Protein AF-0000000084911306 (afdb_homodimer)

Solvent-accessible surface area (backbone atoms only — not comparable to full-atom values): 53047 Å² total; per-residue (Å²): 116,62,42,54,54,55,50,48,51,49,28,52,12,20,49,65,58,67,36,33,63,27,17,31,57,52,25,50,51,47,19,38,61,56,70,45,39,62,66,40,42,49,52,26,27,51,24,28,43,78,66,68,35,36,69,60,19,40,47,56,35,57,75,60,50,33,48,68,50,29,69,66,44,25,42,51,42,26,52,35,27,46,75,68,72,34,48,68,63,17,36,70,68,52,31,88,44,70,67,50,35,52,64,60,38,69,61,50,75,79,73,68,78,79,61,73,48,44,64,55,66,19,51,47,24,35,51,46,12,52,44,28,46,76,69,70,33,58,68,62,13,51,53,22,23,52,49,10,30,64,68,31,63,74,45,46,45,40,55,48,52,38,51,71,36,22,67,43,32,54,69,53,49,55,49,49,56,60,60,33,49,61,52,41,49,62,72,26,65,87,43,64,53,28,66,45,49,47,50,45,51,51,44,53,58,48,35,66,69,39,52,60,59,84,68,79,78,63,88,73,48,60,70,59,44,62,70,26,60,68,54,42,40,34,50,21,48,14,30,40,69,25,52,39,38,66,64,18,35,53,48,36,50,55,46,33,73,77,37,75,79,43,74,84,39,45,62,58,37,50,52,27,28,50,77,68,62,38,58,67,63,40,48,54,51,24,54,53,29,50,74,72,39,68,78,42,31,67,28,30,32,34,46,13,45,44,29,43,68,70,68,38,31,70,62,13,34,54,27,12,49,51,11,33,68,61,30,72,64,46,55,71,23,33,51,50,33,14,48,39,28,44,79,71,61,38,54,70,62,13,49,53,32,28,51,51,31,35,68,53,30,58,21,48,31,58,39,33,40,52,48,14,52,52,28,43,74,71,67,37,53,71,62,14,50,52,28,31,50,53,16,38,72,34,43,75,75,51,31,67,49,30,36,54,50,12,54,52,27,47,76,71,66,38,52,68,60,12,48,54,25,24,48,52,15,51,52,39,32,62,75,51,63,36,38,51,70,62,48,27,54,42,30,42,52,44,17,50,53,30,44,77,69,65,36,54,68,63,17,47,53,30,26,50,54,22,34,72,63,38,70,86,40,33,66,36,30,40,52,49,12,49,51,28,44,75,67,68,36,36,70,62,11,47,54,27,25,47,53,15,36,70,67,37,74,82,43,63,64,47,52,53,50,36,54,50,37,54,53,52,47,47,56,63,58,66,58,53,73,72,72,58,75,54,130,117,62,40,55,54,54,51,49,52,49,28,50,12,19,49,65,58,68,37,32,62,28,17,31,57,52,25,51,51,46,20,37,60,57,70,44,39,64,68,40,43,48,51,27,27,51,23,27,43,76,67,68,34,37,68,60,18,42,47,55,33,57,73,59,50,32,48,67,51,29,70,66,44,25,42,52,41,26,51,36,27,46,76,69,70,35,48,68,63,18,36,69,67,51,31,89,44,70,65,50,36,51,63,61,37,70,59,52,58,80,74,70,76,80,63,72,48,43,65,55,67,18,51,46,23,36,51,46,12,52,44,28,46,75,69,70,33,58,68,62,13,51,53,22,24,51,48,10,29,63,68,32,63,72,44,45,45,40,53,47,50,41,52,72,37,22,67,44,33,53,70,52,49,54,49,49,57,59,60,32,48,61,52,42,48,61,73,27,62,85,43,63,54,26,65,46,47,46,49,45,50,50,46,54,58,48,36,66,68,38,52,59,58,84,68,78,77,61,88,72,47,60,70,58,44,62,69,26,60,68,54,42,40,33,49,22,47,15,29,41,68,25,54,39,38,66,64,18,36,52,47,34,48,54,45,33,73,77,38,74,79,43,72,84,40,45,62,57,36,49,51,26,27,50,77,68,62,37,58,67,63,40,48,53,51,24,51,52,30,50,74,72,39,67,80,41,31,67,28,29,32,36,48,12,46,45,29,43,67,71,66,37,32,70,62,13,33,54,27,12,48,52,11,33,71,61,30,75,66,46,56,70,23,34,53,52,35,13,48,38,27,44,78,72,63,38,54,69,62,15,48,53,32,28,52,51,33,36,67,54,29,58,22,47,31,58,40,34,40,51,48,15,51,54,28,45,74,70,68,36,54,71,62,13,51,51,28,32,51,53,15,38,71,33,43,74,76,51,31,66,50,29,36,53,50,13,54,53,27,46,76,71,65,38,52,67,60,13,46,53,25,25,50,52,16,52,52,37,34,61,73,53,64,37,39,52,68,62,48,29,55,41,30,43,52,44,19,51,52,29,42,75,69,66,36,53,71,63,18,46,53,30,25,51,53,24,34,72,63,37,72,86,39,34,67,38,29,38,51,49,11,50,53,28,45,74,66,68,36,35,69,61,12,47,53,27,24,48,53,14,37,72,69,37,73,82,44,62,63,47,53,53,50,37,54,50,37,55,52,50,50,52,53,63,62,64,60,58,70,76,74,79,77,83,122

pLDDT: mean 90.46, std 11.53, range [19.16, 98.44]

InterPro domains:
  IPR011990 Tetratricopeptide-like helical domain superfamily [G3DSA:1.25.40.10] (3-522)
  IPR011990 Tetratricopeptide-like helical domain superfamily [SSF48452] (42-168)
  IPR011990 Tetratricopeptide-like helical domain superfamily [SSF48452] (235-512)
  IPR019734 Tetratricopeptide repeat [PF00515] (476-507)
  IPR019734 Tetratricopeptide repeat [PS50005] (399-432)
  IPR019734 Tetratricopeptide repeat [PS50005] (440-473)
  IPR019734 Tetratricopeptide repeat [PS50005] (474-507)
  IPR019734 Tetratricopeptide repeat [SM00028] (122-155)
  IPR019734 Tetratricopeptide repeat [SM00028] (229-262)
  IPR019734 Tetratricopeptide repeat [SM00028] (297-330)
  IPR019734 Tetratricopeptide repeat [SM00028] (331-364)
  IPR019734 Tetratricopeptide repeat [SM00028] (365-398)
  IPR019734 Tetratricopeptide repeat [SM00028] (399-432)
  IPR019734 Tetratricopeptide repeat [SM00028] (440-473)
  IPR019734 Tetratricopeptide repeat [SM00028] (474-507)

Organism: Salpingoeca rosetta (strain ATCC 50818 / BSB-021) (NCBI:txid946362)

Secondary structure (DSSP, 8-state):
-HHHHHHHHHHHHHHHTT-HHHHHHHHHHHHHHHTS-HHHHHHHHHHHHHTT-HHHHHHHHHHTTHHHH-HHHHHHHHHHHHHTT-HHHHHHHH-SSHHHHHHHGGG-SS---SS----HHHHHHHHHHHHHHHTT-HHHHHHHHHHHHHH-TT-HHHHHHHHHTT-S-HHHHHHHHHHHHHHHHHHTTTSTTHHHHHHHHHHHHHHHH-SSSPPPPPTTS-GGGGG-HHHHHHHHHHHHHTT-HHHHHHHHHHHHHH-TT-TTTHHHHHHHHHHTT-HHHHHHHHHHHHHH-TTSHHHHHHHHHHHHHTT-HHHHHHHHHHHHHH-TT-HHHHHHHHHHHHHTT-HHHHHHHHHHHHHHTTT-SHHHHHHHHHHHHTT-HHHHHHHHHHHHHH-TT-HHHHHHHHHHHHHTT-HHHHHHHHHHHHHHHHHHT--HHHHHHHHHHHHHHHHHTT-HHHHHHHHHHHHHH-TT-HHHHHHHHHHHHHTT-HHHHHHHHHHHHHH-TT-HHHHHHHHHHHHHHHHHHS---------/-HHHHHHHHHHHHHHHTT-HHHHHHHHHHHHHHHTS-HHHHHHHHHHHHHTT-HHHHHHHHHHTTHHHH-HHHHHHHHHHHHHTT-HHHHHHHH-SSHHHHHHHGGG--S---SS----HHHHHHHHHHHHHHHTT-HHHHHHHHHHHHHH-TT-HHHHHHHHHTT-S-HHHHHHHHHHHHHHHHHHTTTSTTHHHHHHHHHHHHHHHH-SSSPPPPPTTS-GGGGG-HHHHHHHHHHHHHTT-HHHHHHHHHHHHHH-TT-TTTHHHHHHHHHHTT-HHHHHHHHHHHHHH-TTSHHHHHHHHHHHHHTT-HHHHHHHHHHHHHH-TT-HHHHHHHHHHHHHTT-HHHHHHHHHHHHHHTTT-SHHHHHHHHHHHHTT-HHHHHHHHHHHHHH-TT-HHHHHHHHHHHHHTT-HHHHHHHHHHHHHHHHHTT--HHHHHHHHHHHHHHHHHTT-HHHHHHHHHHHHHH-TT-HHHHHHHHHHHHHTT-HHHHHHHHHHHHHH-TT-HHHHHHHHHHHHHHHHHHH---------

Nearest PDB structures (foldseek):
  2xpi-assembly1_A  TM=7.603E-01  e=1.654E-25  Schizosaccharomyces pombe
  8a5y-assembly1_K  TM=8.068E-01  e=5.532E-24  Saccharomyces cerevisiae
  3hym-assembly10_L  TM=7.930E-01  e=1.349E-16  Homo sapiens
  8tau-assembly1_P  TM=7.715E-01  e=7.447E-15  Homo sapiens
  3fp3-assembly1_A  TM=3.971E-01  e=1.623E-10  Saccharomyces cerevisiae

Foldseek 3Di:
DVVLVVLVVVLVVCVVVLVLVVSLVSLVVSCVVVVHDLLSLLSNLVSCVSVVNLVVSLVSCVVSVSLLQALSSLLSNLVSCVVVVNLVVNCVSLHLDVVVNVVSCPNNPPPPDSDPDDDSQLSSLQSNLVSCVVVLNLVSNLVSLLRSCLSPVPPVVSLCVCLQQQSAFLVVLVVSLVNSLVSQCVVCVPPDCSVLVSLVSSQLSVLSSDQADHDDHDPSHDPVCCLDLSNLQSVLRNCVLLVVLVVSLVSLVVSCVVPVPDPSSLLSNLVSCLVVVVLVVLVVSLVVCCVPPVLALSSLQSVLSSCVSVVVLVVSLVSLVVSCVSPVLNLSSLQSNLVSCVVVPVLVRSLVSLVSSCSRNVLALVSLQVNLVSCVVVVNLVVSLVSLVVSCVRPVLALSSLLSVLVSCVVVVNLVSSLVSLVSSLVSSVVSVGQLVVNLSSLLSNLVSCVVVVVLVSSLVSLVVSCVSPVLDLSSLQSNLVSCVVVLVLVSSLVSLVSSCVSPVPDPVSVVVNVVSVVSVVVVVPPPVPPDVVD/DVVLVVLVVVLVVCVVVLVLVVSLVSLVVSCVVVVHDLLSLLSNLVSCVSVVNLVVSLVSCVVSVSLLQALSSLLSNLVSCVVVVNLVVNCVSLHLDVVVNVVSCPNVPPPDDPDPDDDSQLSSLQSNLVSCVVVLNLVSNLVSLLRSCLSPVPPVVSLCVCLQQQSAFLVVLVVSLVNSLVSQCVVCVPPDCSVLVSLVSSQLSVLSSDQADHDDHDPSHDPVCCLPLSNLLSVLRNCVLLVVLVVSLVSLVVSCVVPVPDPSSLLSNLVSCLVVVVLVVLVVSLVVCCVPPVLALSSLQSVLSNCVSVVVLVVSLVSLVVSCVSPVLNLSSLQSNLVSCVVVPVLVRSLVSLVSSCSRNVLALVSLQVNLVSCVVVVNLVVSLVSLVVSCVRPVLALSSLLVNLVSCVVVVNLVSSLVSLVSSLVSSVVSVGQLVVNLSSLLSNLVSCVVVVVLVSSLVSLVVSCVSPVLDLSSLQSNLVSCVVVLVLVSSLVSLVSSCVSPVPDPVSVVVNVVSVVVVVVVVPPPPPDDDDD

Sequence (1070 aa):
MRWVETLRRKVKEYMASSSFASAAFWADKIVTATDGALEDVYLLAKAYMSLQQYERAMHVLVKYDAVRQSPAARLIVGQCFTALDRGEEALDVIGVDDEHLDELRVADAEVADFHPIADVRAQLALLRGKIFENQDNRIKAIRSYRAALNHDPFCAEALQRLADHHLLKHSEETQLVASILPVMQDKLASEEEGDILTDITDFLYSSLFERYQEVPISDQIPIKLLANPDIQVSRAAQLFNQGQFEESFTITTKVLDNDKFNEACLPFHIACQVELKEINSLFYLAHQLVDNMPQKAVTWFAVGSYYFATKFYEVARTYFSKATTKDVSFGPAWIGFAHAFAVEGEHDQAMAAYSNAVRILSGSHLPLLYMGMEYAQTNNRPIAMRYYRQAADIYDADPAIFHEMGVLHYHEGRHDDAIKCFNKARKLFRRLRLAPARLHSTLVNLARVRLRLEEYEEAVQLYEEALSLVPDSGVAHAGLAFIYHLRDDFERAIQYYHKALALNPSDAFCEQMLAKALAEQVQDFDLPAPDAAPEMRWVETLRRKVKEYMASSSFASAAFWADKIVTATDGALEDVYLLAKAYMSLQQYERAMHVLVKYDAVRQSPAARLIVGQCFTALDRGEEALDVIGVDDEHLDELRVADAEVADFHPIADVRAQLALLRGKIFENQDNRIKAIRSYRAALNHDPFCAEALQRLADHHLLKHSEETQLVASILPVMQDKLASEEEGDILTDITDFLYSSLFERYQEVPISDQIPIKLLANPDIQVSRAAQLFNQGQFEESFTITTKVLDNDKFNEACLPFHIACQVELKEINSLFYLAHQLVDNMPQKAVTWFAVGSYYFATKFYEVARTYFSKATTKDVSFGPAWIGFAHAFAVEGEHDQAMAAYSNAVRILSGSHLPLLYMGMEYAQTNNRPIAMRYYRQAADIYDADPAIFHEMGVLHYHEGRHDDAIKCFNKARKLFRRLRLAPARLHSTLVNLARVRLRLEEYEEAVQLYEEALSLVPDSGVAHAGLAFIYHLRDDFERAIQYYHKALALNPSDAFCEQMLAKALAEQVQDFDLPAPDAAPE

Structure (mmCIF, N/CA/C/O backbone):
data_AF-0000000084911306-model_v1
#
loop_
_entity.id
_entity.type
_entity.pdbx_description
1 polymer 'Anaphase-promoting complex subunit 6'
#
loop_
_atom_site.group_PDB
_atom_site.id
_atom_site.type_symbol
_atom_site.label_atom_id
_atom_site.label_alt_id
_atom_site.label_comp_id
_atom_site.label_asym_id
_atom_site.label_entity_id
_atom_site.label_seq_id
_atom_site.pdbx_PDB_ins_code
_atom_site.Cartn_x
_atom_site.Cartn_y
_atom_site.Cartn_z
_atom_site.occupancy
_atom_site.B_iso_or_equiv
_atom_site.auth_seq_id
_atom_site.auth_comp_id
_atom_site.auth_asym_id
_atom_site.auth_atom_id
_atom_site.pdbx_PDB_model_num
ATOM 1 N N . MET A 1 1 ? -29.078 7.777 19.188 1 80.88 1 MET A N 1
ATOM 2 C CA . MET A 1 1 ? -28.75 9.023 18.5 1 80.88 1 MET A CA 1
ATOM 3 C C . MET A 1 1 ? -28.859 8.852 17 1 80.88 1 MET A C 1
ATOM 5 O O . MET A 1 1 ? -28.094 8.094 16.391 1 80.88 1 MET A O 1
ATOM 9 N N . ARG A 1 2 ? -29.797 9.492 16.297 1 88.62 2 ARG A N 1
ATOM 10 C CA . ARG A 1 2 ? -30.141 9.305 14.891 1 88.62 2 ARG A CA 1
ATOM 11 C C . ARG A 1 2 ? -29.094 9.922 13.977 1 88.62 2 ARG A C 1
ATOM 13 O O . ARG A 1 2 ? -28.875 9.453 12.859 1 88.62 2 ARG A O 1
ATOM 20 N N . TRP A 1 3 ? -28.438 10.977 14.539 1 90.81 3 TRP A N 1
ATOM 21 C CA . TRP A 1 3 ? -27.406 11.586 13.719 1 90.81 3 TRP A CA 1
ATOM 22 C C . TRP A 1 3 ? -26.219 10.648 13.555 1 90.81 3 TRP A C 1
ATOM 24 O O . TRP A 1 3 ? -25.516 10.688 12.539 1 90.81 3 TRP A O 1
ATOM 34 N N . VAL A 1 4 ? -26.016 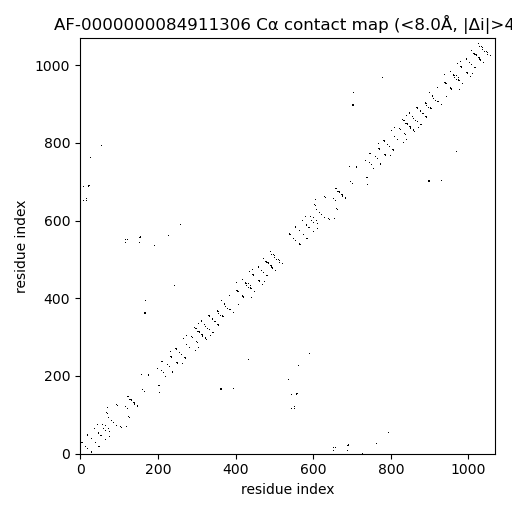9.734 14.516 1 93 4 VAL A N 1
ATOM 35 C CA . VAL A 1 4 ? -24.938 8.75 14.445 1 93 4 VAL A CA 1
ATOM 36 C C . VAL A 1 4 ? -25.188 7.777 13.305 1 93 4 VAL A C 1
ATOM 38 O O . VAL A 1 4 ? -24.266 7.359 12.609 1 93 4 VAL A O 1
ATOM 41 N N . GLU A 1 5 ? -26.438 7.469 13.078 1 91.94 5 GLU A N 1
ATOM 42 C CA . GLU A 1 5 ? -26.797 6.559 11.992 1 91.94 5 GLU A CA 1
ATOM 43 C C . GLU A 1 5 ? -26.516 7.188 10.633 1 91.94 5 GLU A C 1
ATOM 45 O O . GLU A 1 5 ? -26.062 6.508 9.711 1 91.94 5 GLU A O 1
ATOM 50 N N . THR A 1 6 ? -26.828 8.461 10.586 1 92.25 6 THR A N 1
ATOM 51 C CA . THR A 1 6 ? -26.547 9.18 9.344 1 92.25 6 THR A CA 1
ATOM 52 C C . THR A 1 6 ? -25.047 9.211 9.07 1 92.25 6 THR A C 1
ATOM 54 O O . THR A 1 6 ? -24.609 9.008 7.938 1 92.25 6 THR A O 1
ATOM 57 N N . LEU A 1 7 ? -24.297 9.469 10.07 1 92.94 7 LEU A N 1
ATOM 58 C CA . LEU A 1 7 ? -22.844 9.531 9.922 1 92.94 7 LEU A CA 1
ATOM 59 C C . LEU A 1 7 ? -22.266 8.156 9.625 1 92.94 7 LEU A C 1
ATOM 61 O O . LEU A 1 7 ? -21.281 8.031 8.906 1 92.94 7 LEU A O 1
ATOM 65 N N . ARG A 1 8 ? -22.891 7.117 10.156 1 92.5 8 ARG A N 1
ATOM 66 C CA . ARG A 1 8 ? -22.469 5.75 9.867 1 92.5 8 ARG A CA 1
ATOM 67 C C . ARG A 1 8 ? -22.609 5.43 8.383 1 92.5 8 ARG A C 1
ATOM 69 O O . ARG A 1 8 ? -21.75 4.797 7.789 1 92.5 8 ARG A O 1
ATOM 76 N N . ARG A 1 9 ? -23.703 5.832 7.949 1 90.69 9 ARG A N 1
ATOM 77 C CA . ARG A 1 9 ? -23.953 5.629 6.527 1 90.69 9 ARG A CA 1
ATOM 78 C C . ARG A 1 9 ? -22.922 6.355 5.68 1 90.69 9 ARG A C 1
ATOM 80 O O . ARG A 1 9 ? -22.422 5.805 4.691 1 90.69 9 ARG A O 1
ATOM 87 N N . LYS A 1 10 ? -22.578 7.59 6.098 1 92.69 10 LYS A N 1
ATOM 88 C CA . LYS A 1 10 ? -21.578 8.359 5.359 1 92.69 10 LYS A CA 1
ATOM 89 C C . LYS A 1 10 ? -20.203 7.695 5.422 1 92.69 10 LYS A C 1
ATOM 91 O O . LYS A 1 10 ? -19.469 7.684 4.434 1 92.69 10 LYS A O 1
ATOM 96 N N . VAL A 1 11 ? -19.875 7.191 6.594 1 94.38 11 VAL A N 1
ATOM 97 C CA . VAL A 1 11 ? -18.594 6.523 6.758 1 94.38 11 VAL A CA 1
ATOM 98 C C . VAL A 1 11 ? -18.516 5.316 5.82 1 94.38 11 VAL A C 1
ATOM 100 O O . VAL A 1 11 ? -17.484 5.098 5.164 1 94.38 11 VAL A O 1
ATOM 103 N N . LYS A 1 12 ? -19.594 4.555 5.699 1 90.88 12 LYS A N 1
ATOM 104 C CA . LYS A 1 12 ? -19.625 3.387 4.824 1 90.88 12 LYS A CA 1
ATOM 105 C C . LYS A 1 12 ? -19.516 3.795 3.357 1 90.88 12 LYS A C 1
ATOM 107 O O . LYS A 1 12 ? -18.859 3.115 2.568 1 90.88 12 LYS A O 1
ATOM 112 N N . GLU A 1 13 ? -20.094 4.898 3.041 1 91.69 13 GLU A N 1
ATOM 113 C CA . GLU A 1 13 ? -20.016 5.41 1.677 1 91.69 13 GLU A CA 1
ATOM 114 C C . GLU A 1 13 ? -18.594 5.824 1.324 1 91.69 13 GLU A C 1
ATOM 116 O O . GLU A 1 13 ? -18.125 5.555 0.22 1 91.69 13 GLU A O 1
ATOM 121 N N . TYR A 1 14 ? -17.969 6.504 2.273 1 94.12 14 TYR A N 1
ATOM 122 C CA . TYR A 1 14 ? -16.594 6.938 2.037 1 94.12 14 TYR A CA 1
ATOM 123 C C . TYR A 1 14 ? -15.656 5.742 1.948 1 94.12 14 TYR A C 1
ATOM 125 O O . TYR A 1 14 ? -14.719 5.742 1.147 1 94.12 14 TYR A O 1
ATOM 133 N N . MET A 1 15 ? -15.922 4.707 2.688 1 91.94 15 MET A N 1
ATOM 134 C CA . MET A 1 15 ? -15.109 3.492 2.613 1 91.94 15 MET A CA 1
ATOM 135 C C . MET A 1 15 ? -15.25 2.826 1.249 1 91.94 15 MET A C 1
ATOM 137 O O . MET A 1 15 ? -14.266 2.375 0.667 1 91.94 15 MET A O 1
ATOM 141 N N . ALA A 1 16 ? -16.469 2.848 0.805 1 87.88 16 ALA A N 1
ATOM 142 C CA . ALA A 1 16 ? -16.766 2.221 -0.483 1 87.88 16 ALA A CA 1
ATOM 143 C C . ALA A 1 16 ? -16.094 2.986 -1.625 1 87.88 16 ALA A C 1
ATOM 145 O O . ALA A 1 16 ? -15.727 2.398 -2.643 1 87.88 16 ALA A O 1
ATOM 146 N N . SER A 1 17 ? -15.906 4.285 -1.414 1 89.44 17 SER A N 1
ATOM 147 C CA . SER A 1 17 ? -15.297 5.117 -2.445 1 89.44 17 SER A CA 1
ATOM 148 C C . SER A 1 17 ? -13.781 5.191 -2.271 1 89.44 17 SER A C 1
ATOM 150 O O . SER A 1 17 ? -13.109 5.961 -2.963 1 89.44 17 SER A O 1
ATOM 152 N N . SER A 1 18 ? -13.258 4.512 -1.355 1 90.06 18 SER A N 1
ATOM 153 C CA . SER A 1 18 ? -11.828 4.484 -1.051 1 90.06 18 SER A CA 1
ATOM 154 C C . SER A 1 18 ? -11.344 5.84 -0.553 1 90.06 18 SER A C 1
ATOM 156 O O . SER A 1 18 ? -10.219 6.246 -0.835 1 90.06 18 SER A O 1
ATOM 158 N N . SER A 1 19 ? -12.258 6.625 -0.063 1 93.88 19 SER A N 1
ATOM 159 C CA . SER A 1 19 ? -11.906 7.852 0.646 1 93.88 19 SER A CA 1
ATOM 160 C C . SER A 1 19 ? -11.742 7.598 2.141 1 93.88 19 SER A C 1
ATOM 162 O O . SER A 1 19 ? -12.562 8.039 2.943 1 93.88 19 SER A O 1
ATOM 164 N N . PHE A 1 20 ? -10.656 7.043 2.436 1 94.56 20 PHE A N 1
ATOM 165 C CA . PHE A 1 20 ? -10.469 6.465 3.76 1 94.56 20 PHE A CA 1
ATOM 166 C C . PHE A 1 20 ? -10.18 7.547 4.793 1 94.56 20 PHE A C 1
ATOM 168 O O . PHE A 1 20 ? -10.547 7.41 5.961 1 94.56 20 PHE A O 1
ATOM 175 N N . ALA A 1 21 ? -9.57 8.578 4.328 1 95.38 21 ALA A N 1
ATOM 176 C CA . ALA A 1 21 ? -9.266 9.656 5.262 1 95.38 21 ALA A CA 1
ATOM 177 C C . ALA A 1 21 ? -10.539 10.305 5.793 1 95.38 21 ALA A C 1
ATOM 179 O O . ALA A 1 21 ? -10.672 10.539 6.996 1 95.38 21 ALA A O 1
ATOM 180 N N . SER A 1 22 ? -11.438 10.578 4.902 1 96.62 22 SER A N 1
ATOM 181 C CA . SER A 1 22 ? -12.719 11.125 5.324 1 96.62 22 SER A CA 1
ATOM 182 C C . SER A 1 22 ? -13.492 10.133 6.191 1 96.62 22 SER A C 1
ATOM 184 O O . SER A 1 22 ? -14.141 10.523 7.164 1 96.62 22 SER A O 1
ATOM 186 N N . ALA A 1 23 ? -13.422 8.883 5.793 1 96.5 23 ALA A N 1
ATOM 187 C CA . ALA A 1 23 ? -14.078 7.848 6.582 1 96.5 23 ALA A CA 1
ATOM 188 C C . ALA A 1 23 ? -13.508 7.785 7.996 1 96.5 23 ALA A C 1
ATOM 190 O O . ALA A 1 23 ? -14.258 7.715 8.969 1 96.5 2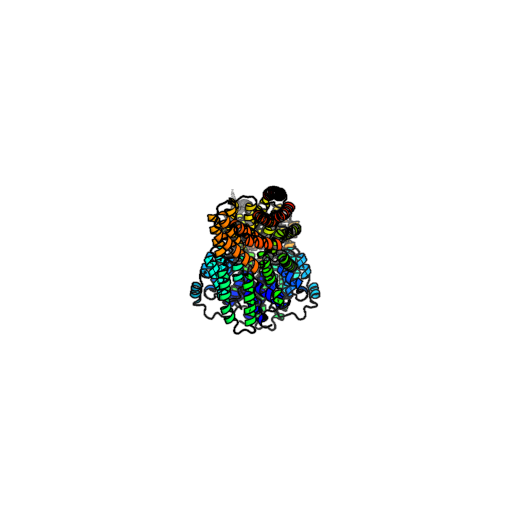3 ALA A O 1
ATOM 191 N N . ALA A 1 24 ? -12.211 7.852 8.141 1 96.44 24 ALA A N 1
ATOM 192 C CA . ALA A 1 24 ? -11.555 7.781 9.445 1 96.44 24 ALA A CA 1
ATOM 193 C C . ALA A 1 24 ? -11.914 8.992 10.305 1 96.44 24 ALA A C 1
ATOM 195 O O . ALA A 1 24 ? -12.094 8.867 11.516 1 96.44 24 ALA A O 1
ATOM 196 N N . PHE A 1 25 ? -12.016 10.148 9.664 1 96.69 25 PHE A N 1
ATOM 197 C CA . PHE A 1 25 ? -12.336 11.375 10.375 1 96.69 25 PHE A CA 1
ATOM 198 C C . PHE A 1 25 ? -13.695 11.273 11.055 1 96.69 25 PHE A C 1
ATOM 200 O O . PHE A 1 25 ? -13.828 11.547 12.25 1 96.69 25 PHE A O 1
ATOM 207 N N . TRP A 1 26 ? -14.656 10.844 10.359 1 97.06 26 TRP A N 1
ATOM 208 C CA . TRP A 1 26 ? -16.016 10.773 10.883 1 97.06 26 TRP A CA 1
ATOM 209 C C . TRP A 1 26 ? -16.188 9.555 11.789 1 97.06 26 TRP A C 1
ATOM 211 O O . TRP A 1 26 ? -16.891 9.617 12.805 1 97.06 26 TRP A O 1
ATOM 221 N N . ALA A 1 27 ? -15.562 8.438 11.391 1 96.88 27 ALA A N 1
ATOM 222 C CA . ALA A 1 27 ? -15.656 7.246 12.227 1 96.88 27 ALA A CA 1
ATOM 223 C C . ALA A 1 27 ? -15.086 7.504 13.617 1 96.88 27 ALA A C 1
ATOM 225 O O . ALA A 1 27 ? -15.617 7 14.617 1 96.88 27 ALA A O 1
ATOM 226 N N . ASP A 1 28 ? -14.031 8.234 13.664 1 95.69 28 ASP A N 1
ATOM 227 C CA . ASP A 1 28 ? -13.406 8.586 14.93 1 95.69 28 ASP A CA 1
ATOM 228 C C . ASP A 1 28 ? -14.367 9.367 15.82 1 95.69 28 ASP A C 1
ATOM 230 O O . ASP A 1 28 ? -14.43 9.133 17.031 1 95.69 28 ASP A O 1
ATOM 234 N N . LYS A 1 29 ? -15.102 10.258 15.211 1 96.56 29 LYS A N 1
ATOM 235 C CA . LYS A 1 29 ? -16.062 11.055 15.961 1 96.56 29 LYS A CA 1
ATOM 236 C C . LYS A 1 29 ? -17.219 10.195 16.453 1 96.56 29 LYS A C 1
ATOM 238 O O . LYS A 1 29 ? -17.734 10.398 17.562 1 96.56 29 LYS A O 1
ATOM 243 N N . ILE A 1 30 ? -17.641 9.242 15.648 1 95.75 30 ILE A N 1
ATOM 244 C CA . ILE A 1 30 ? -18.734 8.352 16.031 1 95.75 30 ILE A CA 1
ATOM 245 C C . ILE A 1 30 ? -18.312 7.48 17.203 1 95.75 30 ILE A C 1
ATOM 247 O O . ILE A 1 30 ? -19.094 7.262 18.141 1 95.75 30 ILE A O 1
ATOM 251 N N . VAL A 1 31 ? -17.109 6.996 17.188 1 95.56 31 VAL A N 1
ATOM 252 C CA . VAL A 1 31 ? -16.609 6.129 18.25 1 95.56 31 VAL A CA 1
ATOM 253 C C . VAL A 1 31 ? -16.609 6.883 19.578 1 95.56 31 VAL A C 1
ATOM 255 O O . VAL A 1 31 ? -16.984 6.332 20.625 1 95.56 31 VAL A O 1
ATOM 258 N N . THR A 1 32 ? -16.188 8.117 19.5 1 94.5 32 THR A N 1
ATOM 259 C CA . THR A 1 32 ? -16.188 8.93 20.719 1 94.5 32 THR A CA 1
ATOM 260 C C . THR A 1 32 ? -17.609 9.188 21.203 1 94.5 32 THR A C 1
ATOM 262 O O . THR A 1 32 ? -17.891 9.109 22.406 1 94.5 32 THR A O 1
ATOM 265 N N . ALA A 1 33 ? -18.516 9.453 20.266 1 93.69 33 ALA A N 1
ATOM 266 C CA . ALA A 1 33 ? -19.891 9.766 20.594 1 93.69 33 ALA A CA 1
ATOM 267 C C . ALA A 1 33 ? -20.609 8.547 21.172 1 93.69 33 ALA A C 1
ATOM 269 O O . ALA A 1 33 ? -21.469 8.68 22.062 1 93.69 33 ALA A O 1
ATOM 270 N N . THR A 1 34 ? -20.297 7.375 20.656 1 93.25 34 THR A N 1
ATOM 271 C CA . THR A 1 34 ? -20.969 6.156 21.078 1 93.25 34 THR A CA 1
ATOM 272 C C . THR A 1 34 ? -20.188 5.469 22.203 1 93.25 34 THR A C 1
ATOM 274 O O . THR A 1 34 ? -20.594 4.426 22.703 1 93.25 34 THR A O 1
ATOM 277 N N . ASP A 1 35 ? -19.125 6.027 22.625 1 91.75 35 ASP A N 1
ATOM 278 C CA . ASP A 1 35 ? -18.266 5.5 23.688 1 91.75 35 ASP A CA 1
ATOM 279 C C . ASP A 1 35 ? -17.781 4.094 23.344 1 91.75 35 ASP A C 1
ATOM 281 O O . ASP A 1 35 ? -17.875 3.184 24.172 1 91.75 35 ASP A O 1
ATOM 285 N N . GLY A 1 36 ? -17.562 3.908 22.078 1 91.62 36 GLY A N 1
ATOM 286 C CA . GLY A 1 36 ? -16.859 2.701 21.656 1 91.62 36 GLY A CA 1
ATOM 287 C C . GLY A 1 36 ? -17.797 1.573 21.281 1 91.62 36 GLY A C 1
ATOM 288 O O . GLY A 1 36 ? -17.562 0.415 21.625 1 91.62 36 GLY A O 1
ATOM 289 N N . ALA A 1 37 ? -18.906 1.896 20.609 1 91.44 37 ALA A N 1
ATOM 290 C CA . ALA A 1 37 ? -19.734 0.823 20.078 1 91.44 37 ALA A CA 1
ATOM 291 C C . ALA A 1 37 ? -18.938 -0.064 19.125 1 91.44 37 ALA A C 1
ATOM 293 O O . ALA A 1 37 ? -18.141 0.431 18.328 1 91.44 37 ALA A O 1
ATOM 294 N N . LEU A 1 38 ? -19.141 -1.323 19.219 1 89.75 38 LEU A N 1
ATOM 295 C CA . LEU A 1 38 ? -18.328 -2.311 18.516 1 89.75 38 LEU A CA 1
ATOM 296 C C . LEU A 1 38 ? -18.328 -2.053 17.016 1 89.75 38 LEU A C 1
ATOM 298 O O . LEU A 1 38 ? -17.281 -2.113 16.375 1 89.75 38 LEU A O 1
ATOM 302 N N . GLU A 1 39 ? -19.5 -1.797 16.438 1 89.75 39 GLU A N 1
ATOM 303 C CA . GLU A 1 39 ? -19.609 -1.564 15 1 89.75 39 GLU A CA 1
ATOM 304 C C . GLU A 1 39 ? -18.781 -0.357 14.57 1 89.75 39 GLU A C 1
ATOM 306 O O . GLU A 1 39 ? -18.141 -0.378 13.516 1 89.75 39 GLU A O 1
ATOM 311 N N . ASP A 1 40 ? -18.859 0.647 15.391 1 93.44 40 ASP A N 1
ATOM 312 C CA . ASP A 1 40 ? -18.156 1.881 15.07 1 93.44 40 ASP A CA 1
ATOM 313 C C . ASP A 1 40 ? -16.641 1.71 15.242 1 93.44 40 ASP A C 1
ATOM 315 O O . ASP A 1 40 ? -15.859 2.238 14.453 1 93.44 40 ASP A O 1
ATOM 319 N N . VAL A 1 41 ? -16.266 0.999 16.266 1 94.5 41 VAL A N 1
ATOM 320 C CA . VAL A 1 41 ? -14.852 0.725 16.516 1 94.5 41 VAL A CA 1
ATOM 321 C C . VAL A 1 41 ? -14.281 -0.099 15.359 1 94.5 41 VAL A C 1
ATOM 323 O O . VAL A 1 41 ? -13.172 0.163 14.891 1 94.5 41 VAL A O 1
ATOM 326 N N . TYR A 1 42 ? -15.07 -1.043 14.891 1 92.44 42 TYR A N 1
ATOM 327 C CA . TYR A 1 42 ? -14.648 -1.88 13.766 1 92.44 42 TYR A CA 1
ATOM 328 C C . TYR A 1 42 ? -14.445 -1.045 12.508 1 92.44 42 TYR A C 1
ATOM 330 O O . TYR A 1 42 ? -13.445 -1.205 11.805 1 92.44 42 TYR A O 1
ATOM 338 N N . LEU A 1 43 ? -15.367 -0.193 12.266 1 92.62 43 LEU A N 1
ATOM 339 C CA . LEU A 1 43 ? -15.297 0.642 11.07 1 92.62 43 LEU A CA 1
ATOM 340 C C . LEU A 1 43 ? -14.086 1.565 11.117 1 92.62 43 LEU A C 1
ATOM 342 O O . LEU A 1 43 ? -13.43 1.795 10.102 1 92.62 43 LEU A O 1
ATOM 346 N N . LEU A 1 44 ? -13.852 2.1 12.273 1 95.88 44 LEU A N 1
ATOM 347 C CA . LEU A 1 44 ? -12.703 2.98 12.43 1 95.88 44 LEU A CA 1
ATOM 348 C C . LEU A 1 44 ? -11.398 2.217 12.227 1 95.88 44 LEU A C 1
ATOM 350 O O . LEU A 1 44 ? -10.492 2.699 11.547 1 95.88 44 LEU A O 1
ATOM 354 N N . ALA A 1 45 ? -11.312 1.05 12.82 1 95.62 45 ALA A N 1
ATOM 355 C CA . ALA A 1 45 ? -10.109 0.23 12.664 1 95.62 45 ALA A CA 1
ATOM 356 C C . ALA A 1 45 ? -9.883 -0.134 11.203 1 95.62 45 ALA A C 1
ATOM 358 O O . ALA A 1 45 ? -8.75 -0.116 10.719 1 95.62 45 ALA A O 1
ATOM 359 N N . LYS A 1 46 ? -10.961 -0.469 10.531 1 94.19 46 LYS A N 1
ATOM 360 C CA . LYS A 1 46 ? -10.867 -0.797 9.109 1 94.19 46 LYS A CA 1
ATOM 361 C C . LYS A 1 46 ? -10.367 0.396 8.297 1 94.19 46 LYS A C 1
ATOM 363 O O . LYS A 1 46 ? -9.578 0.234 7.367 1 94.19 46 LYS A O 1
ATOM 368 N N . ALA A 1 47 ? -10.867 1.545 8.625 1 96 47 ALA A N 1
ATOM 369 C CA . ALA A 1 47 ? -10.43 2.756 7.938 1 96 47 ALA A CA 1
ATOM 370 C C . ALA A 1 47 ? -8.938 3.004 8.164 1 96 47 ALA A C 1
ATOM 372 O O . ALA A 1 47 ? -8.203 3.295 7.223 1 96 47 ALA A O 1
ATOM 373 N N . TYR A 1 48 ? -8.5 2.854 9.406 1 95.25 48 TYR A N 1
ATOM 374 C CA . TYR A 1 48 ? -7.086 3.035 9.727 1 95.25 48 TYR A CA 1
ATOM 375 C C . TYR A 1 48 ? -6.223 2.021 8.984 1 95.25 48 TYR A C 1
ATOM 377 O O . TYR A 1 48 ? -5.156 2.365 8.469 1 95.25 48 TYR A O 1
ATOM 385 N N . MET A 1 49 ? -6.684 0.81 8.945 1 95.5 49 MET A N 1
ATOM 386 C CA . MET A 1 49 ? -5.941 -0.233 8.242 1 95.5 49 MET A CA 1
ATOM 387 C C . MET A 1 49 ? -5.797 0.102 6.762 1 95.5 49 MET A C 1
ATOM 389 O O . MET A 1 49 ? -4.727 -0.074 6.184 1 95.5 49 MET A O 1
ATOM 393 N N . SER A 1 50 ? -6.906 0.581 6.164 1 94.38 50 SER A N 1
ATOM 394 C CA . SER A 1 50 ? -6.895 0.925 4.746 1 94.38 50 SER A CA 1
ATOM 395 C C . SER A 1 50 ? -5.973 2.109 4.473 1 94.38 50 SER A C 1
ATOM 397 O O . SER A 1 50 ? -5.484 2.277 3.352 1 94.38 50 SER A O 1
ATOM 399 N N . LEU A 1 51 ? -5.746 2.918 5.539 1 93.94 51 LEU A N 1
ATOM 400 C CA . LEU A 1 51 ? -4.816 4.039 5.434 1 93.94 51 LEU A CA 1
ATOM 401 C C . LEU A 1 51 ? -3.398 3.602 5.781 1 93.94 51 LEU A C 1
ATOM 403 O O . LEU A 1 51 ? -2.498 4.438 5.895 1 93.94 51 LEU A O 1
ATOM 407 N N . GLN A 1 52 ? -3.199 2.334 6.078 1 91.38 52 GLN A N 1
ATOM 408 C CA . GLN A 1 52 ? -1.919 1.728 6.43 1 91.38 52 GLN A CA 1
ATOM 409 C C . GLN A 1 52 ? -1.424 2.232 7.781 1 91.38 52 GLN A C 1
ATOM 411 O O . GLN A 1 52 ? -0.216 2.357 8 1 91.38 52 GLN A O 1
ATOM 416 N N . GLN A 1 53 ? -2.344 2.674 8.57 1 91.06 53 GLN A N 1
ATOM 417 C CA . GLN A 1 53 ? -2.049 2.988 9.961 1 91.06 53 GLN A CA 1
ATOM 418 C C . GLN A 1 53 ? -2.383 1.812 10.875 1 91.06 53 GLN A C 1
ATOM 420 O O . GLN A 1 53 ? -3.318 1.885 11.672 1 91.06 53 GLN A O 1
ATOM 425 N N . TYR A 1 54 ? -1.531 0.88 10.828 1 92.81 54 TYR A N 1
ATOM 426 C CA . TYR A 1 54 ? -1.804 -0.418 11.43 1 92.81 54 TYR A CA 1
ATOM 427 C C . TYR A 1 54 ? -1.732 -0.336 12.953 1 92.81 54 TYR A C 1
ATOM 429 O O . TYR A 1 54 ? -2.568 -0.914 13.648 1 92.81 54 TYR A O 1
ATOM 437 N N . GLU A 1 55 ? -0.783 0.424 13.461 1 88.94 55 GLU A N 1
ATOM 438 C CA . GLU A 1 55 ? -0.633 0.542 14.906 1 88.94 55 GLU A CA 1
ATOM 439 C C . GLU A 1 55 ? -1.849 1.219 15.531 1 88.94 55 GLU A C 1
ATOM 441 O O . GLU A 1 55 ? -2.311 0.81 16.594 1 88.94 55 GLU A O 1
ATOM 446 N N . ARG A 1 56 ? -2.332 2.199 14.852 1 91.19 56 ARG A N 1
ATOM 447 C CA . ARG A 1 56 ? -3.504 2.904 15.359 1 91.19 56 ARG A CA 1
ATOM 448 C C . ARG A 1 56 ? -4.742 2.018 15.297 1 91.19 56 ARG A C 1
ATOM 450 O O . ARG A 1 56 ? -5.594 2.07 16.188 1 91.19 56 ARG A O 1
ATOM 457 N N . ALA A 1 57 ? -4.848 1.281 14.203 1 94.75 57 ALA A N 1
ATOM 458 C CA . ALA A 1 57 ? -5.973 0.36 14.07 1 94.75 57 ALA A CA 1
ATOM 459 C C . ALA A 1 57 ? -5.984 -0.651 15.219 1 94.75 57 ALA A C 1
ATOM 461 O O . ALA A 1 57 ? -7.023 -0.88 15.836 1 94.75 57 ALA A O 1
ATOM 462 N N . MET A 1 58 ? -4.844 -1.197 15.555 1 93.81 58 MET A N 1
ATOM 463 C CA . MET A 1 58 ? -4.754 -2.188 16.625 1 93.81 58 MET A CA 1
ATOM 464 C C . MET A 1 58 ? -5 -1.546 17.984 1 93.81 58 MET A C 1
ATOM 466 O O . MET A 1 58 ? -5.672 -2.129 18.844 1 93.81 58 MET A O 1
ATOM 470 N N . HIS A 1 59 ? -4.535 -0.387 18.125 1 91.5 59 HIS A N 1
ATOM 471 C CA . HIS A 1 59 ? -4.695 0.312 19.391 1 91.5 59 HIS A CA 1
ATOM 472 C C . HIS A 1 59 ? -6.168 0.56 19.703 1 91.5 59 HIS A C 1
ATOM 474 O O . HIS A 1 59 ? -6.613 0.347 20.828 1 91.5 59 HIS A O 1
ATOM 480 N N . VAL A 1 60 ? -6.891 1.018 18.719 1 93.38 60 VAL A N 1
ATOM 481 C CA . VAL A 1 60 ? -8.305 1.321 18.938 1 93.38 60 VAL A CA 1
ATOM 482 C C . VAL A 1 60 ? -9.062 0.04 19.281 1 93.38 60 VAL A C 1
ATOM 484 O O . VAL A 1 60 ? -9.945 0.046 20.141 1 93.38 60 VAL A O 1
ATOM 487 N N . LEU A 1 61 ? -8.758 -1.054 18.656 1 93.94 61 LEU A N 1
ATOM 488 C CA . LEU A 1 61 ? -9.438 -2.326 18.891 1 93.94 61 LEU A CA 1
ATOM 489 C C . LEU A 1 61 ? -9.117 -2.859 20.281 1 93.94 61 LEU A C 1
ATOM 491 O O . LEU A 1 61 ? -9.984 -3.434 20.953 1 93.94 61 LEU A O 1
ATOM 495 N N . VAL A 1 62 ? -7.922 -2.619 20.719 1 90.56 62 VAL A N 1
ATOM 496 C CA . VAL A 1 62 ? -7.512 -3.074 22.047 1 90.56 62 VAL A CA 1
ATOM 497 C C . VAL A 1 62 ? -8.109 -2.16 23.109 1 90.56 62 VAL A C 1
ATOM 499 O O . VAL A 1 62 ? -8.602 -2.635 24.141 1 90.56 62 VAL A O 1
ATOM 502 N N . LYS A 1 63 ? -8.055 -0.914 22.875 1 90.38 63 LYS A N 1
ATOM 503 C CA . LYS A 1 63 ? -8.547 0.073 23.828 1 90.38 63 LYS A CA 1
ATOM 504 C C . LYS A 1 63 ? -10.008 -0.196 24.188 1 90.38 63 LYS A C 1
ATOM 506 O O . LYS A 1 63 ? -10.383 -0.126 25.359 1 90.38 63 LYS A O 1
ATOM 511 N N . TYR A 1 64 ? -10.805 -0.547 23.234 1 92 64 TYR A N 1
ATOM 512 C CA . TYR A 1 64 ? -12.227 -0.75 23.469 1 92 64 TYR A CA 1
ATOM 513 C C . TYR A 1 64 ? -12.555 -2.232 23.594 1 92 64 TYR A C 1
ATOM 515 O O . TYR A 1 64 ? -13.711 -2.633 23.484 1 92 64 TYR A O 1
ATOM 523 N N . ASP A 1 65 ? -11.562 -3.107 23.703 1 90.44 65 ASP A N 1
ATOM 524 C CA . ASP A 1 65 ? -11.672 -4.543 23.938 1 90.44 65 ASP A CA 1
ATOM 525 C C . ASP A 1 65 ? -12.5 -5.219 22.844 1 90.44 65 ASP A C 1
ATOM 527 O O . ASP A 1 65 ? -13.352 -6.066 23.141 1 90.44 65 ASP A O 1
ATOM 531 N N . ALA A 1 66 ? -12.367 -4.762 21.688 1 89.06 66 ALA A N 1
ATOM 532 C CA . ALA A 1 66 ? -13.125 -5.316 20.578 1 89.06 66 ALA A CA 1
ATOM 533 C C . ALA A 1 66 ? -12.594 -6.691 20.172 1 89.06 66 ALA A C 1
ATOM 535 O O . ALA A 1 66 ? -13.336 -7.523 19.656 1 89.06 66 ALA A O 1
ATOM 536 N N . VAL A 1 67 ? -11.367 -7.023 20.453 1 87.19 67 VAL A N 1
ATOM 537 C CA . VAL A 1 67 ? -10.711 -8.258 20.047 1 87.19 67 VAL A CA 1
ATOM 538 C C . VAL A 1 67 ? -11.359 -9.445 20.75 1 87.19 67 VAL A C 1
ATOM 540 O O . VAL A 1 67 ? -11.523 -10.516 20.172 1 87.19 67 VAL A O 1
ATOM 543 N N . ARG A 1 68 ? -11.711 -9.227 21.922 1 84.19 68 ARG A N 1
ATOM 544 C CA . ARG A 1 68 ? -12.328 -10.289 22.703 1 84.19 68 ARG A CA 1
ATOM 545 C C . ARG A 1 68 ? -13.789 -10.477 22.328 1 84.19 68 ARG A C 1
ATOM 547 O O . ARG A 1 68 ? -14.328 -11.578 22.422 1 84.19 68 ARG A O 1
ATOM 554 N N . GLN A 1 69 ? -14.344 -9.398 21.766 1 83.5 69 GLN A N 1
ATOM 555 C CA . GLN A 1 69 ? -15.789 -9.406 21.547 1 83.5 69 GLN A CA 1
ATOM 556 C C . GLN A 1 69 ? -16.141 -9.938 20.156 1 83.5 69 GLN A C 1
ATOM 558 O O . GLN A 1 69 ? -17.219 -10.484 19.953 1 83.5 69 GLN A O 1
ATOM 563 N N . SER A 1 70 ? -15.242 -9.758 19.219 1 84.81 70 SER A N 1
ATOM 564 C CA . SER A 1 70 ? -15.609 -10.07 17.844 1 84.81 70 SER A CA 1
ATOM 565 C C . SER A 1 70 ? -14.445 -10.711 17.094 1 84.81 70 SER A C 1
ATOM 567 O O . SER A 1 70 ? -13.328 -10.203 17.125 1 84.81 70 SER A O 1
ATOM 569 N N . PRO A 1 71 ? -14.75 -11.852 16.375 1 86.19 71 PRO A N 1
ATOM 570 C CA . PRO A 1 71 ? -13.711 -12.461 15.547 1 86.19 71 PRO A CA 1
ATOM 571 C C . PRO A 1 71 ? -13.297 -11.57 14.375 1 86.19 71 PRO A C 1
ATOM 573 O O . PRO A 1 71 ? -12.164 -11.672 13.891 1 86.19 71 PRO A O 1
ATOM 576 N N . ALA A 1 72 ? -14.25 -10.742 13.969 1 88.31 72 ALA A N 1
ATOM 577 C CA . ALA A 1 72 ? -13.914 -9.82 12.891 1 88.31 72 ALA A CA 1
ATOM 578 C C . ALA A 1 72 ? -12.82 -8.844 13.328 1 88.31 72 ALA A C 1
ATOM 580 O O . ALA A 1 72 ? -11.945 -8.484 12.539 1 88.31 72 ALA A O 1
ATOM 581 N N . ALA A 1 73 ? -12.867 -8.422 14.586 1 90.75 73 ALA A N 1
ATOM 582 C CA . ALA A 1 73 ? -11.844 -7.527 15.125 1 90.75 73 ALA A CA 1
ATOM 583 C C . ALA A 1 73 ? -10.5 -8.242 15.242 1 90.75 73 ALA A C 1
ATOM 585 O O . ALA A 1 73 ? -9.453 -7.648 15 1 90.75 73 ALA A O 1
ATOM 586 N N . ARG A 1 74 ? -10.57 -9.5 15.594 1 90.88 74 ARG A N 1
ATOM 587 C CA . ARG A 1 74 ? -9.344 -10.297 15.664 1 90.88 74 ARG A CA 1
ATOM 588 C C . ARG A 1 74 ? -8.688 -10.414 14.289 1 90.88 74 ARG A C 1
ATOM 590 O O . ARG A 1 74 ? -7.461 -10.414 14.188 1 90.88 74 ARG A O 1
ATOM 597 N N . LEU A 1 75 ? -9.562 -10.594 13.336 1 91.94 75 LEU A N 1
ATOM 598 C CA . LEU A 1 75 ? -9.055 -10.68 11.969 1 91.94 75 LEU A CA 1
ATOM 599 C C . LEU A 1 75 ? -8.281 -9.422 11.594 1 91.94 75 LEU A C 1
ATOM 601 O O . LEU A 1 75 ? -7.203 -9.5 11 1 91.94 75 LEU A O 1
ATOM 605 N N . ILE A 1 76 ? -8.812 -8.242 11.945 1 94.12 76 ILE A N 1
ATOM 606 C CA . ILE A 1 76 ? -8.164 -6.977 11.617 1 94.12 76 ILE A CA 1
ATOM 607 C C . ILE A 1 76 ? -6.812 -6.891 12.328 1 94.12 76 ILE A C 1
ATOM 609 O O . ILE A 1 76 ? -5.812 -6.492 11.727 1 94.12 76 ILE A O 1
ATOM 613 N N . VAL A 1 77 ? -6.77 -7.309 13.578 1 94.69 77 VAL A N 1
ATOM 614 C CA . VAL A 1 77 ? -5.523 -7.266 14.336 1 94.69 77 VAL A CA 1
ATOM 615 C C . VAL A 1 77 ? -4.5 -8.203 13.711 1 94.69 77 VAL A C 1
ATOM 617 O O . VAL A 1 77 ? -3.326 -7.852 13.57 1 94.69 77 VAL A O 1
ATOM 620 N N . GLY A 1 78 ? -4.91 -9.375 13.336 1 94.44 78 GLY A N 1
ATOM 621 C CA . GLY A 1 78 ? -4.023 -10.312 12.664 1 94.44 78 GLY A CA 1
ATOM 622 C C . GLY A 1 78 ? -3.484 -9.773 11.352 1 94.44 78 GLY A C 1
ATOM 623 O O . GLY A 1 78 ? -2.305 -9.945 11.039 1 94.44 78 GLY A O 1
ATOM 624 N N . GLN A 1 79 ? -4.402 -9.172 10.57 1 95.62 79 GLN A N 1
ATOM 625 C CA . GLN A 1 79 ? -3.994 -8.586 9.297 1 95.62 79 GLN A CA 1
ATOM 626 C C . GLN A 1 79 ? -2.979 -7.465 9.508 1 95.62 79 GLN A C 1
ATOM 628 O O . GLN A 1 79 ? -2.023 -7.332 8.734 1 95.62 79 GLN A O 1
ATOM 633 N N . CYS A 1 80 ? -3.189 -6.637 10.531 1 95.88 80 CYS A N 1
ATOM 634 C CA . CYS A 1 80 ? -2.281 -5.535 10.82 1 95.88 80 CYS A CA 1
ATOM 635 C C . CYS A 1 80 ? -0.907 -6.055 11.227 1 95.88 80 CYS A C 1
ATOM 637 O O . CYS A 1 80 ? 0.114 -5.582 10.719 1 95.88 80 CYS A O 1
ATOM 639 N N . PHE A 1 81 ? -0.87 -7.062 12.078 1 95.38 81 PHE A N 1
ATOM 640 C CA . PHE A 1 81 ? 0.395 -7.656 12.492 1 95.38 81 PHE A CA 1
ATOM 641 C C . PHE A 1 81 ? 1.13 -8.258 11.305 1 95.38 81 PHE A C 1
ATOM 643 O O . PHE A 1 81 ? 2.354 -8.148 11.195 1 95.38 81 PHE A O 1
ATOM 650 N N . THR A 1 82 ? 0.372 -8.898 10.453 1 94.81 82 THR A N 1
ATOM 651 C CA . THR A 1 82 ? 0.972 -9.516 9.273 1 94.81 82 THR A CA 1
ATOM 652 C C . THR A 1 82 ? 1.563 -8.461 8.352 1 94.81 82 THR A C 1
ATOM 654 O O . THR A 1 82 ? 2.641 -8.656 7.781 1 94.81 82 THR A O 1
ATOM 657 N N . ALA A 1 83 ? 0.871 -7.359 8.195 1 93.12 83 ALA A N 1
ATOM 658 C CA . ALA A 1 83 ? 1.368 -6.27 7.359 1 93.12 83 ALA A CA 1
ATOM 659 C C . ALA A 1 83 ? 2.656 -5.684 7.934 1 93.12 83 ALA A C 1
ATOM 661 O O . ALA A 1 83 ? 3.518 -5.215 7.188 1 93.12 83 ALA A O 1
ATOM 662 N N . LEU A 1 84 ? 2.818 -5.785 9.25 1 91.12 84 LEU A N 1
ATOM 663 C CA . LEU A 1 84 ? 4.008 -5.281 9.922 1 91.12 84 LEU A CA 1
ATOM 664 C C . LEU A 1 84 ? 5.07 -6.371 10.047 1 91.12 84 LEU A C 1
ATOM 666 O O . LEU A 1 84 ? 6.07 -6.195 10.742 1 91.12 84 LEU A O 1
ATOM 670 N N . ASP A 1 85 ? 4.844 -7.516 9.422 1 92.19 85 ASP A N 1
ATOM 671 C CA . ASP A 1 85 ? 5.758 -8.656 9.383 1 92.19 85 ASP A CA 1
ATOM 672 C C . ASP A 1 85 ? 5.98 -9.227 10.781 1 92.19 85 ASP A C 1
ATOM 674 O O . ASP A 1 85 ? 7.105 -9.594 11.133 1 92.19 85 ASP A O 1
ATOM 678 N N . ARG A 1 86 ? 4.953 -9.133 11.633 1 94.06 86 ARG A N 1
ATOM 679 C CA . ARG A 1 86 ? 4.953 -9.727 12.969 1 94.06 86 ARG A CA 1
ATOM 680 C C . ARG A 1 86 ? 4.016 -10.922 13.031 1 94.06 86 ARG A C 1
ATOM 682 O O . ARG A 1 86 ? 2.992 -10.883 13.719 1 94.06 86 ARG A O 1
ATOM 689 N N . GLY A 1 87 ? 4.465 -11.992 12.453 1 93.88 87 GLY A N 1
ATOM 690 C CA . GLY A 1 87 ? 3.641 -13.18 12.273 1 93.88 87 GLY A CA 1
ATOM 691 C C . GLY A 1 87 ? 3.365 -13.914 13.57 1 93.88 87 GLY A C 1
ATOM 692 O O . GLY A 1 87 ? 2.262 -14.422 13.773 1 93.88 87 GLY A O 1
ATOM 693 N N . GLU A 1 88 ? 4.266 -13.914 14.484 1 94.94 88 GLU A N 1
ATOM 694 C CA . GLU A 1 88 ? 4.086 -14.633 15.742 1 94.94 88 GLU A CA 1
ATOM 695 C C . GLU A 1 88 ? 3.016 -13.969 16.609 1 94.94 88 GLU A C 1
ATOM 697 O O . GLU A 1 88 ? 2.178 -14.656 17.203 1 94.94 88 GLU A O 1
ATOM 702 N N . GLU A 1 89 ? 3.064 -12.703 16.656 1 94.38 89 GLU A N 1
ATOM 703 C CA . GLU A 1 89 ? 2.053 -11.977 17.422 1 94.38 89 GLU A CA 1
ATOM 704 C C . GLU A 1 89 ? 0.67 -12.141 16.797 1 94.38 89 GLU A C 1
ATOM 706 O O . GLU A 1 89 ? -0.332 -12.227 17.516 1 94.38 89 GLU A O 1
ATOM 711 N N . ALA A 1 90 ? 0.686 -12.172 15.492 1 95.19 90 ALA A N 1
ATOM 712 C CA . ALA A 1 90 ? -0.584 -12.391 14.805 1 95.19 90 ALA A CA 1
ATOM 713 C C . ALA A 1 90 ? -1.187 -13.742 15.18 1 95.19 90 ALA A C 1
ATOM 715 O O . ALA A 1 90 ? -2.387 -13.844 15.445 1 95.19 90 ALA A O 1
ATOM 716 N N . LEU A 1 91 ? -0.371 -14.758 15.25 1 94.19 91 LEU A N 1
ATOM 717 C CA . LEU A 1 91 ? -0.837 -16.109 15.562 1 94.19 91 LEU A CA 1
ATOM 718 C C . LEU A 1 91 ? -1.328 -16.188 17 1 94.19 91 LEU A C 1
ATOM 720 O O . LEU A 1 91 ? -2.262 -16.938 17.312 1 94.19 91 LEU A O 1
ATOM 724 N N . ASP A 1 92 ? -0.784 -15.359 17.859 1 91.69 92 ASP A N 1
ATOM 725 C CA . ASP A 1 92 ? -1.216 -15.32 19.25 1 91.69 92 ASP A CA 1
ATOM 726 C C . ASP A 1 92 ? -2.641 -14.781 19.359 1 91.69 92 ASP A C 1
ATOM 728 O O . ASP A 1 92 ? -3.391 -15.188 20.25 1 91.69 92 ASP A O 1
ATOM 732 N N . VAL A 1 93 ? -2.975 -13.969 18.484 1 90 93 VAL A N 1
ATOM 733 C CA . VAL A 1 93 ? -4.281 -13.328 18.547 1 90 93 VAL A CA 1
ATOM 734 C C . VAL A 1 93 ? -5.312 -14.18 17.812 1 90 93 VAL A C 1
ATOM 736 O O . VAL A 1 93 ? -6.441 -14.352 18.281 1 90 93 VAL A O 1
ATOM 739 N N . ILE A 1 94 ? -4.949 -14.742 16.609 1 89.75 94 ILE A N 1
ATOM 740 C CA . ILE A 1 94 ? -5.922 -15.438 15.773 1 89.75 94 ILE A CA 1
ATOM 741 C C . ILE A 1 94 ? -5.926 -16.922 16.109 1 89.75 94 ILE A C 1
ATOM 743 O O . ILE A 1 94 ? -6.879 -17.641 15.781 1 89.75 94 ILE A O 1
ATOM 747 N N . GLY A 1 95 ? -4.938 -17.422 16.781 1 87.94 95 GLY A N 1
ATOM 748 C CA . GLY A 1 95 ? -4.852 -18.844 17.109 1 87.94 95 GLY A CA 1
ATOM 749 C C . GLY A 1 95 ? -4.059 -19.641 16.094 1 87.94 95 GLY A C 1
ATOM 750 O O . GLY A 1 95 ? -3.998 -19.281 14.922 1 87.94 95 GLY A O 1
ATOM 751 N N . VAL A 1 96 ? -3.574 -20.719 16.578 1 84.62 96 VAL A N 1
ATOM 752 C CA . VAL A 1 96 ? -2.719 -21.547 15.742 1 84.62 96 VAL A CA 1
ATOM 753 C C . VAL A 1 96 ? -3.559 -22.625 15.07 1 84.62 96 VAL A C 1
ATOM 755 O O . VAL A 1 96 ? -3.156 -23.188 14.039 1 84.62 96 VAL A O 1
ATOM 758 N N . ASP A 1 97 ? -4.695 -22.844 15.586 1 82.88 97 ASP A N 1
ATOM 759 C CA . ASP A 1 97 ? -5.602 -23.812 14.977 1 82.88 97 ASP A CA 1
ATOM 760 C C . ASP A 1 97 ? -7.059 -23.453 15.25 1 82.88 97 ASP A C 1
ATOM 762 O O . ASP A 1 97 ? -7.344 -22.469 15.938 1 82.88 97 ASP A O 1
ATOM 766 N N . ASP A 1 98 ? -7.926 -24.109 14.633 1 77.44 98 ASP A N 1
ATOM 767 C CA . ASP A 1 98 ? -9.352 -23.812 14.734 1 77.44 98 ASP A CA 1
ATOM 768 C C . ASP A 1 98 ? -9.859 -24.047 16.156 1 77.44 98 ASP A C 1
ATOM 770 O O . ASP A 1 98 ? -10.781 -23.359 16.609 1 77.44 98 ASP A O 1
ATOM 774 N N . GLU A 1 99 ? -9.273 -24.953 16.797 1 75.5 99 GLU A N 1
ATOM 775 C CA . GLU A 1 99 ? -9.672 -25.234 18.172 1 75.5 99 GLU A CA 1
ATOM 776 C C . GLU A 1 99 ? -9.383 -24.047 19.078 1 75.5 99 GLU A C 1
ATOM 778 O O . GLU A 1 99 ? -10.203 -23.688 19.922 1 75.5 99 GLU A O 1
ATOM 783 N N . HIS A 1 100 ? -8.297 -23.562 18.859 1 72.31 100 HIS A N 1
ATOM 784 C CA . HIS A 1 100 ? -7.906 -22.406 19.641 1 72.31 100 HIS A CA 1
ATOM 785 C C . HIS A 1 100 ? -8.859 -21.234 19.391 1 72.31 100 HIS A C 1
ATOM 787 O O . HIS A 1 100 ? -9.195 -20.5 20.328 1 72.31 100 HIS A O 1
ATOM 793 N N . LEU A 1 101 ? -9.273 -21.156 18.188 1 67.81 101 LEU A N 1
ATOM 794 C CA . LEU A 1 101 ? -10.195 -20.094 17.828 1 67.81 101 LEU A CA 1
ATOM 795 C C . LEU A 1 101 ? -11.539 -20.266 18.516 1 67.81 101 LEU A C 1
ATOM 797 O O . LEU A 1 101 ? -12.172 -19.281 18.922 1 67.81 101 LEU A O 1
ATOM 801 N N . ASP A 1 102 ? -11.891 -21.453 18.547 1 66.31 102 ASP A N 1
ATOM 802 C CA . ASP A 1 102 ? -13.164 -21.766 19.203 1 66.31 102 ASP A CA 1
ATOM 803 C C . ASP A 1 102 ? -13.109 -21.438 20.688 1 66.31 102 ASP A C 1
ATOM 805 O O . ASP A 1 102 ? -14.109 -21 21.281 1 66.31 102 ASP A O 1
ATOM 809 N N . GLU A 1 103 ? -12 -21.609 21.203 1 63.44 103 GLU A N 1
ATOM 810 C CA . GLU A 1 103 ? -11.812 -21.281 22.609 1 63.44 103 GLU A CA 1
ATOM 811 C C . GLU A 1 103 ? -11.891 -19.766 22.844 1 63.44 103 GLU A C 1
ATOM 813 O O . GLU A 1 103 ? -12.383 -19.328 23.891 1 63.44 103 GLU A O 1
ATOM 818 N N . LEU A 1 104 ? -11.367 -19.234 21.922 1 59.19 104 LEU A N 1
ATOM 819 C CA . LEU A 1 104 ? -11.406 -17.781 22.016 1 59.19 104 LEU A CA 1
ATOM 820 C C . LEU A 1 104 ? -12.828 -17.266 21.828 1 59.19 104 LEU A C 1
ATOM 822 O O . LEU A 1 104 ? -13.18 -16.188 22.344 1 59.19 104 LEU A O 1
ATOM 826 N N . ARG A 1 105 ? -13.688 -18.047 20.969 1 56.59 105 ARG A N 1
ATOM 827 C CA . ARG A 1 105 ? -15.055 -17.703 20.578 1 56.59 105 ARG A CA 1
ATOM 828 C C . ARG A 1 105 ? -16 -17.812 21.781 1 56.59 105 ARG A C 1
ATOM 830 O O . ARG A 1 105 ? -17.219 -17.688 21.625 1 56.59 105 ARG A O 1
ATOM 837 N N . VAL A 1 106 ? -15.633 -18.141 22.906 1 46.47 106 VAL A N 1
ATOM 838 C CA . VAL A 1 106 ? -16.75 -18.25 23.859 1 46.47 106 VAL A CA 1
ATOM 839 C C . VAL A 1 106 ? -17.75 -17.141 23.578 1 46.47 106 VAL A C 1
ATOM 841 O O . VAL A 1 106 ? -18.969 -17.359 23.641 1 46.47 106 VAL A O 1
ATOM 844 N N . ALA A 1 107 ? -17.453 -15.945 23.625 1 44.91 107 ALA A N 1
ATOM 845 C CA . ALA A 1 107 ? -18.391 -14.828 23.641 1 44.91 107 ALA A CA 1
ATOM 846 C C . ALA A 1 107 ? -18.859 -14.484 22.234 1 44.91 107 ALA A C 1
ATOM 848 O O . ALA A 1 107 ? -19.453 -13.43 22.016 1 44.91 107 ALA A O 1
ATOM 849 N N . ASP A 1 108 ? -18.5 -15.117 21.188 1 49.41 108 ASP A N 1
ATOM 850 C CA . ASP A 1 108 ? -18.859 -14.844 19.797 1 49.41 108 ASP A CA 1
ATOM 851 C C . ASP A 1 108 ? -20.375 -14.758 19.609 1 49.41 108 ASP A C 1
ATOM 853 O O . ASP A 1 108 ? -20.875 -14.891 18.5 1 49.41 108 ASP A O 1
ATOM 857 N N . ALA A 1 109 ? -21.125 -15.023 20.75 1 41.81 109 ALA A N 1
ATOM 858 C CA . ALA A 1 109 ? -22.562 -15.188 20.547 1 41.81 109 ALA A CA 1
ATOM 859 C C . ALA A 1 109 ? -23.062 -14.258 19.438 1 41.81 109 ALA A C 1
ATOM 861 O O . ALA A 1 109 ? -23.812 -14.688 18.562 1 41.81 109 ALA A O 1
ATOM 862 N N . GLU A 1 110 ? -23.547 -12.961 19.828 1 43.97 110 GLU A N 1
ATOM 863 C CA . GLU A 1 110 ? -24.547 -12.047 19.281 1 43.97 110 GLU A CA 1
ATOM 864 C C . GLU A 1 110 ? -23.938 -11.156 18.203 1 43.97 110 GLU A C 1
ATOM 866 O O . GLU A 1 110 ? -24.609 -10.25 17.688 1 43.97 110 GLU A O 1
ATOM 871 N N . VAL A 1 111 ? -22.734 -10.977 18.125 1 45.91 111 VAL A N 1
ATOM 872 C CA . VAL A 1 111 ? -22.328 -9.719 17.516 1 45.91 111 VAL A CA 1
ATOM 873 C C . VAL A 1 111 ? -22.344 -9.859 15.992 1 45.91 111 VAL A C 1
ATOM 875 O O . VAL A 1 111 ? -21.344 -10.227 15.383 1 45.91 111 VAL A O 1
ATOM 878 N N . ALA A 1 112 ? -23.094 -10.758 15.414 1 47.31 112 ALA A N 1
ATOM 879 C CA . ALA A 1 112 ? -23.094 -11.07 13.992 1 47.31 112 ALA A CA 1
ATOM 880 C C . ALA A 1 112 ? -22.859 -9.812 13.148 1 47.31 112 ALA A C 1
ATOM 882 O O . ALA A 1 112 ? -21.984 -9.797 12.289 1 47.31 112 ALA A O 1
ATOM 883 N N . ASP A 1 113 ? -24.078 -9 12.781 1 50.34 113 ASP A N 1
ATOM 884 C CA . ASP A 1 113 ? -24.562 -8.523 11.492 1 50.34 113 ASP A CA 1
ATOM 885 C C . ASP A 1 113 ? -23.875 -7.215 11.102 1 50.34 113 ASP A C 1
ATOM 887 O O . ASP A 1 113 ? -24.422 -6.441 10.305 1 50.34 113 ASP A O 1
ATOM 891 N N . PHE A 1 114 ? -22.969 -6.75 11.82 1 54.62 114 PHE A N 1
ATOM 892 C CA . PHE A 1 114 ? -22.812 -5.348 11.461 1 54.62 114 PHE A CA 1
ATOM 893 C C . PHE A 1 114 ? -22.328 -5.207 10.023 1 54.62 114 PHE A C 1
ATOM 895 O O . PHE A 1 114 ? -22.656 -4.227 9.344 1 54.62 114 PHE A O 1
ATOM 902 N N . HIS A 1 115 ? -21.188 -5.973 9.586 1 58.56 115 HIS A N 1
ATOM 903 C CA . HIS A 1 115 ? -20.766 -5.801 8.195 1 58.56 115 HIS A CA 1
ATOM 904 C C . HIS A 1 115 ? -20.766 -7.133 7.453 1 58.56 115 HIS A C 1
ATOM 906 O O . HIS A 1 115 ? -20.531 -8.188 8.047 1 58.56 115 HIS A O 1
ATOM 912 N N . PRO A 1 116 ? -21.578 -7.078 6.355 1 66.75 116 PRO A N 1
ATOM 913 C CA . PRO A 1 116 ? -21.562 -8.273 5.512 1 66.75 116 PRO A CA 1
ATOM 914 C C . PRO A 1 116 ? -20.156 -8.727 5.137 1 66.75 116 PRO A C 1
ATOM 916 O O . PRO A 1 116 ? -19.594 -8.266 4.137 1 66.75 116 PRO A O 1
ATOM 919 N N . ILE A 1 117 ? -19.547 -9.344 6.18 1 70.12 117 ILE A N 1
ATOM 920 C CA . ILE A 1 117 ? -18.203 -9.844 5.926 1 70.12 117 ILE A CA 1
ATOM 921 C C . ILE A 1 117 ? -18.266 -11.328 5.574 1 70.12 117 ILE A C 1
ATOM 923 O O . ILE A 1 117 ? -19.281 -11.992 5.824 1 70.12 117 ILE A O 1
ATOM 927 N N . ALA A 1 118 ? -17.281 -11.703 4.781 1 74.31 118 ALA A N 1
ATOM 928 C CA . ALA A 1 118 ? -17.141 -13.125 4.465 1 74.31 118 ALA A CA 1
ATOM 929 C C . ALA A 1 118 ? -16.984 -13.953 5.734 1 74.31 118 ALA A C 1
ATOM 931 O O . ALA A 1 118 ? -16.812 -13.406 6.824 1 74.31 118 ALA A O 1
ATOM 932 N N . ASP A 1 119 ? -17.172 -15.203 5.586 1 84.5 119 ASP A N 1
ATOM 933 C CA . ASP A 1 119 ? -17.031 -16.094 6.73 1 84.5 119 ASP A CA 1
ATOM 934 C C . ASP A 1 119 ? -15.727 -15.828 7.473 1 84.5 119 ASP A C 1
ATOM 936 O O . ASP A 1 119 ? -14.641 -16.031 6.93 1 84.5 119 ASP A O 1
ATOM 940 N N . VAL A 1 120 ? -15.812 -15.367 8.672 1 87.94 120 VAL A N 1
ATOM 941 C CA . VAL A 1 120 ? -14.672 -14.883 9.438 1 87.94 120 VAL A CA 1
ATOM 942 C C . VAL A 1 120 ? -13.719 -16.047 9.742 1 87.94 120 VAL A C 1
ATOM 944 O O . VAL A 1 120 ? -12.5 -15.867 9.75 1 87.94 120 VAL A O 1
ATOM 947 N N . ARG A 1 121 ? -14.227 -17.219 9.977 1 88.56 121 ARG A N 1
ATOM 948 C CA . ARG A 1 121 ? -13.383 -18.375 10.273 1 88.56 121 ARG A CA 1
ATOM 949 C C . ARG A 1 121 ? -12.492 -18.719 9.086 1 88.56 121 ARG A C 1
ATOM 951 O O . ARG A 1 121 ? -11.32 -19.062 9.258 1 88.56 121 ARG A O 1
ATOM 958 N N . ALA A 1 122 ? -13.102 -18.641 7.906 1 92.5 122 ALA A N 1
ATOM 959 C CA . ALA A 1 122 ? -12.336 -18.906 6.695 1 92.5 122 ALA A CA 1
ATOM 960 C C . ALA A 1 122 ? -11.227 -17.875 6.508 1 92.5 122 ALA A C 1
ATOM 962 O O . ALA A 1 122 ? -10.109 -18.219 6.113 1 92.5 122 ALA A O 1
ATOM 963 N N . GLN A 1 123 ? -11.57 -16.672 6.863 1 93.56 123 GLN A N 1
ATOM 964 C CA . GLN A 1 123 ? -10.594 -15.602 6.703 1 93.56 123 GLN A CA 1
ATOM 965 C C . GLN A 1 123 ? -9.453 -15.734 7.711 1 93.56 123 GLN A C 1
ATOM 967 O O . GLN A 1 123 ? -8.297 -15.461 7.391 1 93.56 123 GLN A O 1
ATOM 972 N N . LEU A 1 124 ? -9.781 -16.094 8.922 1 93.31 124 LEU A N 1
ATOM 973 C CA . LEU A 1 124 ? -8.758 -16.312 9.938 1 93.31 124 LEU A CA 1
ATOM 974 C C . LEU A 1 124 ? -7.84 -17.469 9.555 1 93.31 124 LEU A C 1
ATOM 976 O O . LEU A 1 124 ? -6.617 -17.375 9.719 1 93.31 124 LEU A O 1
ATOM 980 N N . ALA A 1 125 ? -8.438 -18.5 9.031 1 94.94 125 ALA A N 1
ATOM 981 C CA . ALA A 1 125 ? -7.652 -19.656 8.594 1 94.94 125 ALA A CA 1
ATOM 982 C C . ALA A 1 125 ? -6.75 -19.281 7.418 1 94.94 125 ALA A C 1
ATOM 984 O O . ALA A 1 125 ? -5.605 -19.734 7.336 1 94.94 125 ALA A O 1
ATOM 985 N N . LEU A 1 126 ? -7.316 -18.547 6.496 1 96 126 LEU A N 1
ATOM 986 C CA . LEU A 1 126 ? -6.523 -18.078 5.363 1 96 126 LEU A CA 1
ATOM 987 C C . LEU A 1 126 ? -5.32 -17.281 5.836 1 96 126 LEU A C 1
ATOM 989 O O . LEU A 1 126 ? -4.203 -17.484 5.363 1 96 126 LEU A O 1
ATOM 993 N N . LEU A 1 127 ? -5.602 -16.375 6.773 1 95.75 127 LEU A N 1
ATOM 994 C CA . LEU A 1 127 ? -4.527 -15.539 7.305 1 95.75 127 LEU A CA 1
ATOM 995 C C . LEU A 1 127 ? -3.473 -16.391 8 1 95.75 127 LEU A C 1
ATOM 997 O O . LEU A 1 127 ? -2.273 -16.156 7.852 1 95.75 127 LEU A O 1
ATOM 1001 N N . ARG A 1 128 ? -3.902 -17.344 8.766 1 95.94 128 ARG A N 1
ATOM 1002 C CA . ARG A 1 128 ? -2.994 -18.266 9.43 1 95.94 128 ARG A CA 1
ATOM 1003 C C . ARG A 1 128 ? -2.123 -19 8.414 1 95.94 128 ARG A C 1
ATOM 1005 O O . ARG A 1 128 ? -0.917 -19.156 8.625 1 95.94 128 ARG A O 1
ATOM 1012 N N . GLY A 1 129 ? -2.74 -19.484 7.32 1 96.12 129 GLY A N 1
ATOM 1013 C CA . GLY A 1 129 ? -1.991 -20.156 6.27 1 96.12 129 GLY A CA 1
ATOM 1014 C C . GLY A 1 129 ? -0.906 -19.281 5.664 1 96.12 129 GLY A C 1
ATOM 1015 O O . GLY A 1 129 ? 0.218 -19.75 5.449 1 96.12 129 GLY A O 1
ATOM 1016 N N . LYS A 1 130 ? -1.231 -18.078 5.449 1 95.12 130 LYS A N 1
ATOM 1017 C CA . LYS A 1 130 ? -0.262 -17.156 4.879 1 95.12 130 LYS A CA 1
ATOM 1018 C C . LYS A 1 130 ? 0.908 -16.922 5.832 1 95.12 130 LYS A C 1
ATOM 1020 O O . LYS A 1 130 ? 2.059 -16.828 5.398 1 95.12 130 LYS A O 1
ATOM 1025 N N . ILE A 1 131 ? 0.613 -16.781 7.129 1 96.12 131 ILE A N 1
ATOM 1026 C CA . ILE A 1 131 ? 1.647 -16.547 8.133 1 96.12 131 ILE A CA 1
ATOM 1027 C C . ILE A 1 131 ? 2.574 -17.766 8.195 1 96.12 131 ILE A C 1
ATOM 1029 O O . ILE A 1 131 ? 3.799 -17.625 8.18 1 96.12 131 ILE A O 1
ATOM 1033 N N . PHE A 1 132 ? 2.02 -18.922 8.172 1 95.5 132 PHE A N 1
ATOM 1034 C CA . PHE A 1 132 ? 2.814 -20.141 8.234 1 95.5 132 PHE A CA 1
ATOM 1035 C C . PHE A 1 132 ? 3.654 -20.312 6.969 1 95.5 132 PHE A C 1
ATOM 1037 O O . PHE A 1 132 ? 4.785 -20.797 7.027 1 95.5 132 PHE A O 1
ATOM 1044 N N . GLU A 1 133 ? 3.062 -19.984 5.855 1 91.62 133 GLU A N 1
ATOM 1045 C CA . GLU A 1 133 ? 3.82 -20.047 4.609 1 91.62 133 GLU A CA 1
ATOM 1046 C C . GLU A 1 133 ? 5.047 -19.141 4.664 1 91.62 133 GLU A C 1
ATOM 1048 O O . GLU A 1 133 ? 6.133 -19.531 4.23 1 91.62 133 GLU A O 1
ATOM 1053 N N . ASN A 1 134 ? 4.852 -17.953 5.191 1 89.75 134 ASN A N 1
ATOM 1054 C CA . ASN A 1 134 ? 5.961 -17.016 5.309 1 89.75 134 ASN A CA 1
ATOM 1055 C C . ASN A 1 134 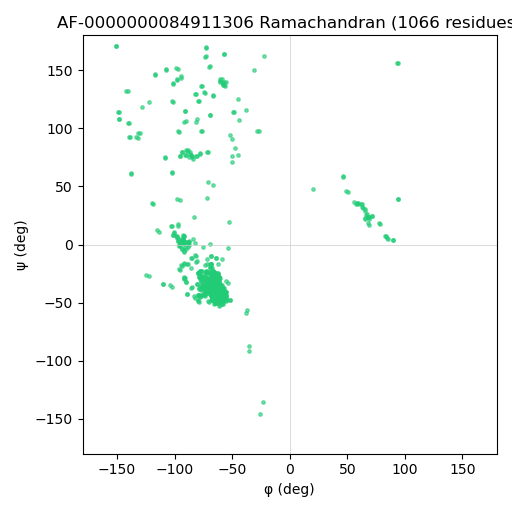? 7.031 -17.516 6.273 1 89.75 134 ASN A C 1
ATOM 1057 O O . ASN A 1 134 ? 8.203 -17.172 6.141 1 89.75 134 ASN A O 1
ATOM 1061 N N . GLN A 1 135 ? 6.594 -18.328 7.203 1 91.56 135 GLN A N 1
ATOM 1062 C CA . GLN A 1 135 ? 7.527 -18.922 8.164 1 91.56 135 GLN A CA 1
ATOM 1063 C C . GLN A 1 135 ? 8.117 -20.219 7.621 1 91.56 135 GLN A C 1
ATOM 1065 O O . GLN A 1 135 ? 8.805 -20.938 8.352 1 91.56 135 GLN A O 1
ATOM 1070 N N . ASP A 1 136 ? 7.809 -20.625 6.422 1 87.88 136 ASP A N 1
ATOM 1071 C CA . ASP A 1 136 ? 8.297 -21.797 5.723 1 87.88 136 ASP A CA 1
ATOM 1072 C C . ASP A 1 136 ? 7.82 -23.078 6.406 1 87.88 136 ASP A C 1
ATOM 1074 O O . ASP A 1 136 ? 8.562 -24.062 6.477 1 87.88 136 ASP A O 1
ATOM 1078 N N . ASN A 1 137 ? 6.73 -22.891 7.059 1 92.06 137 ASN A N 1
ATOM 1079 C CA . ASN A 1 137 ? 6.059 -24.078 7.582 1 92.06 137 ASN A CA 1
ATOM 1080 C C . ASN A 1 137 ? 4.961 -24.562 6.645 1 92.06 137 ASN A C 1
ATOM 1082 O O . ASN A 1 137 ? 3.789 -24.219 6.824 1 92.06 137 ASN A O 1
ATOM 1086 N N . ARG A 1 138 ? 5.254 -25.484 5.863 1 90.12 138 ARG A N 1
ATOM 1087 C CA . ARG A 1 138 ? 4.383 -25.891 4.77 1 90.12 138 ARG A CA 1
ATOM 1088 C C . ARG A 1 138 ? 3.225 -26.734 5.281 1 90.12 138 ARG A C 1
ATOM 1090 O O . ARG A 1 138 ? 2.086 -26.578 4.832 1 90.12 138 ARG A O 1
ATOM 1097 N N . ILE A 1 139 ? 3.473 -27.547 6.191 1 92.69 139 ILE A N 1
ATOM 1098 C CA . ILE A 1 139 ? 2.465 -28.484 6.691 1 92.69 139 ILE A CA 1
ATOM 1099 C C . ILE A 1 139 ? 1.326 -27.703 7.348 1 92.69 139 ILE A C 1
ATOM 1101 O O . ILE A 1 139 ? 0.155 -27.922 7.031 1 92.69 139 ILE A O 1
ATOM 1105 N N . LYS A 1 140 ? 1.701 -26.828 8.211 1 94.75 140 LYS A N 1
ATOM 1106 C CA . LYS A 1 140 ? 0.686 -26.031 8.891 1 94.75 140 LYS A CA 1
ATOM 1107 C C . LYS A 1 140 ? -0.025 -25.094 7.922 1 94.75 140 LYS A C 1
ATOM 1109 O O . LYS A 1 140 ? -1.217 -24.812 8.078 1 94.75 140 LYS A O 1
ATOM 1114 N N . ALA A 1 141 ? 0.713 -24.594 6.949 1 94.94 141 ALA A N 1
ATOM 1115 C CA . ALA A 1 141 ? 0.104 -23.734 5.938 1 94.94 141 ALA A CA 1
ATOM 1116 C C . ALA A 1 141 ? -0.967 -24.484 5.152 1 94.94 141 ALA A C 1
ATOM 1118 O O . ALA A 1 141 ? -2.076 -23.984 4.961 1 94.94 141 ALA A O 1
ATOM 1119 N N . ILE A 1 142 ? -0.628 -25.703 4.75 1 95.62 142 ILE A N 1
ATOM 1120 C CA . ILE A 1 142 ? -1.556 -26.531 3.982 1 95.62 142 ILE A CA 1
ATOM 1121 C C . ILE A 1 142 ? -2.805 -26.812 4.816 1 95.62 142 ILE A C 1
ATOM 1123 O O . ILE A 1 142 ? -3.928 -26.688 4.32 1 95.62 142 ILE A O 1
ATOM 1127 N N . ARG A 1 143 ? -2.613 -27.125 6.074 1 95.19 143 ARG A N 1
ATOM 1128 C CA . ARG A 1 143 ? -3.732 -27.406 6.965 1 95.19 143 ARG A CA 1
ATOM 1129 C C . ARG A 1 143 ? -4.637 -26.188 7.113 1 95.19 143 ARG A C 1
ATOM 1131 O O . ARG A 1 143 ? -5.863 -26.312 7.129 1 95.19 143 ARG A O 1
ATOM 1138 N N . SER A 1 144 ? -4.039 -25.094 7.25 1 96.31 144 SER A N 1
ATOM 1139 C CA . SER A 1 144 ? -4.797 -23.859 7.418 1 96.31 144 SER A CA 1
ATOM 1140 C C . SER A 1 144 ? -5.559 -23.5 6.145 1 96.31 144 SER A C 1
ATOM 1142 O O . SER A 1 144 ? -6.711 -23.078 6.207 1 96.31 144 SER A O 1
ATOM 1144 N N . TYR A 1 145 ? -4.926 -23.594 4.98 1 96.5 145 TYR A N 1
ATOM 1145 C CA . TYR A 1 145 ? -5.609 -23.312 3.725 1 96.5 145 TYR A CA 1
ATOM 1146 C C . TYR A 1 145 ? -6.773 -24.281 3.51 1 96.5 145 TYR A C 1
ATOM 1148 O O . TYR A 1 145 ? -7.84 -23.891 3.037 1 96.5 145 TYR A O 1
ATOM 1156 N N . ARG A 1 146 ? -6.562 -25.547 3.855 1 95.38 146 ARG A N 1
ATOM 1157 C CA . ARG A 1 146 ? -7.641 -26.531 3.764 1 95.38 146 ARG A CA 1
ATOM 1158 C C . ARG A 1 146 ? -8.805 -26.141 4.676 1 95.38 146 ARG A C 1
ATOM 1160 O O . ARG A 1 146 ? -9.969 -26.266 4.293 1 95.38 146 ARG A O 1
ATOM 1167 N N . ALA A 1 147 ? -8.445 -25.734 5.855 1 94.19 147 ALA A N 1
ATOM 1168 C CA . ALA A 1 147 ? -9.469 -25.297 6.805 1 94.19 147 ALA A CA 1
ATOM 1169 C C . ALA A 1 147 ? -10.25 -24.109 6.258 1 94.19 147 ALA A C 1
ATOM 1171 O O . ALA A 1 147 ? -11.469 -24.031 6.422 1 94.19 147 ALA A O 1
ATOM 1172 N N . ALA A 1 148 ? -9.578 -23.156 5.645 1 95.31 148 ALA A N 1
ATOM 1173 C CA . ALA A 1 148 ? -10.242 -22 5.062 1 95.31 148 ALA A CA 1
ATOM 1174 C C . ALA A 1 148 ? -11.266 -22.422 4.012 1 95.31 148 ALA A C 1
ATOM 1176 O O . ALA A 1 148 ? -12.398 -21.922 4.008 1 95.31 148 ALA A O 1
ATOM 1177 N N . LEU A 1 149 ? -10.906 -23.359 3.186 1 95.5 149 LEU A N 1
ATOM 1178 C CA . LEU A 1 149 ? -11.781 -23.828 2.115 1 95.5 149 LEU A CA 1
ATOM 1179 C C . LEU A 1 149 ? -12.93 -24.656 2.678 1 95.5 149 LEU A C 1
ATOM 1181 O O . LEU A 1 149 ? -14.023 -24.672 2.109 1 95.5 149 LEU A O 1
ATOM 1185 N N . ASN A 1 150 ? -12.703 -25.297 3.775 1 92.5 150 ASN A N 1
ATOM 1186 C CA . ASN A 1 150 ? -13.766 -26.078 4.406 1 92.5 150 ASN A CA 1
ATOM 1187 C C . ASN A 1 150 ? -14.812 -25.172 5.051 1 92.5 150 ASN A C 1
ATOM 1189 O O . ASN A 1 150 ? -16 -25.5 5.082 1 92.5 150 ASN A O 1
ATOM 1193 N N . HIS A 1 151 ? -14.336 -24.094 5.59 1 91.38 151 HIS A N 1
ATOM 1194 C CA . HIS A 1 151 ? -15.266 -23.141 6.188 1 91.38 151 HIS A CA 1
ATOM 1195 C C . HIS A 1 151 ? -16.016 -22.359 5.113 1 91.38 151 HIS A C 1
ATOM 1197 O O . HIS A 1 151 ? -17.219 -22.109 5.25 1 91.38 151 HIS A O 1
ATOM 1203 N N . ASP A 1 152 ? -15.328 -21.953 4.09 1 93.56 152 ASP A N 1
ATOM 1204 C CA . ASP A 1 152 ? -15.922 -21.25 2.959 1 93.56 152 ASP A CA 1
ATOM 1205 C C . ASP A 1 152 ? -15.32 -21.719 1.639 1 93.56 152 ASP A C 1
ATOM 1207 O O . ASP A 1 152 ? -14.242 -21.25 1.244 1 93.56 152 ASP A O 1
ATOM 1211 N N . PRO A 1 153 ? -16.016 -22.484 0.93 1 94.75 153 PRO A N 1
ATOM 1212 C CA . PRO A 1 153 ? -15.508 -23.047 -0.327 1 94.75 153 PRO A CA 1
ATOM 1213 C C . PRO A 1 153 ? -15.227 -21.969 -1.375 1 94.75 153 PRO A C 1
ATOM 1215 O O . PRO A 1 153 ? -14.555 -22.234 -2.373 1 94.75 153 PRO A O 1
ATOM 1218 N N . PHE A 1 154 ? -15.672 -20.734 -1.157 1 94.69 154 PHE A N 1
ATOM 1219 C CA . PHE A 1 154 ? -15.484 -19.688 -2.146 1 94.69 154 PHE A CA 1
ATOM 1220 C C . PHE A 1 154 ? -14.195 -18.922 -1.884 1 94.69 154 PHE A C 1
ATOM 1222 O O . PHE A 1 154 ? -13.883 -17.953 -2.592 1 94.69 154 PHE A O 1
ATOM 1229 N N . CYS A 1 155 ? -13.469 -19.312 -0.875 1 95.94 155 CYS A N 1
ATOM 1230 C CA . CYS A 1 155 ? -12.188 -18.672 -0.595 1 95.94 155 CYS A CA 1
ATOM 1231 C C . CYS A 1 155 ? -11.148 -19.062 -1.646 1 95.94 155 CYS A C 1
ATOM 1233 O O . CYS A 1 155 ? -10.234 -19.828 -1.369 1 95.94 155 CYS A O 1
ATOM 1235 N N . ALA A 1 156 ? -11.172 -18.469 -2.744 1 95.44 156 ALA A N 1
ATOM 1236 C CA . ALA A 1 156 ? -10.367 -18.812 -3.916 1 95.44 156 ALA A CA 1
ATOM 1237 C C . ALA A 1 156 ? -8.891 -18.547 -3.666 1 95.44 156 ALA A C 1
ATOM 1239 O O . ALA A 1 156 ? -8.023 -19.234 -4.223 1 95.44 156 ALA A O 1
ATOM 1240 N N . GLU A 1 157 ? -8.617 -17.578 -2.828 1 96 157 GLU A N 1
ATOM 1241 C CA . GLU A 1 157 ? -7.223 -17.25 -2.557 1 96 157 GLU A CA 1
ATOM 1242 C C . GLU A 1 157 ? -6.488 -18.438 -1.943 1 96 157 GLU A C 1
ATOM 1244 O O . GLU A 1 157 ? -5.316 -18.672 -2.254 1 96 157 GLU A O 1
ATOM 1249 N N . ALA A 1 158 ? -7.16 -19.109 -1.025 1 96.62 158 ALA A N 1
ATOM 1250 C CA . ALA A 1 158 ? -6.555 -20.281 -0.411 1 96.62 158 ALA A CA 1
ATOM 1251 C C . ALA A 1 158 ? -6.207 -21.344 -1.462 1 96.62 158 ALA A C 1
ATOM 1253 O O . ALA A 1 158 ? -5.113 -21.906 -1.437 1 96.62 158 ALA A O 1
ATOM 1254 N N . LEU A 1 159 ? -7.105 -21.562 -2.373 1 95 159 LEU A N 1
ATOM 1255 C CA . LEU A 1 159 ? -6.883 -22.531 -3.438 1 95 159 LEU A CA 1
ATOM 1256 C C . LEU A 1 159 ? -5.754 -22.094 -4.359 1 95 159 LEU A C 1
ATOM 1258 O O . LEU A 1 159 ? -4.926 -22.906 -4.773 1 95 159 LEU A O 1
ATOM 1262 N N . GLN A 1 160 ? -5.746 -20.859 -4.664 1 93.06 160 GLN A N 1
ATOM 1263 C CA . GLN A 1 160 ? -4.719 -20.328 -5.551 1 93.06 160 GLN A CA 1
ATOM 1264 C C . GLN A 1 160 ? -3.332 -20.453 -4.93 1 93.06 160 GLN A C 1
ATOM 1266 O O . GLN A 1 160 ? -2.361 -20.75 -5.629 1 93.06 160 GLN A O 1
ATOM 1271 N N . ARG A 1 161 ? -3.271 -20.219 -3.695 1 93.06 161 ARG A N 1
ATOM 1272 C CA . ARG A 1 161 ? -1.984 -20.328 -3.02 1 93.06 161 ARG A CA 1
ATOM 1273 C C . ARG A 1 161 ? -1.495 -21.781 -3.023 1 93.06 161 ARG A C 1
ATOM 1275 O O . ARG A 1 161 ? -0.306 -22.031 -3.223 1 93.06 161 ARG A O 1
ATOM 1282 N N . LEU A 1 162 ? -2.42 -22.656 -2.801 1 94.06 162 LEU A N 1
ATOM 1283 C CA . LEU A 1 162 ? -2.08 -24.078 -2.822 1 94.06 162 LEU A CA 1
ATOM 1284 C C . LEU A 1 162 ? -1.606 -24.5 -4.207 1 94.06 162 LEU A C 1
ATOM 1286 O O . LEU A 1 162 ? -0.664 -25.281 -4.332 1 94.06 162 LEU A O 1
ATOM 1290 N N . ALA A 1 163 ? -2.209 -23.953 -5.184 1 91.19 163 ALA A N 1
ATOM 1291 C CA . ALA A 1 163 ? -1.894 -24.312 -6.562 1 91.19 163 ALA A CA 1
ATOM 1292 C C . ALA A 1 163 ? -0.617 -23.625 -7.035 1 91.19 163 ALA A C 1
ATOM 1294 O O . ALA A 1 163 ? 0.292 -24.281 -7.555 1 91.19 163 ALA A O 1
ATOM 1295 N N . ASP A 1 164 ? -0.514 -22.328 -6.836 1 87.44 164 ASP A N 1
ATOM 1296 C CA . ASP A 1 164 ? 0.596 -21.531 -7.348 1 87.44 164 ASP A CA 1
ATOM 1297 C C . ASP A 1 164 ? 1.919 -21.969 -6.719 1 87.44 164 ASP A C 1
ATOM 1299 O O . ASP A 1 164 ? 2.961 -21.953 -7.379 1 87.44 164 ASP A O 1
ATOM 1303 N N . HIS A 1 165 ? 1.816 -22.375 -5.527 1 86.88 165 HIS A N 1
ATOM 1304 C CA . HIS A 1 165 ? 3.049 -22.734 -4.832 1 86.88 165 HIS A CA 1
ATOM 1305 C C . HIS A 1 165 ? 3.238 -24.25 -4.793 1 86.88 165 HIS A C 1
ATOM 1307 O O . HIS A 1 165 ? 4.156 -24.75 -4.141 1 86.88 165 HIS A O 1
ATOM 1313 N N . HIS A 1 166 ? 2.402 -24.891 -5.496 1 88.62 166 HIS A N 1
ATOM 1314 C CA . HIS A 1 166 ? 2.504 -26.344 -5.629 1 88.62 166 HIS A CA 1
ATOM 1315 C C . HIS A 1 166 ? 2.732 -27 -4.273 1 88.62 166 HIS A C 1
ATOM 1317 O O . HIS A 1 166 ? 3.684 -27.766 -4.105 1 88.62 166 HIS A O 1
ATOM 1323 N N . LEU A 1 167 ? 1.808 -26.781 -3.398 1 89.75 167 LEU A N 1
ATOM 1324 C CA . LEU A 1 167 ? 1.973 -27.25 -2.029 1 89.75 167 LEU A CA 1
ATOM 1325 C C . LEU A 1 167 ? 1.434 -28.672 -1.874 1 89.75 167 LEU A C 1
ATOM 1327 O O . LEU A 1 167 ? 1.77 -29.359 -0.913 1 89.75 167 LEU A O 1
ATOM 1331 N N . LEU A 1 168 ? 0.644 -29.078 -2.836 1 91.62 168 LEU A N 1
ATOM 1332 C CA . LEU A 1 168 ? -0.015 -30.375 -2.723 1 91.62 168 LEU A CA 1
ATOM 1333 C C . LEU A 1 168 ? 0.438 -31.312 -3.836 1 91.62 168 LEU A C 1
ATOM 1335 O O . LEU A 1 168 ? 0.717 -30.875 -4.953 1 91.62 168 LEU A O 1
ATOM 1339 N N . LYS A 1 169 ? 0.488 -32.594 -3.439 1 89.62 169 LYS A N 1
ATOM 1340 C CA . LYS A 1 169 ? 0.651 -33.625 -4.465 1 89.62 169 LYS A CA 1
ATOM 1341 C C . LYS A 1 169 ? -0.637 -33.812 -5.258 1 89.62 169 LYS A C 1
ATOM 1343 O O . LYS A 1 169 ? -1.71 -33.375 -4.824 1 89.62 169 LYS A O 1
ATOM 1348 N N . HIS A 1 170 ? -0.454 -34.406 -6.383 1 88.12 170 HIS A N 1
ATOM 1349 C CA . HIS A 1 170 ? -1.59 -34.562 -7.285 1 88.12 170 HIS A CA 1
ATOM 1350 C C . HIS A 1 170 ? -2.746 -35.281 -6.598 1 88.12 170 HIS A C 1
ATOM 1352 O O . HIS A 1 170 ? -3.902 -34.875 -6.727 1 88.12 170 HIS A O 1
ATOM 1358 N N . SER A 1 171 ? -2.49 -36.312 -5.895 1 89.75 171 SER A N 1
ATOM 1359 C CA . SER A 1 171 ? -3.533 -37.062 -5.203 1 89.75 171 SER A CA 1
ATOM 1360 C C . SER A 1 171 ? -4.223 -36.219 -4.145 1 89.75 171 SER A C 1
ATOM 1362 O O . SER A 1 171 ? -5.441 -36.281 -3.977 1 89.75 171 SER A O 1
ATOM 1364 N N . GLU A 1 172 ? -3.453 -35.375 -3.498 1 92.44 172 GLU A N 1
ATOM 1365 C CA . GLU A 1 172 ? -3.99 -34.5 -2.469 1 92.44 172 GLU A CA 1
ATOM 1366 C C . GLU A 1 172 ? -4.859 -33.406 -3.08 1 92.44 172 GLU A C 1
ATOM 1368 O O . GLU A 1 172 ? -5.852 -33 -2.48 1 92.44 172 GLU A O 1
ATOM 1373 N N . GLU A 1 173 ? -4.457 -32.938 -4.223 1 92.06 173 GLU A N 1
ATOM 1374 C CA . GLU A 1 173 ? -5.234 -31.906 -4.922 1 92.06 173 GLU A CA 1
ATOM 1375 C C . GLU A 1 173 ? -6.629 -32.438 -5.27 1 92.06 173 GLU A C 1
ATOM 1377 O O . GLU A 1 173 ? -7.625 -31.734 -5.043 1 92.06 173 GLU A O 1
ATOM 1382 N N . THR A 1 174 ? -6.691 -33.625 -5.801 1 90.12 174 THR A N 1
ATOM 1383 C CA . THR A 1 174 ? -7.965 -34.219 -6.18 1 90.12 174 THR A CA 1
ATOM 1384 C C . THR A 1 174 ? -8.836 -34.469 -4.949 1 90.12 174 THR A C 1
ATOM 1386 O O . THR A 1 174 ? -10.047 -34.25 -4.988 1 90.12 174 THR A O 1
ATOM 1389 N N . GLN A 1 175 ? -8.18 -34.875 -3.932 1 93.44 175 GLN A N 1
ATOM 1390 C CA . GLN A 1 175 ? -8.898 -35.125 -2.686 1 93.44 175 GLN A CA 1
ATOM 1391 C C . GLN A 1 175 ? -9.453 -33.812 -2.111 1 93.44 175 GLN A C 1
ATOM 1393 O O . GLN A 1 175 ? -10.555 -33.812 -1.558 1 93.44 175 GLN A O 1
ATOM 1398 N N . LEU A 1 176 ? -8.695 -32.812 -2.199 1 94.62 176 LEU A N 1
ATOM 1399 C CA . LEU A 1 176 ? -9.133 -31.516 -1.698 1 94.62 176 LEU A CA 1
ATOM 1400 C C . LEU A 1 176 ? -10.383 -31.047 -2.428 1 94.62 176 LEU A C 1
ATOM 1402 O O . LEU A 1 176 ? -11.359 -30.641 -1.795 1 94.62 176 LEU A O 1
ATOM 1406 N N . VAL A 1 177 ? -10.391 -31.078 -3.725 1 93.38 177 VAL A N 1
ATOM 1407 C CA . VAL A 1 177 ? -11.531 -30.625 -4.512 1 93.38 177 VAL A CA 1
ATOM 1408 C C . VAL A 1 177 ? -12.758 -31.484 -4.184 1 93.38 177 VAL A C 1
ATOM 1410 O O . VAL A 1 177 ? -13.867 -30.953 -4.043 1 93.38 177 VAL A O 1
ATOM 1413 N N . ALA A 1 178 ? -12.5 -32.781 -4.004 1 92.62 178 ALA A N 1
ATOM 1414 C CA . ALA A 1 178 ? -13.594 -33.688 -3.682 1 92.62 178 ALA A CA 1
ATOM 1415 C C . ALA A 1 178 ? -14.172 -33.375 -2.305 1 92.62 178 ALA A C 1
ATOM 1417 O O . ALA A 1 178 ? -15.375 -33.531 -2.082 1 92.62 178 ALA A O 1
ATOM 1418 N N . SER A 1 179 ? -13.344 -32.938 -1.457 1 93.5 179 SER A N 1
ATOM 1419 C CA . SER A 1 179 ? -13.789 -32.656 -0.092 1 93.5 179 SER A CA 1
ATOM 1420 C C . SER A 1 179 ? -14.555 -31.328 -0.012 1 93.5 179 SER A C 1
ATOM 1422 O O . SER A 1 179 ? -15.398 -31.156 0.87 1 93.5 179 SER A O 1
ATOM 1424 N N . ILE A 1 180 ? -14.32 -30.406 -0.841 1 93 180 ILE A N 1
ATOM 1425 C CA . ILE A 1 180 ? -14.922 -29.078 -0.823 1 93 180 ILE A CA 1
ATOM 1426 C C . ILE A 1 180 ? -16.328 -29.141 -1.422 1 93 180 ILE A C 1
ATOM 1428 O O . ILE A 1 180 ? -17.219 -28.391 -1.021 1 93 180 ILE A O 1
ATOM 1432 N N . LEU A 1 181 ? -16.609 -30.109 -2.256 1 90.75 181 LEU A N 1
ATOM 1433 C CA . LEU A 1 181 ? -17.828 -30.156 -3.047 1 90.75 181 LEU A CA 1
ATOM 1434 C C . LEU A 1 181 ? -19.047 -30.375 -2.154 1 90.75 181 LEU A C 1
ATOM 1436 O O . LEU A 1 181 ? -20.047 -29.672 -2.27 1 90.75 181 LEU A O 1
ATOM 1440 N N . PRO A 1 182 ? -18.938 -31.297 -1.217 1 92.62 182 PRO A N 1
ATOM 1441 C CA . PRO A 1 182 ? -20.094 -31.484 -0.341 1 92.62 182 PRO A CA 1
ATOM 1442 C C . PRO A 1 182 ? -20.375 -30.266 0.531 1 92.62 182 PRO A C 1
ATOM 1444 O O . PRO A 1 182 ? -21.547 -29.953 0.8 1 92.62 182 PRO A O 1
ATOM 1447 N N . VAL A 1 183 ? -19.406 -29.625 0.936 1 92.12 183 VAL A N 1
ATOM 1448 C CA . VAL A 1 183 ? -19.562 -28.422 1.747 1 92.12 183 VAL A CA 1
ATOM 1449 C C . VAL A 1 183 ? -20.219 -27.328 0.922 1 92.12 183 VAL A C 1
ATOM 1451 O O . VAL A 1 183 ? -21.094 -26.609 1.417 1 92.12 183 VAL A O 1
ATOM 1454 N N . MET A 1 184 ? -19.828 -27.172 -0.291 1 92 184 MET A N 1
ATOM 1455 C CA . MET A 1 184 ? -20.391 -26.188 -1.199 1 92 184 MET A CA 1
ATOM 1456 C C . MET A 1 184 ? -21.875 -26.469 -1.467 1 92 184 MET A C 1
ATOM 1458 O O . MET A 1 184 ? -22.688 -25.547 -1.469 1 92 184 MET A O 1
ATOM 1462 N N . GLN A 1 185 ? -22.172 -27.734 -1.621 1 92.38 185 GLN A N 1
ATOM 1463 C CA . GLN A 1 185 ? -23.547 -28.125 -1.883 1 92.38 185 GLN A CA 1
ATOM 1464 C C . GLN A 1 185 ? -24.453 -27.812 -0.689 1 92.38 185 GLN A C 1
ATOM 1466 O O . GLN A 1 185 ? -25.578 -27.344 -0.861 1 92.38 185 GLN A O 1
ATOM 1471 N N . ASP A 1 186 ? -23.891 -28.031 0.411 1 91.81 186 ASP A N 1
ATOM 1472 C CA . ASP A 1 186 ? -24.641 -27.75 1.63 1 91.81 186 ASP A CA 1
ATOM 1473 C C . ASP A 1 186 ? -24.906 -26.266 1.782 1 91.81 186 ASP A C 1
ATOM 1475 O O . ASP A 1 186 ? -26.016 -25.844 2.111 1 91.81 186 ASP A O 1
ATOM 1479 N N . LYS A 1 187 ? -23.984 -25.453 1.529 1 88.94 187 LYS A N 1
ATOM 1480 C CA . LYS A 1 187 ? -24.094 -24.016 1.707 1 88.94 187 LYS A CA 1
ATOM 1481 C C . LYS A 1 187 ? -24.969 -23.391 0.629 1 88.94 187 LYS A C 1
ATOM 1483 O O . LYS A 1 187 ? -25.609 -22.359 0.857 1 88.94 187 LYS A O 1
ATOM 1488 N N . LEU A 1 188 ? -24.969 -24 -0.521 1 91.19 188 LEU A N 1
ATOM 1489 C CA . LEU A 1 188 ? -25.703 -23.438 -1.643 1 91.19 188 LEU A CA 1
ATOM 1490 C C . LEU A 1 188 ? -27.062 -24.109 -1.795 1 91.19 188 LEU A C 1
ATOM 1492 O O . LEU A 1 188 ? -27.797 -23.844 -2.752 1 91.19 188 LEU A O 1
ATOM 1496 N N . ALA A 1 189 ? -27.453 -24.953 -0.855 1 89.31 189 ALA A N 1
ATOM 1497 C CA . ALA A 1 189 ? -28.688 -25.719 -0.947 1 89.31 189 ALA A CA 1
ATOM 1498 C C . ALA A 1 189 ? -29.906 -24.797 -1.011 1 89.31 189 ALA A C 1
ATOM 1500 O O . ALA A 1 189 ? -30.875 -25.094 -1.719 1 89.31 189 ALA A O 1
ATOM 1501 N N . SER A 1 190 ? -29.812 -23.656 -0.34 1 88.44 190 SER A N 1
ATOM 1502 C CA . SER A 1 190 ? -30.969 -22.766 -0.262 1 88.44 190 SER A CA 1
ATOM 1503 C C . SER A 1 190 ? -30.906 -21.688 -1.339 1 88.44 190 SER A C 1
ATOM 1505 O O . SER A 1 190 ? -31.844 -20.922 -1.504 1 88.44 190 SER A O 1
ATOM 1507 N N . GLU A 1 191 ? -29.891 -21.719 -2.086 1 89.19 191 GLU A N 1
ATOM 1508 C CA . GLU A 1 191 ? -29.719 -20.672 -3.086 1 89.19 191 GLU A CA 1
ATOM 1509 C C . GLU A 1 191 ? -30.281 -21.094 -4.438 1 89.19 191 GLU A C 1
ATOM 1511 O O . GLU A 1 191 ? -30.219 -22.266 -4.801 1 89.19 191 GLU A O 1
ATOM 1516 N N . GLU A 1 192 ? -30.828 -20.156 -5.09 1 87.56 192 GLU A N 1
ATOM 1517 C CA . GLU A 1 192 ? -31.297 -20.422 -6.445 1 87.56 192 GLU A CA 1
ATOM 1518 C C . GLU A 1 192 ? -30.141 -20.703 -7.395 1 87.56 192 GLU A C 1
ATOM 1520 O O . GLU A 1 192 ? -29.172 -19.938 -7.441 1 87.56 192 GLU A O 1
ATOM 1525 N N . GLU A 1 193 ? -30.219 -21.797 -8.117 1 90 193 GLU A N 1
ATOM 1526 C CA . GLU A 1 193 ? -29.203 -22.219 -9.07 1 90 193 GLU A CA 1
ATOM 1527 C C . GLU A 1 193 ? -27.891 -22.547 -8.359 1 90 193 GLU A C 1
ATOM 1529 O O . GLU A 1 193 ? -26.797 -22.297 -8.898 1 90 193 GLU A O 1
ATOM 1534 N N . GLY A 1 194 ? -28.016 -23 -7.141 1 90.12 194 GLY A N 1
ATOM 1535 C CA . GLY A 1 194 ? -26.859 -23.406 -6.379 1 90.12 194 GLY A CA 1
ATOM 1536 C C . GLY A 1 194 ? -26.094 -24.562 -7.012 1 90.12 194 GLY A C 1
ATOM 1537 O O . GLY A 1 194 ? -24.875 -24.656 -6.887 1 90.12 194 GLY A O 1
ATOM 1538 N N . ASP A 1 195 ? -26.812 -25.328 -7.719 1 90.38 195 ASP A N 1
ATOM 1539 C CA . ASP A 1 195 ? -26.219 -26.484 -8.383 1 90.38 195 ASP A CA 1
ATOM 1540 C C . ASP A 1 195 ? -25.297 -26.031 -9.523 1 90.38 195 ASP A C 1
ATOM 1542 O O . ASP A 1 195 ? -24.234 -26.609 -9.734 1 90.38 195 ASP A O 1
ATOM 1546 N N . ILE A 1 196 ? -25.734 -25.062 -10.211 1 91.75 196 ILE A N 1
ATOM 1547 C CA . ILE A 1 196 ? -24.938 -24.531 -11.305 1 91.75 196 ILE A CA 1
ATOM 1548 C C . ILE A 1 196 ? -23.641 -23.938 -10.75 1 91.75 196 ILE A C 1
ATOM 1550 O O . ILE A 1 196 ? -22.562 -24.172 -11.305 1 91.75 196 ILE A O 1
ATOM 1554 N N . LEU A 1 197 ? -23.797 -23.219 -9.672 1 92.75 197 LEU A N 1
ATOM 1555 C CA . LEU A 1 197 ? -22.625 -22.594 -9.055 1 92.75 197 LEU A CA 1
ATOM 1556 C C . LEU A 1 197 ? -21.672 -23.656 -8.539 1 92.75 197 LEU A C 1
ATOM 1558 O O . LEU A 1 197 ? -20.453 -23.484 -8.602 1 92.75 197 LEU A O 1
ATOM 1562 N N . THR A 1 198 ? -22.219 -24.703 -8.023 1 93.06 198 THR A N 1
ATOM 1563 C CA . THR A 1 198 ? -21.391 -25.828 -7.562 1 93.06 198 THR A CA 1
ATOM 1564 C C . THR A 1 198 ? -20.609 -26.438 -8.727 1 93.06 198 THR A C 1
ATOM 1566 O O . THR A 1 198 ? -19.422 -26.719 -8.594 1 93.06 198 THR A O 1
ATOM 1569 N N . ASP A 1 199 ? -21.234 -26.578 -9.812 1 92.88 199 ASP A N 1
ATOM 1570 C CA . ASP A 1 199 ? -20.594 -27.141 -10.992 1 92.88 199 ASP A CA 1
ATOM 1571 C C . ASP A 1 199 ? -19.516 -26.203 -11.531 1 92.88 199 ASP A C 1
ATOM 1573 O O . ASP A 1 199 ? -18.438 -26.656 -11.938 1 92.88 199 ASP A O 1
ATOM 1577 N N . ILE A 1 200 ? -19.844 -24.984 -11.539 1 93.56 200 ILE A N 1
ATOM 1578 C CA . ILE A 1 200 ? -18.891 -24 -12 1 93.56 200 ILE A CA 1
ATOM 1579 C C . ILE A 1 200 ? -17.641 -24.031 -11.109 1 93.56 200 ILE A C 1
ATOM 1581 O O . ILE A 1 200 ? -16.516 -24.047 -11.609 1 93.56 200 ILE A O 1
ATOM 1585 N N . THR A 1 201 ? -17.875 -24.016 -9.82 1 93.75 201 THR A N 1
ATOM 1586 C CA . THR A 1 201 ? -16.766 -24 -8.875 1 93.75 201 THR A CA 1
ATOM 1587 C C . THR A 1 201 ? -15.93 -25.266 -9.008 1 93.75 201 THR A C 1
ATOM 1589 O O . THR A 1 201 ? -14.703 -25.219 -8.977 1 93.75 201 THR A O 1
ATOM 1592 N N . ASP A 1 202 ? -16.594 -26.359 -9.164 1 93.12 202 ASP A N 1
ATOM 1593 C CA . ASP A 1 202 ? -15.891 -27.625 -9.344 1 93.12 202 ASP A CA 1
ATOM 1594 C C . ASP A 1 202 ? -15.023 -27.594 -10.602 1 93.12 202 ASP A C 1
ATOM 1596 O O . ASP A 1 202 ? -13.867 -28.047 -10.57 1 93.12 202 ASP A O 1
ATOM 1600 N N . PHE A 1 203 ? -15.594 -27.094 -11.633 1 93.94 203 PHE A N 1
ATOM 1601 C CA . PHE A 1 203 ? -14.867 -27 -12.898 1 93.94 203 PHE A CA 1
ATOM 1602 C C . PHE A 1 203 ? -13.656 -26.094 -12.758 1 93.94 203 PHE A C 1
ATOM 1604 O O . PHE A 1 203 ? -12.555 -26.453 -13.195 1 93.94 203 PHE A O 1
ATOM 1611 N N . LEU A 1 204 ? -13.82 -24.984 -12.156 1 93.81 204 LEU A N 1
ATOM 1612 C CA . LEU A 1 204 ? -12.742 -24 -12.008 1 93.81 204 LEU A CA 1
ATOM 1613 C C . LEU A 1 204 ? -11.633 -24.562 -11.125 1 93.81 204 LEU A C 1
ATOM 1615 O O . LEU A 1 204 ? -10.453 -24.453 -11.477 1 93.81 204 LEU A O 1
ATOM 1619 N N . TYR A 1 205 ? -11.984 -25.141 -9.992 1 93.88 205 TYR A N 1
ATOM 1620 C CA . TYR A 1 205 ? -11.008 -25.641 -9.047 1 93.88 205 TYR A CA 1
ATOM 1621 C C . TYR A 1 205 ? -10.258 -26.844 -9.625 1 93.88 205 TYR A C 1
ATOM 1623 O O . TYR A 1 205 ? -9.039 -26.953 -9.469 1 93.88 205 TYR A O 1
ATOM 1631 N N . SER A 1 206 ? -10.945 -27.656 -10.367 1 92.62 206 SER A N 1
ATOM 1632 C CA . SER A 1 206 ? -10.297 -28.797 -11.008 1 92.62 206 SER A CA 1
ATOM 1633 C C . SER A 1 206 ? -9.352 -28.344 -12.117 1 92.62 206 SER A C 1
ATOM 1635 O O . SER A 1 206 ? -8.273 -28.922 -12.281 1 92.62 206 SER A O 1
ATOM 1637 N N . SER A 1 207 ? -9.797 -27.375 -12.828 1 91.44 207 SER A N 1
ATOM 1638 C CA . SER A 1 207 ? -8.977 -26.875 -13.922 1 91.44 207 SER A CA 1
ATOM 1639 C C . SER A 1 207 ? -7.676 -26.266 -13.414 1 91.44 207 SER A C 1
ATOM 1641 O O . SER A 1 207 ? -6.656 -26.297 -14.109 1 91.44 207 SER A O 1
ATOM 1643 N N . LEU A 1 208 ? -7.707 -25.766 -12.281 1 89.5 208 LEU A N 1
ATOM 1644 C CA . LEU A 1 208 ? -6.523 -25.141 -11.703 1 89.5 208 LEU A CA 1
ATOM 1645 C C . LEU A 1 208 ? -5.465 -26.188 -11.367 1 89.5 208 LEU A C 1
ATOM 1647 O O . LEU A 1 208 ? -4.266 -25.906 -11.438 1 89.5 208 LEU A O 1
ATOM 1651 N N . PHE A 1 209 ? -5.902 -27.359 -10.984 1 88.5 209 PHE A N 1
ATOM 1652 C CA . PHE A 1 209 ? -4.969 -28.375 -10.5 1 88.5 209 PHE A CA 1
ATOM 1653 C C . PHE A 1 209 ? -4.578 -29.328 -11.617 1 88.5 209 PHE A C 1
ATOM 1655 O O . PHE A 1 209 ? -3.521 -29.969 -11.562 1 88.5 209 PHE A O 1
ATOM 1662 N N . GLU A 1 210 ? -5.383 -29.406 -12.609 1 85.94 210 GLU A N 1
ATOM 1663 C CA . GLU A 1 210 ? -5.094 -30.375 -13.664 1 85.94 210 GLU A CA 1
ATOM 1664 C C . GLU A 1 210 ? -3.924 -29.922 -14.531 1 85.94 210 GLU A C 1
ATOM 1666 O O . GLU A 1 210 ? -3.908 -28.781 -15.016 1 85.94 210 GLU A O 1
ATOM 1671 N N . ARG A 1 211 ? -3.029 -30.797 -14.711 1 82.38 211 ARG A N 1
ATOM 1672 C CA . ARG A 1 211 ? -1.783 -30.438 -15.383 1 82.38 211 ARG A CA 1
ATOM 1673 C C . ARG A 1 211 ? -1.773 -30.906 -16.828 1 82.38 211 ARG A C 1
ATOM 1675 O O . ARG A 1 211 ? -1.228 -30.234 -17.703 1 82.38 211 ARG A O 1
ATOM 1682 N N . TYR A 1 212 ? -2.357 -32.094 -17.094 1 81.12 212 TYR A N 1
ATOM 1683 C CA . TYR A 1 212 ? -2.162 -32.688 -18.406 1 81.12 212 TYR A CA 1
ATOM 1684 C C . TYR A 1 212 ? -3.5 -32.938 -19.094 1 81.12 212 TYR A C 1
ATOM 1686 O O . TYR A 1 212 ? -3.592 -32.938 -20.312 1 81.12 212 TYR A O 1
ATOM 1694 N N . GLN A 1 213 ? -4.461 -33.125 -18.266 1 79.62 213 GLN A N 1
ATOM 1695 C CA . GLN A 1 213 ? -5.727 -33.562 -18.859 1 79.62 213 GLN A CA 1
ATOM 1696 C C . GLN A 1 213 ? -6.754 -32.438 -18.844 1 79.62 213 GLN A C 1
ATOM 1698 O O . GLN A 1 213 ? -6.688 -31.531 -18 1 79.62 213 GLN A O 1
ATOM 1703 N N . GLU A 1 214 ? -7.574 -32.531 -19.812 1 81.19 214 GLU A N 1
ATOM 1704 C CA . GLU A 1 214 ? -8.68 -31.594 -19.844 1 81.19 214 GLU A CA 1
ATOM 1705 C C . GLU A 1 214 ? -9.766 -31.969 -18.844 1 81.19 214 GLU A C 1
ATOM 1707 O O . GLU A 1 214 ? -10.078 -33.156 -18.672 1 81.19 214 GLU A O 1
ATOM 1712 N N . VAL A 1 215 ? -10.227 -31.031 -18.188 1 86.62 215 VAL A N 1
ATOM 1713 C CA . VAL A 1 215 ? -11.32 -31.234 -17.234 1 86.62 215 VAL A CA 1
ATOM 1714 C C . VAL A 1 215 ? -12.648 -31.234 -17.969 1 86.62 215 VAL A C 1
ATOM 1716 O O . VAL A 1 215 ? -12.914 -30.375 -18.812 1 86.62 215 VAL A O 1
ATOM 1719 N N . PRO A 1 216 ? -13.406 -32.25 -17.688 1 87.75 216 PRO A N 1
ATOM 1720 C CA . PRO A 1 216 ? -14.711 -32.312 -18.344 1 87.75 216 PRO A CA 1
ATOM 1721 C C . PRO A 1 216 ? -15.586 -31.109 -18 1 87.75 216 PRO A C 1
ATOM 1723 O O . PRO A 1 216 ? -15.594 -30.656 -16.844 1 87.75 216 PRO A O 1
ATOM 1726 N N . ILE A 1 217 ? -16.281 -30.641 -19 1 89.69 217 ILE A N 1
ATOM 1727 C CA . ILE A 1 217 ? -17.125 -29.469 -18.828 1 89.69 217 ILE A CA 1
ATOM 1728 C C . ILE A 1 217 ? -18.578 -29.906 -18.688 1 89.69 217 ILE A C 1
ATOM 1730 O O . ILE A 1 217 ? -19.125 -30.594 -19.562 1 89.69 217 ILE A O 1
ATOM 1734 N N . SER A 1 218 ? -19.156 -29.516 -17.594 1 88.88 218 SER A N 1
ATOM 1735 C CA . SER A 1 218 ? -20.578 -29.797 -17.375 1 88.88 218 SER A CA 1
ATOM 1736 C C . SER A 1 218 ? -21.453 -28.953 -18.312 1 88.88 218 SER A C 1
ATOM 1738 O O . SER A 1 218 ? -21.109 -27.812 -18.641 1 88.88 218 SER A O 1
ATOM 1740 N N . ASP A 1 219 ? -22.641 -29.438 -18.656 1 88.38 219 ASP A N 1
ATOM 1741 C CA . ASP A 1 219 ? -23.562 -28.75 -19.547 1 88.38 219 ASP A CA 1
ATOM 1742 C C . ASP A 1 219 ? -24.188 -27.531 -18.875 1 88.38 219 ASP A C 1
ATOM 1744 O O . ASP A 1 219 ? -24.719 -26.641 -19.547 1 88.38 219 ASP A O 1
ATOM 1748 N N . GLN A 1 220 ? -24.094 -27.5 -17.656 1 88.56 220 GLN A N 1
ATOM 1749 C CA . GLN A 1 220 ? -24.719 -26.422 -16.906 1 88.56 220 GLN A CA 1
ATOM 1750 C C . GLN A 1 220 ? -23.844 -25.172 -16.906 1 88.56 220 GLN A C 1
ATOM 1752 O O . GLN A 1 220 ? -24.297 -24.078 -16.594 1 88.56 220 GLN A O 1
ATOM 1757 N N . ILE A 1 221 ? -22.656 -25.359 -17.266 1 90.38 221 ILE A N 1
ATOM 1758 C CA . ILE A 1 221 ? -21.719 -24.234 -17.25 1 90.38 221 ILE A CA 1
ATOM 1759 C C . ILE A 1 221 ? -21.953 -23.359 -18.484 1 90.38 221 ILE A C 1
ATOM 1761 O O . ILE A 1 221 ? -21.938 -23.844 -19.609 1 90.38 221 ILE A O 1
ATOM 1765 N N . PRO A 1 222 ? -22.203 -22.125 -18.25 1 89.88 222 PRO A N 1
ATOM 1766 C CA . PRO A 1 222 ? -22.406 -21.234 -19.375 1 89.88 222 PRO A CA 1
ATOM 1767 C C . PRO A 1 222 ? -21.219 -21.188 -20.328 1 89.88 222 PRO A C 1
ATOM 1769 O O . PRO A 1 222 ? -20.062 -21.062 -19.891 1 89.88 222 PRO A O 1
ATOM 1772 N N . ILE A 1 223 ? -21.453 -21.203 -21.531 1 89.56 223 ILE A N 1
ATOM 1773 C CA . ILE A 1 223 ? -20.422 -21.281 -22.578 1 89.56 223 ILE A CA 1
ATOM 1774 C C . ILE A 1 223 ? -19.562 -20.031 -22.531 1 89.56 223 ILE A C 1
ATOM 1776 O O . ILE A 1 223 ? -18.359 -20.094 -22.781 1 89.56 223 ILE A O 1
ATOM 1780 N N . LYS A 1 224 ? -20.141 -18.938 -22.234 1 90.25 224 LYS A N 1
ATOM 1781 C CA . LYS A 1 224 ? -19.406 -17.672 -22.203 1 90.25 224 LYS A CA 1
ATOM 1782 C C . LYS A 1 224 ? -18.281 -17.719 -21.172 1 90.25 224 LYS A C 1
ATOM 1784 O O . LYS A 1 224 ? -17.266 -17.047 -21.328 1 90.25 224 LYS A O 1
ATOM 1789 N N . LEU A 1 225 ? -18.484 -18.5 -20.172 1 92.31 225 LEU A N 1
ATOM 1790 C CA . LEU A 1 225 ? -17.516 -18.594 -19.078 1 92.31 225 LEU A CA 1
ATOM 1791 C C . LEU A 1 225 ? -16.234 -19.281 -19.547 1 92.31 225 LEU A C 1
ATOM 1793 O O . LEU A 1 225 ? -15.164 -19.078 -18.969 1 92.31 225 LEU A O 1
ATOM 1797 N N . LEU A 1 226 ? -16.359 -20.078 -20.578 1 91.12 226 LEU A N 1
ATOM 1798 C CA . LEU A 1 226 ? -15.227 -20.844 -21.078 1 91.12 226 LEU A CA 1
ATOM 1799 C C . LEU A 1 226 ? -14.195 -19.922 -21.719 1 91.12 226 LEU A C 1
ATOM 1801 O O . LEU A 1 226 ? -13.023 -20.281 -21.844 1 91.12 226 LEU A O 1
ATOM 1805 N N . ALA A 1 227 ? -14.609 -18.719 -22.016 1 90.88 227 ALA A N 1
ATOM 1806 C CA . ALA A 1 227 ? -13.703 -17.734 -22.625 1 90.88 227 ALA A CA 1
ATOM 1807 C C . ALA A 1 227 ? -12.953 -16.953 -21.547 1 90.88 227 ALA A C 1
ATOM 1809 O O . ALA A 1 227 ? -12.094 -16.125 -21.875 1 90.88 227 ALA A O 1
ATOM 1810 N N . ASN A 1 228 ? -13.258 -17.25 -20.359 1 94.25 228 ASN A N 1
ATOM 1811 C CA . ASN A 1 228 ? -12.586 -16.562 -19.266 1 94.25 228 ASN A CA 1
ATOM 1812 C C . ASN A 1 228 ? -11.078 -16.766 -19.312 1 94.25 228 ASN A C 1
ATOM 1814 O O . ASN A 1 228 ? -10.609 -17.875 -19.594 1 94.25 228 ASN A O 1
ATOM 1818 N N . PRO A 1 229 ? -10.32 -15.766 -18.984 1 92.75 229 PRO A N 1
ATOM 1819 C CA . PRO A 1 229 ? -8.859 -15.844 -19.078 1 92.75 229 PRO A CA 1
ATOM 1820 C C . PRO A 1 229 ? -8.266 -16.922 -18.188 1 92.75 229 PRO A C 1
ATOM 1822 O O . PRO A 1 229 ? -7.312 -17.609 -18.578 1 92.75 229 PRO A O 1
ATOM 1825 N N . ASP A 1 230 ? -8.82 -17.125 -17.047 1 93 230 ASP A N 1
ATOM 1826 C CA . ASP A 1 230 ? -8.289 -18.141 -16.141 1 93 230 ASP A CA 1
ATOM 1827 C C . ASP A 1 230 ? -8.453 -19.531 -16.719 1 93 230 ASP A C 1
ATOM 1829 O O . ASP A 1 230 ? -7.562 -20.375 -16.578 1 93 230 ASP A O 1
ATOM 1833 N N . ILE A 1 231 ? -9.594 -19.719 -17.25 1 93.38 231 ILE A N 1
ATOM 1834 C CA . ILE A 1 231 ? -9.875 -21.016 -17.875 1 93.38 231 ILE A CA 1
ATOM 1835 C C . ILE A 1 231 ? -8.969 -21.219 -19.094 1 93.38 231 ILE A C 1
ATOM 1837 O O . ILE A 1 231 ? -8.422 -22.297 -19.297 1 93.38 231 ILE A O 1
ATOM 1841 N N . GLN A 1 232 ? -8.781 -20.188 -19.812 1 94.56 232 GLN A N 1
ATOM 1842 C CA . GLN A 1 232 ? -7.914 -20.25 -20.984 1 94.56 232 GLN A CA 1
ATOM 1843 C C . GLN A 1 232 ? -6.465 -20.5 -20.594 1 94.56 232 GLN A C 1
ATOM 1845 O O . GLN A 1 232 ? -5.75 -21.25 -21.25 1 94.56 232 GLN A O 1
ATOM 1850 N N . VAL A 1 233 ? -6.078 -19.859 -19.578 1 94.81 233 VAL A N 1
ATOM 1851 C CA . VAL A 1 233 ? -4.707 -20.047 -19.109 1 94.81 233 VAL A CA 1
ATOM 1852 C C . VAL A 1 233 ? -4.504 -21.469 -18.625 1 94.81 233 VAL A C 1
ATOM 1854 O O . VAL A 1 233 ? -3.457 -22.078 -18.875 1 94.81 233 VAL A O 1
ATOM 1857 N N . SER A 1 234 ? -5.469 -22 -17.891 1 93.5 234 SER A N 1
ATOM 1858 C CA . SER A 1 234 ? -5.379 -23.391 -17.469 1 93.5 234 SER A CA 1
ATOM 1859 C C . SER A 1 234 ? -5.285 -24.328 -18.656 1 93.5 234 SER A C 1
ATOM 1861 O O . SER A 1 234 ? -4.523 -25.312 -18.625 1 93.5 234 SER A O 1
ATOM 1863 N N . ARG A 1 235 ? -6.016 -24.016 -19.625 1 93.38 235 ARG A N 1
ATOM 1864 C CA . ARG A 1 235 ? -5.957 -24.812 -20.844 1 93.38 235 ARG A CA 1
ATOM 1865 C C . ARG A 1 235 ? -4.594 -24.703 -21.516 1 93.38 235 ARG A C 1
ATOM 1867 O O . ARG A 1 235 ? -4.031 -25.688 -21.969 1 93.38 235 ARG A O 1
ATOM 1874 N N . ALA A 1 236 ? -4.117 -23.531 -21.594 1 94.94 236 ALA A N 1
ATOM 1875 C CA . ALA A 1 236 ? -2.799 -23.312 -22.188 1 94.94 236 ALA A CA 1
ATOM 1876 C C . ALA A 1 236 ? -1.72 -24.062 -21.406 1 94.94 236 ALA A C 1
ATOM 1878 O O . ALA A 1 236 ? -0.784 -24.609 -22 1 94.94 236 ALA A O 1
ATOM 1879 N N . ALA A 1 237 ? -1.852 -24.047 -20.125 1 92.88 237 ALA A N 1
ATOM 1880 C CA . ALA A 1 237 ? -0.902 -24.766 -19.266 1 92.88 237 ALA A CA 1
ATOM 1881 C C . ALA A 1 237 ? -0.934 -26.25 -19.547 1 92.88 237 ALA A C 1
ATOM 1883 O O . ALA A 1 237 ? 0.114 -26.906 -19.609 1 92.88 237 ALA A O 1
ATOM 1884 N N . GLN A 1 238 ? -2.102 -26.797 -19.672 1 90.69 238 GLN A N 1
ATOM 1885 C CA . GLN A 1 238 ? -2.25 -28.203 -20 1 90.69 238 GLN A CA 1
ATOM 1886 C C . GLN A 1 238 ? -1.604 -28.531 -21.344 1 90.69 238 GLN A C 1
ATOM 1888 O O . GLN A 1 238 ? -0.887 -29.531 -21.453 1 90.69 238 GLN A O 1
ATOM 1893 N N . LEU A 1 239 ? -1.859 -27.672 -22.266 1 91.5 239 LEU A N 1
ATOM 1894 C CA . LEU A 1 239 ? -1.292 -27.875 -23.594 1 91.5 239 LEU A CA 1
ATOM 1895 C C . LEU A 1 239 ? 0.23 -27.781 -23.562 1 91.5 239 LEU A C 1
ATOM 1897 O O . LEU A 1 239 ? 0.922 -28.547 -24.219 1 91.5 239 LEU A O 1
ATOM 1901 N N . PHE A 1 240 ? 0.726 -26.906 -22.844 1 92.06 240 PHE A N 1
ATOM 1902 C CA . PHE A 1 240 ? 2.17 -26.766 -22.703 1 92.06 240 PHE A CA 1
ATOM 1903 C C . PHE A 1 240 ? 2.781 -28.031 -22.109 1 92.06 240 PHE A C 1
ATOM 1905 O O . PHE A 1 240 ? 3.799 -28.516 -22.609 1 92.06 240 PHE A O 1
ATOM 1912 N N . ASN A 1 241 ? 2.18 -28.484 -21.047 1 87.44 241 ASN A N 1
ATOM 1913 C CA . ASN A 1 241 ? 2.682 -29.688 -20.391 1 87.44 241 ASN A CA 1
ATOM 1914 C C . ASN A 1 241 ? 2.609 -30.906 -21.312 1 87.44 241 ASN A C 1
ATOM 1916 O O . ASN A 1 241 ? 3.396 -31.844 -21.172 1 87.44 241 ASN A O 1
ATOM 1920 N N . GLN A 1 242 ? 1.701 -30.812 -22.25 1 85.75 242 GLN A N 1
ATOM 1921 C CA . GLN A 1 242 ? 1.556 -31.891 -23.234 1 85.75 242 GLN A CA 1
ATOM 1922 C C . GLN A 1 242 ? 2.576 -31.734 -24.359 1 85.75 242 GLN A C 1
ATOM 1924 O O . GLN A 1 242 ? 2.709 -32.625 -25.203 1 85.75 242 GLN A O 1
ATOM 1929 N N . GLY A 1 243 ? 3.25 -30.641 -24.391 1 86.38 243 GLY A N 1
ATOM 1930 C CA . GLY A 1 243 ? 4.246 -30.406 -25.422 1 86.38 243 GLY A CA 1
ATOM 1931 C C . GLY A 1 243 ? 3.676 -29.734 -26.656 1 86.38 243 GLY A C 1
ATOM 1932 O O . GLY A 1 243 ? 4.359 -29.609 -27.672 1 86.38 243 GLY A O 1
ATOM 1933 N N . GLN A 1 244 ? 2.416 -29.406 -26.562 1 89.75 244 GLN A N 1
ATOM 1934 C CA . GLN A 1 244 ? 1.792 -28.672 -27.656 1 89.75 244 GLN A CA 1
ATOM 1935 C C . GLN A 1 244 ? 2.021 -27.172 -27.516 1 89.75 244 GLN A C 1
ATOM 1937 O O . GLN A 1 244 ? 1.08 -26.422 -27.266 1 89.75 244 GLN A O 1
ATOM 1942 N N . PHE A 1 245 ? 3.184 -26.766 -27.812 1 93.75 245 PHE A N 1
ATOM 1943 C CA . PHE A 1 245 ? 3.65 -25.406 -27.5 1 93.75 245 PHE A CA 1
ATOM 1944 C C . PHE A 1 245 ? 2.992 -24.391 -28.422 1 93.75 245 PHE A C 1
ATOM 1946 O O . PHE A 1 245 ? 2.686 -23.281 -28 1 93.75 245 PHE A O 1
ATOM 1953 N N . GLU A 1 246 ? 2.75 -24.75 -29.656 1 94.38 246 GLU A N 1
ATOM 1954 C CA . GLU A 1 246 ? 2.162 -23.812 -30.609 1 94.38 246 GLU A CA 1
ATOM 1955 C C . GLU A 1 246 ? 0.742 -23.438 -30.203 1 94.38 246 GLU A C 1
ATOM 1957 O O . GLU A 1 246 ? 0.384 -22.25 -30.219 1 94.38 246 GLU A O 1
ATOM 1962 N N . GLU A 1 247 ? -0.019 -24.469 -29.906 1 94.75 247 GLU A N 1
ATOM 1963 C CA . GLU A 1 247 ? -1.39 -24.203 -29.484 1 94.75 247 GLU A CA 1
ATOM 1964 C C . GLU A 1 247 ? -1.419 -23.406 -28.172 1 94.75 247 GLU A C 1
ATOM 1966 O O . GLU A 1 247 ? -2.234 -22.5 -28.016 1 94.75 247 GLU A O 1
ATOM 1971 N N . SER A 1 248 ? -0.607 -23.844 -27.25 1 96 248 SER A N 1
ATOM 1972 C CA . SER A 1 248 ? -0.498 -23.109 -25.984 1 96 248 SER A CA 1
ATOM 1973 C C . SER A 1 248 ? -0.127 -21.641 -26.234 1 96 248 SER A C 1
ATOM 1975 O O . SER A 1 248 ? -0.714 -20.75 -25.625 1 96 248 SER A O 1
ATOM 1977 N N . PHE A 1 249 ? 0.818 -21.406 -27.141 1 97.12 249 PHE A N 1
ATOM 1978 C CA . PHE A 1 249 ? 1.282 -20.062 -27.453 1 97.12 249 PHE A CA 1
ATOM 1979 C C . PHE A 1 249 ? 0.155 -19.234 -28.047 1 97.12 249 PHE A C 1
ATOM 1981 O O . PHE A 1 249 ? 0.023 -18.047 -27.734 1 97.12 249 PHE A O 1
ATOM 1988 N N . THR A 1 250 ? -0.634 -19.844 -28.859 1 97.31 250 THR A N 1
ATOM 1989 C CA . THR A 1 250 ? -1.758 -19.156 -29.469 1 97.31 250 THR A CA 1
ATOM 1990 C C . THR A 1 250 ? -2.758 -18.688 -28.422 1 97.31 250 THR A C 1
ATOM 1992 O O . THR A 1 250 ? -3.227 -17.547 -28.453 1 97.31 250 THR A O 1
ATOM 1995 N N . ILE A 1 251 ? -3.076 -19.547 -27.5 1 97 251 ILE A N 1
ATOM 1996 C CA . ILE A 1 251 ? -4.035 -19.219 -26.453 1 97 251 ILE A CA 1
ATOM 1997 C C . ILE A 1 251 ? -3.467 -18.125 -25.547 1 97 251 ILE A C 1
ATOM 1999 O O . ILE A 1 251 ? -4.16 -17.156 -25.234 1 97 251 ILE A O 1
ATOM 2003 N N . THR A 1 252 ? -2.217 -18.281 -25.141 1 97.25 252 THR A N 1
ATOM 2004 C CA . THR A 1 252 ? -1.614 -17.297 -24.234 1 97.25 252 THR A CA 1
ATOM 2005 C C . THR A 1 252 ? -1.493 -15.938 -24.922 1 97.25 252 THR A C 1
ATOM 2007 O O . THR A 1 252 ? -1.635 -14.898 -24.281 1 97.25 252 THR A O 1
ATOM 2010 N N . THR A 1 253 ? -1.204 -15.938 -26.203 1 96.75 253 THR A N 1
ATOM 2011 C CA . THR A 1 253 ? -1.14 -14.688 -26.953 1 96.75 253 THR A CA 1
ATOM 2012 C C . THR A 1 253 ? -2.494 -13.984 -26.953 1 96.75 253 THR A C 1
ATOM 2014 O O . THR A 1 253 ? -2.568 -12.766 -26.75 1 96.75 253 THR A O 1
ATOM 2017 N N . LYS A 1 254 ? -3.512 -14.742 -27.141 1 95.81 254 LYS A N 1
ATOM 2018 C CA . LYS A 1 254 ? -4.859 -14.18 -27.125 1 95.81 254 LYS A CA 1
ATOM 2019 C C . LYS A 1 254 ? -5.195 -13.594 -25.75 1 95.81 254 LYS A C 1
ATOM 2021 O O . LYS A 1 254 ? -5.789 -12.523 -25.656 1 95.81 254 LYS A O 1
ATOM 2026 N N . VAL A 1 255 ? -4.859 -14.305 -24.734 1 94.81 255 VAL A N 1
ATOM 2027 C CA . VAL A 1 255 ? -5.129 -13.852 -23.375 1 94.81 255 VAL A CA 1
ATOM 2028 C C . VAL A 1 255 ? -4.371 -12.555 -23.109 1 94.81 255 VAL A C 1
ATOM 2030 O O . VAL A 1 255 ? -4.93 -11.609 -22.547 1 94.81 255 VAL A O 1
ATOM 2033 N N . LEU A 1 256 ? -3.123 -12.445 -23.516 1 93.56 256 LEU A N 1
ATOM 2034 C CA . LEU A 1 256 ? -2.275 -11.297 -23.219 1 93.56 256 LEU A CA 1
ATOM 2035 C C . LEU A 1 256 ? -2.643 -10.109 -24.109 1 93.56 256 LEU A C 1
ATOM 2037 O O . LEU A 1 256 ? -2.371 -8.961 -23.75 1 93.56 256 LEU A O 1
ATOM 2041 N N . ASP A 1 257 ? -3.256 -10.383 -25.219 1 91.12 257 ASP A N 1
ATOM 2042 C CA . ASP A 1 257 ? -3.76 -9.297 -26.047 1 91.12 257 ASP A CA 1
ATOM 2043 C C . ASP A 1 257 ? -4.879 -8.539 -25.344 1 91.12 257 ASP A C 1
ATOM 2045 O O . ASP A 1 257 ? -5.031 -7.328 -25.531 1 91.12 257 ASP A O 1
ATOM 2049 N N . ASN A 1 258 ? -5.602 -9.297 -24.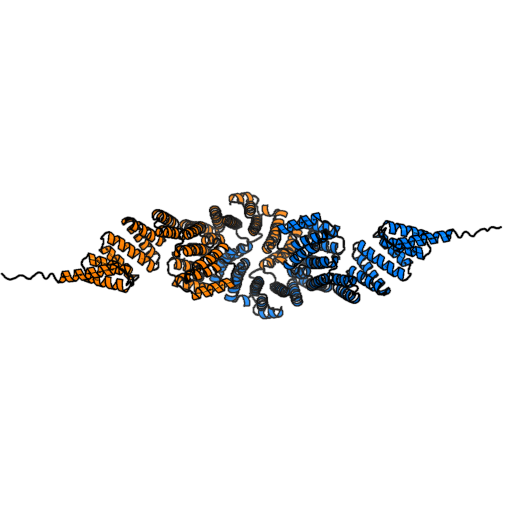562 1 87.38 258 ASN A N 1
ATOM 2050 C CA . ASN A 1 258 ? -6.723 -8.703 -23.844 1 87.38 258 ASN A CA 1
ATOM 2051 C C . ASN A 1 258 ? -6.293 -8.172 -22.469 1 87.38 258 ASN A C 1
ATOM 2053 O O . ASN A 1 258 ? -6.949 -7.297 -21.906 1 87.38 258 ASN A O 1
ATOM 2057 N N . ASP A 1 259 ? -5.352 -8.859 -21.938 1 86.81 259 ASP A N 1
ATOM 2058 C CA . ASP A 1 259 ? -4.797 -8.484 -20.641 1 86.81 259 ASP A CA 1
ATOM 2059 C C . ASP A 1 259 ? -3.277 -8.648 -20.625 1 86.81 259 ASP A C 1
ATOM 2061 O O . ASP A 1 259 ? -2.762 -9.664 -20.156 1 86.81 259 ASP A O 1
ATOM 2065 N N . LYS A 1 260 ? -2.609 -7.602 -20.938 1 84.56 260 LYS A N 1
ATOM 2066 C CA . LYS A 1 260 ? -1.178 -7.648 -21.219 1 84.56 260 LYS A CA 1
ATOM 2067 C C . LYS A 1 260 ? -0.383 -8.055 -19.984 1 84.56 260 LYS A C 1
ATOM 2069 O O . LYS A 1 260 ? 0.687 -8.664 -20.094 1 84.56 260 LYS A O 1
ATOM 2074 N N . PHE A 1 261 ? -0.879 -7.828 -18.875 1 84.19 261 PHE A N 1
ATOM 2075 C CA . PHE A 1 261 ? -0.072 -8.047 -17.672 1 84.19 261 PHE A CA 1
ATOM 2076 C C . PHE A 1 261 ? -0.712 -9.094 -16.781 1 84.19 261 PHE A C 1
ATOM 2078 O O . PHE A 1 261 ? -0.654 -8.984 -15.547 1 84.19 261 PHE A O 1
ATOM 2085 N N . ASN A 1 262 ? -1.32 -10.062 -17.453 1 89.94 262 ASN A N 1
ATOM 2086 C CA . ASN A 1 262 ? -1.84 -11.195 -16.688 1 89.94 262 ASN A CA 1
ATOM 2087 C C . ASN A 1 262 ? -0.713 -12.047 -16.109 1 89.94 262 ASN A C 1
ATOM 2089 O O . ASN A 1 262 ? -0.062 -12.805 -16.844 1 89.94 262 ASN A O 1
ATOM 2093 N N . GLU A 1 263 ? -0.538 -12.062 -14.906 1 89.31 263 GLU A N 1
ATOM 2094 C CA . GLU A 1 263 ? 0.614 -12.664 -14.242 1 89.31 263 GLU A CA 1
ATOM 2095 C C . GLU A 1 263 ? 0.54 -14.188 -14.281 1 89.31 263 GLU A C 1
ATOM 2097 O O . GLU A 1 263 ? 1.567 -14.867 -14.234 1 89.31 263 GLU A O 1
ATOM 2102 N N . ALA A 1 264 ? -0.64 -14.75 -14.375 1 90.94 264 ALA A N 1
ATOM 2103 C CA . ALA A 1 264 ? -0.801 -16.203 -14.414 1 90.94 264 ALA A CA 1
ATOM 2104 C C . ALA A 1 264 ? -0.447 -16.766 -15.789 1 90.94 264 ALA A C 1
ATOM 2106 O O . ALA A 1 264 ? 0.02 -17.891 -15.906 1 90.94 264 ALA A O 1
ATOM 2107 N N . CYS A 1 265 ? -0.584 -15.945 -16.781 1 94.94 265 CYS A N 1
ATOM 2108 C CA . CYS A 1 265 ? -0.403 -16.375 -18.172 1 94.94 265 CYS A CA 1
ATOM 2109 C C . CYS A 1 265 ? 1.04 -16.172 -18.625 1 94.94 265 CYS A C 1
ATOM 2111 O O . CYS A 1 265 ? 1.566 -16.969 -19.391 1 94.94 265 CYS A O 1
ATOM 2113 N N . LEU A 1 266 ? 1.719 -15.242 -18.094 1 95.69 266 LEU A N 1
ATOM 2114 C CA . LEU A 1 266 ? 3.012 -14.773 -18.578 1 95.69 266 LEU A CA 1
ATOM 2115 C C . LEU A 1 266 ? 4.059 -15.875 -18.484 1 95.69 266 LEU A C 1
ATOM 2117 O O . LEU A 1 266 ? 4.816 -16.094 -19.438 1 95.69 266 LEU A O 1
ATOM 2121 N N . PRO A 1 267 ? 4.074 -16.609 -17.406 1 95.44 267 PRO A N 1
ATOM 2122 C CA . PRO A 1 267 ? 5.109 -17.641 -17.328 1 95.44 267 PRO A CA 1
ATOM 2123 C C . PRO A 1 267 ? 4.988 -18.672 -18.438 1 95.44 267 PRO A C 1
ATOM 2125 O O . PRO A 1 267 ? 5.996 -19.094 -19.016 1 95.44 267 PRO A O 1
ATOM 2128 N N . PHE A 1 268 ? 3.793 -19.047 -18.75 1 95.5 268 PHE A N 1
ATOM 2129 C CA . PHE A 1 268 ? 3.574 -20.031 -19.797 1 95.5 268 PHE A CA 1
ATOM 2130 C C . PHE A 1 268 ? 3.871 -19.438 -21.172 1 95.5 268 PHE A C 1
ATOM 2132 O O . PHE A 1 268 ? 4.43 -20.109 -22.047 1 95.5 268 PHE A O 1
ATOM 2139 N N . HIS A 1 269 ? 3.496 -18.234 -21.344 1 97.44 269 HIS A N 1
ATOM 2140 C CA . HIS A 1 269 ? 3.77 -17.547 -22.609 1 97.44 269 HIS A CA 1
ATOM 2141 C C . HIS A 1 269 ? 5.27 -17.438 -22.859 1 97.44 269 HIS A C 1
ATOM 2143 O O . HIS A 1 269 ? 5.738 -17.734 -23.969 1 97.44 269 HIS A O 1
ATOM 2149 N N . ILE A 1 270 ? 5.996 -17.094 -21.859 1 97.75 270 ILE A N 1
ATOM 2150 C CA . ILE A 1 270 ? 7.445 -16.953 -21.938 1 97.75 270 ILE A CA 1
ATOM 2151 C C . ILE A 1 270 ? 8.078 -18.312 -22.234 1 97.75 270 ILE A C 1
ATOM 2153 O O . ILE A 1 270 ? 8.945 -18.438 -23.094 1 97.75 270 ILE A O 1
ATOM 2157 N N . ALA A 1 271 ? 7.617 -19.312 -21.516 1 96.12 271 ALA A N 1
ATOM 2158 C CA . ALA A 1 271 ? 8.133 -20.672 -21.719 1 96.12 271 ALA A CA 1
ATOM 2159 C C . ALA A 1 271 ? 7.871 -21.156 -23.141 1 96.12 271 ALA A C 1
ATOM 2161 O O . ALA A 1 271 ? 8.719 -21.797 -23.75 1 96.12 271 ALA A O 1
ATOM 2162 N N . CYS A 1 272 ? 6.703 -20.797 -23.609 1 96.69 272 CYS A N 1
ATOM 2163 C CA . CYS A 1 272 ? 6.371 -21.156 -24.984 1 96.69 272 CYS A CA 1
ATOM 2164 C C . CYS A 1 272 ? 7.301 -20.469 -25.969 1 96.69 272 CYS A C 1
ATOM 2166 O O . CYS A 1 272 ? 7.734 -21.062 -26.953 1 96.69 272 CYS A O 1
ATOM 2168 N N . GLN A 1 273 ? 7.578 -19.234 -25.703 1 97.19 273 GLN A N 1
ATOM 2169 C CA . GLN A 1 273 ? 8.461 -18.469 -26.578 1 97.19 273 GLN A CA 1
ATOM 2170 C C . GLN A 1 273 ? 9.867 -19.062 -26.609 1 97.19 273 GLN A C 1
ATOM 2172 O O . GLN A 1 273 ? 10.523 -19.078 -27.656 1 97.19 273 GLN A O 1
ATOM 2177 N N . VAL A 1 274 ? 10.32 -19.578 -25.531 1 96.12 274 VAL A N 1
ATOM 2178 C CA . VAL A 1 274 ? 11.633 -20.219 -25.453 1 96.12 274 VAL A CA 1
ATOM 2179 C C . VAL A 1 274 ? 11.625 -21.516 -26.266 1 96.12 274 VAL A C 1
ATOM 2181 O O . VAL A 1 274 ? 12.523 -21.766 -27.062 1 96.12 274 VAL A O 1
ATOM 2184 N N . GLU A 1 275 ? 10.586 -22.328 -26.062 1 92.75 275 GLU A N 1
ATOM 2185 C CA . GLU A 1 275 ? 10.492 -23.625 -26.719 1 92.75 275 GLU A CA 1
ATOM 2186 C C . GLU A 1 275 ? 10.328 -23.469 -28.234 1 92.75 275 GLU A C 1
ATOM 2188 O O . GLU A 1 275 ? 10.844 -24.281 -29 1 92.75 275 GLU A O 1
ATOM 2193 N N . LEU A 1 276 ? 9.617 -22.422 -28.594 1 94.88 276 LEU A N 1
ATOM 2194 C CA . LEU A 1 276 ? 9.352 -22.188 -30 1 94.88 276 LEU A CA 1
ATOM 2195 C C . LEU A 1 276 ? 10.438 -21.312 -30.625 1 94.88 276 LEU A C 1
ATOM 2197 O O . LEU A 1 276 ? 10.383 -21 -31.812 1 94.88 276 LEU A O 1
ATOM 2201 N N . LYS A 1 277 ? 11.375 -20.844 -29.844 1 94.5 277 LYS A N 1
ATOM 2202 C CA . LYS A 1 277 ? 12.508 -20.031 -30.266 1 94.5 277 LYS A CA 1
ATOM 2203 C C . LYS A 1 277 ? 12.047 -18.703 -30.844 1 94.5 277 LYS A C 1
ATOM 2205 O O . LYS A 1 277 ? 12.578 -18.25 -31.859 1 94.5 277 LYS A O 1
ATOM 2210 N N . GLU A 1 278 ? 11.031 -18.25 -30.281 1 96 278 GLU A N 1
ATOM 2211 C CA . GLU A 1 278 ? 10.578 -16.906 -30.641 1 96 278 GLU A CA 1
ATOM 2212 C C . GLU A 1 278 ? 11.383 -15.844 -29.906 1 96 278 GLU A C 1
ATOM 2214 O O . GLU A 1 278 ? 10.844 -15.125 -29.062 1 96 278 GLU A O 1
ATOM 2219 N N . ILE A 1 279 ? 12.539 -15.594 -30.312 1 96.44 279 ILE A N 1
ATOM 2220 C CA . ILE A 1 279 ? 13.523 -14.805 -29.578 1 96.44 279 ILE A CA 1
ATOM 2221 C C . ILE A 1 279 ? 13.156 -13.328 -29.641 1 96.44 279 ILE A C 1
ATOM 2223 O O . ILE A 1 279 ? 13.211 -12.625 -28.625 1 96.44 279 ILE A O 1
ATOM 2227 N N . ASN A 1 280 ? 12.758 -12.852 -30.812 1 96.62 280 ASN A N 1
ATOM 2228 C CA . ASN A 1 280 ? 12.453 -11.438 -30.969 1 96.62 280 ASN A CA 1
ATOM 2229 C C . ASN A 1 280 ? 11.242 -11.031 -30.141 1 96.62 280 ASN A C 1
ATOM 2231 O O . ASN A 1 280 ? 11.258 -9.984 -29.484 1 96.62 280 ASN A O 1
ATOM 2235 N N . SER A 1 281 ? 10.297 -11.812 -30.219 1 96.31 281 SER A N 1
ATOM 2236 C CA . SER A 1 281 ? 9.086 -11.523 -29.453 1 96.31 281 SER A CA 1
ATOM 2237 C C . SER A 1 281 ? 9.352 -11.57 -27.953 1 96.31 281 SER A C 1
ATOM 2239 O O . SER A 1 281 ? 8.781 -10.789 -27.188 1 96.31 281 SER A O 1
ATOM 2241 N N . LEU A 1 282 ? 10.141 -12.508 -27.531 1 97.5 282 LEU A N 1
ATOM 2242 C CA . LEU A 1 282 ? 10.516 -12.617 -26.125 1 97.5 282 LEU A CA 1
ATOM 2243 C C . LEU A 1 282 ? 11.305 -11.391 -25.688 1 97.5 282 LEU A C 1
ATOM 2245 O O . LEU A 1 282 ? 11.109 -10.898 -24.562 1 97.5 282 LEU A O 1
ATOM 2249 N N . PHE A 1 283 ? 12.18 -10.93 -26.578 1 97.19 283 PHE A N 1
ATOM 2250 C CA . PHE A 1 283 ? 12.953 -9.727 -26.297 1 97.19 283 PHE A CA 1
ATOM 2251 C C . PHE A 1 283 ? 12.031 -8.531 -26.078 1 97.19 283 PHE A C 1
ATOM 2253 O O . PHE A 1 283 ? 12.18 -7.801 -25.094 1 97.19 283 PHE A O 1
ATOM 2260 N N . TYR A 1 284 ? 11.133 -8.406 -26.953 1 96.31 284 TYR A N 1
ATOM 2261 C CA . TYR A 1 284 ? 10.195 -7.285 -26.875 1 96.31 284 TYR A CA 1
ATOM 2262 C C . TYR A 1 284 ? 9.359 -7.367 -25.594 1 96.31 284 TYR A C 1
ATOM 2264 O O . TYR A 1 284 ? 9.172 -6.363 -24.906 1 96.31 284 TYR A O 1
ATOM 2272 N N . LEU A 1 285 ? 8.844 -8.5 -25.312 1 96.25 285 LEU A N 1
ATOM 2273 C CA . LEU A 1 285 ? 8.031 -8.695 -24.109 1 96.25 285 LEU A CA 1
ATOM 2274 C C . LEU A 1 285 ? 8.836 -8.383 -22.859 1 96.25 285 LEU A C 1
ATOM 2276 O O . LEU A 1 285 ? 8.344 -7.707 -21.953 1 96.25 285 LEU A O 1
ATOM 2280 N N . ALA A 1 286 ? 10.047 -8.898 -22.75 1 97.06 286 ALA A N 1
ATOM 2281 C CA . ALA A 1 286 ? 10.898 -8.672 -21.578 1 97.06 286 ALA A CA 1
ATOM 2282 C C . ALA A 1 286 ? 11.141 -7.184 -21.359 1 97.06 286 ALA A C 1
ATOM 2284 O O . ALA A 1 286 ? 11.109 -6.707 -20.219 1 97.06 286 ALA A O 1
ATOM 2285 N N . HIS A 1 287 ? 11.352 -6.512 -22.422 1 95.88 287 HIS A N 1
ATOM 2286 C CA . HIS A 1 287 ? 11.586 -5.074 -22.328 1 95.88 287 HIS A CA 1
ATOM 2287 C C . HIS A 1 287 ? 10.352 -4.352 -21.812 1 95.88 287 HIS A C 1
ATOM 2289 O O . HIS A 1 287 ? 10.461 -3.436 -20.984 1 95.88 287 HIS A O 1
ATOM 2295 N N . GLN A 1 288 ? 9.25 -4.691 -22.297 1 93.12 288 GLN A N 1
ATOM 2296 C CA . GLN A 1 288 ? 8 -4.09 -21.844 1 93.12 288 GLN A CA 1
ATOM 2297 C C . GLN A 1 288 ? 7.766 -4.359 -20.359 1 93.12 288 GLN A C 1
ATOM 2299 O O . GLN A 1 288 ? 7.293 -3.486 -19.625 1 93.12 288 GLN A O 1
ATOM 2304 N N . LEU A 1 289 ? 8.039 -5.535 -19.922 1 94.62 289 LEU A N 1
ATOM 2305 C CA . LEU A 1 289 ? 7.836 -5.906 -18.531 1 94.62 289 LEU A CA 1
ATOM 2306 C C . LEU A 1 289 ? 8.781 -5.133 -17.609 1 94.62 289 LEU A C 1
ATOM 2308 O O . LEU A 1 289 ? 8.398 -4.715 -16.516 1 94.62 289 LEU A O 1
ATOM 2312 N N . VAL A 1 290 ? 10.023 -4.926 -18.031 1 94.75 290 VAL A N 1
ATOM 2313 C CA . VAL A 1 290 ? 11.008 -4.176 -17.25 1 94.75 290 VAL A CA 1
ATOM 2314 C C . VAL A 1 290 ? 10.539 -2.734 -17.078 1 94.75 290 VAL A C 1
ATOM 2316 O O . VAL A 1 290 ? 10.68 -2.15 -16 1 94.75 290 VAL A O 1
ATOM 2319 N N . ASP A 1 291 ? 9.883 -2.23 -18.062 1 90.5 291 ASP A N 1
ATOM 2320 C CA . ASP A 1 291 ? 9.438 -0.84 -18.047 1 90.5 291 ASP A CA 1
ATOM 2321 C C . ASP A 1 291 ? 8.195 -0.672 -17.188 1 90.5 291 ASP A C 1
ATOM 2323 O O . ASP A 1 291 ? 8.008 0.372 -16.547 1 90.5 291 ASP A O 1
ATOM 2327 N N . ASN A 1 292 ? 7.445 -1.685 -17.094 1 83.88 292 ASN A N 1
ATOM 2328 C CA . ASN A 1 292 ? 6.125 -1.505 -16.5 1 83.88 292 ASN A CA 1
ATOM 2329 C C . ASN A 1 292 ? 6.031 -2.176 -15.133 1 83.88 292 ASN A C 1
ATOM 2331 O O . ASN A 1 292 ? 5.289 -1.719 -14.266 1 83.88 292 ASN A O 1
ATOM 2335 N N . MET A 1 293 ? 6.719 -3.291 -14.992 1 88.94 293 MET A N 1
ATOM 2336 C CA . MET A 1 293 ? 6.59 -4.027 -13.742 1 88.94 293 MET A CA 1
ATOM 2337 C C . MET A 1 293 ? 7.945 -4.535 -13.266 1 88.94 293 MET A C 1
ATOM 2339 O O . MET A 1 293 ? 8.125 -5.734 -13.039 1 88.94 293 MET A O 1
ATOM 2343 N N . PRO A 1 294 ? 8.867 -3.688 -13.008 1 92.25 294 PRO A N 1
ATOM 2344 C CA . PRO A 1 294 ? 10.219 -4.117 -12.625 1 92.25 294 PRO A CA 1
ATOM 2345 C C . PRO A 1 294 ? 10.258 -4.781 -11.25 1 92.25 294 PRO A C 1
ATOM 2347 O O . PRO A 1 294 ? 11.227 -5.465 -10.922 1 92.25 294 PRO A O 1
ATOM 2350 N N . GLN A 1 295 ? 9.219 -4.738 -10.508 1 91 295 GLN A N 1
ATOM 2351 C CA . GLN A 1 295 ? 9.227 -5.277 -9.148 1 91 295 GLN A CA 1
ATOM 2352 C C . GLN A 1 295 ? 8.734 -6.723 -9.133 1 91 295 GLN A C 1
ATOM 2354 O O . GLN A 1 295 ? 8.852 -7.41 -8.117 1 91 295 GLN A O 1
ATOM 2359 N N . LYS A 1 296 ? 8.32 -7.262 -10.242 1 92.75 296 LYS A N 1
ATOM 2360 C CA . LYS A 1 296 ? 7.738 -8.602 -10.305 1 92.75 296 LYS A CA 1
ATOM 2361 C C . LYS A 1 296 ? 8.773 -9.633 -10.734 1 92.75 296 LYS A C 1
ATOM 2363 O O . LYS A 1 296 ? 9.617 -9.352 -11.594 1 92.75 296 LYS A O 1
ATOM 2368 N N . ALA A 1 297 ? 8.734 -10.758 -10.195 1 95.69 297 ALA A N 1
ATOM 2369 C CA . ALA A 1 297 ? 9.664 -11.844 -10.492 1 95.69 297 ALA A CA 1
ATOM 2370 C C . ALA A 1 297 ? 9.547 -12.281 -11.945 1 95.69 297 ALA A C 1
ATOM 2372 O O . ALA A 1 297 ? 10.547 -12.633 -12.578 1 95.69 297 ALA A O 1
ATOM 2373 N N . VAL A 1 298 ? 8.375 -12.25 -12.531 1 96.44 298 VAL A N 1
ATOM 2374 C CA . VAL A 1 298 ? 8.125 -12.734 -13.883 1 96.44 298 VAL A CA 1
ATOM 2375 C C . VAL A 1 298 ? 8.898 -11.898 -14.891 1 96.44 298 VAL A C 1
ATOM 2377 O O . VAL A 1 298 ? 9.32 -12.398 -15.938 1 96.44 298 VAL A O 1
ATOM 2380 N N . THR A 1 299 ? 9.141 -10.633 -14.562 1 97.12 299 THR A N 1
ATOM 2381 C CA . THR A 1 299 ? 9.898 -9.742 -15.438 1 97.12 299 THR A CA 1
ATOM 2382 C C . THR A 1 299 ? 11.328 -10.242 -15.609 1 97.12 299 THR A C 1
ATOM 2384 O O . THR A 1 299 ? 11.812 -10.375 -16.734 1 97.12 299 THR A O 1
ATOM 2387 N N . TRP A 1 300 ? 11.891 -10.586 -14.531 1 98 300 TRP A N 1
ATOM 2388 C CA . TRP A 1 300 ? 13.281 -11.023 -14.57 1 98 300 TRP A CA 1
ATOM 2389 C C . TRP A 1 300 ? 13.391 -12.461 -15.047 1 98 300 TRP A C 1
ATOM 2391 O O . TRP A 1 300 ? 14.414 -12.867 -15.609 1 98 300 TRP A O 1
ATOM 2401 N N . PHE A 1 301 ? 12.352 -13.195 -14.883 1 97.88 301 PHE A N 1
ATOM 2402 C CA . PHE A 1 301 ? 12.25 -14.516 -15.508 1 97.88 301 PHE A CA 1
ATOM 2403 C C . PHE A 1 301 ? 12.25 -14.398 -17.031 1 97.88 301 PHE A C 1
ATOM 2405 O O . PHE A 1 301 ? 12.906 -15.18 -17.719 1 97.88 301 PHE A O 1
ATOM 2412 N N . ALA A 1 302 ? 11.547 -13.406 -17.516 1 98.38 302 ALA A N 1
ATOM 2413 C CA . ALA A 1 302 ? 11.508 -13.188 -18.953 1 98.38 302 ALA A CA 1
ATOM 2414 C C . ALA A 1 302 ? 12.883 -12.805 -19.484 1 98.38 302 ALA A C 1
ATOM 2416 O O . ALA A 1 302 ? 13.32 -13.32 -20.516 1 98.38 302 ALA A O 1
ATOM 2417 N N . VAL A 1 303 ? 13.602 -11.945 -18.812 1 98.38 303 VAL A N 1
ATOM 2418 C CA . VAL A 1 303 ? 14.938 -11.516 -19.234 1 98.38 303 VAL A CA 1
ATOM 2419 C C . VAL A 1 303 ? 15.891 -12.703 -19.188 1 98.38 303 VAL A C 1
ATOM 2421 O O . VAL A 1 303 ? 16.672 -12.922 -20.109 1 98.38 303 VAL A O 1
ATOM 2424 N N . GLY A 1 304 ? 15.812 -13.414 -18.078 1 98.38 304 GLY A N 1
ATOM 2425 C CA . GLY A 1 304 ? 16.641 -14.602 -17.984 1 98.38 304 GLY A CA 1
ATOM 2426 C C . GLY A 1 304 ? 16.359 -15.617 -19.078 1 98.38 304 GLY A C 1
ATOM 2427 O O . GLY A 1 304 ? 17.281 -16.234 -19.609 1 98.38 304 GLY A O 1
ATOM 2428 N N . SER A 1 305 ? 15.125 -15.836 -19.375 1 98.44 305 SER A N 1
ATOM 2429 C CA . SER A 1 305 ? 14.727 -16.781 -20.422 1 98.44 305 SER A CA 1
ATOM 2430 C C . SER A 1 305 ? 15.25 -16.344 -21.781 1 98.44 305 SER A C 1
ATOM 2432 O O . SER A 1 305 ? 15.602 -17.188 -22.609 1 98.44 305 SER A O 1
ATOM 2434 N N . TYR A 1 306 ? 15.219 -15.039 -22.016 1 98.06 306 TYR A N 1
ATOM 2435 C CA . TYR A 1 306 ? 15.781 -14.523 -23.25 1 98.06 306 TYR A CA 1
ATOM 2436 C C . TYR A 1 306 ? 17.25 -14.891 -23.391 1 98.06 306 TYR A C 1
ATOM 2438 O O . TYR A 1 306 ? 17.688 -15.414 -24.422 1 98.06 306 TYR A O 1
ATOM 2446 N N . TYR A 1 307 ? 18.047 -14.609 -22.344 1 97.88 307 TYR A N 1
ATOM 2447 C CA . TYR A 1 307 ? 19.469 -14.906 -22.375 1 97.88 307 TYR A CA 1
ATOM 2448 C C . TYR A 1 307 ? 19.719 -16.406 -22.422 1 97.88 307 TYR A C 1
ATOM 2450 O O . TYR A 1 307 ? 20.688 -16.875 -23.031 1 97.88 307 TYR A O 1
ATOM 2458 N N . PHE A 1 308 ? 18.859 -17.172 -21.844 1 97.62 308 PHE A N 1
ATOM 2459 C CA . PHE A 1 308 ? 18.953 -18.625 -21.938 1 97.62 308 PHE A CA 1
ATOM 2460 C C . PHE A 1 308 ? 18.75 -19.094 -23.375 1 97.62 308 PHE A C 1
ATOM 2462 O O . PHE A 1 308 ? 19.5 -19.922 -23.875 1 97.62 308 PHE A O 1
ATOM 2469 N N . ALA A 1 309 ? 17.703 -18.562 -23.953 1 96.94 309 ALA A N 1
ATOM 2470 C CA . ALA A 1 309 ? 17.359 -18.953 -25.328 1 96.94 309 ALA A CA 1
ATOM 2471 C C . ALA A 1 309 ? 18.453 -18.547 -26.297 1 96.94 309 ALA A C 1
ATOM 2473 O O . ALA A 1 309 ? 18.656 -19.219 -27.312 1 96.94 309 ALA A O 1
ATOM 2474 N N . THR A 1 310 ? 19.172 -17.484 -25.984 1 97.06 310 THR A N 1
ATOM 2475 C CA . THR A 1 310 ? 20.25 -17.016 -26.844 1 97.06 310 THR A CA 1
ATOM 2476 C C . THR A 1 310 ? 21.578 -17.625 -26.406 1 97.06 310 THR A C 1
ATOM 2478 O O . THR A 1 310 ? 22.641 -17.219 -26.891 1 97.06 310 THR A O 1
ATOM 2481 N N . LYS A 1 311 ? 21.625 -18.484 -25.422 1 96.06 311 LYS A N 1
ATOM 2482 C CA . LYS A 1 311 ? 22.734 -19.328 -25 1 96.06 311 LYS A CA 1
ATOM 2483 C C . LYS A 1 311 ? 23.75 -18.531 -24.203 1 96.06 311 LYS A C 1
ATOM 2485 O O . LYS A 1 311 ? 24.938 -18.891 -24.172 1 96.06 311 LYS A O 1
ATOM 2490 N N . PHE A 1 312 ? 23.312 -17.406 -23.734 1 96.94 312 PHE A N 1
ATOM 2491 C CA . PHE A 1 312 ? 24.109 -16.688 -22.734 1 96.94 312 PHE A CA 1
ATOM 2492 C C . PHE A 1 312 ? 23.734 -17.125 -21.328 1 96.94 312 PHE A C 1
ATOM 2494 O O . PHE A 1 312 ? 23.078 -16.391 -20.594 1 96.94 312 PHE A O 1
ATOM 2501 N N . TYR A 1 313 ? 24.25 -18.203 -20.922 1 97.31 313 TYR A N 1
ATOM 2502 C CA . TYR A 1 313 ? 23.766 -18.906 -19.734 1 97.31 313 TYR A CA 1
ATOM 2503 C C . TYR A 1 313 ? 24.219 -18.219 -18.453 1 97.31 313 TYR A C 1
ATOM 2505 O O . TYR A 1 313 ? 23.484 -18.188 -17.469 1 97.31 313 TYR A O 1
ATOM 2513 N N . GLU A 1 314 ? 25.375 -17.688 -18.453 1 97 314 GLU A N 1
ATOM 2514 C CA . GLU A 1 314 ? 25.875 -17 -17.281 1 97 314 GLU A CA 1
ATOM 2515 C C . GLU A 1 314 ? 25.016 -15.773 -16.953 1 97 314 GLU A C 1
ATOM 2517 O O . GLU A 1 314 ? 24.672 -15.539 -15.789 1 97 314 GLU A O 1
ATOM 2522 N N . VAL A 1 315 ? 24.75 -15.062 -18.016 1 97.88 315 VAL A N 1
ATOM 2523 C CA . VAL A 1 315 ? 23.906 -13.883 -17.844 1 97.88 315 VAL A CA 1
ATOM 2524 C C . VAL A 1 315 ? 22.5 -14.305 -17.422 1 97.88 315 VAL A C 1
ATOM 2526 O O . VAL A 1 315 ? 21.875 -13.664 -16.594 1 97.88 315 VAL A O 1
ATOM 2529 N N . ALA A 1 316 ? 21.984 -15.383 -18.031 1 98.06 316 ALA A N 1
ATOM 2530 C CA . ALA A 1 316 ? 20.672 -15.914 -17.672 1 98.06 316 ALA A CA 1
ATOM 2531 C C . ALA A 1 316 ? 20.594 -16.25 -16.188 1 98.06 316 ALA A C 1
ATOM 2533 O O . ALA A 1 316 ? 19.594 -15.961 -15.523 1 98.06 316 ALA A O 1
ATOM 2534 N N . ARG A 1 317 ? 21.641 -16.812 -15.625 1 97.69 317 ARG A N 1
ATOM 2535 C CA . ARG A 1 317 ? 21.688 -17.172 -14.219 1 97.69 317 ARG A CA 1
ATOM 2536 C C . ARG A 1 317 ? 21.547 -15.953 -13.32 1 97.69 317 ARG A C 1
ATOM 2538 O O . ARG A 1 317 ? 20.859 -16 -12.297 1 97.69 317 ARG A O 1
ATOM 2545 N N . THR A 1 318 ? 22.172 -14.922 -13.734 1 97.94 318 THR A N 1
ATOM 2546 C CA . THR A 1 318 ? 22.094 -13.688 -12.961 1 97.94 318 THR A CA 1
ATOM 2547 C C . THR A 1 318 ? 20.656 -13.195 -12.867 1 97.94 318 THR A C 1
ATOM 2549 O O . THR A 1 318 ? 20.203 -12.781 -11.797 1 97.94 318 THR A O 1
ATOM 2552 N N . TYR A 1 319 ? 19.984 -13.266 -13.938 1 98.25 319 TYR A N 1
ATOM 2553 C CA . TYR A 1 319 ? 18.625 -12.727 -13.961 1 98.25 319 TYR A CA 1
ATOM 2554 C C . TYR A 1 319 ? 17.641 -13.711 -13.352 1 98.25 319 TYR A C 1
ATOM 2556 O O . TYR A 1 319 ? 16.656 -13.305 -12.727 1 98.25 319 TYR A O 1
ATOM 2564 N N . PHE A 1 320 ? 17.844 -15.023 -13.508 1 98.06 320 PHE A N 1
ATOM 2565 C CA . PHE A 1 320 ? 17.016 -15.992 -12.789 1 98.06 320 PHE A CA 1
ATOM 2566 C C . PHE A 1 320 ? 17.188 -15.836 -11.281 1 98.06 320 PHE A C 1
ATOM 2568 O O . PHE A 1 320 ? 16.219 -15.938 -10.523 1 98.06 320 PHE A O 1
ATOM 2575 N N . SER A 1 321 ? 18.406 -15.586 -10.914 1 97.25 321 SER A N 1
ATOM 2576 C CA . SER A 1 321 ? 18.672 -15.336 -9.508 1 97.25 321 SER A CA 1
ATOM 2577 C C . SER A 1 321 ? 17.938 -14.086 -9.016 1 97.25 321 SER A C 1
ATOM 2579 O O . SER A 1 321 ? 17.375 -14.078 -7.926 1 97.25 321 SER A O 1
ATOM 2581 N N . LYS A 1 322 ? 18 -13.055 -9.836 1 97.44 322 LYS A N 1
ATOM 2582 C CA . LYS A 1 322 ? 17.281 -11.836 -9.508 1 97.44 322 LYS A CA 1
ATOM 2583 C C . LYS A 1 322 ? 15.781 -12.109 -9.367 1 97.44 322 LYS A C 1
ATOM 2585 O O . LYS A 1 322 ? 15.125 -11.562 -8.477 1 97.44 322 LYS A O 1
ATOM 2590 N N . ALA A 1 323 ? 15.227 -12.93 -10.195 1 96.88 323 ALA A N 1
ATOM 2591 C CA . ALA A 1 323 ? 13.812 -13.289 -10.141 1 96.88 323 ALA A CA 1
ATOM 2592 C C . ALA A 1 323 ? 13.477 -14 -8.828 1 96.88 323 ALA A C 1
ATOM 2594 O O . ALA A 1 323 ? 12.461 -13.711 -8.195 1 96.88 323 ALA A O 1
ATOM 2595 N N . THR A 1 324 ? 14.336 -14.922 -8.344 1 94.56 324 THR A N 1
ATOM 2596 C CA . THR A 1 324 ? 14.086 -15.68 -7.125 1 94.56 324 THR A CA 1
ATOM 2597 C C . THR A 1 324 ? 14.258 -14.789 -5.891 1 94.56 324 THR A C 1
ATOM 2599 O O . THR A 1 324 ? 13.648 -15.047 -4.852 1 94.56 324 THR A O 1
ATOM 2602 N N . THR A 1 325 ? 15.039 -13.719 -6.035 1 94.38 325 THR A N 1
ATOM 2603 C CA . THR A 1 325 ? 15.195 -12.773 -4.941 1 94.38 325 THR A CA 1
ATOM 2604 C C . THR A 1 325 ? 13.945 -11.906 -4.785 1 94.38 325 THR A C 1
ATOM 2606 O O . THR A 1 325 ? 13.57 -11.539 -3.67 1 94.38 325 THR A O 1
ATOM 2609 N N . LYS A 1 326 ? 13.32 -11.586 -5.906 1 93.62 326 LYS A N 1
ATOM 2610 C CA . LYS A 1 326 ? 12.094 -10.797 -5.879 1 93.62 326 LYS A CA 1
ATOM 2611 C C . LYS A 1 326 ? 10.938 -11.594 -5.293 1 93.62 326 LYS A C 1
ATOM 2613 O O . LYS A 1 326 ? 10.094 -11.047 -4.582 1 93.62 326 LYS A O 1
ATOM 2618 N N . ASP A 1 327 ? 10.93 -12.844 -5.617 1 91.44 327 ASP A N 1
ATOM 2619 C CA . ASP A 1 327 ? 9.922 -13.773 -5.105 1 91.44 327 ASP A CA 1
ATOM 2620 C C . ASP A 1 327 ? 10.508 -15.18 -4.949 1 91.44 327 ASP A C 1
ATOM 2622 O O . ASP A 1 327 ? 10.633 -15.914 -5.93 1 91.44 327 ASP A O 1
ATOM 2626 N N . VAL A 1 328 ? 10.695 -15.531 -3.795 1 88.69 328 VAL A N 1
ATOM 2627 C CA . VAL A 1 328 ? 11.367 -16.797 -3.492 1 88.69 328 VAL A CA 1
ATOM 2628 C C . VAL A 1 328 ? 10.484 -17.969 -3.898 1 88.69 328 VAL A C 1
ATOM 2630 O O . VAL A 1 328 ? 10.977 -19.047 -4.211 1 88.69 328 VAL A O 1
ATOM 2633 N N . SER A 1 329 ? 9.242 -17.781 -4.059 1 86.81 329 SER A N 1
ATOM 2634 C CA . SER A 1 329 ? 8.305 -18.875 -4.328 1 86.81 329 SER A CA 1
ATOM 2635 C C . SER A 1 329 ? 8.031 -19 -5.824 1 86.81 329 SER A C 1
ATOM 2637 O O . SER A 1 329 ? 7.246 -19.859 -6.242 1 86.81 329 SER A O 1
ATOM 2639 N N . PHE A 1 330 ? 8.711 -18.172 -6.637 1 91.62 330 PHE A N 1
ATOM 2640 C CA . PHE A 1 330 ? 8.484 -18.188 -8.078 1 91.62 330 PHE A CA 1
ATOM 2641 C C . PHE A 1 330 ? 9.164 -19.391 -8.711 1 91.62 330 PHE A C 1
ATOM 2643 O O . PHE A 1 330 ? 10.32 -19.297 -9.141 1 91.62 330 PHE A O 1
ATOM 2650 N N . GLY A 1 331 ? 8.555 -20.469 -8.984 1 90.31 331 GLY A N 1
ATOM 2651 C CA . GLY A 1 331 ? 9.047 -21.781 -9.383 1 90.31 331 GLY A CA 1
ATOM 2652 C C . GLY A 1 331 ? 9.773 -21.766 -10.719 1 90.31 331 GLY A C 1
ATOM 2653 O O . GLY A 1 331 ? 10.898 -22.25 -10.828 1 90.31 331 GLY A O 1
ATOM 2654 N N . PRO A 1 332 ? 9.148 -21.188 -11.703 1 92.75 332 PRO A N 1
ATOM 2655 C CA . PRO A 1 332 ? 9.758 -21.203 -13.031 1 92.75 332 PRO A CA 1
ATOM 2656 C C . PRO A 1 332 ? 11.18 -20.656 -13.039 1 92.75 332 PRO A C 1
ATOM 2658 O O . PRO A 1 332 ? 12.039 -21.156 -13.766 1 92.75 332 PRO A O 1
ATOM 2661 N N . ALA A 1 333 ? 11.461 -19.719 -12.203 1 95.75 333 ALA A N 1
ATOM 2662 C CA . ALA A 1 333 ? 12.797 -19.109 -12.164 1 95.75 333 ALA A CA 1
ATOM 2663 C C . ALA A 1 333 ? 13.812 -20.078 -11.57 1 95.75 333 ALA A C 1
ATOM 2665 O O . ALA A 1 333 ? 14.977 -20.094 -11.984 1 95.75 333 ALA A O 1
ATOM 2666 N N . TRP A 1 334 ? 13.438 -20.844 -10.617 1 94.25 334 TRP A N 1
ATOM 2667 C CA . TRP A 1 334 ? 14.336 -21.844 -10.023 1 94.25 334 TRP A CA 1
ATOM 2668 C C . TRP A 1 334 ? 14.695 -22.922 -11.031 1 94.25 334 TRP A C 1
ATOM 2670 O O . TRP A 1 334 ? 15.844 -23.359 -11.109 1 94.25 334 TRP A O 1
ATOM 2680 N N . ILE A 1 335 ? 13.734 -23.312 -11.766 1 95.06 335 ILE A N 1
ATOM 2681 C CA . ILE A 1 335 ? 13.961 -24.328 -12.789 1 95.06 335 ILE A CA 1
ATOM 2682 C C . ILE A 1 335 ? 14.891 -23.781 -13.867 1 95.06 335 ILE A C 1
ATOM 2684 O O . ILE A 1 335 ? 15.844 -24.438 -14.281 1 95.06 335 ILE A O 1
ATOM 2688 N N . GLY A 1 336 ? 14.555 -22.562 -14.289 1 96.5 336 GLY A N 1
ATOM 2689 C CA . GLY A 1 336 ? 15.43 -21.922 -15.258 1 96.5 336 GLY A CA 1
ATOM 2690 C C . GLY A 1 336 ? 16.859 -21.75 -14.766 1 96.5 336 GLY A C 1
ATOM 2691 O O . GLY A 1 336 ? 17.797 -21.984 -15.516 1 96.5 336 GLY A O 1
ATOM 2692 N N . PHE A 1 337 ? 17 -21.406 -13.539 1 97.06 337 PHE A N 1
ATOM 2693 C CA . PHE A 1 337 ? 18.297 -21.234 -12.891 1 97.06 337 PHE A CA 1
ATOM 2694 C C . PHE A 1 337 ? 19.094 -22.531 -12.914 1 97.06 337 PHE A C 1
ATOM 2696 O O . PHE A 1 337 ? 20.25 -22.547 -13.305 1 97.06 337 PHE A O 1
ATOM 2703 N N . ALA A 1 338 ? 18.484 -23.594 -12.609 1 96.88 338 ALA A N 1
ATOM 2704 C CA . ALA A 1 338 ? 19.125 -24.906 -12.578 1 96.88 338 ALA A CA 1
ATOM 2705 C C . ALA A 1 338 ? 19.484 -25.375 -13.984 1 96.88 338 ALA A C 1
ATOM 2707 O O . ALA A 1 338 ? 20.578 -25.891 -14.211 1 96.88 338 ALA A O 1
ATOM 2708 N N . HIS A 1 339 ? 18.594 -25.172 -14.867 1 96.56 339 HIS A N 1
ATOM 2709 C CA . HIS A 1 339 ? 18.844 -25.562 -16.25 1 96.56 339 HIS A CA 1
ATOM 2710 C C . HIS A 1 339 ? 20.062 -24.828 -16.812 1 96.56 339 HIS A C 1
ATOM 2712 O O . HIS A 1 339 ? 20.844 -25.406 -17.578 1 96.56 339 HIS A O 1
ATOM 2718 N N . ALA A 1 340 ? 20.141 -23.578 -16.453 1 97.25 340 ALA A N 1
ATOM 2719 C CA . ALA A 1 340 ? 21.25 -22.766 -16.953 1 97.25 340 ALA A CA 1
ATOM 2720 C C . ALA A 1 340 ? 22.594 -23.328 -16.5 1 97.25 340 ALA A C 1
ATOM 2722 O O . ALA A 1 340 ? 23.594 -23.234 -17.219 1 97.25 340 ALA A O 1
ATOM 2723 N N . PHE A 1 341 ? 22.688 -23.953 -15.359 1 96.88 341 PHE A N 1
ATOM 2724 C CA . PHE A 1 341 ? 23.891 -24.625 -14.891 1 96.88 341 PHE A CA 1
ATOM 2725 C C . PHE A 1 341 ? 24.078 -25.969 -15.594 1 96.88 341 PHE A C 1
ATOM 2727 O O . PHE A 1 341 ? 25.172 -26.297 -16.031 1 96.88 341 PHE A O 1
ATOM 2734 N N . ALA A 1 342 ? 23 -26.656 -15.672 1 95.5 342 ALA A N 1
ATOM 2735 C CA . ALA A 1 342 ? 23.031 -28.016 -16.188 1 95.5 342 ALA A CA 1
ATOM 2736 C C . ALA A 1 342 ? 23.531 -28.047 -17.641 1 95.5 342 ALA A C 1
ATOM 2738 O O . ALA A 1 342 ? 24.328 -28.922 -18.016 1 95.5 342 ALA A O 1
ATOM 2739 N N . VAL A 1 343 ? 23.062 -27.125 -18.422 1 94.56 343 VAL A N 1
ATOM 2740 C CA . VAL A 1 343 ? 23.406 -27.109 -19.844 1 94.56 343 VAL A CA 1
ATOM 2741 C C . VAL A 1 343 ? 24.891 -26.844 -20.016 1 94.56 343 VAL A C 1
ATOM 2743 O O . VAL A 1 343 ? 25.5 -27.297 -20.984 1 94.56 343 VAL A O 1
ATOM 2746 N N . GLU A 1 344 ? 25.484 -26.203 -19.047 1 94.62 344 GLU A N 1
ATOM 2747 C CA . GLU A 1 344 ? 26.906 -25.875 -19.109 1 94.62 344 GLU A CA 1
ATOM 2748 C C . GLU A 1 344 ? 27.75 -26.922 -18.391 1 94.62 344 GLU A C 1
ATOM 2750 O O . GLU A 1 344 ? 28.953 -26.766 -18.25 1 94.62 344 GLU A O 1
ATOM 2755 N N . GLY A 1 345 ? 27.109 -27.906 -17.859 1 93 345 GLY A N 1
ATOM 2756 C CA . GLY A 1 345 ? 27.828 -29.016 -17.234 1 93 345 GLY A CA 1
ATOM 2757 C C . GLY A 1 345 ? 28.234 -28.719 -15.805 1 93 345 GLY A C 1
ATOM 2758 O O . GLY A 1 345 ? 29.078 -29.422 -15.242 1 93 345 GLY A O 1
ATOM 2759 N N . GLU A 1 346 ? 27.781 -27.641 -15.297 1 94.88 346 GLU A N 1
ATOM 2760 C CA . GLU A 1 346 ? 28.016 -27.359 -13.883 1 94.88 346 GLU A CA 1
ATOM 2761 C C . GLU A 1 346 ? 27.062 -28.156 -12.992 1 94.88 346 GLU A C 1
ATOM 2763 O O . GLU A 1 346 ? 26.172 -27.578 -12.375 1 94.88 346 GLU A O 1
ATOM 2768 N N . HIS A 1 347 ? 27.344 -29.375 -12.797 1 93.75 347 HIS A N 1
ATOM 2769 C CA . HIS A 1 347 ? 26.406 -30.328 -12.234 1 93.75 347 HIS A CA 1
ATOM 2770 C C . HIS A 1 347 ? 26.156 -30.062 -10.75 1 93.75 347 HIS A C 1
ATOM 2772 O O . HIS A 1 347 ? 25.016 -30.141 -10.281 1 93.75 347 HIS A O 1
ATOM 2778 N N . ASP A 1 348 ? 27.172 -29.703 -10.031 1 94.19 348 ASP A N 1
ATOM 2779 C CA . ASP A 1 348 ? 27.016 -29.453 -8.602 1 94.19 348 ASP A CA 1
ATOM 2780 C C . ASP A 1 348 ? 26.094 -28.25 -8.359 1 94.19 348 ASP A C 1
ATOM 2782 O O . ASP A 1 348 ? 25.203 -28.312 -7.504 1 94.19 348 ASP A O 1
ATOM 2786 N N . GLN A 1 349 ? 26.391 -27.266 -9.148 1 95 349 GLN A N 1
ATOM 2787 C CA . GLN A 1 349 ? 25.578 -26.047 -9.016 1 95 349 GLN A CA 1
ATOM 2788 C C . GLN A 1 349 ? 24.141 -26.297 -9.477 1 95 349 GLN A C 1
ATOM 2790 O O . GLN A 1 349 ? 23.188 -25.797 -8.867 1 95 349 GLN A O 1
ATOM 2795 N N . ALA A 1 350 ? 23.953 -27.031 -10.523 1 95.94 350 ALA A N 1
ATOM 2796 C CA . ALA A 1 350 ? 22.625 -27.391 -11.008 1 95.94 350 ALA A CA 1
ATOM 2797 C C . ALA A 1 350 ? 21.844 -28.156 -9.938 1 95.94 350 ALA A C 1
ATOM 2799 O O . ALA A 1 350 ? 20.672 -27.859 -9.695 1 95.94 350 ALA A O 1
ATOM 2800 N N . MET A 1 351 ? 22.531 -29.047 -9.273 1 95.44 351 MET A N 1
ATOM 2801 C CA . MET A 1 351 ? 21.891 -29.875 -8.258 1 95.44 351 MET A CA 1
ATOM 2802 C C . MET A 1 351 ? 21.453 -29.031 -7.066 1 95.44 351 MET A C 1
ATOM 2804 O O . MET A 1 351 ? 20.375 -29.234 -6.512 1 95.44 351 MET A O 1
ATOM 2808 N N . ALA A 1 352 ? 22.281 -28.109 -6.773 1 94.94 352 ALA A N 1
ATOM 2809 C CA . ALA A 1 352 ? 21.922 -27.219 -5.684 1 94.94 352 ALA A CA 1
ATOM 2810 C C . ALA A 1 352 ? 20.672 -26.422 -6.016 1 94.94 352 ALA A C 1
ATOM 2812 O O . ALA A 1 352 ? 19.781 -26.266 -5.172 1 94.94 352 ALA A O 1
ATOM 2813 N N . ALA A 1 353 ? 20.578 -25.953 -7.203 1 94.81 353 ALA A N 1
ATOM 2814 C CA . ALA A 1 353 ? 19.422 -25.172 -7.648 1 94.81 353 ALA A CA 1
ATOM 2815 C C . ALA A 1 353 ? 18.172 -26.031 -7.727 1 94.81 353 ALA A C 1
ATOM 2817 O O . ALA A 1 353 ? 17.094 -25.609 -7.32 1 94.81 353 ALA A O 1
ATOM 2818 N N . TYR A 1 354 ? 18.312 -27.234 -8.234 1 96.12 354 TYR A N 1
ATOM 2819 C CA . TYR A 1 354 ? 17.188 -28.156 -8.289 1 96.12 354 TYR A CA 1
ATOM 2820 C C . TYR A 1 354 ? 16.719 -28.516 -6.891 1 96.12 354 TYR A C 1
ATOM 2822 O O . TYR A 1 354 ? 15.516 -28.656 -6.656 1 96.12 354 TYR A O 1
ATOM 2830 N N . SER A 1 355 ? 17.625 -28.656 -5.996 1 95.38 355 SER A N 1
ATOM 2831 C CA . SER A 1 355 ? 17.266 -28.969 -4.617 1 95.38 355 SER A CA 1
ATOM 2832 C C . SER A 1 355 ? 16.422 -27.859 -3.996 1 95.38 355 SER A C 1
ATOM 2834 O O . SER A 1 355 ? 15.477 -28.141 -3.26 1 95.38 355 SER A O 1
ATOM 2836 N N . ASN A 1 356 ? 16.844 -26.672 -4.289 1 93.12 356 ASN A N 1
ATOM 2837 C CA . ASN A 1 356 ? 16.031 -25.547 -3.838 1 93.12 356 ASN A CA 1
ATOM 2838 C C . ASN A 1 356 ? 14.641 -25.578 -4.473 1 93.12 356 ASN A C 1
ATOM 2840 O O . ASN A 1 356 ? 13.648 -25.281 -3.809 1 93.12 356 ASN A O 1
ATOM 2844 N N . ALA A 1 357 ? 14.617 -25.938 -5.73 1 93.81 357 ALA A N 1
ATOM 2845 C CA . ALA A 1 357 ? 13.336 -26.016 -6.426 1 93.81 357 ALA A CA 1
ATOM 2846 C C . ALA A 1 357 ? 12.438 -27.094 -5.805 1 93.81 357 ALA A C 1
ATOM 2848 O O . ALA A 1 357 ? 11.227 -26.922 -5.715 1 93.81 357 ALA A O 1
ATOM 2849 N N . VAL A 1 358 ? 13.023 -28.172 -5.383 1 93.44 358 VAL A N 1
ATOM 2850 C CA . VAL A 1 358 ? 12.281 -29.25 -4.75 1 93.44 358 VAL A CA 1
ATOM 2851 C C . VAL A 1 358 ? 11.656 -28.75 -3.447 1 93.44 358 VAL A C 1
ATOM 2853 O O . VAL A 1 358 ? 10.508 -29.078 -3.143 1 93.44 358 VAL A O 1
ATOM 2856 N N . ARG A 1 359 ? 12.367 -27.969 -2.746 1 89.25 359 ARG A N 1
ATOM 2857 C CA . ARG A 1 359 ? 11.875 -27.438 -1.476 1 89.25 359 ARG A CA 1
ATOM 2858 C C . ARG A 1 359 ? 10.734 -26.453 -1.695 1 89.25 359 ARG A C 1
ATOM 2860 O O . ARG A 1 359 ? 9.727 -26.5 -0.983 1 89.25 359 ARG A O 1
ATOM 2867 N N . ILE A 1 360 ? 10.867 -25.672 -2.68 1 87 360 ILE A N 1
ATOM 2868 C CA . ILE A 1 360 ? 9.922 -24.594 -2.93 1 87 360 ILE A CA 1
ATOM 2869 C C . ILE A 1 360 ? 8.672 -25.141 -3.613 1 87 360 ILE A C 1
ATOM 2871 O O . ILE A 1 360 ? 7.551 -24.734 -3.295 1 87 360 ILE A O 1
ATOM 2875 N N . LEU A 1 361 ? 8.914 -26.016 -4.59 1 89.38 361 LEU A N 1
ATOM 2876 C CA . LEU A 1 361 ? 7.832 -26.641 -5.34 1 89.38 361 LEU A CA 1
ATOM 2877 C C . LEU A 1 361 ? 7.602 -28.078 -4.863 1 89.38 361 LEU A C 1
ATOM 2879 O O . LEU A 1 361 ? 7.695 -29.016 -5.648 1 89.38 361 LEU A O 1
ATOM 2883 N N . SER A 1 362 ? 7.258 -28.172 -3.682 1 86.94 362 SER A N 1
ATOM 2884 C CA . SER A 1 362 ? 7.254 -29.484 -3.02 1 86.94 362 SER A CA 1
ATOM 2885 C C . SER A 1 362 ? 6.199 -30.406 -3.621 1 86.94 362 SER A C 1
ATOM 2887 O O . SER A 1 362 ? 6.344 -31.625 -3.576 1 86.94 362 SER A O 1
ATOM 2889 N N . GLY A 1 363 ? 5.234 -29.922 -4.211 1 88.38 363 GLY A N 1
ATOM 2890 C CA . GLY A 1 363 ? 4.188 -30.75 -4.797 1 88.38 363 GLY A CA 1
ATOM 2891 C C . GLY A 1 363 ? 4.383 -30.984 -6.281 1 88.38 363 GLY A C 1
ATOM 2892 O O . GLY A 1 363 ? 3.561 -31.641 -6.922 1 88.38 363 GLY A O 1
ATOM 2893 N N . SER A 1 364 ? 5.438 -30.547 -6.809 1 90.19 364 SER A N 1
ATOM 2894 C CA . SER A 1 364 ? 5.742 -30.75 -8.219 1 90.19 364 SER A CA 1
ATOM 2895 C C . SER A 1 364 ? 6.746 -31.875 -8.414 1 90.19 364 SER A C 1
ATOM 2897 O O . SER A 1 364 ? 7.711 -32 -7.648 1 90.19 364 SER A O 1
ATOM 2899 N N . HIS A 1 365 ? 6.531 -32.688 -9.383 1 93.25 365 HIS A N 1
ATOM 2900 C CA . HIS A 1 365 ? 7.422 -33.812 -9.672 1 93.25 365 HIS A CA 1
ATOM 2901 C C . HIS A 1 365 ? 8.594 -33.375 -10.547 1 93.25 365 HIS A C 1
ATOM 2903 O O . HIS A 1 365 ? 9.594 -34.062 -10.656 1 93.25 365 HIS A O 1
ATOM 2909 N N . LEU A 1 366 ? 8.555 -32.25 -11.078 1 92.62 366 LEU A N 1
ATOM 2910 C CA . LEU A 1 366 ? 9.469 -31.828 -12.141 1 92.62 366 LEU A CA 1
ATOM 2911 C C . LEU A 1 366 ? 10.875 -31.625 -11.602 1 92.62 366 LEU A C 1
ATOM 2913 O O . LEU A 1 366 ? 11.844 -32.156 -12.172 1 92.62 366 LEU A O 1
ATOM 2917 N N . PRO A 1 367 ? 10.992 -30.891 -10.5 1 95 367 PRO A N 1
ATOM 2918 C CA . PRO A 1 367 ? 12.367 -30.75 -10.008 1 95 367 PRO A CA 1
ATOM 2919 C C . PRO A 1 367 ? 13.023 -32.094 -9.703 1 95 367 PRO A C 1
ATOM 2921 O O . PRO A 1 367 ? 14.211 -32.281 -9.977 1 95 367 PRO A O 1
ATOM 2924 N N . LEU A 1 368 ? 12.305 -33.031 -9.195 1 96.44 368 LEU A N 1
ATOM 2925 C CA . LEU A 1 368 ? 12.828 -34.375 -8.898 1 96.44 368 LEU A CA 1
ATOM 2926 C C . LEU A 1 368 ? 13.203 -35.094 -10.18 1 96.44 368 LEU A C 1
ATOM 2928 O O . LEU A 1 368 ? 14.242 -35.781 -10.234 1 96.44 368 LEU A O 1
ATOM 2932 N N . LEU A 1 369 ? 12.344 -34.969 -11.094 1 96.31 369 LEU A N 1
ATOM 2933 C CA . LEU A 1 369 ? 12.641 -35.562 -12.398 1 96.31 369 LEU A CA 1
ATOM 2934 C C . LEU A 1 369 ? 13.945 -35 -12.961 1 96.31 369 LEU A C 1
ATOM 2936 O O . LEU A 1 369 ? 14.789 -35.781 -13.438 1 96.31 369 LEU A O 1
ATOM 2940 N N . TYR A 1 370 ? 14.164 -33.75 -12.867 1 96.12 370 TYR A N 1
ATOM 2941 C CA . TYR A 1 370 ? 15.359 -33.094 -13.406 1 96.12 370 TYR A CA 1
ATOM 2942 C C . TYR A 1 370 ? 16.594 -33.5 -12.602 1 96.12 370 TYR A C 1
ATOM 2944 O O . TYR A 1 370 ? 17.688 -33.656 -13.164 1 96.12 370 TYR A O 1
ATOM 2952 N N . MET A 1 371 ? 16.422 -33.656 -11.336 1 96.88 371 MET A N 1
ATOM 2953 C CA . MET A 1 371 ? 17.531 -34.125 -10.516 1 96.88 371 MET A CA 1
ATOM 2954 C C . MET A 1 371 ? 17.938 -35.531 -10.93 1 96.88 371 MET A C 1
ATOM 2956 O O . MET A 1 371 ? 19.125 -35.844 -11.023 1 96.88 371 MET A O 1
ATOM 2960 N N . GLY A 1 372 ? 16.953 -36.375 -11.117 1 97.12 372 GLY A N 1
ATOM 2961 C CA . GLY A 1 372 ? 17.234 -37.688 -11.625 1 97.12 372 GLY A CA 1
ATOM 2962 C C . GLY A 1 372 ? 17.984 -37.688 -12.945 1 97.12 372 GLY A C 1
ATOM 2963 O O . GLY A 1 372 ? 18.938 -38.438 -13.125 1 97.12 372 GLY A O 1
ATOM 2964 N N . MET A 1 373 ? 17.594 -36.812 -13.797 1 95.38 373 MET A N 1
ATOM 2965 C CA . MET A 1 373 ? 18.234 -36.688 -15.094 1 95.38 373 MET A CA 1
ATOM 2966 C C . MET A 1 373 ? 19.688 -36.25 -14.938 1 95.38 373 MET A C 1
ATOM 2968 O O . MET A 1 373 ? 20.578 -36.719 -15.656 1 95.38 373 MET A O 1
ATOM 2972 N N . GLU A 1 374 ? 19.922 -35.344 -14.039 1 94.81 374 GLU A N 1
ATOM 2973 C CA . GLU A 1 374 ? 21.266 -34.875 -13.773 1 94.81 374 GLU A CA 1
ATOM 2974 C C . GLU A 1 374 ? 22.156 -36 -13.25 1 94.81 374 GLU A C 1
ATOM 2976 O O . GLU A 1 374 ? 23.328 -36.125 -13.648 1 94.81 374 GLU A O 1
ATOM 2981 N N . TYR A 1 375 ? 21.641 -36.781 -12.406 1 95.12 375 TYR A N 1
ATOM 2982 C CA . TYR A 1 375 ? 22.422 -37.906 -11.852 1 95.12 375 TYR A CA 1
ATOM 2983 C C . TYR A 1 375 ? 22.656 -38.969 -12.898 1 95.12 375 TYR A C 1
ATOM 2985 O O . TYR A 1 375 ? 23.703 -39.625 -12.906 1 95.12 375 TYR A O 1
ATOM 2993 N N . ALA A 1 376 ? 21.656 -39.125 -13.695 1 94.31 376 ALA A N 1
ATOM 2994 C CA . ALA A 1 376 ? 21.844 -40.094 -14.797 1 94.31 376 ALA A CA 1
ATOM 2995 C C . ALA A 1 376 ? 22.969 -39.656 -15.719 1 94.31 376 ALA A C 1
ATOM 2997 O O . ALA A 1 376 ? 23.75 -40.469 -16.188 1 94.31 376 ALA A O 1
ATOM 2998 N N . GLN A 1 377 ? 23.062 -38.406 -15.961 1 91.19 377 GLN A N 1
ATOM 2999 C CA . GLN A 1 377 ? 24.109 -37.844 -16.828 1 91.19 377 GLN A CA 1
ATOM 3000 C C . GLN A 1 377 ? 25.484 -38 -16.203 1 91.19 377 GLN A C 1
ATOM 3002 O O . GLN A 1 377 ? 26.484 -38.125 -16.922 1 91.19 377 GLN A O 1
ATOM 3007 N N . THR A 1 378 ? 25.547 -37.969 -14.922 1 90.31 378 THR A N 1
ATOM 3008 C CA . THR A 1 378 ? 26.828 -38.125 -14.234 1 90.31 378 THR A CA 1
ATOM 3009 C C . THR A 1 378 ? 27.078 -39.594 -13.875 1 90.31 378 THR A C 1
ATOM 3011 O O . THR A 1 378 ? 27.922 -39.875 -13.031 1 90.31 378 THR A O 1
ATOM 3014 N N . ASN A 1 379 ? 26.266 -40.5 -14.336 1 90.19 379 ASN A N 1
ATOM 3015 C CA . ASN A 1 379 ? 26.391 -41.969 -14.273 1 90.19 379 ASN A CA 1
ATOM 3016 C C . ASN A 1 379 ? 26.172 -42.469 -12.859 1 90.19 379 ASN A C 1
ATOM 3018 O O . ASN A 1 379 ? 26.797 -43.469 -12.445 1 90.19 379 ASN A O 1
ATOM 3022 N N . ASN A 1 380 ? 25.484 -41.719 -12.141 1 93.56 380 ASN A N 1
ATOM 3023 C CA . ASN A 1 380 ? 25 -42.219 -10.859 1 93.56 380 ASN A CA 1
ATOM 3024 C C . ASN A 1 380 ? 23.594 -42.812 -10.977 1 93.56 380 ASN A C 1
ATOM 3026 O O . ASN A 1 380 ? 22.625 -42.219 -10.492 1 93.56 380 ASN A O 1
ATOM 3030 N N . ARG A 1 381 ? 23.453 -44 -11.438 1 94.38 381 ARG A N 1
ATOM 3031 C CA . ARG A 1 381 ? 22.188 -44.594 -11.891 1 94.38 381 ARG A CA 1
ATOM 3032 C C . ARG A 1 381 ? 21.312 -44.969 -10.711 1 94.38 381 ARG A C 1
ATOM 3034 O O . ARG A 1 381 ? 20.109 -44.719 -10.727 1 94.38 381 ARG A O 1
ATOM 3041 N N . PRO A 1 382 ? 21.906 -45.438 -9.625 1 95.12 382 PRO A N 1
ATOM 3042 C CA . PRO A 1 382 ? 21.031 -45.781 -8.5 1 95.12 382 PRO A CA 1
ATOM 3043 C C . PRO A 1 382 ? 20.359 -44.562 -7.875 1 95.12 382 PRO A C 1
ATOM 3045 O O . PRO A 1 382 ? 19.172 -44.625 -7.531 1 95.12 382 PRO A O 1
ATOM 3048 N N . ILE A 1 383 ? 21.125 -43.562 -7.762 1 96.38 383 ILE A N 1
ATOM 3049 C CA . ILE A 1 383 ? 20.562 -42.344 -7.18 1 96.38 383 ILE A CA 1
ATOM 3050 C C . ILE A 1 383 ? 19.531 -41.719 -8.125 1 96.38 383 ILE A C 1
ATOM 3052 O O . ILE A 1 383 ? 18.5 -41.219 -7.68 1 96.38 383 ILE A O 1
ATOM 3056 N N . ALA A 1 384 ? 19.797 -41.719 -9.406 1 97.56 384 ALA A N 1
ATOM 3057 C CA . ALA A 1 384 ? 18.844 -41.25 -10.406 1 97.56 384 ALA A CA 1
ATOM 3058 C C . ALA A 1 384 ? 17.516 -41.969 -10.297 1 97.56 384 ALA A C 1
ATOM 3060 O O . ALA A 1 384 ? 16.453 -41.344 -10.305 1 97.56 384 ALA A O 1
ATOM 3061 N N . MET A 1 385 ? 17.594 -43.25 -10.141 1 97.25 385 MET A N 1
ATOM 3062 C CA . MET A 1 385 ? 16.391 -44.062 -10.047 1 97.25 385 MET A CA 1
ATOM 3063 C C . MET A 1 385 ? 15.57 -43.688 -8.82 1 97.25 385 MET A C 1
ATOM 3065 O O . MET A 1 385 ? 14.344 -43.656 -8.875 1 97.25 385 MET A O 1
ATOM 3069 N N . ARG A 1 386 ? 16.25 -43.438 -7.766 1 97.56 386 ARG A N 1
ATOM 3070 C CA . ARG A 1 386 ? 15.562 -43.031 -6.543 1 97.56 386 ARG A CA 1
ATOM 3071 C C . ARG A 1 386 ? 14.766 -41.75 -6.766 1 97.56 386 ARG A C 1
ATOM 3073 O O . ARG A 1 386 ? 13.617 -41.625 -6.332 1 97.56 386 ARG A O 1
ATOM 3080 N N . TYR A 1 387 ? 15.336 -40.844 -7.449 1 97.69 387 TYR A N 1
ATOM 3081 C CA . TYR A 1 387 ? 14.656 -39.562 -7.707 1 97.69 387 TYR A CA 1
ATOM 3082 C C . TYR A 1 387 ? 13.5 -39.75 -8.68 1 97.69 387 TYR A C 1
ATOM 3084 O O . TYR A 1 387 ? 12.453 -39.125 -8.539 1 97.69 387 TYR A O 1
ATOM 3092 N N . TYR A 1 388 ? 13.672 -40.594 -9.68 1 97.75 388 TYR A N 1
ATOM 3093 C CA . TYR A 1 388 ? 12.57 -40.906 -10.594 1 97.75 388 TYR A CA 1
ATOM 3094 C C . TYR A 1 388 ? 11.398 -41.5 -9.844 1 97.75 388 TYR A C 1
ATOM 3096 O O . TYR A 1 388 ? 10.242 -41.188 -10.102 1 97.75 388 TYR A O 1
ATOM 3104 N N . ARG A 1 389 ? 11.711 -42.344 -8.93 1 97.31 389 ARG A N 1
ATOM 3105 C CA . ARG A 1 389 ? 10.664 -42.969 -8.141 1 97.31 389 ARG A CA 1
ATOM 3106 C C . ARG A 1 389 ? 9.945 -41.938 -7.262 1 97.31 389 ARG A C 1
ATOM 3108 O O . ARG A 1 389 ? 8.727 -42 -7.105 1 97.31 389 ARG A O 1
ATOM 3115 N N . GLN A 1 390 ? 10.719 -41.125 -6.699 1 96.31 390 GLN A N 1
ATOM 3116 C CA . GLN A 1 390 ? 10.125 -40.062 -5.898 1 96.31 390 GLN A CA 1
ATOM 3117 C C . GLN A 1 390 ? 9.227 -39.156 -6.75 1 96.31 390 GLN A C 1
ATOM 3119 O O . GLN A 1 390 ? 8.156 -38.75 -6.305 1 96.31 390 GLN A O 1
ATOM 3124 N N . ALA A 1 391 ? 9.68 -38.812 -7.945 1 96.5 391 ALA A N 1
ATOM 3125 C CA . ALA A 1 391 ? 8.875 -38 -8.867 1 96.5 391 ALA A CA 1
ATOM 3126 C C . ALA A 1 391 ? 7.566 -38.719 -9.211 1 96.5 391 ALA A C 1
ATOM 3128 O O . ALA A 1 391 ? 6.508 -38.094 -9.25 1 96.5 391 ALA A O 1
ATOM 3129 N N . ALA A 1 392 ? 7.637 -39.969 -9.438 1 95.06 392 ALA A N 1
ATOM 3130 C CA . ALA A 1 392 ? 6.461 -40.781 -9.766 1 95.06 392 ALA A CA 1
ATOM 3131 C C . ALA A 1 392 ? 5.48 -40.844 -8.594 1 95.06 392 ALA A C 1
ATOM 3133 O O . ALA A 1 392 ? 4.266 -40.906 -8.797 1 95.06 392 ALA A O 1
ATOM 3134 N N . ASP A 1 393 ? 5.988 -40.781 -7.379 1 93.88 393 ASP A N 1
ATOM 3135 C CA . ASP A 1 393 ? 5.152 -40.75 -6.184 1 93.88 393 ASP A CA 1
ATOM 3136 C C . ASP A 1 393 ? 4.312 -39.469 -6.117 1 93.88 393 ASP A C 1
ATOM 3138 O O . ASP A 1 393 ? 3.203 -39.5 -5.578 1 93.88 393 ASP A O 1
ATOM 3142 N N . ILE A 1 394 ? 4.875 -38.438 -6.617 1 92.06 394 ILE A N 1
ATOM 3143 C CA . ILE A 1 394 ? 4.176 -37.156 -6.621 1 92.06 394 ILE A CA 1
ATOM 3144 C C . ILE A 1 394 ? 3.152 -37.125 -7.758 1 92.06 394 ILE A C 1
ATOM 3146 O O . ILE A 1 394 ? 2.008 -36.719 -7.559 1 92.06 394 ILE A O 1
ATOM 3150 N N . TYR A 1 395 ? 3.607 -37.625 -8.93 1 90.75 395 TYR A N 1
ATOM 3151 C CA . TYR A 1 395 ? 2.744 -37.625 -10.109 1 90.75 395 TYR A CA 1
ATOM 3152 C C . TYR A 1 395 ? 3.078 -38.812 -11.016 1 90.75 395 TYR A C 1
ATOM 3154 O O . TYR A 1 395 ? 4.086 -38.781 -11.727 1 90.75 395 TYR A O 1
ATOM 3162 N N . ASP A 1 396 ? 2.248 -39.656 -11.141 1 89.12 396 ASP A N 1
ATOM 3163 C CA . ASP A 1 396 ? 2.566 -40.906 -11.828 1 89.12 396 ASP A CA 1
ATOM 3164 C C . ASP A 1 396 ? 2.002 -40.906 -13.242 1 89.12 396 ASP A C 1
ATOM 3166 O O . ASP A 1 396 ? 1.913 -41.969 -13.875 1 89.12 396 ASP A O 1
ATOM 3170 N N . ALA A 1 397 ? 1.657 -39.781 -13.703 1 87 397 ALA A N 1
ATOM 3171 C CA . ALA A 1 397 ? 1.061 -39.781 -15.039 1 87 397 ALA A CA 1
ATOM 3172 C C . ALA A 1 397 ? 1.957 -39.031 -16.031 1 87 397 ALA A C 1
ATOM 3174 O O . ALA A 1 397 ? 1.566 -38.812 -17.172 1 87 397 ALA A O 1
ATOM 3175 N N . ASP A 1 398 ? 3.139 -38.75 -15.648 1 89.88 398 ASP A N 1
ATOM 3176 C CA . ASP A 1 398 ? 4.098 -38.156 -16.562 1 89.88 398 ASP A CA 1
ATOM 3177 C C . ASP A 1 398 ? 4.922 -39.219 -17.281 1 89.88 398 ASP A C 1
ATOM 3179 O O . ASP A 1 398 ? 5.75 -39.906 -16.672 1 89.88 398 ASP A O 1
ATOM 3183 N N . PRO A 1 399 ? 4.75 -39.281 -18.516 1 92.81 399 PRO A N 1
ATOM 3184 C CA . PRO A 1 399 ? 5.457 -40.344 -19.25 1 92.81 399 PRO A CA 1
ATOM 3185 C C . PRO A 1 399 ? 6.973 -40.156 -19.234 1 92.81 399 PRO A C 1
ATOM 3187 O O . PRO A 1 399 ? 7.715 -41.156 -19.359 1 92.81 399 PRO A O 1
ATOM 3190 N N . ALA A 1 400 ? 7.441 -38.969 -19.078 1 92.56 400 ALA A N 1
ATOM 3191 C CA . ALA A 1 400 ? 8.875 -38.719 -19.062 1 92.56 400 ALA A CA 1
ATOM 3192 C C . ALA A 1 400 ? 9.562 -39.469 -17.938 1 92.56 400 ALA A C 1
ATOM 3194 O O . ALA A 1 400 ? 10.711 -39.906 -18.078 1 92.56 400 ALA A O 1
ATOM 3195 N N . ILE A 1 401 ? 8.898 -39.625 -16.844 1 96.06 401 ILE A N 1
ATOM 3196 C CA . ILE A 1 401 ? 9.453 -40.344 -15.695 1 96.06 401 ILE A CA 1
ATOM 3197 C C . ILE A 1 401 ? 9.734 -41.781 -16.078 1 96.06 401 ILE A C 1
ATOM 3199 O O . ILE A 1 401 ? 10.844 -42.281 -15.859 1 96.06 401 ILE A O 1
ATOM 3203 N N . PHE A 1 402 ? 8.812 -42.375 -16.703 1 96.88 402 PHE A N 1
ATOM 3204 C CA . PHE A 1 402 ? 8.93 -43.781 -17.031 1 96.88 402 PHE A CA 1
ATOM 3205 C C . PHE A 1 402 ? 9.875 -44 -18.219 1 96.88 402 PHE A C 1
ATOM 3207 O O . PHE A 1 402 ? 10.57 -45 -18.281 1 96.88 402 PHE A O 1
ATOM 3214 N N . HIS A 1 403 ? 9.867 -43.062 -19.078 1 96.19 403 HIS A N 1
ATOM 3215 C CA . HIS A 1 403 ? 10.852 -43.094 -20.156 1 96.19 403 HIS A CA 1
ATOM 3216 C C . HIS A 1 403 ? 12.273 -43.094 -19.594 1 96.19 403 HIS A C 1
ATOM 3218 O O . HIS A 1 403 ? 13.102 -43.906 -19.984 1 96.19 403 HIS A O 1
ATOM 3224 N N . GLU A 1 404 ? 12.539 -42.219 -18.703 1 96.81 404 GLU A N 1
ATOM 3225 C CA . GLU A 1 404 ? 13.875 -42.094 -18.125 1 96.81 404 GLU A CA 1
ATOM 3226 C C . GLU A 1 404 ? 14.227 -43.344 -17.312 1 96.81 404 GLU A C 1
ATOM 3228 O O . GLU A 1 404 ? 15.375 -43.781 -17.312 1 96.81 404 GLU A O 1
ATOM 3233 N N . MET A 1 405 ? 13.273 -43.875 -16.609 1 97.81 405 MET A N 1
ATOM 3234 C CA . MET A 1 405 ? 13.492 -45.125 -15.875 1 97.81 405 MET A CA 1
ATOM 3235 C C . MET A 1 405 ? 13.844 -46.25 -16.828 1 97.81 405 MET A C 1
ATOM 3237 O O . MET A 1 405 ? 14.719 -47.094 -16.516 1 97.81 405 MET A O 1
ATOM 3241 N N . GLY A 1 406 ? 13.133 -46.312 -17.938 1 97.62 406 GLY A N 1
ATOM 3242 C CA . GLY A 1 406 ? 13.43 -47.312 -18.938 1 97.62 406 GLY A CA 1
ATOM 3243 C C . GLY A 1 406 ? 14.844 -47.219 -19.469 1 97.62 406 GLY A C 1
ATOM 3244 O O . GLY A 1 406 ? 15.516 -48.25 -19.656 1 97.62 406 GLY A O 1
ATOM 3245 N N . VAL A 1 407 ? 15.281 -46.031 -19.703 1 96.62 407 VAL A N 1
ATOM 3246 C CA . VAL A 1 407 ? 16.641 -45.812 -20.188 1 96.62 407 VAL A CA 1
ATOM 3247 C C . VAL A 1 407 ? 17.656 -46.312 -19.172 1 96.62 407 VAL A C 1
ATOM 3249 O O . VAL A 1 407 ? 18.641 -46.969 -19.531 1 96.62 407 VAL A O 1
ATOM 3252 N N . LEU A 1 408 ? 17.453 -46.094 -17.953 1 96.75 408 LEU A N 1
ATOM 3253 C CA . LEU A 1 408 ? 18.359 -46.531 -16.906 1 96.75 408 LEU A CA 1
ATOM 3254 C C . LEU A 1 408 ? 18.391 -48.062 -16.828 1 96.75 408 LEU A C 1
ATOM 3256 O O . LEU A 1 408 ? 19.453 -48.656 -16.719 1 96.75 408 LEU A O 1
ATOM 3260 N N . HIS A 1 409 ? 17.203 -48.688 -16.875 1 97 409 HIS A N 1
ATOM 3261 C CA . HIS A 1 409 ? 17.125 -50.156 -16.828 1 97 409 HIS A CA 1
ATOM 3262 C C . HIS A 1 409 ? 17.859 -50.781 -18 1 97 409 HIS A C 1
ATOM 3264 O O . HIS A 1 409 ? 18.516 -51.812 -17.859 1 97 409 HIS A O 1
ATOM 3270 N N . TYR A 1 410 ? 17.719 -50.156 -19.109 1 95.94 410 TYR A N 1
ATOM 3271 C CA . TYR A 1 410 ? 18.406 -50.625 -20.297 1 95.94 410 TYR A CA 1
ATOM 3272 C C . TYR A 1 410 ? 19.922 -50.625 -20.094 1 95.94 410 TYR A C 1
ATOM 3274 O O . TYR A 1 410 ? 20.594 -51.625 -20.391 1 95.94 410 TYR A O 1
ATOM 3282 N N . HIS A 1 411 ? 20.438 -49.531 -19.562 1 93.5 411 HIS A N 1
ATOM 3283 C CA . HIS A 1 411 ? 21.875 -49.406 -19.344 1 93.5 411 HIS A CA 1
ATOM 3284 C C . HIS A 1 411 ? 22.359 -50.375 -18.266 1 93.5 411 HIS A C 1
ATOM 3286 O O . HIS A 1 411 ? 23.531 -50.781 -18.266 1 93.5 411 HIS A O 1
ATOM 3292 N N . GLU A 1 412 ? 21.531 -50.844 -17.453 1 93.06 412 GLU A N 1
ATOM 3293 C CA . GLU A 1 412 ? 21.875 -51.781 -16.406 1 93.06 412 GLU A CA 1
ATOM 3294 C C . GLU A 1 412 ? 21.703 -53.219 -16.875 1 93.06 412 GLU A C 1
ATOM 3296 O O . GLU A 1 412 ? 21.984 -54.188 -16.125 1 93.06 412 GLU A O 1
ATOM 3301 N N . GLY A 1 413 ? 21.188 -53.406 -18.062 1 93.94 413 GLY A N 1
ATOM 3302 C CA . GLY A 1 413 ? 21 -54.719 -18.625 1 93.94 413 GLY A CA 1
ATOM 3303 C C . GLY A 1 413 ? 19.703 -55.375 -18.188 1 93.94 413 GLY A C 1
ATOM 3304 O O . GLY A 1 413 ? 19.453 -56.562 -18.484 1 93.94 413 GLY A O 1
ATOM 3305 N N . ARG A 1 414 ? 18.938 -54.656 -17.5 1 96.44 414 ARG A N 1
ATOM 3306 C CA . ARG A 1 414 ? 17.625 -55.156 -17.078 1 96.44 414 ARG A CA 1
ATOM 3307 C C . ARG A 1 414 ? 16.578 -54.906 -18.156 1 96.44 414 ARG A C 1
ATOM 3309 O O . ARG A 1 414 ? 15.703 -54.062 -18 1 96.44 414 ARG A O 1
ATOM 3316 N N . HIS A 1 415 ? 16.547 -55.656 -19.172 1 97 415 HIS A N 1
ATOM 3317 C CA . HIS A 1 415 ? 15.789 -55.438 -20.391 1 97 415 HIS A CA 1
ATOM 3318 C C . HIS A 1 415 ? 14.289 -55.594 -20.156 1 97 415 HIS A C 1
ATOM 3320 O O . HIS A 1 415 ? 13.477 -54.844 -20.703 1 97 415 HIS A O 1
ATOM 3326 N N . ASP A 1 416 ? 13.898 -56.469 -19.281 1 96.81 416 ASP A N 1
ATOM 3327 C CA . ASP A 1 416 ? 12.477 -56.688 -19 1 96.81 416 ASP A CA 1
ATOM 3328 C C . ASP A 1 416 ? 11.867 -55.469 -18.312 1 96.81 416 ASP A C 1
ATOM 3330 O O . ASP A 1 416 ? 10.766 -55.062 -18.656 1 96.81 416 ASP A O 1
ATOM 3334 N N . ASP A 1 417 ? 12.602 -55 -17.359 1 97.31 417 ASP A N 1
ATOM 3335 C CA . ASP A 1 417 ? 12.148 -53.812 -16.641 1 97.31 417 ASP A CA 1
ATOM 3336 C C . ASP A 1 417 ? 12.102 -52.594 -17.578 1 97.31 417 ASP A C 1
ATOM 3338 O O . ASP A 1 417 ? 11.211 -51.75 -17.469 1 97.31 417 ASP A O 1
ATOM 3342 N N . ALA A 1 418 ? 13.062 -52.469 -18.422 1 98 418 ALA A N 1
ATOM 3343 C CA . ALA A 1 418 ? 13.086 -51.375 -19.406 1 98 418 ALA A CA 1
ATOM 3344 C C . ALA A 1 418 ? 11.844 -51.438 -20.297 1 98 418 ALA A C 1
ATOM 3346 O O . ALA A 1 418 ? 11.203 -50.406 -20.531 1 98 418 ALA A O 1
ATOM 3347 N N . ILE A 1 419 ? 11.539 -52.625 -20.766 1 97.62 419 ILE A N 1
ATOM 3348 C CA . ILE A 1 419 ? 10.383 -52.812 -21.641 1 97.62 419 ILE A CA 1
ATOM 3349 C C . ILE A 1 419 ? 9.109 -52.375 -20.906 1 97.62 419 ILE A C 1
ATOM 3351 O O . ILE A 1 419 ? 8.258 -51.688 -21.469 1 97.62 419 ILE A O 1
ATOM 3355 N N . LYS A 1 420 ? 9.016 -52.812 -19.656 1 97.75 420 LYS A N 1
ATOM 3356 C CA . LYS A 1 420 ? 7.852 -52.438 -18.844 1 97.75 420 LYS A CA 1
ATOM 3357 C C . LYS A 1 420 ? 7.727 -50.906 -18.719 1 97.75 420 LYS A C 1
ATOM 3359 O O . LYS A 1 420 ? 6.637 -50.375 -18.891 1 97.75 420 LYS A O 1
ATOM 3364 N N . CYS A 1 421 ? 8.805 -50.281 -18.453 1 97.75 421 CYS A N 1
ATOM 3365 C CA . CYS A 1 421 ? 8.812 -48.812 -18.281 1 97.75 421 CYS A CA 1
ATOM 3366 C C . CYS A 1 421 ? 8.5 -48.125 -19.594 1 97.75 421 CYS A C 1
ATOM 3368 O O . CYS A 1 421 ? 7.68 -47.188 -19.625 1 97.75 421 CYS A O 1
ATOM 3370 N N . PHE A 1 422 ? 9.102 -48.531 -20.672 1 97.75 422 PHE A N 1
ATOM 3371 C CA . PHE A 1 422 ? 8.867 -47.875 -21.969 1 97.75 422 PHE A CA 1
ATOM 3372 C C . PHE A 1 422 ? 7.422 -48.094 -22.406 1 97.75 422 PHE A C 1
ATOM 3374 O O . PHE A 1 422 ? 6.816 -47.219 -23.016 1 97.75 422 PHE A O 1
ATOM 3381 N N . ASN A 1 423 ? 6.93 -49.25 -22.125 1 97 423 ASN A N 1
ATOM 3382 C CA . ASN A 1 423 ? 5.535 -49.5 -22.469 1 97 423 ASN A CA 1
ATOM 3383 C C . ASN A 1 423 ? 4.586 -48.625 -21.672 1 97 423 ASN A C 1
ATOM 3385 O O . ASN A 1 423 ? 3.584 -48.125 -22.203 1 97 423 ASN A O 1
ATOM 3389 N N . LYS A 1 424 ? 4.867 -48.531 -20.438 1 96.44 424 LYS A N 1
ATOM 3390 C CA . LYS A 1 424 ? 4.07 -47.625 -19.625 1 96.44 424 LYS A CA 1
ATOM 3391 C C . LYS A 1 424 ? 4.152 -46.188 -20.172 1 96.44 424 LYS A C 1
ATOM 3393 O O . LYS A 1 424 ? 3.139 -45.5 -20.266 1 96.44 424 LYS A O 1
ATOM 3398 N N . ALA A 1 425 ? 5.34 -45.719 -20.469 1 96.19 425 ALA A N 1
ATOM 3399 C CA . ALA A 1 425 ? 5.523 -44.406 -21.047 1 96.19 425 ALA A CA 1
ATOM 3400 C C . ALA A 1 425 ? 4.738 -44.25 -22.359 1 96.19 425 ALA A C 1
ATOM 3402 O O . ALA A 1 425 ? 4.062 -43.25 -22.578 1 96.19 425 ALA A O 1
ATOM 3403 N N . ARG A 1 426 ? 4.84 -45.25 -23.172 1 94.69 426 ARG A N 1
ATOM 3404 C CA . ARG A 1 426 ? 4.141 -45.281 -24.453 1 94.69 426 ARG A CA 1
ATOM 3405 C C . ARG A 1 426 ? 2.637 -45.125 -24.25 1 94.69 426 ARG A C 1
ATOM 3407 O O . ARG A 1 426 ? 1.987 -44.344 -24.953 1 94.69 426 ARG A O 1
ATOM 3414 N N . LYS A 1 427 ? 2.105 -45.844 -23.375 1 94.12 427 LYS A N 1
ATOM 3415 C CA . LYS A 1 427 ? 0.677 -45.781 -23.078 1 94.12 427 LYS A CA 1
ATOM 3416 C C . LYS A 1 427 ? 0.269 -44.406 -22.594 1 94.12 427 LYS A C 1
ATOM 3418 O O . LYS A 1 427 ? -0.767 -43.875 -23 1 94.12 427 LYS A O 1
ATOM 3423 N N . LEU A 1 428 ? 1.028 -43.844 -21.75 1 91.69 428 LEU A N 1
ATOM 3424 C CA . LEU A 1 428 ? 0.744 -42.531 -21.188 1 91.69 428 LEU A CA 1
ATOM 3425 C C . LEU A 1 428 ? 0.859 -41.469 -22.266 1 91.69 428 LEU A C 1
ATOM 3427 O O . LEU A 1 428 ? 0.054 -40.531 -22.297 1 91.69 428 LEU A O 1
ATOM 3431 N N . PHE A 1 429 ? 1.907 -41.562 -23.109 1 90 429 PHE A N 1
ATOM 3432 C CA . PHE A 1 429 ? 2.088 -40.594 -24.188 1 90 429 PHE A CA 1
ATOM 3433 C C . PHE A 1 429 ? 0.868 -40.594 -25.109 1 90 429 PHE A C 1
ATOM 3435 O O . PHE A 1 429 ? 0.419 -39.531 -25.531 1 90 429 PHE A O 1
ATOM 3442 N N . ARG A 1 430 ? 0.278 -41.688 -25.344 1 87.19 430 ARG A N 1
ATOM 3443 C CA . ARG A 1 430 ? -0.889 -41.812 -26.203 1 87.19 430 ARG A CA 1
ATOM 3444 C C . ARG A 1 430 ? -2.141 -41.281 -25.516 1 87.19 430 ARG A C 1
ATOM 3446 O O . ARG A 1 430 ? -2.971 -40.625 -26.156 1 87.19 430 ARG A O 1
ATOM 3453 N N . ARG A 1 431 ? -2.227 -41.625 -24.328 1 86.06 431 ARG A N 1
ATOM 3454 C CA . ARG A 1 431 ? -3.393 -41.188 -23.562 1 86.06 431 ARG A CA 1
ATOM 3455 C C . ARG A 1 431 ? -3.434 -39.688 -23.438 1 86.06 431 ARG A C 1
ATOM 3457 O O . ARG A 1 431 ? -4.5 -39.062 -23.531 1 86.06 431 ARG A O 1
ATOM 3464 N N . LEU A 1 432 ? -2.168 -39.125 -23.281 1 84.19 432 LEU A N 1
ATOM 3465 C CA . LEU A 1 432 ? -2.082 -37.719 -23.016 1 84.19 432 LEU A CA 1
ATOM 3466 C C . LEU A 1 432 ? -1.864 -36.938 -24.297 1 84.19 432 LEU A C 1
ATOM 3468 O O . LEU A 1 432 ? -1.803 -35.688 -24.281 1 84.19 432 LEU A O 1
ATOM 3472 N N . ARG A 1 433 ? -1.845 -37.438 -25.422 1 75.06 433 ARG A N 1
ATOM 3473 C CA . ARG A 1 433 ? -1.668 -36.812 -26.719 1 75.06 433 ARG A CA 1
ATOM 3474 C C . ARG A 1 433 ? -0.466 -35.875 -26.719 1 75.06 433 ARG A C 1
ATOM 3476 O O . ARG A 1 433 ? -0.578 -34.719 -27.109 1 75.06 433 ARG A O 1
ATOM 3483 N N . LEU A 1 434 ? 0.566 -36.469 -26.141 1 81.81 434 LEU A N 1
ATOM 3484 C CA . LEU A 1 434 ? 1.773 -35.656 -26.016 1 81.81 434 LEU A CA 1
ATOM 3485 C C . LEU A 1 434 ? 2.445 -35.469 -27.375 1 81.81 434 LEU A C 1
ATOM 3487 O O . LEU A 1 434 ? 2.033 -36.094 -28.359 1 81.81 434 LEU A O 1
ATOM 3491 N N . ALA A 1 435 ? 3.412 -34.594 -27.5 1 80.56 435 ALA A N 1
ATOM 3492 C CA . ALA A 1 435 ? 4.137 -34.281 -28.719 1 80.56 435 ALA A CA 1
ATOM 3493 C C . ALA A 1 435 ? 4.762 -35.531 -29.328 1 80.56 435 ALA A C 1
ATOM 3495 O O . ALA A 1 435 ? 5.324 -36.375 -28.609 1 80.56 435 ALA A O 1
ATOM 3496 N N . PRO A 1 436 ? 4.699 -35.625 -30.594 1 84.44 436 PRO A N 1
ATOM 3497 C CA . PRO A 1 436 ? 5.188 -36.812 -31.281 1 84.44 436 PRO A CA 1
ATOM 3498 C C . PRO A 1 436 ? 6.68 -37.062 -31.078 1 84.44 436 PRO A C 1
ATOM 3500 O O . PRO A 1 436 ? 7.117 -38.219 -31 1 84.44 436 PRO A O 1
ATOM 3503 N N . ALA A 1 437 ? 7.383 -36.031 -30.906 1 83.5 437 ALA A N 1
ATOM 3504 C CA . ALA A 1 437 ? 8.828 -36.156 -30.75 1 83.5 437 ALA A CA 1
ATOM 3505 C C . ALA A 1 437 ? 9.164 -36.969 -29.5 1 83.5 437 ALA A C 1
ATOM 3507 O O . ALA A 1 437 ? 10.117 -37.75 -29.484 1 83.5 437 ALA A O 1
ATOM 3508 N N . ARG A 1 438 ? 8.469 -36.781 -28.5 1 86.06 438 ARG A N 1
ATOM 3509 C CA . ARG A 1 438 ? 8.727 -37.469 -27.234 1 86.06 438 ARG A CA 1
ATOM 3510 C C . ARG A 1 438 ? 8.344 -38.938 -27.328 1 86.06 438 ARG A C 1
ATOM 3512 O O . ARG A 1 438 ? 9.062 -39.812 -26.828 1 86.06 438 ARG A O 1
ATOM 3519 N N . LEU A 1 439 ? 7.242 -39.188 -27.953 1 91.12 439 LEU A N 1
ATOM 3520 C CA . LEU A 1 439 ? 6.828 -40.562 -28.156 1 91.12 439 LEU A CA 1
ATOM 3521 C C . LEU A 1 439 ? 7.809 -41.281 -29.062 1 91.12 439 LEU A C 1
ATOM 3523 O O . LEU A 1 439 ? 8.094 -42.469 -28.859 1 91.12 439 LEU A O 1
ATOM 3527 N N . HIS A 1 440 ? 8.297 -40.562 -30.047 1 94.5 440 HIS A N 1
ATOM 3528 C CA . HIS A 1 440 ? 9.297 -41.125 -30.953 1 94.5 440 HIS A CA 1
ATOM 3529 C C . HIS A 1 440 ? 10.5 -41.656 -30.188 1 94.5 440 HIS A C 1
ATOM 3531 O O . HIS A 1 440 ? 10.93 -42.781 -30.422 1 94.5 440 HIS A O 1
ATOM 3537 N N . SER A 1 441 ? 10.992 -40.875 -29.312 1 93.5 441 SER A N 1
ATOM 3538 C CA . SER A 1 441 ? 12.164 -41.281 -28.531 1 93.5 441 SER A CA 1
ATOM 3539 C C . SER A 1 441 ? 11.883 -42.531 -27.719 1 93.5 441 SER A C 1
ATOM 3541 O O . SER A 1 441 ? 12.734 -43.438 -27.625 1 93.5 441 SER A O 1
ATOM 3543 N N . THR A 1 442 ? 10.75 -42.625 -27.156 1 96.06 442 THR A N 1
ATOM 3544 C CA . THR A 1 442 ? 10.359 -43.812 -26.375 1 96.06 442 THR A CA 1
ATOM 3545 C C . THR A 1 442 ? 10.242 -45.031 -27.25 1 96.06 442 THR A C 1
ATOM 3547 O O . THR A 1 442 ? 10.695 -46.125 -26.875 1 96.06 442 THR A O 1
ATOM 3550 N N . LEU A 1 443 ? 9.672 -44.875 -28.422 1 96.88 443 LEU A N 1
ATOM 3551 C CA . LEU A 1 443 ? 9.492 -45.969 -29.344 1 96.88 443 LEU A CA 1
ATOM 3552 C C . LEU A 1 443 ? 10.844 -46.5 -29.844 1 96.88 443 LEU A C 1
ATOM 3554 O O . LEU A 1 443 ? 11.055 -47.719 -29.922 1 96.88 443 LEU A O 1
ATOM 3558 N N . VAL A 1 444 ? 11.688 -45.594 -30.156 1 96.88 444 VAL A N 1
ATOM 3559 C CA . VAL A 1 444 ? 13.008 -45.969 -30.641 1 96.88 444 VAL A CA 1
ATOM 3560 C C . VAL A 1 444 ? 13.766 -46.75 -29.562 1 96.88 444 VAL A C 1
ATOM 3562 O O . VAL A 1 444 ? 14.398 -47.75 -29.844 1 96.88 444 VAL A O 1
ATOM 3565 N N . ASN A 1 445 ? 13.68 -46.312 -28.375 1 96.69 445 ASN A N 1
ATOM 3566 C CA . ASN A 1 445 ? 14.359 -46.969 -27.281 1 96.69 445 ASN A CA 1
ATOM 3567 C C . ASN A 1 445 ? 13.758 -48.344 -26.984 1 96.69 445 ASN A C 1
ATOM 3569 O O . ASN A 1 445 ? 14.484 -49.281 -26.703 1 96.69 445 ASN A O 1
ATOM 3573 N N . LEU A 1 446 ? 12.461 -48.406 -27.047 1 97.62 446 LEU A N 1
ATOM 3574 C CA . LEU A 1 446 ? 11.789 -49.688 -26.875 1 97.62 446 LEU A CA 1
ATOM 3575 C C . LEU A 1 446 ? 12.211 -50.656 -27.969 1 97.62 446 LEU A C 1
ATOM 3577 O O . LEU A 1 446 ? 12.461 -51.844 -27.703 1 97.62 446 LEU A O 1
ATOM 3581 N N . ALA A 1 447 ? 12.32 -50.156 -29.172 1 97.56 447 ALA A N 1
ATOM 3582 C CA . ALA A 1 447 ? 12.758 -50.969 -30.297 1 97.56 447 ALA A CA 1
ATOM 3583 C C . ALA A 1 447 ? 14.18 -51.469 -30.078 1 97.56 447 ALA A C 1
ATOM 3585 O O . ALA A 1 447 ? 14.492 -52.625 -30.406 1 97.56 447 ALA A O 1
ATOM 3586 N N . ARG A 1 448 ? 14.977 -50.625 -29.594 1 96.06 448 ARG A N 1
ATOM 3587 C CA . ARG A 1 448 ? 16.359 -51 -29.328 1 96.06 448 ARG A CA 1
ATOM 3588 C C . ARG A 1 448 ? 16.438 -52.125 -28.312 1 96.06 448 ARG A C 1
ATOM 3590 O O . ARG A 1 448 ? 17.266 -53.062 -28.469 1 96.06 448 ARG A O 1
ATOM 3597 N N . VAL A 1 449 ? 15.664 -52.062 -27.328 1 97.38 449 VAL A N 1
ATOM 3598 C CA . VAL A 1 449 ? 15.656 -53.125 -26.312 1 97.38 449 VAL A CA 1
ATOM 3599 C C . VAL A 1 449 ? 15.164 -54.438 -26.922 1 97.38 449 VAL A C 1
ATOM 3601 O O . VAL A 1 449 ? 15.734 -55.5 -26.656 1 97.38 449 VAL A O 1
ATOM 3604 N N . ARG A 1 450 ? 14.148 -54.375 -27.734 1 96.88 450 ARG A N 1
ATOM 3605 C CA . ARG A 1 450 ? 13.609 -55.562 -28.391 1 96.88 450 ARG A CA 1
ATOM 3606 C C . ARG A 1 450 ? 14.625 -56.156 -29.359 1 96.88 450 ARG A C 1
ATOM 3608 O O . ARG A 1 450 ? 14.727 -57.406 -29.484 1 96.88 450 ARG A O 1
ATOM 3615 N N . LEU A 1 451 ? 15.305 -55.281 -30 1 95.56 451 LEU A N 1
ATOM 3616 C CA . LEU A 1 451 ? 16.375 -55.75 -30.891 1 95.56 451 LEU A CA 1
ATOM 3617 C C . LEU A 1 451 ? 17.453 -56.5 -30.109 1 95.56 451 LEU A C 1
ATOM 3619 O O . LEU A 1 451 ? 17.922 -57.531 -30.562 1 95.56 451 LEU A O 1
ATOM 3623 N N . ARG A 1 452 ? 17.797 -55.969 -28.969 1 94.25 452 ARG A N 1
ATOM 3624 C CA . ARG A 1 452 ? 18.812 -56.594 -28.125 1 94.25 452 ARG A CA 1
ATOM 3625 C C . ARG A 1 452 ? 18.344 -58 -27.656 1 94.25 452 ARG A C 1
ATOM 3627 O O . ARG A 1 452 ? 19.156 -58.906 -27.469 1 94.25 452 ARG A O 1
ATOM 3634 N N . LEU A 1 453 ? 17.109 -58.219 -27.625 1 95.62 453 LEU A N 1
ATOM 3635 C CA . LEU A 1 453 ? 16.531 -59.469 -27.188 1 95.62 453 LEU A CA 1
ATOM 3636 C C . LEU A 1 453 ? 16.219 -60.375 -28.391 1 95.62 453 LEU A C 1
ATOM 3638 O O . LEU A 1 453 ? 15.594 -61.406 -28.234 1 95.62 453 LEU A O 1
ATOM 3642 N N . GLU A 1 454 ? 16.531 -59.844 -29.594 1 94.88 454 GLU A N 1
ATOM 3643 C CA . GLU A 1 454 ? 16.375 -60.562 -30.859 1 94.88 454 GLU A CA 1
ATOM 3644 C C . GLU A 1 454 ? 14.906 -60.781 -31.203 1 94.88 454 GLU A C 1
ATOM 3646 O O . GLU A 1 454 ? 14.539 -61.781 -31.797 1 94.88 454 GLU A O 1
ATOM 3651 N N . GLU A 1 455 ? 14.172 -59.969 -30.656 1 96.06 455 GLU A N 1
ATOM 3652 C CA . GLU A 1 455 ? 12.773 -59.906 -31.062 1 96.06 455 GLU A CA 1
ATOM 3653 C C . GLU A 1 455 ? 12.586 -58.969 -32.25 1 96.06 455 GLU A C 1
ATOM 3655 O O . GLU A 1 455 ? 11.984 -57.906 -32.125 1 96.06 455 GLU A O 1
ATOM 3660 N N . TYR A 1 456 ? 12.953 -59.406 -33.375 1 95.38 456 TYR A N 1
ATOM 3661 C CA . TYR A 1 456 ? 13.148 -58.594 -34.562 1 95.38 456 TYR A CA 1
ATOM 3662 C C . TYR A 1 456 ? 11.812 -58.094 -35.094 1 95.38 456 TYR A C 1
ATOM 3664 O O . TYR A 1 456 ? 11.703 -56.938 -35.531 1 95.38 456 TYR A O 1
ATOM 3672 N N . GLU A 1 457 ? 10.82 -58.906 -35.062 1 95.81 457 GLU A N 1
ATOM 3673 C CA . GLU A 1 457 ? 9.523 -58.5 -35.594 1 95.81 457 GLU A CA 1
ATOM 3674 C C . GLU A 1 457 ? 8.93 -57.344 -34.812 1 95.81 457 GLU A C 1
ATOM 3676 O O . GLU A 1 457 ? 8.43 -56.375 -35.375 1 95.81 457 GLU A O 1
ATOM 3681 N N . GLU A 1 458 ? 8.984 -57.5 -33.5 1 96.69 458 GLU A N 1
ATOM 3682 C CA . GLU A 1 458 ? 8.484 -56.438 -32.656 1 96.69 458 GLU A CA 1
ATOM 3683 C C . GLU A 1 458 ? 9.289 -55.156 -32.844 1 96.69 458 GLU A C 1
ATOM 3685 O O . GLU A 1 458 ? 8.727 -54.062 -32.844 1 96.69 458 GLU A O 1
ATOM 3690 N N . ALA A 1 459 ? 10.555 -55.219 -32.906 1 97.44 459 ALA A N 1
ATOM 3691 C CA . ALA A 1 459 ? 11.438 -54.062 -33.094 1 97.44 459 ALA A CA 1
ATOM 3692 C C . ALA A 1 459 ? 11.117 -53.344 -34.406 1 97.44 459 ALA A C 1
ATOM 3694 O O . ALA A 1 459 ? 11.094 -52.125 -34.438 1 97.44 459 ALA A O 1
ATOM 3695 N N . VAL A 1 460 ? 10.898 -54.156 -35.438 1 97 460 VAL A N 1
ATOM 3696 C CA . VAL A 1 460 ? 10.578 -53.562 -36.75 1 97 460 VAL A CA 1
ATOM 3697 C C . VAL A 1 460 ? 9.289 -52.75 -36.656 1 97 460 VAL A C 1
ATOM 3699 O O . VAL A 1 460 ? 9.203 -51.625 -37.156 1 97 460 VAL A O 1
ATOM 3702 N N . GLN A 1 461 ? 8.336 -53.344 -36.031 1 97.38 461 GLN A N 1
ATOM 3703 C CA . GLN A 1 461 ? 7.055 -52.656 -35.875 1 97.38 461 GLN A CA 1
ATOM 3704 C C . GLN A 1 461 ? 7.219 -51.344 -35.125 1 97.38 461 GLN A C 1
ATOM 3706 O O . GLN A 1 461 ? 6.605 -50.344 -35.469 1 97.38 461 GLN A O 1
ATOM 3711 N N . LEU A 1 462 ? 7.973 -51.344 -34.125 1 97.75 462 LEU A N 1
ATOM 3712 C CA . LEU A 1 462 ? 8.203 -50.156 -33.281 1 97.75 462 LEU A CA 1
ATOM 3713 C C . LEU A 1 462 ? 8.945 -49.094 -34.062 1 97.75 462 LEU A C 1
ATOM 3715 O O . LEU A 1 462 ? 8.602 -47.906 -34 1 97.75 462 LEU A O 1
ATOM 3719 N N . TYR A 1 463 ? 10.008 -49.438 -34.781 1 97.25 463 TYR A N 1
ATOM 3720 C CA . TYR A 1 463 ? 10.742 -48.469 -35.594 1 97.25 463 TYR A CA 1
ATOM 3721 C C . TYR A 1 463 ? 9.836 -47.906 -36.688 1 97.25 463 TYR A C 1
ATOM 3723 O O . TYR A 1 463 ? 9.922 -46.688 -36.969 1 97.25 463 TYR A O 1
ATOM 3731 N N . GLU A 1 464 ? 9 -48.719 -37.219 1 96.88 464 GLU A N 1
ATOM 3732 C CA . GLU A 1 464 ? 8.062 -48.25 -38.219 1 96.88 464 GLU A CA 1
ATOM 3733 C C . GLU A 1 464 ? 7.07 -47.25 -37.625 1 96.88 464 GLU A C 1
ATOM 3735 O O . GLU A 1 464 ? 6.73 -46.25 -38.25 1 96.88 464 GLU A O 1
ATOM 3740 N N . GLU A 1 465 ? 6.594 -47.594 -36.5 1 96.31 465 GLU A N 1
ATOM 3741 C CA . GLU A 1 465 ? 5.719 -46.656 -35.781 1 96.31 465 GLU A CA 1
ATOM 3742 C C . GLU A 1 465 ? 6.441 -45.344 -35.5 1 96.31 465 GLU A C 1
ATOM 3744 O O . GLU A 1 465 ? 5.855 -44.25 -35.625 1 96.31 465 GLU A O 1
ATOM 3749 N N . ALA A 1 466 ? 7.684 -45.375 -35.031 1 96.75 466 ALA A N 1
ATOM 3750 C CA . ALA A 1 466 ? 8.484 -44.188 -34.75 1 96.75 466 ALA A CA 1
ATOM 3751 C C . ALA A 1 466 ? 8.641 -43.344 -36.031 1 96.75 466 ALA A C 1
ATOM 3753 O O . ALA A 1 466 ? 8.562 -42.125 -35.969 1 96.75 466 ALA A O 1
ATOM 3754 N N . LEU A 1 467 ? 8.844 -44 -37.156 1 95.44 467 LEU A N 1
ATOM 3755 C CA . LEU A 1 467 ? 9.031 -43.312 -38.406 1 95.44 467 LEU A CA 1
ATOM 3756 C C . LEU A 1 467 ? 7.727 -42.656 -38.906 1 95.44 467 LEU A C 1
ATOM 3758 O O . LEU A 1 467 ? 7.746 -41.688 -39.625 1 95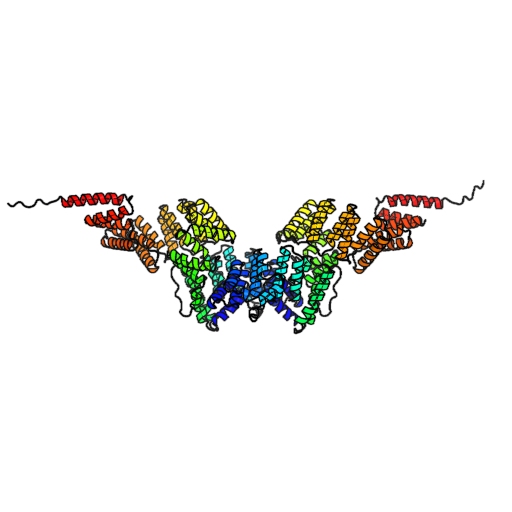.44 467 LEU A O 1
ATOM 3762 N N . SER A 1 468 ? 6.645 -43.281 -38.531 1 95.5 468 SER A N 1
ATOM 3763 C CA . SER A 1 468 ? 5.355 -42.656 -38.875 1 95.5 468 SER A CA 1
ATOM 3764 C C . SER A 1 468 ? 5.164 -41.344 -38.125 1 95.5 468 SER A C 1
ATOM 3766 O O . SER A 1 468 ? 4.477 -40.438 -38.625 1 95.5 468 SER A O 1
ATOM 3768 N N . LEU A 1 469 ? 5.773 -41.219 -36.938 1 93.12 469 LEU A N 1
ATOM 3769 C CA . LEU A 1 469 ? 5.695 -40 -36.156 1 93.12 469 LEU A CA 1
ATOM 3770 C C . LEU A 1 469 ? 6.723 -39 -36.625 1 93.12 469 LEU A C 1
ATOM 3772 O O . LEU A 1 469 ? 6.422 -37.781 -36.719 1 93.12 469 LEU A O 1
ATOM 3776 N N . VAL A 1 470 ? 7.914 -39.531 -36.844 1 94.25 470 VAL A N 1
ATOM 3777 C CA . VAL A 1 470 ? 9.023 -38.688 -37.312 1 94.25 470 VAL A CA 1
ATOM 3778 C C . VAL A 1 470 ? 9.703 -39.375 -38.5 1 94.25 470 VAL A C 1
ATOM 3780 O O . VAL A 1 470 ? 10.672 -40.125 -38.312 1 94.25 470 VAL A O 1
ATOM 3783 N N . PRO A 1 471 ? 9.312 -39 -39.562 1 93.19 471 PRO A N 1
ATOM 3784 C CA . PRO A 1 471 ? 9.82 -39.656 -40.75 1 93.19 471 PRO A CA 1
ATOM 3785 C C . PRO A 1 471 ? 11.312 -39.438 -41 1 93.19 471 PRO A C 1
ATOM 3787 O O . PRO A 1 471 ? 11.992 -40.281 -41.562 1 93.19 471 PRO A O 1
ATOM 3790 N N . ASP A 1 472 ? 11.812 -38.344 -40.531 1 93.19 472 ASP A N 1
ATOM 3791 C CA . ASP A 1 472 ? 13.219 -38 -40.719 1 93.19 472 ASP A CA 1
ATOM 3792 C C . ASP A 1 472 ? 14.078 -38.406 -39.531 1 93.19 472 ASP A C 1
ATOM 3794 O O . ASP A 1 472 ? 14.977 -37.688 -39.125 1 93.19 472 ASP A O 1
ATOM 3798 N N . SER A 1 473 ? 13.727 -39.562 -39 1 94.38 473 SER A N 1
ATOM 3799 C CA . SER A 1 473 ? 14.5 -40.062 -37.875 1 94.38 473 SER A CA 1
ATOM 3800 C C . SER A 1 473 ? 15.648 -40.969 -38.344 1 94.38 473 SER A C 1
ATOM 3802 O O . SER A 1 473 ? 15.43 -42.094 -38.75 1 94.38 473 SER A O 1
ATOM 3804 N N . GLY A 1 474 ? 16.844 -40.438 -38.281 1 92.81 474 GLY A N 1
ATOM 3805 C CA . GLY A 1 474 ? 18.016 -41.219 -38.656 1 92.81 474 GLY A CA 1
ATOM 3806 C C . GLY A 1 474 ? 18.188 -42.469 -37.812 1 92.81 474 GLY A C 1
ATOM 3807 O O . GLY A 1 474 ? 18.562 -43.531 -38.312 1 92.81 474 GLY A O 1
ATOM 3808 N N . VAL A 1 475 ? 17.812 -42.312 -36.594 1 93.19 475 VAL A N 1
ATOM 3809 C CA . VAL A 1 475 ? 18.031 -43.406 -35.656 1 93.19 475 VAL A CA 1
ATOM 3810 C C . VAL A 1 475 ? 17.062 -44.562 -35.969 1 93.19 475 VAL A C 1
ATOM 3812 O O . VAL A 1 475 ? 17.438 -45.719 -35.875 1 93.19 475 VAL A O 1
ATOM 3815 N N . ALA A 1 476 ? 15.867 -44.312 -36.281 1 95.81 476 ALA A N 1
ATOM 3816 C CA . ALA A 1 476 ? 14.891 -45.344 -36.594 1 95.81 476 ALA A CA 1
ATOM 3817 C C . ALA A 1 476 ? 15.242 -46.062 -37.906 1 95.81 476 ALA A C 1
ATOM 3819 O O . ALA A 1 476 ? 15.117 -47.281 -38 1 95.81 476 ALA A O 1
ATOM 3820 N N . HIS A 1 477 ? 15.703 -45.281 -38.844 1 96.31 477 HIS A N 1
ATOM 3821 C CA . HIS A 1 477 ? 16.141 -45.875 -40.094 1 96.31 477 HIS A CA 1
ATOM 3822 C C . HIS A 1 477 ? 17.344 -46.812 -39.875 1 96.31 477 HIS A C 1
ATOM 3824 O O . HIS A 1 477 ? 17.406 -47.875 -40.469 1 96.31 477 HIS A O 1
ATOM 3830 N N . ALA A 1 478 ? 18.219 -46.344 -39.094 1 95.5 478 ALA A N 1
ATOM 3831 C CA . ALA A 1 478 ? 19.391 -47.156 -38.781 1 95.5 478 ALA A CA 1
ATOM 3832 C C . ALA A 1 478 ? 19 -48.438 -38.094 1 95.5 478 ALA A C 1
ATOM 3834 O O . ALA A 1 478 ? 19.578 -49.5 -38.375 1 95.5 478 ALA A O 1
ATOM 3835 N N . GLY A 1 479 ? 18.062 -48.344 -37.219 1 95.56 479 GLY A N 1
ATOM 3836 C CA . GLY A 1 479 ? 17.578 -49.531 -36.531 1 95.56 479 GLY A CA 1
ATOM 3837 C C . GLY A 1 479 ? 16.953 -50.531 -37.469 1 95.56 479 GLY A C 1
ATOM 3838 O O . GLY A 1 479 ? 17.234 -51.75 -37.375 1 95.56 479 GLY A O 1
ATOM 3839 N N . LEU A 1 480 ? 16.156 -50.125 -38.375 1 96.75 480 LEU A N 1
ATOM 3840 C CA . LEU A 1 480 ? 15.555 -51 -39.375 1 96.75 480 LEU A CA 1
ATOM 3841 C C . LEU A 1 480 ? 16.609 -51.625 -40.281 1 96.75 480 LEU A C 1
ATOM 3843 O O . LEU A 1 480 ? 16.562 -52.812 -40.562 1 96.75 480 LEU A O 1
ATOM 3847 N N . ALA A 1 481 ? 17.547 -50.781 -40.656 1 96.19 481 ALA A N 1
ATOM 3848 C CA . ALA A 1 481 ? 18.625 -51.25 -41.5 1 96.19 481 ALA A CA 1
ATOM 3849 C C . ALA A 1 481 ? 19.375 -52.406 -40.812 1 96.19 481 ALA A C 1
ATOM 3851 O O . ALA A 1 481 ? 19.656 -53.406 -41.469 1 96.19 481 ALA A O 1
ATOM 3852 N N . PHE A 1 482 ? 19.641 -52.25 -39.688 1 95.56 482 PHE A N 1
ATOM 3853 C CA . PHE A 1 482 ? 20.406 -53.25 -38.938 1 95.56 482 PHE A CA 1
ATOM 3854 C C . PHE A 1 482 ? 19.625 -54.531 -38.812 1 95.56 482 PHE A C 1
ATOM 3856 O O . PHE A 1 482 ? 20.188 -55.625 -38.938 1 95.56 482 PHE A O 1
ATOM 3863 N N . ILE A 1 483 ? 18.375 -54.469 -38.594 1 96.44 483 ILE A N 1
ATOM 3864 C CA . ILE A 1 483 ? 17.547 -55.656 -38.438 1 96.44 483 ILE A CA 1
ATOM 3865 C C . ILE A 1 483 ? 17.5 -56.438 -39.75 1 96.44 483 ILE A C 1
ATOM 3867 O O . ILE A 1 483 ? 17.656 -57.656 -39.781 1 96.44 483 ILE A O 1
ATOM 3871 N N . TYR A 1 484 ? 17.344 -55.75 -40.781 1 95.62 484 TYR A N 1
ATOM 3872 C CA . TYR A 1 484 ? 17.312 -56.375 -42.094 1 95.62 484 TYR A CA 1
ATOM 3873 C C . TYR A 1 484 ? 18.672 -56.969 -42.438 1 95.62 484 TYR A C 1
ATOM 3875 O O . TYR A 1 484 ? 18.766 -58 -43.125 1 95.62 484 TYR A O 1
ATOM 3883 N N . HIS A 1 485 ? 19.656 -56.25 -42 1 94.44 485 HIS A N 1
ATOM 3884 C CA . HIS A 1 485 ? 21 -56.781 -42.156 1 94.44 485 HIS A CA 1
ATOM 3885 C C . HIS A 1 485 ? 21.172 -58.094 -41.438 1 94.44 485 HIS A C 1
ATOM 3887 O O . HIS A 1 485 ? 21.734 -59.062 -42 1 94.44 485 HIS A O 1
ATOM 3893 N N . LEU A 1 486 ? 20.656 -58.188 -40.281 1 93.38 486 LEU A N 1
ATOM 3894 C CA . LEU A 1 486 ? 20.75 -59.406 -39.5 1 93.38 486 LEU A CA 1
ATOM 3895 C C . LEU A 1 486 ? 19.922 -60.531 -40.094 1 93.38 486 LEU A C 1
ATOM 3897 O O . LEU A 1 486 ? 20.234 -61.719 -39.906 1 93.38 486 LEU A O 1
ATOM 3901 N N . ARG A 1 487 ? 18.953 -60.156 -40.812 1 92.44 487 ARG A N 1
ATOM 3902 C CA . ARG A 1 487 ? 18.078 -61.125 -41.438 1 92.44 487 ARG A CA 1
ATOM 3903 C C . ARG A 1 487 ? 18.547 -61.469 -42.844 1 92.44 487 ARG A C 1
ATOM 3905 O O . ARG A 1 487 ? 17.812 -62.062 -43.625 1 92.44 487 ARG A O 1
ATOM 3912 N N . ASP A 1 488 ? 19.641 -60.969 -43.25 1 91.56 488 ASP A N 1
ATOM 3913 C CA . ASP A 1 488 ? 20.312 -61.219 -44.531 1 91.56 488 ASP A CA 1
ATOM 3914 C C . ASP A 1 488 ? 19.516 -60.656 -45.688 1 91.56 488 ASP A C 1
ATOM 3916 O O . ASP A 1 488 ? 19.562 -61.188 -46.812 1 91.56 488 ASP A O 1
ATOM 3920 N N . ASP A 1 489 ? 18.688 -59.812 -45.344 1 93.38 489 ASP A N 1
ATOM 3921 C CA . ASP A 1 489 ? 18.047 -59.031 -46.375 1 93.38 489 ASP A CA 1
ATOM 3922 C C . ASP A 1 489 ? 18.859 -57.781 -46.688 1 93.38 489 ASP A C 1
ATOM 3924 O O . ASP A 1 489 ? 18.469 -56.656 -46.312 1 93.38 489 ASP A O 1
ATOM 3928 N N . PHE A 1 490 ? 19.891 -57.938 -47.5 1 93.25 490 PHE A N 1
ATOM 3929 C CA . PHE A 1 490 ? 20.906 -56.906 -47.688 1 93.25 490 PHE A CA 1
ATOM 3930 C C . PHE A 1 490 ? 20.359 -55.75 -48.562 1 93.25 490 PHE A C 1
ATOM 3932 O O . PHE A 1 490 ? 20.734 -54.594 -48.375 1 93.25 490 PHE A O 1
ATOM 3939 N N . GLU A 1 491 ? 19.438 -56.125 -49.438 1 92.69 491 GLU A N 1
ATOM 3940 C CA . GLU A 1 491 ? 18.875 -55.094 -50.281 1 92.69 491 GLU A CA 1
ATOM 3941 C C . GLU A 1 491 ? 18.156 -54.031 -49.469 1 92.69 491 GLU A C 1
ATOM 3943 O O . GLU A 1 491 ? 18.406 -52.844 -49.656 1 92.69 491 GLU A O 1
ATOM 3948 N N . ARG A 1 492 ? 17.281 -54.438 -48.656 1 95.12 492 ARG A N 1
ATOM 3949 C CA . ARG A 1 492 ? 16.531 -53.5 -47.812 1 95.12 492 ARG A CA 1
ATOM 3950 C C . ARG A 1 492 ? 17.453 -52.812 -46.812 1 95.12 492 ARG A C 1
ATOM 3952 O O . ARG A 1 492 ? 17.281 -51.625 -46.531 1 95.12 492 ARG A O 1
ATOM 3959 N N . ALA A 1 493 ? 18.312 -53.531 -46.188 1 96 493 ALA A N 1
ATOM 3960 C CA . ALA A 1 493 ? 19.266 -52.969 -45.25 1 96 493 ALA A CA 1
ATOM 3961 C C . ALA A 1 493 ? 20.031 -51.812 -45.844 1 96 493 ALA A C 1
ATOM 3963 O O . ALA A 1 493 ? 20.156 -50.75 -45.219 1 96 493 ALA A O 1
ATOM 3964 N N . ILE A 1 494 ? 20.531 -52.062 -47.094 1 94.56 494 ILE A N 1
ATOM 3965 C CA . ILE A 1 494 ? 21.328 -51.062 -47.781 1 94.56 494 ILE A CA 1
ATOM 3966 C C . ILE A 1 494 ? 20.469 -49.812 -48.031 1 94.56 494 ILE A C 1
ATOM 3968 O O . ILE A 1 494 ? 20.938 -48.688 -47.844 1 94.56 494 ILE A O 1
ATOM 3972 N N . GLN A 1 495 ? 19.25 -50 -48.406 1 95.38 495 GLN A N 1
ATOM 3973 C CA . GLN A 1 495 ? 18.344 -48.906 -48.625 1 95.38 495 GLN A CA 1
ATOM 3974 C C . GLN A 1 495 ? 18.156 -48.062 -47.375 1 95.38 495 GLN A C 1
ATOM 3976 O O . GLN A 1 495 ? 18.219 -46.844 -47.406 1 95.38 495 GLN A O 1
ATOM 3981 N N . TYR A 1 496 ? 17.922 -48.688 -46.25 1 95.88 496 TYR A N 1
ATOM 3982 C CA . TYR A 1 496 ? 17.688 -48 -45 1 95.88 496 TYR A CA 1
ATOM 3983 C C . TYR A 1 496 ? 18.969 -47.344 -44.469 1 95.88 496 TYR A C 1
ATOM 3985 O O . TYR A 1 496 ? 18.938 -46.281 -43.875 1 95.88 496 TYR A O 1
ATOM 3993 N N . TYR A 1 497 ? 20.109 -48 -44.594 1 95.38 497 TYR A N 1
ATOM 3994 C CA . TYR A 1 497 ? 21.375 -47.406 -44.219 1 95.38 497 TYR A CA 1
ATOM 3995 C C . TYR A 1 497 ? 21.609 -46.094 -45 1 95.38 497 TYR A C 1
ATOM 3997 O O . TYR A 1 497 ? 22.109 -45.125 -44.438 1 95.38 497 TYR A O 1
ATOM 4005 N N . HIS A 1 498 ? 21.203 -46.094 -46.219 1 94.81 498 HIS A N 1
ATOM 4006 C CA . HIS A 1 498 ? 21.344 -44.875 -47.031 1 94.81 498 HIS A CA 1
ATOM 4007 C C . HIS A 1 498 ? 20.453 -43.75 -46.531 1 94.81 498 HIS A C 1
ATOM 4009 O O . HIS A 1 498 ? 20.875 -42.594 -46.469 1 94.81 498 HIS A O 1
ATOM 4015 N N . LYS A 1 499 ? 19.312 -44.094 -46.25 1 95.38 499 LYS A N 1
ATOM 4016 C CA . LYS A 1 499 ? 18.391 -43.094 -45.719 1 95.38 499 LYS A CA 1
ATOM 4017 C C . LYS A 1 499 ? 18.906 -42.531 -44.406 1 95.38 499 LYS A C 1
ATOM 4019 O O . LYS A 1 499 ? 18.828 -41.344 -44.156 1 95.38 499 LYS A O 1
ATOM 4024 N N . ALA A 1 500 ? 19.328 -43.375 -43.5 1 95.44 500 ALA A N 1
ATOM 4025 C CA . ALA A 1 500 ? 19.859 -42.969 -42.188 1 95.44 500 ALA A CA 1
ATOM 4026 C C . ALA A 1 500 ? 21.047 -42.031 -42.375 1 95.44 500 ALA A C 1
ATOM 4028 O O . ALA A 1 500 ? 21.156 -41 -41.688 1 95.44 500 ALA A O 1
ATOM 4029 N N . LEU A 1 501 ? 21.969 -42.344 -43.312 1 93.06 501 LEU A N 1
ATOM 4030 C CA . LEU A 1 501 ? 23.188 -41.562 -43.562 1 93.06 501 LEU A CA 1
ATOM 4031 C C . LEU A 1 501 ? 22.844 -40.25 -44.25 1 93.06 501 LEU A C 1
ATOM 4033 O O . LEU A 1 501 ? 23.578 -39.25 -44.094 1 93.06 501 LEU A O 1
ATOM 4037 N N . ALA A 1 502 ? 21.812 -40.25 -45.031 1 94 502 ALA A N 1
ATOM 4038 C CA . ALA A 1 502 ? 21.359 -39.031 -45.656 1 94 502 ALA A CA 1
ATOM 4039 C C . ALA A 1 502 ? 20.922 -38 -44.594 1 94 502 ALA A C 1
ATOM 4041 O O . ALA A 1 502 ? 21.109 -36.812 -44.781 1 94 502 ALA A O 1
ATOM 4042 N N . LEU A 1 503 ? 20.391 -38.531 -43.594 1 93.31 503 LEU A N 1
ATOM 4043 C CA . LEU A 1 503 ? 19.891 -37.688 -42.531 1 93.31 503 LEU A CA 1
ATOM 4044 C C . LEU A 1 503 ? 21 -37.312 -41.531 1 93.31 503 LEU A C 1
ATOM 4046 O O . LEU A 1 503 ? 21.016 -36.219 -41 1 93.31 503 LEU A O 1
ATOM 4050 N N . ASN A 1 504 ? 21.891 -38.25 -41.281 1 92.19 504 ASN A N 1
ATOM 4051 C CA . ASN A 1 504 ? 23.062 -38.031 -40.438 1 92.19 504 ASN A CA 1
ATOM 4052 C C . ASN A 1 504 ? 24.328 -38.594 -41.094 1 92.19 504 ASN A C 1
ATOM 4054 O O . ASN A 1 504 ? 24.781 -39.688 -40.75 1 92.19 504 ASN A O 1
ATOM 4058 N N . PRO A 1 505 ? 24.953 -37.781 -41.781 1 90.31 505 PRO A N 1
ATOM 4059 C CA . PRO A 1 505 ? 26.094 -38.25 -42.562 1 90.31 505 PRO A CA 1
ATOM 4060 C C . PRO A 1 505 ? 27.281 -38.688 -41.688 1 90.31 505 PRO A C 1
ATOM 4062 O O . PRO A 1 505 ? 28.125 -39.469 -42.125 1 90.31 505 PRO A O 1
ATOM 4065 N N . SER A 1 506 ? 27.25 -38.281 -40.5 1 90.81 506 SER A N 1
ATOM 4066 C CA . SER A 1 506 ? 28.406 -38.531 -39.625 1 90.81 506 SER A CA 1
ATOM 4067 C C . SER A 1 506 ? 28.172 -39.781 -38.75 1 90.81 506 SER A C 1
ATOM 4069 O O . SER A 1 506 ? 28.922 -40 -37.812 1 90.81 506 SER A O 1
ATOM 4071 N N . ASP A 1 507 ? 27.25 -40.531 -39.125 1 91.12 507 ASP A N 1
ATOM 4072 C CA . ASP A 1 507 ? 26.984 -41.75 -38.344 1 91.12 507 ASP A CA 1
ATOM 4073 C C . ASP A 1 507 ? 27.953 -42.844 -38.719 1 91.12 507 ASP A C 1
ATOM 4075 O O . ASP A 1 507 ? 27.766 -43.562 -39.719 1 91.12 507 ASP A O 1
ATOM 4079 N N . ALA A 1 508 ? 28.891 -43.156 -37.844 1 89.88 508 ALA A N 1
ATOM 4080 C CA . ALA A 1 508 ? 29.969 -44.094 -38.094 1 89.88 508 ALA A CA 1
ATOM 4081 C C . ALA A 1 508 ? 29.422 -45.531 -38.188 1 89.88 508 ALA A C 1
ATOM 4083 O O . ALA A 1 508 ? 29.906 -46.344 -38.969 1 89.88 508 ALA A O 1
ATOM 4084 N N . PHE A 1 509 ? 28.531 -45.75 -37.438 1 90.31 509 PHE A N 1
ATOM 4085 C CA . PHE A 1 509 ? 27.969 -47.094 -37.406 1 90.31 509 PHE A CA 1
ATOM 4086 C C . PHE A 1 509 ? 27.297 -47.438 -38.75 1 90.31 509 PHE A C 1
ATOM 4088 O O . PHE A 1 509 ? 27.562 -48.5 -39.312 1 90.31 509 PHE A O 1
ATOM 4095 N N . CYS A 1 510 ? 26.484 -46.625 -39.219 1 91.31 510 CYS A N 1
ATOM 4096 C CA . CYS A 1 510 ? 25.75 -46.844 -40.438 1 91.31 510 CYS A CA 1
ATOM 4097 C C . CYS A 1 510 ? 26.703 -46.938 -41.625 1 91.31 510 CYS A C 1
ATOM 4099 O O . CYS A 1 510 ? 26.484 -47.75 -42.562 1 91.31 510 CYS A O 1
ATOM 4101 N N . GLU A 1 511 ? 27.688 -46.125 -41.5 1 92.62 511 GLU A N 1
ATOM 4102 C CA . GLU A 1 511 ? 28.672 -46.188 -42.562 1 92.62 511 GLU A CA 1
ATOM 4103 C C . GLU A 1 511 ? 29.375 -47.531 -42.625 1 92.62 511 GLU A C 1
ATOM 4105 O O . GLU A 1 511 ? 29.531 -48.125 -43.719 1 92.62 511 GLU A O 1
ATOM 4110 N N . GLN A 1 512 ? 29.781 -47.969 -41.531 1 94 512 GLN A N 1
ATOM 4111 C CA . GLN A 1 512 ? 30.469 -49.25 -41.438 1 94 512 GLN A CA 1
ATOM 4112 C C . GLN A 1 512 ? 29.562 -50.406 -41.844 1 94 512 GLN A C 1
ATOM 4114 O O . GLN A 1 512 ? 29.984 -51.312 -42.594 1 94 512 GLN A O 1
ATOM 4119 N N . MET A 1 513 ? 28.422 -50.406 -41.406 1 92.75 513 MET A N 1
ATOM 4120 C CA . MET A 1 513 ? 27.484 -51.5 -41.656 1 92.75 513 MET A CA 1
ATOM 4121 C C . MET A 1 513 ? 27.047 -51.5 -43.125 1 92.75 513 MET A C 1
ATOM 4123 O O . MET A 1 513 ? 26.781 -52.594 -43.688 1 92.75 513 MET A O 1
ATOM 4127 N N . LEU A 1 514 ? 26.938 -50.312 -43.656 1 92.44 514 LEU A N 1
ATOM 4128 C CA . LEU A 1 514 ? 26.594 -50.219 -45.062 1 92.44 514 LEU A CA 1
ATOM 4129 C C . LEU A 1 514 ? 27.688 -50.875 -45.938 1 92.44 514 LEU A C 1
ATOM 4131 O O . LEU A 1 514 ? 27.375 -51.625 -46.844 1 92.44 514 LEU A O 1
ATOM 4135 N N . ALA A 1 515 ? 28.906 -50.562 -45.562 1 91.94 515 ALA A N 1
ATOM 4136 C CA . ALA A 1 515 ? 30.016 -51.188 -46.25 1 91.94 515 ALA A CA 1
ATOM 4137 C C . ALA A 1 515 ? 29.984 -52.719 -46.156 1 91.94 515 ALA A C 1
ATOM 4139 O O . ALA A 1 515 ? 30.234 -53.406 -47.125 1 91.94 515 ALA A O 1
ATOM 4140 N N . LYS A 1 516 ? 29.688 -53.094 -45.031 1 93.19 516 LYS A N 1
ATOM 4141 C CA . LYS A 1 516 ? 29.594 -54.531 -44.781 1 93.19 516 LYS A CA 1
ATOM 4142 C C . LYS A 1 516 ? 28.453 -55.156 -45.562 1 93.19 516 LYS A C 1
ATOM 4144 O O . LYS A 1 516 ? 28.578 -56.25 -46.125 1 93.19 516 LYS A O 1
ATOM 4149 N N . ALA A 1 517 ? 27.359 -54.562 -45.594 1 91.25 517 ALA A N 1
ATOM 4150 C CA . ALA A 1 517 ? 26.188 -55.062 -46.312 1 91.25 517 ALA A CA 1
ATOM 4151 C C . ALA A 1 517 ? 26.438 -55.125 -47.812 1 91.25 517 ALA A C 1
ATOM 4153 O O . ALA A 1 517 ? 26 -56.062 -48.469 1 91.25 517 ALA A O 1
ATOM 4154 N N . LEU A 1 518 ? 27.109 -54.125 -48.25 1 89.75 518 LEU A N 1
ATOM 4155 C CA . LEU A 1 518 ? 27.438 -54.094 -49.688 1 89.75 518 LEU A CA 1
ATOM 4156 C C . LEU A 1 518 ? 28.375 -55.219 -50.062 1 89.75 518 LEU A C 1
ATOM 4158 O O . LEU A 1 518 ? 28.219 -55.844 -51.094 1 89.75 518 LEU A O 1
ATOM 4162 N N . ALA A 1 519 ? 29.344 -55.5 -49.156 1 87.75 519 ALA A N 1
ATOM 4163 C CA . ALA A 1 519 ? 30.297 -56.594 -49.375 1 87.75 519 ALA A CA 1
ATOM 4164 C C . ALA A 1 519 ? 29.594 -57.938 -49.375 1 87.75 519 ALA A C 1
ATOM 4166 O O . ALA A 1 519 ? 29.906 -58.844 -50.156 1 87.75 519 ALA A O 1
ATOM 4167 N N . GLU A 1 520 ? 28.734 -58.031 -48.562 1 88 520 GLU A N 1
ATOM 4168 C CA . GLU A 1 520 ? 28.031 -59.281 -48.406 1 88 520 GLU A CA 1
ATOM 4169 C C . GLU A 1 520 ? 27.031 -59.531 -49.531 1 88 520 GLU A C 1
ATOM 4171 O O . GLU A 1 520 ? 26.797 -60.656 -49.938 1 88 520 GLU A O 1
ATOM 4176 N N . GLN A 1 521 ? 26.547 -58.531 -50.031 1 83.31 521 GLN A N 1
ATOM 4177 C CA . GLN A 1 521 ? 25.625 -58.625 -51.156 1 83.31 521 GLN A CA 1
ATOM 4178 C C . GLN A 1 521 ? 26.359 -59.094 -52.406 1 83.31 521 GLN A C 1
ATOM 4180 O O . GLN A 1 521 ? 25.828 -59.906 -53.188 1 83.31 521 GLN A O 1
ATOM 4185 N N . VAL A 1 522 ? 27.594 -58.562 -52.625 1 75.25 522 VAL A N 1
ATOM 4186 C CA . VAL A 1 522 ? 28.391 -58.969 -53.781 1 75.25 522 VAL A CA 1
ATOM 4187 C C . VAL A 1 522 ? 28.812 -60.406 -53.656 1 75.25 522 VAL A C 1
ATOM 4189 O O . VAL A 1 522 ? 28.812 -61.156 -54.625 1 75.25 522 VAL A O 1
ATOM 4192 N N . GLN A 1 523 ? 29.234 -60.781 -52.5 1 66.81 523 GLN A N 1
ATOM 4193 C CA . GLN A 1 523 ? 29.609 -62.188 -52.281 1 66.81 523 GLN A CA 1
ATOM 4194 C C . GLN A 1 523 ? 28.438 -63.125 -52.562 1 66.81 523 GLN A C 1
ATOM 4196 O O . GLN A 1 523 ? 28.609 -64.188 -53.094 1 66.81 523 GLN A O 1
ATOM 4201 N N . ASP A 1 524 ? 27.359 -62.656 -52.25 1 60.53 524 ASP A N 1
ATOM 4202 C CA . ASP A 1 524 ? 26.188 -63.469 -52.5 1 60.53 524 ASP A CA 1
ATOM 4203 C C . ASP A 1 524 ? 25.891 -63.562 -54 1 60.53 524 ASP A C 1
ATOM 4205 O O . ASP A 1 524 ? 25.391 -64.562 -54.5 1 60.53 524 ASP A O 1
ATOM 4209 N N . PHE A 1 525 ? 26.266 -62.469 -54.781 1 55.38 525 PHE A N 1
ATOM 4210 C CA . PHE A 1 525 ? 26.094 -62.5 -56.25 1 55.38 525 PHE A CA 1
ATOM 4211 C C . PHE A 1 525 ? 27.203 -63.281 -56.906 1 55.38 525 PHE A C 1
ATOM 4213 O O . PHE A 1 525 ? 26.984 -63.938 -57.938 1 55.38 525 PHE A O 1
ATOM 4220 N N . ASP A 1 526 ? 28.438 -63.031 -56.562 1 47.78 526 ASP A N 1
ATOM 4221 C CA . ASP A 1 526 ? 29.547 -63.688 -57.25 1 47.78 526 ASP A CA 1
ATOM 4222 C C . ASP A 1 526 ? 29.484 -65.188 -57.062 1 47.78 526 ASP A C 1
ATOM 4224 O O . ASP A 1 526 ? 30.391 -65.938 -57.5 1 47.78 526 ASP A O 1
ATOM 4228 N N . LEU A 1 527 ? 28.781 -65.688 -56.156 1 43.31 527 LEU A N 1
ATOM 4229 C CA . LEU A 1 527 ? 28.875 -67.125 -56.156 1 43.31 527 LEU A CA 1
ATOM 4230 C C . LEU A 1 527 ? 28.141 -67.75 -57.344 1 43.31 527 LEU A C 1
ATOM 4232 O O . LEU A 1 527 ? 26.938 -68 -57.25 1 43.31 527 LEU A O 1
ATOM 4236 N N . PRO A 1 528 ? 28.297 -67.062 -58.531 1 40 528 PRO A N 1
ATOM 4237 C CA . PRO A 1 528 ? 27.812 -67.938 -59.594 1 40 528 PRO A CA 1
ATOM 4238 C C . PRO A 1 528 ? 28.328 -69.375 -59.438 1 40 528 PRO A C 1
ATOM 4240 O O . PRO A 1 528 ? 29.391 -69.562 -58.844 1 40 528 PRO A O 1
ATOM 4243 N N . ALA A 1 529 ? 27.453 -70.25 -59.406 1 37.75 529 ALA A N 1
ATOM 4244 C CA . ALA A 1 529 ? 27.984 -71.562 -59.625 1 37.75 529 ALA A CA 1
ATOM 4245 C C . ALA A 1 529 ? 28.922 -71.625 -60.812 1 37.75 529 ALA A C 1
ATOM 4247 O O . ALA A 1 529 ? 28.547 -71.25 -61.938 1 37.75 529 ALA A O 1
ATOM 4248 N N . PRO A 1 530 ? 30.156 -71.312 -60.812 1 33.88 530 PRO A N 1
ATOM 4249 C CA . PRO A 1 530 ? 30.953 -71.625 -62 1 33.88 530 PRO A CA 1
ATOM 4250 C C . PRO A 1 530 ? 30.391 -72.812 -62.781 1 33.88 530 PRO A C 1
ATOM 4252 O O . PRO A 1 530 ? 29.984 -73.812 -62.188 1 33.88 530 PRO A O 1
ATOM 4255 N N . ASP A 1 531 ? 29.562 -72.438 -63.906 1 30.81 531 ASP A N 1
ATOM 4256 C CA . ASP A 1 531 ? 29.734 -73.562 -64.812 1 30.81 531 ASP A CA 1
ATOM 4257 C C . ASP A 1 531 ? 31.219 -73.875 -65.062 1 30.81 531 ASP A C 1
ATOM 4259 O O . ASP A 1 531 ? 32.031 -72.938 -65.188 1 30.81 531 ASP A O 1
ATOM 4263 N N . ALA A 1 532 ? 31.953 -74.438 -64.75 1 27.22 532 ALA A N 1
ATOM 4264 C CA . ALA A 1 532 ? 33.375 -74.625 -65.062 1 27.22 532 ALA A CA 1
ATOM 4265 C C . ALA A 1 532 ? 33.688 -74.125 -66.5 1 27.22 532 ALA A C 1
ATOM 4267 O O . ALA A 1 532 ? 32.781 -74.062 -67.312 1 27.22 532 ALA A O 1
ATOM 4268 N N . ALA A 1 533 ? 34.844 -73.875 -66.875 1 24.34 533 ALA A N 1
ATOM 4269 C CA . ALA A 1 533 ? 35.75 -74.875 -67.438 1 24.34 533 ALA A CA 1
ATOM 4270 C C . ALA A 1 533 ? 35.719 -76.125 -66.625 1 24.34 533 ALA A C 1
ATOM 4272 O O . ALA A 1 533 ? 35.906 -76.125 -65.375 1 24.34 533 ALA A O 1
ATOM 4273 N N . PRO A 1 534 ? 35.25 -76.688 -66.562 1 25.12 534 PRO A N 1
ATOM 4274 C CA . PRO A 1 534 ? 34.938 -76.75 -68 1 25.12 534 PRO A CA 1
ATOM 4275 C C . PRO A 1 534 ? 36.188 -77 -68.812 1 25.12 534 PRO A C 1
ATOM 4277 O O . PRO A 1 534 ? 36.062 -77.25 -70.062 1 25.12 534 PRO A O 1
ATOM 4280 N N . GLU A 1 535 ? 37.281 -77.75 -68.5 1 19.16 535 GLU A N 1
ATOM 4281 C CA . GLU A 1 535 ? 38.375 -77.438 -69.375 1 19.16 535 GLU A CA 1
ATOM 4282 C C . GLU A 1 535 ? 37.875 -77.438 -70.875 1 19.16 535 GLU A C 1
ATOM 4284 O O . GLU A 1 535 ? 37 -78.25 -71.25 1 19.16 535 GLU A O 1
ATOM 4289 N N . MET B 1 1 ? -29.516 -14.398 -14.594 1 80.94 1 MET B N 1
ATOM 4290 C CA . MET B 1 1 ? -28.844 -15.547 -13.992 1 80.94 1 MET B CA 1
ATOM 4291 C C . MET B 1 1 ? -28.75 -15.391 -12.477 1 80.94 1 MET B C 1
ATOM 4293 O O . MET B 1 1 ? -28.078 -14.469 -11.992 1 80.94 1 MET B O 1
ATOM 4297 N N . ARG B 1 2 ? -29.406 -16.203 -11.648 1 88.69 2 ARG B N 1
ATOM 4298 C CA . ARG B 1 2 ? -29.547 -16.078 -10.195 1 88.69 2 ARG B CA 1
ATOM 4299 C C . ARG B 1 2 ? -28.25 -16.438 -9.484 1 88.69 2 ARG B C 1
ATOM 4301 O O . ARG B 1 2 ? -27.969 -15.922 -8.398 1 88.69 2 ARG B O 1
ATOM 4308 N N . TRP B 1 3 ? -27.5 -17.344 -10.156 1 90.81 3 TRP B N 1
ATOM 4309 C CA . TRP B 1 3 ? -26.234 -17.703 -9.523 1 90.81 3 TRP B CA 1
ATOM 4310 C C . TRP B 1 3 ? -25.25 -16.531 -9.547 1 90.81 3 TRP B C 1
ATOM 4312 O O . TRP B 1 3 ? -24.406 -16.406 -8.656 1 90.81 3 TRP B O 1
ATOM 4322 N N . VAL B 1 4 ? -25.406 -15.617 -10.516 1 93.12 4 VAL B N 1
ATOM 4323 C CA . VAL B 1 4 ? -24.562 -14.438 -10.609 1 93.12 4 VAL B CA 1
ATOM 4324 C C . VAL B 1 4 ? -24.828 -13.516 -9.422 1 93.12 4 VAL B C 1
ATOM 4326 O O . VAL B 1 4 ? -23.906 -12.898 -8.883 1 93.12 4 VAL B O 1
ATOM 4329 N N . GLU B 1 5 ? -26.062 -13.477 -8.984 1 92.12 5 GLU B N 1
ATOM 4330 C CA . GLU B 1 5 ? -26.422 -12.641 -7.84 1 92.12 5 GLU B CA 1
ATOM 4331 C C . GLU B 1 5 ? -25.797 -13.172 -6.551 1 92.12 5 GLU B C 1
ATOM 4333 O O . GLU B 1 5 ? -25.344 -12.391 -5.707 1 92.12 5 GLU B O 1
ATOM 4338 N N . THR B 1 6 ? -25.812 -14.477 -6.469 1 92.38 6 THR B N 1
ATOM 4339 C CA . THR B 1 6 ? -25.188 -15.086 -5.305 1 92.38 6 THR B CA 1
ATOM 4340 C C . THR B 1 6 ? -23.688 -14.805 -5.289 1 92.38 6 THR B C 1
ATOM 4342 O O . THR B 1 6 ? -23.125 -14.484 -4.242 1 92.38 6 THR B O 1
ATOM 4345 N N . LEU B 1 7 ? -23.078 -14.922 -6.406 1 93.06 7 LEU B N 1
ATOM 4346 C CA . LEU B 1 7 ? -21.641 -14.672 -6.5 1 93.06 7 LEU B CA 1
ATOM 4347 C C . LEU B 1 7 ? -21.328 -13.195 -6.285 1 93.06 7 LEU B C 1
ATOM 4349 O O . LEU B 1 7 ? -20.281 -12.852 -5.734 1 93.06 7 LEU B O 1
ATOM 4353 N N . ARG B 1 8 ? -22.234 -12.32 -6.688 1 92.62 8 ARG B N 1
ATOM 4354 C CA . ARG B 1 8 ? -22.062 -10.891 -6.453 1 92.62 8 ARG B CA 1
ATOM 4355 C C . ARG B 1 8 ? -22.031 -10.578 -4.961 1 92.62 8 ARG B C 1
ATOM 4357 O O . ARG B 1 8 ? -21.234 -9.766 -4.508 1 92.62 8 ARG B O 1
ATOM 4364 N N . ARG B 1 9 ? -22.922 -11.195 -4.348 1 90.88 9 ARG B N 1
ATOM 4365 C CA . ARG B 1 9 ? -22.969 -11.023 -2.9 1 90.88 9 ARG B CA 1
ATOM 4366 C C . ARG B 1 9 ? -21.672 -11.492 -2.248 1 90.88 9 ARG B C 1
ATOM 4368 O O . ARG B 1 9 ? -21.141 -10.836 -1.352 1 90.88 9 ARG B O 1
ATOM 4375 N N . LYS B 1 10 ? -21.156 -12.641 -2.74 1 92.81 10 LYS B N 1
ATOM 4376 C CA . LYS B 1 10 ? -19.906 -13.172 -2.195 1 92.81 10 LYS B CA 1
ATOM 4377 C C . LYS B 1 10 ? -18.734 -12.227 -2.473 1 92.81 10 LYS B C 1
ATOM 4379 O O . LYS B 1 10 ? -17.859 -12.047 -1.62 1 92.81 10 LYS B O 1
ATOM 4384 N N . VAL B 1 11 ? -18.734 -11.695 -3.674 1 94.56 11 VAL B N 1
ATOM 4385 C CA . VAL B 1 11 ? -17.656 -10.766 -4.039 1 94.56 11 VAL B CA 1
ATOM 4386 C C . VAL B 1 11 ? -17.688 -9.555 -3.111 1 94.56 11 VAL B C 1
ATOM 4388 O O . VAL B 1 11 ? -16.641 -9.109 -2.631 1 94.56 11 VAL B O 1
ATOM 4391 N N . LYS B 1 12 ? -18.859 -9.039 -2.795 1 90.94 12 LYS B N 1
ATOM 4392 C CA . LYS B 1 12 ? -19 -7.887 -1.907 1 90.94 12 LYS B CA 1
ATOM 4393 C C . LYS B 1 12 ? -18.562 -8.234 -0.488 1 90.94 12 LYS B C 1
ATOM 4395 O O . LYS B 1 12 ? -17.938 -7.414 0.19 1 90.94 12 LYS B O 1
ATOM 4400 N N . GLU B 1 13 ? -18.844 -9.422 -0.097 1 91.88 13 GLU B N 1
ATOM 4401 C CA . GLU B 1 13 ? -18.422 -9.883 1.227 1 91.88 13 GLU B CA 1
ATOM 4402 C C . GLU B 1 13 ? -16.906 -9.977 1.33 1 91.88 13 GLU B C 1
ATOM 4404 O O . GLU B 1 13 ? -16.328 -9.594 2.346 1 91.88 13 GLU B O 1
ATOM 4409 N N . TYR B 1 14 ? -16.312 -10.523 0.282 1 94.31 14 TYR B N 1
ATOM 4410 C CA . TYR B 1 14 ? -14.859 -10.648 0.281 1 94.31 14 TYR B CA 1
ATOM 4411 C C . TYR B 1 14 ? -14.195 -9.281 0.232 1 94.31 14 TYR B C 1
ATOM 4413 O O . TYR B 1 14 ? -13.156 -9.07 0.868 1 94.31 14 TYR B O 1
ATOM 4421 N N . MET B 1 15 ? -14.797 -8.336 -0.438 1 92.12 15 MET B N 1
ATOM 4422 C CA . MET B 1 15 ? -14.266 -6.977 -0.478 1 92.12 15 MET B CA 1
ATOM 4423 C C . MET B 1 15 ? -14.32 -6.328 0.902 1 92.12 15 MET B C 1
ATOM 4425 O O . MET B 1 15 ? -13.367 -5.668 1.32 1 92.12 15 MET B O 1
ATOM 4429 N N . ALA B 1 16 ? -15.414 -6.605 1.545 1 88.19 16 ALA B N 1
ATOM 4430 C CA . ALA B 1 16 ? -15.609 -6.027 2.873 1 88.19 16 ALA B CA 1
ATOM 4431 C C . ALA B 1 16 ? -14.625 -6.613 3.877 1 88.19 16 ALA B C 1
ATOM 4433 O O . ALA B 1 16 ? -14.219 -5.941 4.828 1 88.19 16 ALA B O 1
ATOM 4434 N N . SER B 1 17 ? -14.203 -7.848 3.615 1 89.75 17 SER B N 1
ATOM 4435 C CA . SER B 1 17 ? -13.266 -8.516 4.52 1 89.75 17 SER B CA 1
ATOM 4436 C C . SER B 1 17 ? -11.82 -8.266 4.098 1 89.75 17 SER B C 1
ATOM 4438 O O . SER B 1 17 ? -10.898 -8.859 4.656 1 89.75 17 SER B O 1
ATOM 4440 N N . SER B 1 18 ? -11.609 -7.508 3.113 1 90.38 18 SER B N 1
ATOM 4441 C CA . SER B 1 18 ? -10.289 -7.184 2.578 1 90.38 18 SER B CA 1
ATOM 4442 C C . SER B 1 18 ? -9.617 -8.422 1.986 1 90.38 18 SER B C 1
ATOM 4444 O O . SER B 1 18 ? -8.398 -8.57 2.072 1 90.38 18 SER B O 1
ATOM 4446 N N . SER B 1 19 ? -10.398 -9.383 1.632 1 94 19 SER B N 1
ATOM 4447 C CA . SER B 1 19 ? -9.922 -10.516 0.855 1 94 19 SER B CA 1
ATOM 4448 C C . SER B 1 19 ? -10.062 -10.266 -0.642 1 94 19 SER B C 1
ATOM 4450 O O . SER B 1 19 ? -10.898 -10.891 -1.303 1 94 19 SER B O 1
ATOM 4452 N N . PHE B 1 20 ? -9.18 -9.5 -1.101 1 94.69 20 PHE B N 1
ATOM 4453 C CA . PHE B 1 20 ? -9.344 -8.922 -2.428 1 94.69 20 PHE B CA 1
ATOM 4454 C C . PHE B 1 20 ? -9.016 -9.945 -3.51 1 94.69 20 PHE B C 1
ATOM 4456 O O . PHE B 1 20 ? -9.586 -9.914 -4.598 1 94.69 20 PHE B O 1
ATOM 4463 N N . ALA B 1 21 ? -8.125 -10.805 -3.176 1 95.5 21 ALA B N 1
ATOM 4464 C CA . ALA B 1 21 ? -7.754 -11.812 -4.164 1 95.5 21 ALA B CA 1
ATOM 4465 C C . ALA B 1 21 ? -8.938 -12.727 -4.484 1 95.5 21 ALA B C 1
ATOM 4467 O O . ALA B 1 21 ? -9.211 -13 -5.652 1 95.5 21 ALA B O 1
ATOM 4468 N N . SER B 1 22 ? -9.602 -13.164 -3.461 1 96.75 22 SER B N 1
ATOM 4469 C CA . SER B 1 22 ? -10.789 -13.984 -3.674 1 96.75 22 SER B CA 1
ATOM 4470 C C . SER B 1 22 ? -11.883 -13.195 -4.383 1 96.75 22 SER B C 1
ATOM 4472 O O . SER B 1 22 ? -12.586 -13.734 -5.238 1 96.75 22 SER B O 1
ATOM 4474 N N . ALA B 1 23 ? -12.016 -11.945 -3.982 1 96.62 23 ALA B N 1
ATOM 4475 C CA . ALA B 1 23 ? -13 -11.094 -4.633 1 96.62 23 ALA B CA 1
ATOM 4476 C C . ALA B 1 23 ? -12.695 -10.938 -6.121 1 96.62 23 ALA B C 1
ATOM 4478 O O . ALA B 1 23 ? -13.594 -11.047 -6.957 1 96.62 23 ALA B O 1
ATOM 4479 N N . ALA B 1 24 ? -11.461 -10.727 -6.48 1 96.5 24 ALA B N 1
ATOM 4480 C CA . ALA B 1 24 ? -11.062 -10.547 -7.875 1 96.5 24 ALA B CA 1
ATOM 4481 C C . ALA B 1 24 ? -11.289 -11.82 -8.68 1 96.5 24 ALA B C 1
ATOM 4483 O O . ALA B 1 24 ? -11.688 -11.766 -9.844 1 96.5 24 ALA B O 1
ATOM 4484 N N . PHE B 1 25 ? -11.039 -12.961 -8.055 1 96.75 25 PHE B N 1
ATOM 4485 C CA . PHE B 1 25 ? -11.203 -14.242 -8.727 1 96.75 25 PHE B CA 1
ATOM 4486 C C . PHE B 1 25 ? -12.648 -14.438 -9.172 1 96.75 25 PHE B C 1
ATOM 4488 O O . PHE B 1 25 ? -12.906 -14.766 -10.328 1 96.75 25 PHE B O 1
ATOM 4495 N N . TRP B 1 26 ? -13.547 -14.211 -8.312 1 97.12 26 TRP B N 1
ATOM 4496 C CA . TRP B 1 26 ? -14.953 -14.445 -8.609 1 97.12 26 TRP B CA 1
ATOM 4497 C C . TRP B 1 26 ? -15.531 -13.312 -9.445 1 97.12 26 TRP B C 1
ATOM 4499 O O . TRP B 1 26 ? -16.359 -13.539 -10.336 1 97.12 26 TRP B O 1
ATOM 4509 N N . ALA B 1 27 ? -15.094 -12.078 -9.141 1 97 27 ALA B N 1
ATOM 4510 C CA . ALA B 1 27 ? -15.578 -10.945 -9.93 1 97 27 ALA B CA 1
ATOM 4511 C C . ALA B 1 27 ? -15.203 -11.102 -11.398 1 97 27 ALA B C 1
ATOM 4513 O O . ALA B 1 27 ? -15.984 -10.742 -12.289 1 97 27 ALA B O 1
ATOM 4514 N N . ASP B 1 28 ? -14.047 -11.602 -11.633 1 95.75 28 ASP B N 1
ATOM 4515 C CA . ASP B 1 28 ? -13.578 -11.828 -12.992 1 95.75 28 ASP B CA 1
ATOM 4516 C C . ASP B 1 28 ? -14.484 -12.812 -13.727 1 95.75 28 ASP B C 1
ATOM 4518 O O . ASP B 1 28 ? -14.797 -12.617 -14.898 1 95.75 28 ASP B O 1
ATOM 4522 N N . LYS B 1 29 ? -14.898 -13.828 -13.016 1 96.62 29 LYS B N 1
ATOM 4523 C CA . LYS B 1 29 ? -15.789 -14.82 -13.609 1 96.62 29 LYS B CA 1
ATOM 4524 C C . LYS B 1 29 ? -17.172 -14.234 -13.891 1 96.62 29 LYS B C 1
ATOM 4526 O O . LYS B 1 29 ? -17.797 -14.57 -14.898 1 96.62 29 LYS B O 1
ATOM 4531 N N . ILE B 1 30 ? -17.641 -13.383 -13.008 1 95.88 30 ILE B N 1
ATOM 4532 C CA . ILE B 1 30 ? -18.938 -12.758 -13.18 1 95.88 30 ILE B CA 1
ATOM 4533 C C . ILE B 1 30 ? -18.922 -11.836 -14.398 1 95.88 30 ILE B C 1
ATOM 4535 O O . ILE B 1 30 ? -19.859 -11.805 -15.18 1 95.88 30 ILE B O 1
ATOM 4539 N N . VAL B 1 31 ? -17.859 -11.102 -14.586 1 95.62 31 VAL B N 1
ATOM 4540 C CA . VAL B 1 31 ? -17.734 -10.172 -15.703 1 95.62 31 VAL B CA 1
ATOM 4541 C C . VAL B 1 31 ? -17.797 -10.93 -17.016 1 95.62 31 VAL B C 1
ATOM 4543 O O . VAL B 1 31 ? -18.453 -10.492 -17.969 1 95.62 31 VAL B O 1
ATOM 4546 N N . THR B 1 32 ? -17.109 -12.055 -17.031 1 94.62 32 THR B N 1
ATOM 4547 C CA . THR B 1 32 ? -17.141 -12.867 -18.234 1 94.62 32 THR B CA 1
ATOM 4548 C C . THR B 1 32 ? -18.547 -13.43 -18.484 1 94.62 32 THR B C 1
ATOM 4550 O O . THR B 1 32 ? -19.016 -13.445 -19.609 1 94.62 32 THR B O 1
ATOM 4553 N N . ALA B 1 33 ? -19.203 -13.852 -17.406 1 93.75 33 ALA B N 1
ATOM 4554 C CA . ALA B 1 33 ? -20.531 -14.461 -17.516 1 93.75 33 ALA B CA 1
ATOM 4555 C C . ALA B 1 33 ? -21.562 -13.43 -17.938 1 93.75 33 ALA B C 1
ATOM 4557 O O . ALA B 1 33 ? -22.5 -13.758 -18.672 1 93.75 33 ALA B O 1
ATOM 4558 N N . THR B 1 34 ? -21.422 -12.211 -17.453 1 93.44 34 THR B N 1
ATOM 4559 C CA . THR B 1 34 ? -22.406 -11.18 -17.75 1 93.44 34 THR B CA 1
ATOM 4560 C C . THR B 1 34 ? -21.969 -10.359 -18.969 1 93.44 34 THR B C 1
ATOM 4562 O O . THR B 1 34 ? -22.672 -9.438 -19.391 1 93.44 34 THR B O 1
ATOM 4565 N N . ASP B 1 35 ? -20.906 -10.68 -19.578 1 91.81 35 ASP B N 1
ATOM 4566 C CA . ASP B 1 35 ? -20.359 -10.008 -20.75 1 91.81 35 ASP B CA 1
ATOM 4567 C C . ASP B 1 35 ? -20.141 -8.523 -20.469 1 91.81 35 ASP B C 1
ATOM 4569 O O . ASP B 1 35 ? -20.562 -7.668 -21.266 1 91.81 35 ASP B O 1
ATOM 4573 N N . GLY B 1 36 ? -19.75 -8.25 -19.266 1 91.88 36 GLY B N 1
ATOM 4574 C CA . GLY B 1 36 ? -19.266 -6.918 -18.953 1 91.88 36 GLY B CA 1
ATOM 4575 C C . GLY B 1 36 ? -20.344 -6.008 -18.406 1 91.88 36 GLY B C 1
ATOM 4576 O O . GLY B 1 36 ? -20.422 -4.832 -18.766 1 91.88 36 GLY B O 1
ATOM 4577 N N . ALA B 1 37 ? -21.234 -6.547 -17.562 1 91.62 37 ALA B N 1
ATOM 4578 C CA . ALA B 1 37 ? -22.172 -5.664 -16.875 1 91.62 37 ALA B CA 1
ATOM 4579 C C . ALA B 1 37 ? -21.438 -4.613 -16.047 1 91.62 37 ALA B C 1
ATOM 4581 O O . ALA B 1 37 ? -20.422 -4.91 -15.414 1 91.62 37 ALA B O 1
ATOM 4582 N N . LEU B 1 38 ? -21.906 -3.426 -16.094 1 89.94 38 LEU B N 1
ATOM 4583 C CA . LEU B 1 38 ? -21.219 -2.275 -15.523 1 89.94 38 LEU B CA 1
ATOM 4584 C C . LEU B 1 38 ? -20.906 -2.498 -14.047 1 89.94 38 LEU B C 1
ATOM 4586 O O . LEU B 1 38 ? -19.812 -2.209 -13.586 1 89.94 38 LEU B O 1
ATOM 4590 N N . GLU B 1 39 ? -21.891 -2.982 -13.281 1 89.75 39 GLU B N 1
ATOM 4591 C CA . GLU B 1 39 ? -21.703 -3.205 -11.852 1 89.75 39 GLU B CA 1
ATOM 4592 C C . GLU B 1 39 ? -20.578 -4.203 -11.586 1 89.75 39 GLU B C 1
ATOM 4594 O O . GLU B 1 39 ? -19.797 -4.027 -10.648 1 89.75 39 GLU B O 1
ATOM 4599 N N . ASP B 1 40 ? -20.594 -5.215 -12.398 1 93.56 40 ASP B N 1
ATOM 4600 C CA . ASP B 1 40 ? -19.594 -6.266 -12.219 1 93.56 40 ASP B CA 1
ATOM 4601 C C . ASP B 1 40 ? -18.203 -5.785 -12.633 1 93.56 40 ASP B C 1
ATOM 4603 O O . ASP B 1 40 ? -17.203 -6.121 -12 1 93.56 40 ASP B O 1
ATOM 4607 N N . VAL B 1 41 ? -18.156 -5.023 -13.711 1 94.62 41 VAL B N 1
ATOM 4608 C CA . VAL B 1 41 ? -16.891 -4.465 -14.172 1 94.62 41 VAL B CA 1
ATOM 4609 C C . VAL B 1 41 ? -16.328 -3.518 -13.117 1 94.62 41 VAL B C 1
ATOM 4611 O O . VAL B 1 41 ? -15.117 -3.531 -12.844 1 94.62 41 VAL B O 1
ATOM 4614 N N . TYR B 1 42 ? -17.203 -2.758 -12.508 1 92.44 42 TYR B N 1
ATOM 4615 C CA . TYR B 1 42 ? -16.797 -1.831 -11.461 1 92.44 42 TYR B CA 1
ATOM 4616 C C . TYR B 1 42 ? -16.203 -2.58 -10.266 1 92.44 42 TYR B C 1
ATOM 4618 O O . TYR B 1 42 ? -15.156 -2.201 -9.734 1 92.44 42 TYR B O 1
ATOM 4626 N N . LEU B 1 43 ? -16.875 -3.602 -9.883 1 92.62 43 LEU B N 1
ATOM 4627 C CA . LEU B 1 43 ? -16.438 -4.379 -8.727 1 92.62 43 LEU B CA 1
ATOM 4628 C C . LEU B 1 43 ? -15.086 -5.031 -9 1 92.62 43 LEU B C 1
ATOM 4630 O O . LEU B 1 43 ? -14.234 -5.102 -8.102 1 92.62 43 LEU B O 1
ATOM 4634 N N . LEU B 1 44 ? -14.945 -5.523 -10.188 1 95.94 44 LEU B N 1
ATOM 4635 C CA . LEU B 1 44 ? -13.672 -6.148 -10.547 1 95.94 44 LEU B CA 1
ATOM 4636 C C . LEU B 1 44 ? -12.547 -5.125 -10.555 1 95.94 44 LEU B C 1
ATOM 4638 O O . LEU B 1 44 ? -11.453 -5.395 -10.039 1 95.94 44 LEU B O 1
ATOM 4642 N N . ALA B 1 45 ? -12.805 -3.975 -11.133 1 95.62 45 ALA B N 1
ATOM 4643 C CA . ALA B 1 45 ? -11.797 -2.92 -11.164 1 95.62 45 ALA B CA 1
ATOM 4644 C C . ALA B 1 45 ? -11.406 -2.488 -9.75 1 95.62 45 ALA B C 1
ATOM 4646 O O . ALA B 1 45 ? -10.227 -2.262 -9.469 1 95.62 45 ALA B O 1
ATOM 4647 N N . LYS B 1 46 ? -12.398 -2.379 -8.898 1 94.19 46 LYS B N 1
ATOM 4648 C CA . LYS B 1 46 ? -12.141 -2.012 -7.512 1 94.19 46 LYS B CA 1
ATOM 4649 C C . LYS B 1 46 ? -11.273 -3.061 -6.816 1 94.19 46 LYS B C 1
ATOM 4651 O O . LYS B 1 46 ? -10.391 -2.719 -6.027 1 94.19 46 LYS B O 1
ATOM 4656 N N . ALA B 1 47 ? -11.57 -4.289 -7.078 1 96.06 47 ALA B N 1
ATOM 4657 C CA . ALA B 1 47 ? -10.781 -5.367 -6.496 1 96.06 47 ALA B CA 1
ATOM 4658 C C . ALA B 1 47 ? -9.328 -5.305 -6.977 1 96.06 47 ALA B C 1
ATOM 4660 O O . ALA B 1 47 ? -8.398 -5.418 -6.176 1 96.06 47 ALA B O 1
ATOM 4661 N N . TYR B 1 48 ? -9.141 -5.086 -8.273 1 95.31 48 TYR B N 1
ATOM 4662 C CA . TYR B 1 48 ? -7.797 -4.977 -8.828 1 95.31 48 TYR B CA 1
ATOM 4663 C C . TYR B 1 48 ? -7.055 -3.791 -8.219 1 95.31 48 TYR B C 1
ATOM 4665 O O . TYR B 1 48 ? -5.871 -3.895 -7.891 1 95.31 48 TYR B O 1
ATOM 4673 N N . MET B 1 49 ? -7.746 -2.701 -8.078 1 95.5 49 MET B N 1
ATOM 4674 C CA . MET B 1 49 ? -7.133 -1.514 -7.496 1 95.5 49 MET B CA 1
ATOM 4675 C C . MET B 1 49 ? -6.676 -1.784 -6.062 1 95.5 49 MET B C 1
ATOM 4677 O O . MET B 1 49 ? -5.586 -1.376 -5.668 1 95.5 49 MET B O 1
ATOM 4681 N N . SER B 1 50 ? -7.543 -2.475 -5.301 1 94.38 50 SER B N 1
ATOM 4682 C CA . SER B 1 50 ? -7.227 -2.783 -3.91 1 94.38 50 SER B CA 1
ATOM 4683 C C . SER B 1 50 ? -6.043 -3.742 -3.812 1 94.38 50 SER B C 1
ATOM 4685 O O . SER B 1 50 ? -5.352 -3.779 -2.793 1 94.38 50 SER B O 1
ATOM 4687 N N . LEU B 1 51 ? -5.832 -4.504 -4.906 1 93.94 51 LEU B N 1
ATOM 4688 C CA . LEU B 1 51 ? -4.684 -5.398 -4.977 1 93.94 51 LEU B CA 1
ATOM 4689 C C . LEU B 1 51 ? -3.467 -4.684 -5.547 1 93.94 51 LEU B C 1
ATOM 4691 O O . LEU B 1 51 ? -2.443 -5.312 -5.828 1 93.94 51 LEU B O 1
ATOM 4695 N N . GLN B 1 52 ? -3.59 -3.406 -5.848 1 91.44 52 GLN B N 1
ATOM 4696 C CA . GLN B 1 52 ? -2.543 -2.551 -6.398 1 91.44 52 GLN B CA 1
ATOM 4697 C C . GLN B 1 52 ? -2.186 -2.965 -7.824 1 91.44 52 GLN B C 1
ATOM 4699 O O . GLN B 1 52 ? -1.031 -2.842 -8.242 1 91.44 52 GLN B O 1
ATOM 4704 N N . GLN B 1 53 ? -3.113 -3.598 -8.453 1 91.19 53 GLN B N 1
ATOM 4705 C CA . GLN B 1 53 ? -2.996 -3.867 -9.883 1 91.19 53 GLN B CA 1
ATOM 4706 C C . GLN B 1 53 ? -3.719 -2.807 -10.703 1 91.19 53 GLN B C 1
ATOM 4708 O O . GLN B 1 53 ? -4.738 -3.09 -11.336 1 91.19 53 GLN B O 1
ATOM 4713 N N . TYR B 1 54 ? -3.084 -1.712 -10.781 1 92.88 54 TYR B N 1
ATOM 4714 C CA . TYR B 1 54 ? -3.723 -0.513 -11.312 1 92.88 54 TYR B CA 1
ATOM 4715 C C . TYR B 1 54 ? -3.889 -0.606 -12.828 1 92.88 54 TYR B C 1
ATOM 4717 O O . TYR B 1 54 ? -4.934 -0.234 -13.367 1 92.88 54 TYR B O 1
ATOM 4725 N N . GLU B 1 55 ? -2.896 -1.157 -13.5 1 89 55 GLU B N 1
ATOM 4726 C CA . GLU B 1 55 ? -2.969 -1.268 -14.953 1 89 55 GLU B CA 1
ATOM 4727 C C . GLU B 1 55 ? -4.098 -2.197 -15.383 1 89 55 GLU B C 1
ATOM 4729 O O . GLU B 1 55 ? -4.809 -1.914 -16.344 1 89 55 GLU B O 1
ATOM 4734 N N . ARG B 1 56 ? -4.238 -3.24 -14.641 1 91.31 56 ARG B N 1
ATOM 4735 C CA . ARG B 1 56 ? -5.305 -4.188 -14.961 1 91.31 56 ARG B CA 1
ATOM 4736 C C . ARG B 1 56 ? -6.676 -3.582 -14.68 1 91.31 56 ARG B C 1
ATOM 4738 O O . ARG B 1 56 ? -7.633 -3.828 -15.422 1 91.31 56 ARG B O 1
ATOM 4745 N N . ALA B 1 57 ? -6.75 -2.865 -13.57 1 94.75 57 ALA B N 1
ATOM 4746 C CA . ALA B 1 57 ? -8.008 -2.199 -13.242 1 94.75 57 ALA B CA 1
ATOM 4747 C C . ALA B 1 57 ? -8.422 -1.234 -14.344 1 94.75 57 ALA B C 1
ATOM 4749 O O . ALA B 1 57 ? -9.578 -1.242 -14.781 1 94.75 57 ALA B O 1
ATOM 4750 N N . MET B 1 58 ? -7.5 -0.465 -14.867 1 93.88 58 MET B N 1
ATOM 4751 C CA . MET B 1 58 ? -7.797 0.504 -15.914 1 93.88 58 MET B CA 1
ATOM 4752 C C . MET B 1 58 ? -8.125 -0.2 -17.234 1 93.88 58 MET B C 1
ATOM 4754 O O . MET B 1 58 ? -9.039 0.214 -17.953 1 93.88 58 MET B O 1
ATOM 4758 N N . HIS B 1 59 ? -7.453 -1.238 -17.453 1 91.62 59 HIS B N 1
ATOM 4759 C CA . HIS B 1 59 ? -7.672 -1.978 -18.688 1 91.62 59 HIS B CA 1
ATOM 4760 C C . HIS B 1 59 ? -9.086 -2.535 -18.766 1 91.62 59 HIS B C 1
ATOM 4762 O O . HIS B 1 59 ? -9.75 -2.443 -19.797 1 91.62 59 HIS B O 1
ATOM 4768 N N . VAL B 1 60 ? -9.523 -3.123 -17.688 1 93.44 60 VAL B N 1
ATOM 4769 C CA . VAL B 1 60 ? -10.859 -3.723 -17.672 1 93.44 60 VAL B CA 1
ATOM 4770 C C . VAL B 1 60 ? -11.914 -2.639 -17.859 1 93.44 60 VAL B C 1
ATOM 4772 O O . VAL B 1 60 ? -12.914 -2.85 -18.547 1 93.44 60 VAL B O 1
ATOM 4775 N N . LEU B 1 61 ? -11.75 -1.489 -17.266 1 93.94 61 LEU B N 1
ATOM 4776 C CA . LEU B 1 61 ? -12.711 -0.394 -17.375 1 93.94 61 LEU B CA 1
ATOM 4777 C C . LEU B 1 61 ? -12.75 0.168 -18.797 1 93.94 61 LEU B C 1
ATOM 4779 O O . LEU B 1 61 ? -13.812 0.531 -19.297 1 93.94 61 LEU B O 1
ATOM 4783 N N . VAL B 1 62 ? -11.625 0.182 -19.422 1 90.56 62 VAL B N 1
ATOM 4784 C CA . VAL B 1 62 ? -11.547 0.687 -20.781 1 90.56 62 VAL B CA 1
ATOM 4785 C C . VAL B 1 62 ? -12.109 -0.352 -21.75 1 90.56 62 VAL B C 1
ATOM 4787 O O . VAL B 1 62 ? -12.859 -0.012 -22.672 1 90.56 62 VAL B O 1
ATOM 4790 N N . LYS B 1 63 ? -11.75 -1.556 -21.547 1 90.44 63 LYS B N 1
ATOM 4791 C CA . LYS B 1 63 ? -12.18 -2.643 -22.422 1 90.44 63 LYS B CA 1
ATOM 4792 C C . LYS B 1 63 ? -13.703 -2.693 -22.531 1 90.44 63 LYS B C 1
ATOM 4794 O O . LYS B 1 63 ? -14.242 -2.863 -23.625 1 90.44 63 LYS B O 1
ATOM 4799 N N . TYR B 1 64 ? -14.383 -2.5 -21.453 1 92.06 64 TYR B N 1
ATOM 4800 C CA . TYR B 1 64 ? -15.836 -2.605 -21.453 1 92.06 64 TYR B CA 1
ATOM 4801 C C . TYR B 1 64 ? -16.484 -1.228 -21.5 1 92.06 64 TYR B C 1
ATOM 4803 O O . TYR B 1 64 ? -17.672 -1.079 -21.188 1 92.06 64 TYR B O 1
ATOM 4811 N N . ASP B 1 65 ? -15.727 -0.163 -21.734 1 90.44 65 ASP B N 1
ATOM 4812 C CA . ASP B 1 65 ? -16.172 1.211 -21.922 1 90.44 65 ASP B CA 1
ATOM 4813 C C . ASP B 1 65 ? -16.938 1.72 -20.703 1 90.44 65 ASP B C 1
ATOM 4815 O O . ASP B 1 65 ? -17.969 2.369 -20.844 1 90.44 65 ASP B O 1
ATOM 4819 N N . ALA B 1 66 ? -16.516 1.312 -19.594 1 89.06 66 ALA B N 1
ATOM 4820 C CA . ALA B 1 66 ? -17.172 1.714 -18.359 1 89.06 66 ALA B CA 1
ATOM 4821 C C . ALA B 1 66 ? -16.875 3.176 -18.031 1 89.06 66 ALA B C 1
ATOM 4823 O O . ALA B 1 66 ? -17.688 3.844 -17.375 1 89.06 66 ALA B O 1
ATOM 4824 N N . VAL B 1 67 ? -15.828 3.762 -18.5 1 87 67 VAL B N 1
ATOM 4825 C CA . VAL B 1 67 ? -15.383 5.117 -18.203 1 87 67 VAL B CA 1
ATOM 4826 C C . VAL B 1 67 ? -16.375 6.129 -18.766 1 87 67 VAL B C 1
ATOM 4828 O O . VAL B 1 67 ? -16.656 7.148 -18.141 1 87 67 VAL B O 1
ATOM 4831 N N . ARG B 1 68 ? -16.859 5.809 -19.859 1 84 68 ARG B N 1
ATOM 4832 C CA . ARG B 1 68 ? -17.812 6.707 -20.516 1 84 68 ARG B CA 1
ATOM 4833 C C . ARG B 1 68 ? -19.203 6.59 -19.891 1 84 68 ARG B C 1
ATOM 4835 O O . ARG B 1 68 ? -19.969 7.555 -19.875 1 84 68 ARG B O 1
ATOM 4842 N N . GLN B 1 69 ? -19.406 5.434 -19.266 1 83.38 69 GLN B N 1
ATOM 4843 C CA . GLN B 1 69 ? -20.766 5.137 -18.812 1 83.38 69 GLN B CA 1
ATOM 4844 C C . GLN B 1 69 ? -20.984 5.609 -17.375 1 83.38 69 GLN B C 1
ATOM 4846 O O . GLN B 1 69 ? -22.109 5.93 -16.984 1 83.38 69 GLN B O 1
ATOM 4851 N N . SER B 1 70 ? -19.922 5.621 -16.594 1 84.69 70 SER B N 1
ATOM 4852 C CA . SER B 1 70 ? -20.109 5.879 -15.172 1 84.69 70 SER B CA 1
ATOM 4853 C C . SER B 1 70 ? -19 6.77 -14.625 1 84.69 70 SER B C 1
ATOM 4855 O O . SER B 1 70 ? -17.812 6.508 -14.844 1 84.69 70 SER B O 1
ATOM 4857 N N . PRO B 1 71 ? -19.422 7.844 -13.844 1 85.88 71 PRO B N 1
ATOM 4858 C CA . PRO B 1 71 ? -18.406 8.672 -13.18 1 85.88 71 PRO B CA 1
ATOM 4859 C C . PRO B 1 71 ? -17.625 7.914 -12.117 1 85.88 71 PRO B C 1
ATOM 4861 O O . PRO B 1 71 ? -16.469 8.25 -11.828 1 85.88 71 PRO B O 1
ATOM 4864 N N . ALA B 1 72 ? -18.297 6.902 -11.578 1 88.19 72 ALA B N 1
ATOM 4865 C CA . ALA B 1 72 ? -17.594 6.09 -10.594 1 88.19 72 ALA B CA 1
ATOM 4866 C C . ALA B 1 72 ? -16.406 5.363 -11.219 1 88.19 72 ALA B C 1
ATOM 4868 O O . ALA B 1 72 ? -15.359 5.211 -10.594 1 88.19 72 ALA B O 1
ATOM 4869 N N . ALA B 1 73 ? -16.578 4.914 -12.453 1 90.75 73 ALA B N 1
ATOM 4870 C CA . ALA B 1 73 ? -15.484 4.25 -13.172 1 90.75 73 ALA B CA 1
ATOM 4871 C C . ALA B 1 73 ? -14.367 5.234 -13.492 1 90.75 73 ALA B C 1
ATOM 4873 O O . ALA B 1 73 ? -13.188 4.875 -13.445 1 90.75 73 ALA B O 1
ATOM 4874 N N . ARG B 1 74 ? -14.758 6.441 -13.812 1 90.69 74 ARG B N 1
ATOM 4875 C CA . ARG B 1 74 ? -13.758 7.48 -14.07 1 90.69 74 ARG B CA 1
ATOM 4876 C C . ARG B 1 74 ? -12.922 7.762 -12.828 1 90.69 74 ARG B C 1
ATOM 4878 O O . ARG B 1 74 ? -11.727 8.023 -12.93 1 90.69 74 ARG B O 1
ATOM 4885 N N . LEU B 1 75 ? -13.641 7.766 -11.734 1 91.81 75 LEU B N 1
ATOM 4886 C CA . LEU B 1 75 ? -12.945 7.98 -10.469 1 91.81 75 LEU B CA 1
ATOM 4887 C C . LEU B 1 75 ? -11.875 6.918 -10.25 1 91.81 75 LEU B C 1
ATOM 4889 O O . LEU B 1 75 ? -10.758 7.234 -9.836 1 91.81 75 LEU B O 1
ATOM 4893 N N . ILE B 1 76 ? -12.195 5.645 -10.523 1 94.12 76 ILE B N 1
ATOM 4894 C CA . ILE B 1 76 ? -11.25 4.555 -10.328 1 94.12 76 ILE B CA 1
ATOM 4895 C C . ILE B 1 76 ? -10.047 4.742 -11.258 1 94.12 76 ILE B C 1
ATOM 4897 O O . ILE B 1 76 ? -8.898 4.566 -10.836 1 94.12 76 ILE B O 1
ATOM 4901 N N . VAL B 1 77 ? -10.297 5.141 -12.492 1 94.62 77 VAL B N 1
ATOM 4902 C CA . VAL B 1 77 ? -9.219 5.344 -13.445 1 94.62 77 VAL B CA 1
ATOM 4903 C C . VAL B 1 77 ? -8.32 6.488 -12.977 1 94.62 77 VAL B C 1
ATOM 4905 O O . VAL B 1 77 ? -7.094 6.391 -13.039 1 94.62 77 VAL B O 1
ATOM 4908 N N . GLY B 1 78 ? -8.906 7.559 -12.516 1 94.31 78 GLY B N 1
ATOM 4909 C CA . GLY B 1 78 ? -8.141 8.664 -11.977 1 94.31 78 GLY B CA 1
ATOM 4910 C C . GLY B 1 78 ? -7.289 8.281 -10.781 1 94.31 78 GLY B C 1
ATOM 4911 O O . GLY B 1 78 ? -6.137 8.703 -10.664 1 94.31 78 GLY B O 1
ATOM 4912 N N . GLN B 1 79 ? -7.918 7.504 -9.883 1 95.44 79 GLN B N 1
ATOM 4913 C CA . GLN B 1 79 ? -7.191 7.039 -8.703 1 95.44 79 GLN B CA 1
ATOM 4914 C C . GLN B 1 79 ? -6.012 6.152 -9.094 1 95.44 79 GLN B C 1
ATOM 4916 O O . GLN B 1 79 ? -4.938 6.238 -8.492 1 95.44 79 GLN B O 1
ATOM 4921 N N . CYS B 1 80 ? -6.215 5.293 -10.086 1 95.81 80 CYS B N 1
ATOM 4922 C CA . CYS B 1 80 ? -5.156 4.402 -10.547 1 95.81 80 CYS B CA 1
ATOM 4923 C C . CYS B 1 80 ? -4.008 5.195 -11.164 1 95.81 80 CYS B C 1
ATOM 4925 O O . CYS B 1 80 ? -2.842 4.957 -10.844 1 95.81 80 CYS B O 1
ATOM 4927 N N . PHE B 1 81 ? -4.316 6.172 -11.992 1 95.31 81 PHE B N 1
ATOM 4928 C CA . PHE B 1 81 ? -3.289 7.008 -12.602 1 95.31 81 PHE B CA 1
ATOM 4929 C C . PHE B 1 81 ? -2.512 7.773 -11.531 1 95.31 81 PHE B C 1
ATOM 4931 O O . PHE B 1 81 ? -1.293 7.926 -11.633 1 95.31 81 PHE B O 1
ATOM 4938 N N . THR B 1 82 ? -3.244 8.258 -10.555 1 94.75 82 THR B N 1
ATOM 4939 C CA . THR B 1 82 ? -2.604 9.008 -9.484 1 94.75 82 THR B CA 1
ATOM 4940 C C . THR B 1 82 ? -1.654 8.109 -8.688 1 94.75 82 THR B C 1
ATOM 4942 O O . THR B 1 82 ? -0.566 8.547 -8.305 1 94.75 82 THR B O 1
ATOM 4945 N N . ALA B 1 83 ? -2.068 6.891 -8.438 1 93.12 83 ALA B N 1
ATOM 4946 C CA . ALA B 1 83 ? -1.22 5.945 -7.719 1 93.12 83 ALA B CA 1
ATOM 4947 C C . ALA B 1 83 ? 0.049 5.633 -8.508 1 93.12 83 ALA B C 1
ATOM 4949 O O . ALA B 1 83 ? 1.102 5.367 -7.922 1 93.12 83 ALA B O 1
ATOM 4950 N N . LEU B 1 84 ? -0.032 5.742 -9.836 1 91.06 84 LEU B N 1
ATOM 4951 C CA . LEU B 1 84 ? 1.111 5.488 -10.703 1 91.06 84 LEU B CA 1
ATOM 4952 C C . LEU B 1 84 ? 1.886 6.773 -10.977 1 91.06 84 LEU B C 1
ATOM 4954 O O . LEU B 1 84 ? 2.766 6.801 -11.844 1 91.06 84 LEU B O 1
ATOM 4958 N N . ASP B 1 85 ? 1.535 7.859 -10.305 1 92.19 85 ASP B N 1
ATOM 4959 C CA . ASP B 1 85 ? 2.182 9.164 -10.398 1 92.19 85 ASP B CA 1
ATOM 4960 C C . ASP B 1 85 ? 2.047 9.742 -11.805 1 92.19 85 ASP B C 1
ATOM 4962 O O . ASP B 1 85 ? 2.994 10.328 -12.336 1 92.19 85 ASP B O 1
ATOM 4966 N N . ARG B 1 86 ? 0.933 9.422 -12.477 1 94.06 86 ARG B N 1
ATOM 4967 C CA . ARG B 1 86 ? 0.589 9.977 -13.781 1 94.06 86 ARG B CA 1
ATOM 4968 C C . ARG B 1 86 ? -0.578 10.953 -13.664 1 94.06 86 ARG B C 1
ATOM 4970 O O . ARG B 1 86 ? -1.665 10.688 -14.188 1 94.06 86 ARG B O 1
ATOM 4977 N N . GLY B 1 87 ? -0.271 12.094 -13.148 1 93.81 87 GLY B N 1
ATOM 4978 C CA . GLY B 1 87 ? -1.283 13.086 -12.812 1 93.81 87 GLY B CA 1
ATOM 4979 C C . GLY B 1 87 ? -1.918 13.727 -14.031 1 93.81 87 GLY B C 1
ATOM 4980 O O . GLY B 1 87 ? -3.121 13.992 -14.047 1 93.81 87 GLY B O 1
ATOM 4981 N N . GLU B 1 88 ? -1.2 13.906 -15.078 1 94.81 88 GLU B N 1
ATOM 4982 C CA . GLU B 1 88 ? -1.732 14.547 -16.281 1 94.81 88 GLU B CA 1
ATOM 4983 C C . GLU B 1 88 ? -2.768 13.664 -16.969 1 94.81 88 GLU B C 1
ATOM 4985 O O . GLU B 1 88 ? -3.816 14.148 -17.391 1 94.81 88 GLU B O 1
ATOM 4990 N N . GLU B 1 89 ? -2.467 12.43 -17.047 1 94.31 89 GLU B N 1
ATOM 4991 C CA . GLU B 1 89 ? -3.412 11.484 -17.641 1 94.31 89 GLU B CA 1
ATOM 4992 C C . GLU B 1 89 ? -4.68 11.367 -16.797 1 94.31 89 GLU B C 1
ATOM 4994 O O . GLU B 1 89 ? -5.777 11.234 -17.328 1 94.31 89 GLU B O 1
ATOM 4999 N N . ALA B 1 90 ? -4.453 11.43 -15.516 1 95.06 90 ALA B N 1
ATOM 5000 C CA . ALA B 1 90 ? -5.609 11.391 -14.625 1 95.06 90 ALA B CA 1
ATOM 5001 C C . ALA B 1 90 ? -6.539 12.57 -14.875 1 95.06 90 ALA B C 1
ATOM 5003 O O . ALA B 1 90 ? -7.758 12.414 -14.93 1 95.06 90 ALA B O 1
ATOM 5004 N N . LEU B 1 91 ? -5.973 13.742 -15.055 1 94.12 91 LEU B N 1
ATOM 5005 C CA . LEU B 1 91 ? -6.762 14.953 -15.258 1 94.12 91 LEU B CA 1
ATOM 5006 C C . LEU B 1 91 ? -7.488 14.906 -16.594 1 94.12 91 LEU B C 1
ATOM 5008 O O . LEU B 1 91 ? -8.594 15.438 -16.734 1 94.12 91 LEU B O 1
ATOM 5012 N N . ASP B 1 92 ? -6.93 14.195 -17.547 1 91.56 92 ASP B N 1
ATOM 5013 C CA . ASP B 1 92 ? -7.566 14.039 -18.844 1 91.56 92 ASP B CA 1
ATOM 5014 C C . ASP B 1 92 ? -8.844 13.211 -18.734 1 91.56 92 ASP B C 1
ATOM 5016 O O . ASP B 1 92 ? -9.805 13.438 -19.484 1 91.56 92 ASP B O 1
ATOM 5020 N N . VAL B 1 93 ? -8.859 12.367 -17.828 1 89.81 93 VAL B N 1
ATOM 5021 C CA . VAL B 1 93 ? -9.992 11.461 -17.688 1 89.81 93 VAL B CA 1
ATOM 5022 C C . VAL B 1 93 ? -11.039 12.094 -16.781 1 89.81 93 VAL B C 1
ATOM 5024 O O . VAL B 1 93 ? -12.242 12.016 -17.047 1 89.81 93 VAL B O 1
ATOM 5027 N N . ILE B 1 94 ? -10.609 12.734 -15.641 1 89.44 94 ILE B N 1
ATOM 5028 C CA . ILE B 1 94 ? -11.547 13.219 -14.641 1 89.44 94 ILE B CA 1
ATOM 5029 C C . ILE B 1 94 ? -11.922 14.672 -14.945 1 89.44 94 ILE B C 1
ATOM 5031 O O . ILE B 1 94 ? -12.945 15.172 -14.461 1 89.44 94 ILE B O 1
ATOM 5035 N N . GLY B 1 95 ? -11.195 15.359 -15.75 1 87.56 95 GLY B N 1
ATOM 5036 C CA . GLY B 1 95 ? -11.469 16.75 -16.078 1 87.56 95 GLY B CA 1
ATOM 5037 C C . GLY B 1 95 ? -10.703 17.734 -15.195 1 87.56 95 GLY B C 1
ATOM 5038 O O . GLY B 1 95 ? -10.367 17.406 -14.055 1 87.56 95 GLY B O 1
ATOM 5039 N N . VAL B 1 96 ? -10.555 18.859 -15.742 1 83.69 96 VAL B N 1
ATOM 5040 C CA . VAL B 1 96 ? -9.766 19.875 -15.039 1 83.69 96 VAL B CA 1
ATOM 5041 C C . VAL B 1 96 ? -10.695 20.766 -14.219 1 83.69 96 VAL B C 1
ATOM 5043 O O . VAL B 1 96 ? -10.258 21.406 -13.266 1 83.69 96 VAL B O 1
ATOM 5046 N N . ASP B 1 97 ? -11.922 20.734 -14.555 1 82.31 97 ASP B N 1
ATOM 5047 C CA . ASP B 1 97 ? -12.891 21.516 -13.789 1 82.31 97 ASP B CA 1
ATOM 5048 C C . ASP B 1 97 ? -14.266 20.844 -13.82 1 82.31 97 ASP B C 1
ATOM 5050 O O . ASP B 1 97 ? -14.453 19.812 -14.469 1 82.31 97 ASP B O 1
ATOM 5054 N N . ASP B 1 98 ? -15.133 21.312 -13.055 1 76.69 98 ASP B N 1
ATOM 5055 C CA . ASP B 1 98 ? -16.453 20.719 -12.914 1 76.69 98 ASP B CA 1
ATOM 5056 C C . ASP B 1 98 ? -17.234 20.812 -14.227 1 76.69 98 ASP B C 1
ATOM 5058 O O . ASP B 1 98 ? -18.062 19.953 -14.531 1 76.69 98 ASP B O 1
ATOM 5062 N N . GLU B 1 99 ? -16.953 21.812 -14.945 1 74.69 99 GLU B N 1
ATOM 5063 C CA . GLU B 1 99 ? -17.625 21.969 -16.234 1 74.69 99 GLU B CA 1
ATOM 5064 C C . GLU B 1 99 ? -17.25 20.844 -17.188 1 74.69 99 GLU B C 1
ATOM 5066 O O . GLU B 1 99 ? -18.125 20.312 -17.891 1 74.69 99 GLU B O 1
ATOM 5071 N N . HIS B 1 100 ? -16.062 20.609 -17.156 1 71.81 100 HIS B N 1
ATOM 5072 C CA . HIS B 1 100 ? -15.578 19.531 -18 1 71.81 100 HIS B CA 1
ATOM 5073 C C . HIS B 1 100 ? -16.219 18.203 -17.609 1 71.81 100 HIS B C 1
ATOM 5075 O O . HIS B 1 100 ? -16.547 17.391 -18.469 1 71.81 100 HIS B O 1
ATOM 5081 N N . LEU B 1 101 ? -16.406 18.078 -16.359 1 67.81 101 LEU B N 1
ATOM 5082 C CA . LEU B 1 101 ? -17 16.859 -15.852 1 67.81 101 LEU B CA 1
ATOM 5083 C C . LEU B 1 101 ? -18.469 16.75 -16.297 1 67.81 101 LEU B C 1
ATOM 5085 O O . LEU B 1 101 ? -18.938 15.648 -16.609 1 67.81 101 LEU B O 1
ATOM 5089 N N . ASP B 1 102 ? -19.047 17.828 -16.266 1 65.31 102 ASP B N 1
ATOM 5090 C CA . ASP B 1 102 ? -20.438 17.875 -16.688 1 65.31 102 ASP B CA 1
ATOM 5091 C C . ASP B 1 102 ? -20.578 17.531 -18.172 1 65.31 102 ASP B C 1
ATOM 5093 O O . ASP B 1 102 ? -21.547 16.875 -18.578 1 65.31 102 ASP B O 1
ATOM 5097 N N . GLU B 1 103 ? -19.641 17.938 -18.875 1 62.78 103 GLU B N 1
ATOM 5098 C CA . GLU B 1 103 ? -19.625 17.625 -20.297 1 62.78 103 GLU B CA 1
ATOM 5099 C C . GLU B 1 103 ? -19.438 16.125 -20.531 1 62.78 103 GLU B C 1
ATOM 5101 O O . GLU B 1 103 ? -20 15.562 -21.469 1 62.78 103 GLU B O 1
ATOM 5106 N N . LEU B 1 104 ? -18.641 15.742 -19.734 1 58.69 104 LEU B N 1
ATOM 5107 C CA . LEU B 1 104 ? -18.406 14.305 -19.828 1 58.69 104 LEU B CA 1
ATOM 5108 C C . LEU B 1 104 ? -19.656 13.531 -19.422 1 58.69 104 LEU B C 1
ATOM 5110 O O . LEU B 1 104 ? -19.875 12.406 -19.891 1 58.69 104 LEU B O 1
ATOM 5114 N N . ARG B 1 105 ? -20.516 14.141 -18.469 1 56.38 105 ARG B N 1
ATOM 5115 C CA . ARG B 1 105 ? -21.703 13.562 -17.859 1 56.38 105 ARG B CA 1
ATOM 5116 C C . ARG B 1 105 ? -22.844 13.461 -18.859 1 56.38 105 ARG B C 1
ATOM 5118 O O . ARG B 1 105 ? -23.938 12.992 -18.531 1 56.38 105 ARG B O 1
ATOM 5125 N N . VAL B 1 106 ? -22.828 14.062 -20.016 1 46.06 106 VAL B N 1
ATOM 5126 C CA . VAL B 1 106 ? -24.062 13.906 -20.766 1 46.06 106 VAL B CA 1
ATOM 5127 C C . VAL B 1 106 ? -24.625 12.5 -20.547 1 46.06 106 VAL B C 1
ATOM 5129 O O . VAL B 1 106 ? -25.844 12.312 -20.438 1 46.06 106 VAL B O 1
ATOM 5132 N N . ALA B 1 107 ? -23.922 11.586 -20.812 1 45.53 107 ALA B N 1
ATOM 5133 C CA . ALA B 1 107 ? -24.469 10.234 -20.812 1 45.53 107 ALA B CA 1
ATOM 5134 C C . ALA B 1 107 ? -24.672 9.727 -19.391 1 45.53 107 ALA B C 1
ATOM 5136 O O . ALA B 1 107 ? -24.938 8.547 -19.172 1 45.53 107 ALA B O 1
ATOM 5137 N N . ASP B 1 108 ? -24.344 10.438 -18.422 1 49.09 108 ASP B N 1
ATOM 5138 C CA . ASP B 1 108 ? -24.5 10.031 -17.031 1 49.09 108 ASP B CA 1
ATOM 5139 C C . ASP B 1 108 ? -25.922 9.57 -16.734 1 49.09 108 ASP B C 1
ATOM 5141 O O . ASP B 1 108 ? -26.703 10.305 -16.141 1 49.09 108 ASP B O 1
ATOM 5145 N N . ALA B 1 109 ? -26.656 9.211 -17.922 1 41.25 109 ALA B N 1
ATOM 5146 C CA . ALA B 1 109 ? -28.016 8.75 -17.609 1 41.25 109 ALA B CA 1
ATOM 5147 C C . ALA B 1 109 ? -28.094 8.188 -16.203 1 41.25 109 ALA B C 1
ATOM 5149 O O . ALA B 1 109 ? -27.094 8.086 -15.5 1 41.25 109 ALA B O 1
ATOM 5150 N N . GLU B 1 110 ? -29.062 7.059 -16.125 1 44.09 110 GLU B N 1
ATOM 5151 C CA . GLU B 1 110 ? -29.703 6.203 -15.133 1 44.09 110 GLU B CA 1
ATOM 5152 C C . GLU B 1 110 ? -28.672 5.441 -14.312 1 44.09 110 GLU B C 1
ATOM 5154 O O . GLU B 1 110 ? -29 4.441 -13.664 1 44.09 110 GLU B O 1
ATOM 5159 N N . VAL B 1 111 ? -27.547 5.414 -14.656 1 44.5 111 VAL B N 1
ATOM 5160 C CA . VAL B 1 111 ? -26.75 4.305 -14.133 1 44.5 111 VAL B CA 1
ATOM 5161 C C . VAL B 1 111 ? -26.594 4.457 -12.625 1 44.5 111 VAL B C 1
ATOM 5163 O O . VAL B 1 111 ? -25.812 5.297 -12.156 1 44.5 111 VAL B O 1
ATOM 5166 N N . ALA B 1 112 ? -27.688 4.633 -11.969 1 45.12 112 ALA B N 1
ATOM 5167 C CA . ALA B 1 112 ? -28 4.711 -10.547 1 45.12 112 ALA B CA 1
ATOM 5168 C C . ALA B 1 112 ? -26.938 4.008 -9.711 1 45.12 112 ALA B C 1
ATOM 5170 O O . ALA B 1 112 ? -26 3.422 -10.258 1 45.12 112 ALA B O 1
ATOM 5171 N N . ASP B 1 113 ? -27.469 3.107 -8.594 1 49.28 113 ASP B N 1
ATOM 5172 C CA . ASP B 1 113 ? -27.438 2.678 -7.203 1 49.28 113 ASP B CA 1
ATOM 5173 C C . ASP B 1 113 ? -26.422 1.551 -7 1 49.28 113 ASP B C 1
ATOM 5175 O O . ASP B 1 113 ? -26.531 0.784 -6.039 1 49.28 113 ASP B O 1
ATOM 5179 N N . PHE B 1 114 ? -25.734 1.182 -8.008 1 53.12 114 PHE B N 1
ATOM 5180 C CA . PHE B 1 114 ? -25.266 -0.156 -7.656 1 53.12 114 PHE B CA 1
ATOM 5181 C C . PHE B 1 114 ? -24.344 -0.107 -6.445 1 53.12 114 PHE B C 1
ATOM 5183 O O . PHE B 1 114 ? -24.172 -1.11 -5.754 1 53.12 114 PHE B O 1
ATOM 5190 N N . HIS B 1 115 ? -23.516 1.028 -6.254 1 57.53 115 HIS B N 1
ATOM 5191 C CA . HIS B 1 115 ? -22.688 0.929 -5.059 1 57.53 115 HIS B CA 1
ATOM 5192 C C . HIS B 1 115 ? -22.828 2.176 -4.191 1 57.53 115 HIS B C 1
ATOM 5194 O O . HIS B 1 115 ? -22.984 3.283 -4.707 1 57.53 115 HIS B O 1
ATOM 5200 N N . PRO B 1 116 ? -23.312 1.926 -2.988 1 66.12 116 PRO B N 1
ATOM 5201 C CA . PRO B 1 116 ? -23.375 3.031 -2.027 1 66.12 116 PRO B CA 1
ATOM 5202 C C . PRO B 1 116 ? -22.062 3.789 -1.9 1 66.12 116 PRO B C 1
ATOM 5204 O O . PRO B 1 116 ? -21.25 3.482 -1.021 1 66.12 116 PRO B O 1
ATOM 5207 N N . ILE B 1 117 ? -21.797 4.551 -3.027 1 69.94 117 ILE B N 1
ATOM 5208 C CA . ILE B 1 117 ? -20.562 5.332 -2.982 1 69.94 117 ILE B CA 1
ATOM 5209 C C . ILE B 1 117 ? -20.891 6.777 -2.6 1 69.94 117 ILE B C 1
ATOM 5211 O O . ILE B 1 117 ? -22.047 7.199 -2.66 1 69.94 117 ILE B O 1
ATOM 5215 N N 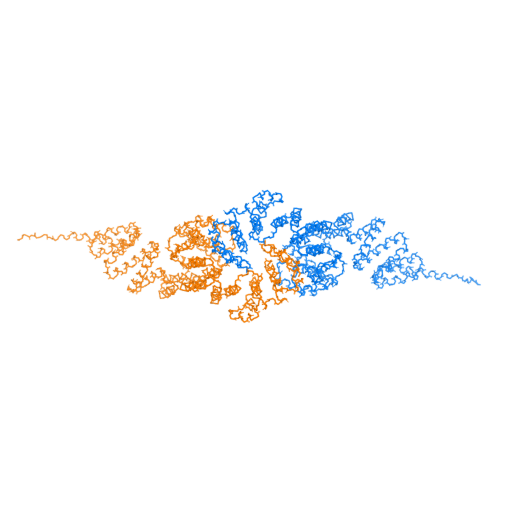. ALA B 1 118 ? -19.891 7.359 -1.983 1 73.56 118 ALA B N 1
ATOM 5216 C CA . ALA B 1 118 ? -20 8.781 -1.669 1 73.56 118 ALA B CA 1
ATOM 5217 C C . ALA B 1 118 ? -20.25 9.609 -2.93 1 73.56 118 ALA B C 1
ATOM 5219 O O . ALA B 1 118 ? -20.141 9.094 -4.047 1 73.56 118 ALA B O 1
ATOM 5220 N N . ASP B 1 119 ? -20.672 10.781 -2.734 1 84.44 119 ASP B N 1
ATOM 5221 C CA . ASP B 1 119 ? -20.906 11.672 -3.867 1 84.44 119 ASP B CA 1
ATOM 5222 C C . ASP B 1 119 ? -19.719 11.672 -4.824 1 84.44 119 ASP B C 1
ATOM 5224 O O . ASP B 1 119 ? -18.625 12.117 -4.461 1 84.44 119 ASP B O 1
ATOM 5228 N N . VAL B 1 120 ? -19.891 11.188 -6.004 1 87.75 120 VAL B N 1
ATOM 5229 C CA . VAL B 1 120 ? -18.828 10.938 -6.961 1 87.75 120 VAL B CA 1
ATOM 5230 C C . VAL B 1 120 ? -18.203 12.266 -7.391 1 87.75 120 VAL B C 1
ATOM 5232 O O . VAL B 1 120 ? -16.984 12.352 -7.609 1 87.75 120 VAL B O 1
ATOM 5235 N N . ARG B 1 121 ? -18.969 13.312 -7.523 1 88.31 121 ARG B N 1
ATOM 5236 C CA . ARG B 1 121 ? -18.453 14.609 -7.941 1 88.31 121 ARG B CA 1
ATOM 5237 C C . ARG B 1 121 ? -17.484 15.164 -6.906 1 88.31 121 ARG B C 1
ATOM 5239 O O . ARG B 1 121 ? -16.453 15.75 -7.262 1 88.31 121 ARG B O 1
ATOM 5246 N N . ALA B 1 122 ? -17.859 14.977 -5.633 1 92.25 122 ALA B N 1
ATOM 5247 C CA . ALA B 1 122 ? -16.969 15.43 -4.559 1 92.25 122 ALA B CA 1
ATOM 5248 C C . ALA B 1 122 ? -15.656 14.656 -4.574 1 92.25 122 ALA B C 1
ATOM 5250 O O . ALA B 1 122 ? -14.586 15.234 -4.367 1 92.25 122 ALA B O 1
ATOM 5251 N N . GLN B 1 123 ? -15.789 13.406 -4.902 1 93.38 123 GLN B N 1
ATOM 5252 C CA . GLN B 1 123 ? -14.594 12.562 -4.922 1 93.38 123 GLN B CA 1
ATOM 5253 C C . GLN B 1 123 ? -13.695 12.922 -6.102 1 93.38 123 GLN B C 1
ATOM 5255 O O . GLN B 1 123 ? -12.469 12.898 -5.984 1 93.38 123 GLN B O 1
ATOM 5260 N N . LEU B 1 124 ? -14.281 13.195 -7.23 1 93.12 124 LEU B N 1
ATOM 5261 C CA . LEU B 1 124 ? -13.508 13.602 -8.398 1 93.12 124 LEU B CA 1
ATOM 5262 C C . LEU B 1 124 ? -12.797 14.93 -8.148 1 93.12 124 LEU B C 1
ATOM 5264 O O . LEU B 1 124 ? -11.633 15.094 -8.516 1 93.12 124 LEU B O 1
ATOM 5268 N N . ALA B 1 125 ? -13.516 15.82 -7.523 1 94.69 125 ALA B N 1
ATOM 5269 C CA . ALA B 1 125 ? -12.922 17.109 -7.195 1 94.69 125 ALA B CA 1
ATOM 5270 C C . ALA B 1 125 ? -11.781 16.969 -6.191 1 94.69 125 ALA B C 1
ATOM 5272 O O . ALA B 1 125 ? -10.758 17.641 -6.297 1 94.69 125 ALA B O 1
ATOM 5273 N N . LEU B 1 126 ? -12.016 16.141 -5.215 1 95.81 126 LEU B N 1
ATOM 5274 C CA . LEU B 1 126 ? -10.969 15.867 -4.234 1 95.81 126 LEU B CA 1
ATOM 5275 C C . LEU B 1 126 ? -9.719 15.32 -4.914 1 95.81 126 LEU B C 1
ATOM 5277 O O . LEU B 1 126 ? -8.609 15.773 -4.629 1 95.81 126 LEU B O 1
ATOM 5281 N N . LEU B 1 127 ? -9.953 14.367 -5.809 1 95.56 127 LEU B N 1
ATOM 5282 C CA . LEU B 1 127 ? -8.828 13.773 -6.523 1 95.56 127 LEU B CA 1
ATOM 5283 C C . LEU B 1 127 ? -8.109 14.82 -7.371 1 95.56 127 LEU B C 1
ATOM 5285 O O . LEU B 1 127 ? -6.879 14.836 -7.426 1 95.56 127 LEU B O 1
ATOM 5289 N N . ARG B 1 128 ? -8.836 15.641 -8.039 1 95.81 128 ARG B N 1
ATOM 5290 C CA . ARG B 1 128 ? -8.273 16.734 -8.828 1 95.81 128 ARG B CA 1
ATOM 5291 C C . ARG B 1 128 ? -7.418 17.641 -7.957 1 95.81 128 ARG B C 1
ATOM 5293 O O . ARG B 1 128 ? -6.324 18.047 -8.359 1 95.81 128 ARG B O 1
ATOM 5300 N N . GLY B 1 129 ? -7.941 18 -6.758 1 96 129 GLY B N 1
ATOM 5301 C CA . GLY B 1 129 ? -7.188 18.828 -5.836 1 96 129 GLY B CA 1
ATOM 5302 C C . GLY B 1 129 ? -5.859 18.219 -5.434 1 96 129 GLY B C 1
ATOM 5303 O O . GLY B 1 129 ? -4.836 18.922 -5.402 1 96 129 GLY B O 1
ATOM 5304 N N . LYS B 1 130 ? -5.879 16.984 -5.195 1 95 130 LYS B N 1
ATOM 5305 C CA . LYS B 1 130 ? -4.656 16.281 -4.809 1 95 130 LYS B CA 1
ATOM 5306 C C . LYS B 1 130 ? -3.637 16.297 -5.945 1 95 130 LYS B C 1
ATOM 5308 O O . LYS B 1 130 ? -2.438 16.453 -5.711 1 95 130 LYS B O 1
ATOM 5313 N N . ILE B 1 131 ? -4.109 16.078 -7.172 1 96 131 ILE B N 1
ATOM 5314 C CA . ILE B 1 131 ? -3.232 16.047 -8.336 1 96 131 ILE B CA 1
ATOM 5315 C C . ILE B 1 131 ? -2.605 17.438 -8.531 1 96 131 ILE B C 1
ATOM 5317 O O . ILE B 1 131 ? -1.393 17.547 -8.727 1 96 131 ILE B O 1
ATOM 5321 N N . PHE B 1 132 ? -3.379 18.453 -8.398 1 95.31 132 PHE B N 1
ATOM 5322 C CA . PHE B 1 132 ? -2.879 19.812 -8.562 1 95.31 132 PHE B CA 1
ATOM 5323 C C . PHE B 1 132 ? -1.894 20.156 -7.457 1 95.31 132 PHE B C 1
ATOM 5325 O O . PHE B 1 132 ? -0.915 20.875 -7.691 1 95.31 132 PHE B O 1
ATOM 5332 N N . GLU B 1 133 ? -2.211 19.734 -6.27 1 91.5 133 GLU B N 1
ATOM 5333 C CA . GLU B 1 133 ? -1.29 19.969 -5.16 1 91.5 133 GLU B CA 1
ATOM 5334 C C . GLU B 1 133 ? 0.074 19.344 -5.434 1 91.5 133 GLU B C 1
ATOM 5336 O O . GLU B 1 133 ? 1.109 19.953 -5.18 1 91.5 133 GLU B O 1
ATOM 5341 N N . ASN B 1 134 ? 0.053 18.141 -5.941 1 89.62 134 ASN B N 1
ATOM 5342 C CA . ASN B 1 134 ? 1.298 17.453 -6.258 1 89.62 134 ASN B CA 1
ATOM 5343 C C . ASN B 1 134 ? 2.062 18.156 -7.375 1 89.62 134 ASN B C 1
ATOM 5345 O O . ASN B 1 134 ? 3.289 18.078 -7.445 1 89.62 134 ASN B O 1
ATOM 5349 N N . GLN B 1 135 ? 1.318 18.844 -8.211 1 91.38 135 GLN B N 1
ATOM 5350 C CA . GLN B 1 135 ? 1.935 19.609 -9.297 1 91.38 135 GLN B CA 1
ATOM 5351 C C . GLN B 1 135 ? 2.322 21 -8.844 1 91.38 135 GLN B C 1
ATOM 5353 O O . GLN B 1 135 ? 2.715 21.844 -9.656 1 91.38 135 GLN B O 1
ATOM 5358 N N . ASP B 1 136 ? 2.125 21.359 -7.605 1 87.56 136 ASP B N 1
ATOM 5359 C CA . ASP B 1 136 ? 2.467 22.625 -6.98 1 87.56 136 ASP B CA 1
ATOM 5360 C C . ASP B 1 136 ? 1.622 23.766 -7.555 1 87.56 136 ASP B C 1
ATOM 5362 O O . ASP B 1 136 ? 2.113 24.891 -7.734 1 87.56 136 ASP B O 1
ATOM 5366 N N . ASN B 1 137 ? 0.498 23.344 -8.008 1 91.94 137 ASN B N 1
ATOM 5367 C CA . ASN B 1 137 ? -0.485 24.359 -8.398 1 91.94 137 ASN B CA 1
ATOM 5368 C C . ASN B 1 137 ? -1.492 24.609 -7.281 1 91.94 137 ASN B C 1
ATOM 5370 O O . ASN B 1 137 ? -2.578 24.031 -7.27 1 91.94 137 ASN B O 1
ATOM 5374 N N . ARG B 1 138 ? -1.272 25.578 -6.551 1 89.94 138 ARG B N 1
ATOM 5375 C CA . ARG B 1 138 ? -2.02 25.828 -5.32 1 89.94 138 ARG B CA 1
ATOM 5376 C C . ARG B 1 138 ? -3.4 26.406 -5.621 1 89.94 138 ARG B C 1
ATOM 5378 O O . ARG B 1 138 ? -4.387 26.016 -4.992 1 89.94 138 ARG B O 1
ATOM 5385 N N . ILE B 1 139 ? -3.48 27.234 -6.547 1 92.62 139 ILE B N 1
ATOM 5386 C CA . ILE B 1 139 ? -4.73 27.922 -6.852 1 92.62 139 ILE B CA 1
ATOM 5387 C C . ILE B 1 139 ? -5.773 26.906 -7.32 1 92.62 139 ILE B C 1
ATOM 5389 O O . ILE B 1 139 ? -6.895 26.875 -6.812 1 92.62 139 ILE B O 1
ATOM 5393 N N . LYS B 1 140 ? -5.363 26.094 -8.242 1 94.56 140 LYS B N 1
ATOM 5394 C CA . LYS B 1 140 ? -6.289 25.094 -8.766 1 94.56 140 LYS B CA 1
ATOM 5395 C C . LYS B 1 140 ? -6.613 24.047 -7.707 1 94.56 140 LYS B C 1
ATOM 5397 O O . LYS B 1 140 ? -7.73 23.516 -7.668 1 94.56 140 LYS B O 1
ATOM 5402 N N . ALA B 1 141 ? -5.641 23.734 -6.883 1 94.81 141 ALA B N 1
ATOM 5403 C CA . ALA B 1 141 ? -5.875 22.781 -5.801 1 94.81 141 ALA B CA 1
ATOM 5404 C C . ALA B 1 141 ? -6.934 23.312 -4.832 1 94.81 141 ALA B C 1
ATOM 5406 O O . ALA B 1 141 ? -7.859 22.578 -4.469 1 94.81 141 ALA B O 1
ATOM 5407 N N . ILE B 1 142 ? -6.797 24.578 -4.465 1 95.44 142 ILE B N 1
ATOM 5408 C CA . ILE B 1 142 ? -7.738 25.203 -3.541 1 95.44 142 ILE B CA 1
ATOM 5409 C C . ILE B 1 142 ? -9.141 25.188 -4.145 1 95.44 142 ILE B C 1
ATOM 5411 O O . ILE B 1 142 ? -10.117 24.844 -3.473 1 95.44 142 ILE B O 1
ATOM 5415 N N . ARG B 1 143 ? -9.227 25.516 -5.414 1 95 143 ARG B N 1
ATOM 5416 C CA . ARG B 1 143 ? -10.516 25.547 -6.098 1 95 143 ARG B CA 1
ATOM 5417 C C . ARG B 1 143 ? -11.156 24.156 -6.117 1 95 143 ARG B C 1
ATOM 5419 O O . ARG B 1 143 ? -12.367 24.031 -5.922 1 95 143 ARG B O 1
ATOM 5426 N N . SER B 1 144 ? -10.375 23.219 -6.375 1 96.19 144 SER B N 1
ATOM 5427 C CA . SER B 1 144 ? -10.875 21.844 -6.438 1 96.19 144 SER B CA 1
ATOM 5428 C C . SER B 1 144 ? -11.32 21.359 -5.062 1 96.19 144 SER B C 1
ATOM 5430 O O . SER B 1 144 ? -12.344 20.688 -4.941 1 96.19 144 SER B O 1
ATOM 5432 N N . TYR B 1 145 ? -10.539 21.609 -4.02 1 96.38 145 TYR B N 1
ATOM 5433 C CA . TYR B 1 145 ? -10.93 21.219 -2.67 1 96.38 145 TYR B CA 1
ATOM 5434 C C . TYR B 1 145 ? -12.219 21.906 -2.248 1 96.38 145 TYR B C 1
ATOM 5436 O O . TYR B 1 145 ? -13.086 21.312 -1.61 1 96.38 145 TYR B O 1
ATOM 5444 N N . ARG B 1 146 ? -12.336 23.188 -2.602 1 95.25 146 ARG B N 1
ATOM 5445 C CA . ARG B 1 146 ? -13.562 23.922 -2.314 1 95.25 146 ARG B CA 1
ATOM 5446 C C . ARG B 1 146 ? -14.758 23.281 -3.029 1 95.25 146 ARG B C 1
ATOM 5448 O O . ARG B 1 146 ? -15.844 23.172 -2.455 1 95.25 146 ARG B O 1
ATOM 5455 N N . ALA B 1 147 ? -14.523 22.938 -4.246 1 93.94 147 ALA B N 1
ATOM 5456 C CA . ALA B 1 147 ? -15.57 22.281 -5.023 1 93.94 147 ALA B CA 1
ATOM 5457 C C . ALA B 1 147 ? -15.984 20.953 -4.375 1 93.94 147 ALA B C 1
ATOM 5459 O O . ALA B 1 147 ? -17.172 20.625 -4.34 1 93.94 147 ALA B O 1
ATOM 5460 N N . ALA B 1 148 ? -15.039 20.172 -3.904 1 95.12 148 ALA B N 1
ATOM 5461 C CA . ALA B 1 148 ? -15.336 18.906 -3.244 1 95.12 148 ALA B CA 1
ATOM 5462 C C . ALA B 1 148 ? -16.234 19.125 -2.031 1 95.12 148 ALA B C 1
ATOM 5464 O O . ALA B 1 148 ? -17.219 18.391 -1.846 1 95.12 148 ALA B O 1
ATOM 5465 N N . LEU B 1 149 ? -15.945 20.141 -1.257 1 95.44 149 LEU B N 1
ATOM 5466 C CA . LEU B 1 149 ? -16.719 20.438 -0.049 1 95.44 149 LEU B CA 1
ATOM 5467 C C . LEU B 1 149 ? -18.094 21 -0.397 1 95.44 149 LEU B C 1
ATOM 5469 O O . LEU B 1 149 ? -19.047 20.781 0.343 1 95.44 149 LEU B O 1
ATOM 5473 N N . ASN B 1 150 ? -18.188 21.656 -1.503 1 92.38 150 ASN B N 1
ATOM 5474 C CA . ASN B 1 150 ? -19.484 22.172 -1.936 1 92.38 150 ASN B CA 1
ATOM 5475 C C . ASN B 1 150 ? -20.406 21.047 -2.41 1 92.38 150 ASN B C 1
ATOM 5477 O O . ASN B 1 150 ? -21.625 21.125 -2.24 1 92.38 150 ASN B O 1
ATOM 5481 N N . HIS B 1 151 ? -19.812 20.078 -3.045 1 91.19 151 HIS B N 1
ATOM 5482 C CA . HIS B 1 151 ? -20.594 18.938 -3.494 1 91.19 151 HIS B CA 1
ATOM 5483 C C . HIS B 1 151 ? -20.984 18.047 -2.324 1 91.19 151 HIS B C 1
ATOM 5485 O O . HIS B 1 151 ? -22.094 17.531 -2.266 1 91.19 151 HIS B O 1
ATOM 5491 N N . ASP B 1 152 ? -20.047 17.828 -1.438 1 93.44 152 ASP B N 1
ATOM 5492 C CA . ASP B 1 152 ? -20.297 17.031 -0.238 1 93.44 152 ASP B CA 1
ATOM 5493 C C . ASP B 1 152 ? -19.594 17.641 0.974 1 93.44 152 ASP B C 1
ATOM 5495 O O . ASP B 1 152 ? -18.391 17.422 1.177 1 93.44 152 ASP B O 1
ATOM 5499 N N . PRO B 1 153 ? -20.312 18.25 1.801 1 94.69 153 PRO B N 1
ATOM 5500 C CA . PRO B 1 153 ? -19.734 18.922 2.965 1 94.69 153 PRO B CA 1
ATOM 5501 C C . PRO B 1 153 ? -19.062 17.953 3.934 1 94.69 153 PRO B C 1
ATOM 5503 O O . PRO B 1 153 ? -18.312 18.375 4.812 1 94.69 153 PRO B O 1
ATOM 5506 N N . PHE B 1 154 ? -19.266 16.641 3.775 1 94.62 154 PHE B N 1
ATOM 5507 C CA . PHE B 1 154 ? -18.703 15.672 4.699 1 94.62 154 PHE B CA 1
ATOM 5508 C C . PHE B 1 154 ? -17.328 15.195 4.215 1 94.62 154 PHE B C 1
ATOM 5510 O O . PHE B 1 154 ? -16.703 14.336 4.848 1 94.62 154 PHE B O 1
ATOM 5517 N N . CYS B 1 155 ? -16.891 15.719 3.109 1 95.88 155 CYS B N 1
ATOM 5518 C CA . CYS B 1 155 ? -15.562 15.367 2.609 1 95.88 155 CYS B CA 1
ATOM 5519 C C . CYS B 1 155 ? -14.469 15.977 3.48 1 95.88 155 CYS B C 1
ATOM 5521 O O . CYS B 1 155 ? -13.797 16.922 3.068 1 95.88 155 CYS B O 1
ATOM 5523 N N . ALA B 1 156 ? -14.188 15.414 4.551 1 95.31 156 ALA B N 1
ATOM 5524 C CA . ALA B 1 156 ? -13.297 15.945 5.574 1 95.31 156 ALA B CA 1
ATOM 5525 C C . ALA B 1 156 ? -11.852 15.984 5.078 1 95.31 156 ALA B C 1
ATOM 5527 O O . ALA B 1 156 ? -11.07 16.844 5.496 1 95.31 156 ALA B O 1
ATOM 5528 N N . GLU B 1 157 ? -11.531 15.086 4.188 1 95.94 157 GLU B N 1
ATOM 5529 C CA . GLU B 1 157 ? -10.164 15.047 3.68 1 95.94 157 GLU B CA 1
ATOM 5530 C C . GLU B 1 157 ? -9.797 16.359 2.975 1 95.94 157 GLU B C 1
ATOM 5532 O O . GLU B 1 157 ? -8.672 16.844 3.09 1 95.94 157 GLU B O 1
ATOM 5537 N N . ALA B 1 158 ? -10.75 16.859 2.197 1 96.56 158 ALA B N 1
ATOM 5538 C CA . ALA B 1 158 ? -10.508 18.125 1.511 1 96.56 158 ALA B CA 1
ATOM 5539 C C . ALA B 1 158 ? -10.219 19.25 2.508 1 96.56 158 ALA B C 1
ATOM 5541 O O . ALA B 1 158 ? -9.297 20.031 2.309 1 96.56 158 ALA B O 1
ATOM 5542 N N . LEU B 1 159 ? -10.977 19.281 3.562 1 94.88 159 LEU B N 1
ATOM 5543 C CA . LEU B 1 159 ? -10.789 20.312 4.59 1 94.88 159 LEU B CA 1
ATOM 5544 C C . LEU B 1 159 ? -9.453 20.125 5.301 1 94.88 159 LEU B C 1
ATOM 5546 O O . LEU B 1 159 ? -8.758 21.094 5.59 1 94.88 159 LEU B O 1
ATOM 5550 N N . GLN B 1 160 ? -9.141 18.922 5.582 1 92.81 160 GLN B N 1
ATOM 5551 C CA . GLN B 1 160 ? -7.891 18.625 6.273 1 92.81 160 GLN B CA 1
ATOM 5552 C C . GLN B 1 160 ? -6.684 19.047 5.434 1 92.81 160 GLN B C 1
ATOM 5554 O O . GLN B 1 160 ? -5.699 19.562 5.961 1 92.81 160 GLN B O 1
ATOM 5559 N N . ARG B 1 161 ? -6.781 18.797 4.203 1 93 161 ARG B N 1
ATOM 5560 C CA . ARG B 1 161 ? -5.68 19.172 3.322 1 93 161 ARG B CA 1
ATOM 5561 C C . ARG B 1 161 ? -5.512 20.688 3.27 1 93 161 ARG B C 1
ATOM 5563 O O . ARG B 1 161 ? -4.387 21.188 3.27 1 93 161 ARG B O 1
ATOM 5570 N N . LEU B 1 162 ? -6.621 21.344 3.215 1 93.94 162 LEU B N 1
ATOM 5571 C CA . LEU B 1 162 ? -6.59 22.812 3.203 1 93.94 162 LEU B CA 1
ATOM 5572 C C . LEU B 1 162 ? -5.992 23.344 4.5 1 93.94 162 LEU B C 1
ATOM 5574 O O . LEU B 1 162 ? -5.23 24.312 4.48 1 93.94 162 LEU B O 1
ATOM 5578 N N . ALA B 1 163 ? -6.297 22.703 5.559 1 90.88 163 ALA B N 1
ATOM 5579 C CA . ALA B 1 163 ? -5.844 23.156 6.867 1 90.88 163 ALA B CA 1
ATOM 5580 C C . ALA B 1 163 ? -4.391 22.75 7.113 1 90.88 163 ALA B C 1
ATOM 5582 O O . ALA B 1 163 ? -3.57 23.594 7.492 1 90.88 163 ALA B O 1
ATOM 5583 N N . ASP B 1 164 ? -4.059 21.516 6.883 1 87.19 164 ASP B N 1
ATOM 5584 C CA . ASP B 1 164 ? -2.734 20.984 7.188 1 87.19 164 ASP B CA 1
ATOM 5585 C C . ASP B 1 164 ? -1.655 21.672 6.355 1 87.19 164 ASP B C 1
ATOM 5587 O O . ASP B 1 164 ? -0.541 21.891 6.836 1 87.19 164 ASP B O 1
ATOM 5591 N N . HIS B 1 165 ? -2.033 22.031 5.203 1 86.62 165 HIS B N 1
ATOM 5592 C CA . HIS B 1 165 ? -1.041 22.641 4.32 1 86.62 165 HIS B CA 1
ATOM 5593 C C . HIS B 1 165 ? -1.188 24.156 4.289 1 86.62 165 HIS B C 1
ATOM 5595 O O . HIS B 1 165 ? -0.519 24.828 3.5 1 86.62 165 HIS B O 1
ATOM 5601 N N . HIS B 1 166 ? -2.008 24.609 5.125 1 88.38 166 HIS B N 1
ATOM 5602 C CA . HIS B 1 166 ? -2.197 26.047 5.27 1 88.38 166 HIS B CA 1
ATOM 5603 C C . HIS B 1 166 ? -2.344 26.734 3.912 1 88.38 166 HIS B C 1
ATOM 5605 O O . HIS B 1 166 ? -1.618 27.672 3.604 1 88.38 166 HIS B O 1
ATOM 5611 N N . LEU B 1 167 ? -3.324 26.297 3.193 1 89.5 167 LEU B N 1
ATOM 5612 C CA . LEU B 1 167 ? -3.49 26.766 1.825 1 89.5 167 LEU B CA 1
ATOM 5613 C C . LEU B 1 167 ? -4.336 28.031 1.79 1 89.5 167 LEU B C 1
ATOM 5615 O O . LEU B 1 167 ? -4.312 28.781 0.806 1 89.5 167 LEU B O 1
ATOM 5619 N N . LEU B 1 168 ? -5.031 28.281 2.879 1 91.5 168 LEU B N 1
ATOM 5620 C CA . LEU B 1 168 ? -5.957 29.406 2.902 1 91.5 168 LEU B CA 1
ATOM 5621 C C . LEU B 1 168 ? -5.539 30.438 3.945 1 91.5 168 LEU B C 1
ATOM 5623 O O . LEU B 1 168 ? -4.992 30.078 4.992 1 91.5 168 LEU B O 1
ATOM 5627 N N . LYS B 1 169 ? -5.824 31.688 3.572 1 89.44 169 LYS B N 1
ATOM 5628 C CA . LYS B 1 169 ? -5.715 32.75 4.578 1 89.44 169 LYS B CA 1
ATOM 5629 C C . LYS B 1 169 ? -6.867 32.656 5.578 1 89.44 169 LYS B C 1
ATOM 5631 O O . LYS B 1 169 ? -7.879 32 5.32 1 89.44 169 LYS B O 1
ATOM 5636 N N . HIS B 1 170 ? -6.637 33.312 6.664 1 88.06 170 HIS B N 1
ATOM 5637 C CA . HIS B 1 170 ? -7.613 33.25 7.746 1 88.06 170 HIS B CA 1
ATOM 5638 C C . HIS B 1 170 ? -8.992 33.688 7.27 1 88.06 170 HIS B C 1
ATOM 5640 O O . HIS B 1 170 ? -10 33.031 7.582 1 88.06 170 HIS B O 1
ATOM 5646 N N . SER B 1 171 ? -9.086 34.75 6.555 1 89.62 171 SER B N 1
ATOM 5647 C CA . SER B 1 171 ? -10.359 35.25 6.059 1 89.62 171 SER B CA 1
ATOM 5648 C C . SER B 1 171 ? -11.016 34.25 5.113 1 89.62 171 SER B C 1
ATOM 5650 O O . SER B 1 171 ? -12.234 34.062 5.148 1 89.62 171 SER B O 1
ATOM 5652 N N . GLU B 1 172 ? -10.211 33.594 4.332 1 92.31 172 GLU B N 1
ATOM 5653 C CA . GLU B 1 172 ? -10.711 32.594 3.389 1 92.31 172 GLU B CA 1
ATOM 5654 C C . GLU B 1 172 ? -11.211 31.344 4.113 1 92.31 172 GLU B C 1
ATOM 5656 O O . GLU B 1 172 ? -12.18 30.719 3.678 1 92.31 172 GLU B O 1
ATOM 5661 N N . GLU B 1 173 ? -10.523 30.984 5.16 1 92 173 GLU B N 1
ATOM 5662 C CA . GLU B 1 173 ? -10.945 29.828 5.957 1 92 173 GLU B CA 1
ATOM 5663 C C . GLU B 1 173 ? -12.344 30.047 6.539 1 92 173 GLU B C 1
ATOM 5665 O O . GLU B 1 173 ? -13.188 29.156 6.469 1 92 173 GLU B O 1
ATOM 5670 N N . THR B 1 174 ? -12.57 31.203 7.098 1 90.06 174 THR B N 1
ATOM 5671 C CA . THR B 1 174 ? -13.859 31.531 7.691 1 90.06 174 THR B CA 1
ATOM 5672 C C . THR B 1 174 ? -14.953 31.562 6.629 1 90.06 174 THR B C 1
ATOM 5674 O O . THR B 1 174 ? -16.078 31.109 6.863 1 90.06 174 THR B O 1
ATOM 5677 N N . GLN B 1 175 ? -14.578 32.094 5.523 1 93.31 175 GLN B N 1
ATOM 5678 C CA . GLN B 1 175 ? -15.531 32.156 4.418 1 93.31 175 GLN B CA 1
ATOM 5679 C C . GLN B 1 175 ? -15.883 30.766 3.918 1 93.31 175 GLN B C 1
ATOM 5681 O O . GLN B 1 175 ? -17.031 30.5 3.555 1 93.31 175 GLN B O 1
ATOM 5686 N N . LEU B 1 176 ? -14.93 29.938 3.859 1 94.56 176 LEU B N 1
ATOM 5687 C CA . LEU B 1 176 ? -15.156 28.562 3.414 1 94.56 176 LEU B CA 1
ATOM 5688 C C . LEU B 1 176 ? -16.141 27.859 4.332 1 94.56 176 LEU B C 1
ATOM 5690 O O . LEU B 1 176 ? -17.109 27.25 3.863 1 94.56 176 LEU B O 1
ATOM 5694 N N . VAL B 1 177 ? -15.938 27.922 5.617 1 93.31 177 VAL B N 1
ATOM 5695 C CA . VAL B 1 177 ? -16.812 27.25 6.578 1 93.31 177 VAL B CA 1
ATOM 5696 C C . VAL B 1 177 ? -18.219 27.812 6.469 1 93.31 177 VAL B C 1
ATOM 5698 O O . VAL B 1 177 ? -19.203 27.062 6.508 1 93.31 177 VAL B O 1
ATOM 5701 N N . ALA B 1 178 ? -18.281 29.125 6.27 1 92.56 178 ALA B N 1
ATOM 5702 C CA . ALA B 1 178 ? -19.578 29.781 6.148 1 92.56 178 ALA B CA 1
ATOM 5703 C C . ALA B 1 178 ? -20.312 29.328 4.879 1 92.56 178 ALA B C 1
ATOM 5705 O O . ALA B 1 178 ? -21.531 29.234 4.863 1 92.56 178 ALA B O 1
ATOM 5706 N N . SER B 1 179 ? -19.547 29.047 3.896 1 93.44 179 SER B N 1
ATOM 5707 C CA . SER B 1 179 ? -20.141 28.656 2.617 1 93.44 179 SER B CA 1
ATOM 5708 C C . SER B 1 179 ? -20.625 27.219 2.643 1 93.44 179 SER B C 1
ATOM 5710 O O . SER B 1 179 ? -21.531 26.844 1.908 1 93.44 179 SER B O 1
ATOM 5712 N N . ILE B 1 180 ? -20.062 26.375 3.404 1 93 180 ILE B N 1
ATOM 5713 C CA . ILE B 1 180 ? -20.359 24.953 3.463 1 93 180 ILE B CA 1
ATOM 5714 C C . ILE B 1 180 ? -21.625 24.734 4.289 1 93 180 ILE B C 1
ATOM 5716 O O . ILE B 1 180 ? -22.375 23.797 4.027 1 93 180 ILE B O 1
ATOM 5720 N N . LEU B 1 181 ? -21.969 25.625 5.184 1 90.69 181 LEU B N 1
ATOM 5721 C CA . LEU B 1 181 ? -23.016 25.422 6.168 1 90.69 181 LEU B CA 1
ATOM 5722 C C . LEU B 1 181 ? -24.391 25.375 5.496 1 90.69 181 LEU B C 1
ATOM 5724 O O . LEU B 1 181 ? -25.188 24.469 5.762 1 90.69 181 LEU B O 1
ATOM 5728 N N . PRO B 1 182 ? -24.641 26.281 4.562 1 92.5 182 PRO B N 1
ATOM 5729 C CA . PRO B 1 182 ? -25.938 26.203 3.893 1 92.5 182 PRO B CA 1
ATOM 5730 C C . PRO B 1 182 ? -26.094 24.922 3.062 1 92.5 182 PRO B C 1
ATOM 5732 O O . PRO B 1 182 ? -27.188 24.359 2.988 1 92.5 182 PRO B O 1
ATOM 5735 N N . VAL B 1 183 ? -25.078 24.5 2.486 1 92 183 VAL B N 1
ATOM 5736 C CA . VAL B 1 183 ? -25.109 23.266 1.691 1 92 183 VAL B CA 1
ATOM 5737 C C . VAL B 1 183 ? -25.375 22.078 2.598 1 92 183 VAL B C 1
ATOM 5739 O O . VAL B 1 183 ? -26.156 21.188 2.244 1 92 183 VAL B O 1
ATOM 5742 N N . MET B 1 184 ? -24.766 22.031 3.725 1 92 184 MET B N 1
ATOM 5743 C CA . MET B 1 184 ? -24.953 20.969 4.699 1 92 184 MET B CA 1
ATOM 5744 C C . MET B 1 184 ? -26.391 20.938 5.211 1 92 184 MET B C 1
ATOM 5746 O O . MET B 1 184 ? -26.984 19.859 5.336 1 92 184 MET B O 1
ATOM 5750 N N . GLN B 1 185 ? -26.922 22.109 5.438 1 92.31 185 GLN B N 1
ATOM 5751 C CA . GLN B 1 185 ? -28.297 22.203 5.93 1 92.31 185 GLN B CA 1
ATOM 5752 C C . GLN B 1 185 ? -29.297 21.688 4.898 1 92.31 185 GLN B C 1
ATOM 5754 O O . GLN B 1 185 ? -30.25 21 5.246 1 92.31 185 GLN B O 1
ATOM 5759 N N . ASP B 1 186 ? -28.969 22 3.717 1 91.75 186 ASP B N 1
ATOM 5760 C CA . ASP B 1 186 ? -29.844 21.547 2.637 1 91.75 186 ASP B CA 1
ATOM 5761 C C . ASP B 1 186 ? -29.797 20.016 2.504 1 91.75 186 ASP B C 1
ATOM 5763 O O . ASP B 1 186 ? -30.844 19.375 2.355 1 91.75 186 ASP B O 1
ATOM 5767 N N . LYS B 1 187 ? -28.703 19.422 2.592 1 88.81 187 LYS B N 1
ATOM 5768 C CA . LYS B 1 187 ? -28.531 17.984 2.412 1 88.81 187 LYS B CA 1
ATOM 5769 C C . LYS B 1 187 ? -29.078 17.219 3.611 1 88.81 187 LYS B C 1
ATOM 5771 O O . LYS B 1 187 ? -29.484 16.062 3.479 1 88.81 187 LYS B O 1
ATOM 5776 N N . LEU B 1 188 ? -29.016 17.844 4.754 1 91.12 188 LEU B N 1
ATOM 5777 C CA . LEU B 1 188 ? -29.422 17.156 5.977 1 91.12 188 LEU B CA 1
ATOM 5778 C C . LEU B 1 188 ? -30.844 17.531 6.359 1 91.12 188 LEU B C 1
ATOM 5780 O O . LEU B 1 188 ? -31.328 17.141 7.422 1 91.12 188 LEU B O 1
ATOM 5784 N N . ALA B 1 189 ? -31.547 18.266 5.508 1 89.12 189 ALA B N 1
ATOM 5785 C CA . ALA B 1 189 ? -32.875 18.766 5.816 1 89.12 189 ALA B CA 1
ATOM 5786 C C . ALA B 1 189 ? -33.844 17.609 6.062 1 89.12 189 ALA B C 1
ATOM 5788 O O . ALA B 1 189 ? -34.719 17.703 6.926 1 89.12 189 ALA B O 1
ATOM 5789 N N . SER B 1 190 ? -33.625 16.484 5.371 1 88.31 190 SER B N 1
ATOM 5790 C CA . SER B 1 190 ? -34.562 15.375 5.473 1 88.31 190 SER B CA 1
ATOM 5791 C C . SER B 1 190 ? -34.094 14.352 6.504 1 88.31 190 SER B C 1
ATOM 5793 O O . SER B 1 190 ? -34.812 13.398 6.809 1 88.31 190 SER B O 1
ATOM 5795 N N . GLU B 1 191 ? -33 14.602 7.07 1 89.12 191 GLU B N 1
ATOM 5796 C CA . GLU B 1 191 ? -32.469 13.625 8.008 1 89.12 191 GLU B CA 1
ATOM 5797 C C . GLU B 1 191 ? -32.875 13.945 9.445 1 89.12 191 GLU B C 1
ATOM 5799 O O . GLU B 1 191 ? -33 15.117 9.812 1 89.12 191 GLU B O 1
ATOM 5804 N N . GLU B 1 192 ? -33.094 12.938 10.164 1 87.5 192 GLU B N 1
ATOM 5805 C CA . GLU B 1 192 ? -33.375 13.117 11.578 1 87.5 192 GLU B CA 1
ATOM 5806 C C . GLU B 1 192 ? -32.156 13.648 12.336 1 87.5 192 GLU B C 1
ATOM 5808 O O . GLU B 1 192 ? -31.062 13.109 12.211 1 87.5 192 GLU B O 1
ATOM 5813 N N . GLU B 1 193 ? -32.344 14.719 13.078 1 89.94 193 GLU B N 1
ATOM 5814 C CA . GLU B 1 193 ? -31.297 15.359 13.852 1 89.94 193 GLU B CA 1
ATOM 5815 C C . GLU B 1 193 ? -30.219 15.953 12.945 1 89.94 193 GLU B C 1
ATOM 5817 O O . GLU B 1 193 ? -29.031 15.945 13.289 1 89.94 193 GLU B O 1
ATOM 5822 N N . GLY B 1 194 ? -30.656 16.328 11.766 1 90.12 194 GLY B N 1
ATOM 5823 C CA . GLY B 1 194 ? -29.734 16.969 10.828 1 90.12 194 GLY B CA 1
ATOM 5824 C C . GLY B 1 194 ? -29.156 18.266 11.352 1 90.12 194 GLY B C 1
ATOM 5825 O O . GLY B 1 194 ? -28.016 18.625 11.016 1 90.12 194 GLY B O 1
ATOM 5826 N N . ASP B 1 195 ? -29.891 18.891 12.18 1 90.31 195 ASP B N 1
ATOM 5827 C CA . ASP B 1 195 ? -29.438 20.141 12.758 1 90.31 195 ASP B CA 1
ATOM 5828 C C . ASP B 1 195 ? -28.266 19.922 13.719 1 90.31 195 ASP B C 1
ATOM 5830 O O . ASP B 1 195 ? -27.328 20.719 13.766 1 90.31 195 ASP B O 1
ATOM 5834 N N . ILE B 1 196 ? -28.375 18.891 14.453 1 91.69 196 ILE B N 1
ATOM 5835 C CA . ILE B 1 196 ? -27.297 18.562 15.391 1 91.69 196 ILE B CA 1
ATOM 5836 C C . ILE B 1 196 ? -26.031 18.234 14.617 1 91.69 196 ILE B C 1
ATOM 5838 O O . ILE B 1 196 ? -24.938 18.703 14.984 1 91.69 196 ILE B O 1
ATOM 5842 N N . LEU B 1 197 ? -26.203 17.484 13.57 1 92.75 197 LEU B N 1
ATOM 5843 C CA . LEU B 1 197 ? -25.047 17.125 12.758 1 92.75 197 LEU B CA 1
ATOM 5844 C C . LEU B 1 197 ? -24.438 18.359 12.102 1 92.75 197 LEU B C 1
ATOM 5846 O O . LEU B 1 197 ? -23.219 18.438 11.953 1 92.75 197 LEU B O 1
ATOM 5850 N N . THR B 1 198 ? -25.266 19.266 11.695 1 93.06 198 THR B N 1
ATOM 5851 C CA . THR B 1 198 ? -24.781 20.516 11.133 1 93.06 198 THR B CA 1
ATOM 5852 C C . THR B 1 198 ? -23.969 21.297 12.156 1 93.06 198 THR B C 1
ATOM 5854 O O . THR B 1 198 ? -22.906 21.828 11.844 1 93.06 198 THR B O 1
ATOM 5857 N N . ASP B 1 199 ? -24.422 21.312 13.336 1 92.88 199 ASP B N 1
ATOM 5858 C CA . ASP B 1 199 ? -23.719 22.031 14.406 1 92.88 199 ASP B CA 1
ATOM 5859 C C . ASP B 1 199 ? -22.391 21.344 14.734 1 92.88 199 ASP B C 1
ATOM 5861 O O . ASP B 1 199 ? -21.391 22.031 14.969 1 92.88 199 ASP B O 1
ATOM 5865 N N . ILE B 1 200 ? -22.469 20.078 14.781 1 93.5 200 ILE B N 1
ATOM 5866 C CA . ILE B 1 200 ? -21.25 19.328 15.062 1 93.5 200 ILE B CA 1
ATOM 5867 C C . ILE B 1 200 ? -20.203 19.609 13.977 1 93.5 200 ILE B C 1
ATOM 5869 O O . ILE B 1 200 ? -19.047 19.875 14.281 1 93.5 200 ILE B O 1
ATOM 5873 N N . THR B 1 201 ? -20.641 19.531 12.742 1 93.75 201 THR B N 1
ATOM 5874 C CA . THR B 1 201 ? -19.734 19.734 11.617 1 93.75 201 THR B CA 1
ATOM 5875 C C . THR B 1 201 ? -19.172 21.156 11.641 1 93.75 201 THR B C 1
ATOM 5877 O O . THR B 1 201 ? -17.984 21.344 11.398 1 93.75 201 THR B O 1
ATOM 5880 N N . ASP B 1 202 ? -20 22.078 11.922 1 93.12 202 ASP B N 1
ATOM 5881 C CA . ASP B 1 202 ? -19.562 23.469 12.008 1 93.12 202 ASP B CA 1
ATOM 5882 C C . ASP B 1 202 ? -18.516 23.656 13.094 1 93.12 202 ASP B C 1
ATOM 5884 O O . ASP B 1 202 ? -17.516 24.328 12.883 1 93.12 202 ASP B O 1
ATOM 5888 N N . PHE B 1 203 ? -18.797 23.047 14.211 1 93.94 203 PHE B N 1
ATOM 5889 C CA . PHE B 1 203 ? -17.875 23.141 15.336 1 93.94 203 PHE B CA 1
ATOM 5890 C C . PHE B 1 203 ? -16.531 22.516 14.984 1 93.94 203 PHE B C 1
ATOM 5892 O O . PHE B 1 203 ? -15.484 23.109 15.234 1 93.94 203 PHE B O 1
ATOM 5899 N N . LEU B 1 204 ? -16.547 21.375 14.391 1 93.69 204 LEU B N 1
ATOM 5900 C CA . LEU B 1 204 ? -15.336 20.641 14.047 1 93.69 204 LEU B CA 1
ATOM 5901 C C . LEU B 1 204 ? -14.523 21.406 13.008 1 93.69 204 LEU B C 1
ATOM 5903 O O . LEU B 1 204 ? -13.312 21.562 13.156 1 93.69 204 LEU B O 1
ATOM 5907 N N . TYR B 1 205 ? -15.18 21.875 11.953 1 93.75 205 TYR B N 1
ATOM 5908 C CA . TYR B 1 205 ? -14.5 22.578 10.867 1 93.75 205 TYR B CA 1
ATOM 5909 C C . TYR B 1 205 ? -13.938 23.906 11.336 1 93.75 205 TYR B C 1
ATOM 5911 O O . TYR B 1 205 ? -12.812 24.281 10.984 1 93.75 205 TYR B O 1
ATOM 5919 N N . SER B 1 206 ? -14.648 24.562 12.195 1 92.5 206 SER B N 1
ATOM 5920 C CA . SER B 1 206 ? -14.172 25.828 12.742 1 92.5 206 SER B CA 1
ATOM 5921 C C . SER B 1 206 ? -12.977 25.609 13.672 1 92.5 206 SER B C 1
ATOM 5923 O O . SER B 1 206 ? -12.031 26.406 13.672 1 92.5 206 SER B O 1
ATOM 5925 N N . SER B 1 207 ? -13.07 24.578 14.43 1 91.44 207 SER B N 1
ATOM 5926 C CA . SER B 1 207 ? -11.992 24.281 15.367 1 91.44 207 SER B CA 1
ATOM 5927 C C . SER B 1 207 ? -10.695 23.953 14.641 1 91.44 207 SER B C 1
ATOM 5929 O O . SER B 1 207 ? -9.609 24.203 15.156 1 91.44 207 SER B O 1
ATOM 5931 N N . LEU B 1 208 ? -10.812 23.438 13.516 1 89.38 208 LEU B N 1
ATOM 5932 C CA . LEU B 1 208 ? -9.641 23.062 12.734 1 89.38 208 LEU B CA 1
ATOM 5933 C C . LEU B 1 208 ? -8.891 24.297 12.25 1 89.38 208 LEU B C 1
ATOM 5935 O O . LEU B 1 208 ? -7.668 24.281 12.117 1 89.38 208 LEU B O 1
ATOM 5939 N N . PHE B 1 209 ? -9.633 25.359 11.969 1 88.38 209 PHE B N 1
ATOM 5940 C CA . PHE B 1 209 ? -9.023 26.531 11.352 1 88.38 209 PHE B CA 1
ATOM 5941 C C . PHE B 1 209 ? -8.664 27.578 12.414 1 88.38 209 PHE B C 1
ATOM 5943 O O . PHE B 1 209 ? -7.785 28.406 12.195 1 88.38 209 PHE B O 1
ATOM 5950 N N . GLU B 1 210 ? -9.289 27.484 13.531 1 85.75 210 GLU B N 1
ATOM 5951 C CA . GLU B 1 210 ? -9.039 28.516 14.539 1 85.75 210 GLU B CA 1
ATOM 5952 C C . GLU B 1 210 ? -7.676 28.328 15.188 1 85.75 210 GLU B C 1
ATOM 5954 O O . GLU B 1 210 ? -7.352 27.234 15.656 1 85.75 210 GLU B O 1
ATOM 5959 N N . ARG B 1 211 ? -6.969 29.375 15.25 1 82.06 211 ARG B N 1
ATOM 5960 C CA . ARG B 1 211 ? -5.582 29.281 15.695 1 82.06 211 ARG B CA 1
ATOM 5961 C C . ARG B 1 211 ? -5.434 29.781 17.125 1 82.06 211 ARG B C 1
ATOM 5963 O O . ARG B 1 211 ? -4.613 29.266 17.891 1 82.06 211 ARG B O 1
ATOM 5970 N N . TYR B 1 212 ? -6.207 30.797 17.516 1 80.69 212 TYR B N 1
ATOM 5971 C CA . TYR B 1 212 ? -5.93 31.438 18.797 1 80.69 212 TYR B CA 1
ATOM 5972 C C . TYR B 1 212 ? -7.16 31.438 19.688 1 80.69 212 TYR B C 1
ATOM 5974 O O . TYR B 1 212 ? -7.043 31.422 20.922 1 80.69 212 TYR B O 1
ATOM 5982 N N . GLN B 1 213 ? -8.258 31.391 19.047 1 79.19 213 GLN B N 1
ATOM 5983 C CA . GLN B 1 213 ? -9.477 31.562 19.844 1 79.19 213 GLN B CA 1
ATOM 5984 C C . GLN B 1 213 ? -10.227 30.25 19.984 1 79.19 213 GLN B C 1
ATOM 5986 O O . GLN B 1 213 ? -10.117 29.375 19.125 1 79.19 213 GLN B O 1
ATOM 5991 N N . GLU B 1 214 ? -10.875 30.219 21.078 1 81 214 GLU B N 1
ATOM 5992 C CA . GLU B 1 214 ? -11.734 29.047 21.281 1 81 214 GLU B CA 1
ATOM 5993 C C . GLU B 1 214 ? -13.023 29.172 20.469 1 81 214 GLU B C 1
ATOM 5995 O O . GLU B 1 214 ? -13.602 30.266 20.375 1 81 214 GLU B O 1
ATOM 6000 N N . VAL B 1 215 ? -13.375 28.156 19.875 1 86.44 215 VAL B N 1
ATOM 6001 C CA . VAL B 1 215 ? -14.625 28.109 19.125 1 86.44 215 VAL B CA 1
ATOM 6002 C C . VAL B 1 215 ? -15.789 27.844 20.062 1 86.44 215 VAL B C 1
ATOM 6004 O O . VAL B 1 215 ? -15.719 26.953 20.922 1 86.44 215 VAL B O 1
ATOM 6007 N N . PRO B 1 216 ? -16.781 28.672 19.938 1 87.62 216 PRO B N 1
ATOM 6008 C CA . PRO B 1 216 ? -17.938 28.453 20.797 1 87.62 216 PRO B CA 1
ATOM 6009 C C . PRO B 1 216 ? -18.578 27.078 20.562 1 87.62 216 PRO B C 1
ATOM 6011 O O . PRO B 1 216 ? -18.688 26.625 19.422 1 87.62 216 PRO B O 1
ATOM 6014 N N . ILE B 1 217 ? -18.984 26.5 21.656 1 89.62 217 ILE B N 1
ATOM 6015 C CA . ILE B 1 217 ? -19.594 25.172 21.594 1 89.62 217 ILE B CA 1
ATOM 6016 C C . ILE B 1 217 ? -21.109 25.297 21.719 1 89.62 217 ILE B C 1
ATOM 6018 O O . ILE B 1 217 ? -21.625 25.859 22.688 1 89.62 217 ILE B O 1
ATOM 6022 N N . SER B 1 218 ? -21.75 24.781 20.734 1 88.75 218 SER B N 1
ATOM 6023 C CA . SER B 1 218 ? -23.203 24.734 20.766 1 88.75 218 SER B CA 1
ATOM 6024 C C . SER B 1 218 ? -23.703 23.75 21.828 1 88.75 218 SER B C 1
ATOM 6026 O O . SER B 1 218 ? -23.094 22.719 22.062 1 88.75 218 SER B O 1
ATOM 6028 N N . ASP B 1 219 ? -24.906 23.969 22.359 1 88.25 219 ASP B N 1
ATOM 6029 C CA . ASP B 1 219 ? -25.5 23.109 23.391 1 88.25 219 ASP B CA 1
ATOM 6030 C C . ASP B 1 219 ? -25.953 21.781 22.797 1 88.25 219 ASP B C 1
ATOM 6032 O O . ASP B 1 219 ? -26.156 20.812 23.531 1 88.25 219 ASP B O 1
ATOM 6036 N N . GLN B 1 220 ? -26.078 21.75 21.562 1 88.62 220 GLN B N 1
ATOM 6037 C CA . GLN B 1 220 ? -26.562 20.547 20.906 1 88.62 220 GLN B CA 1
ATOM 6038 C C . GLN B 1 220 ? -25.453 19.516 20.734 1 88.62 220 GLN B C 1
ATOM 6040 O O . GLN B 1 220 ? -25.719 18.344 20.5 1 88.62 220 GLN B O 1
ATOM 6045 N N . ILE B 1 221 ? -24.281 19.953 20.906 1 90.44 221 ILE B N 1
ATOM 6046 C CA . ILE B 1 221 ? -23.156 19.062 20.703 1 90.44 221 ILE B CA 1
ATOM 6047 C C . ILE B 1 221 ? -22.984 18.172 21.938 1 90.44 221 ILE B C 1
ATOM 6049 O O . ILE B 1 221 ? -22.875 18.672 23.062 1 90.44 221 ILE B O 1
ATOM 6053 N N . PRO B 1 222 ? -23.016 16.922 21.719 1 89.81 222 PRO B N 1
ATOM 6054 C CA . PRO B 1 222 ? -22.828 16.016 22.859 1 89.81 222 PRO B CA 1
ATOM 6055 C C . PRO B 1 222 ? -21.516 16.25 23.594 1 89.81 222 PRO B C 1
ATOM 6057 O O . PRO B 1 222 ? -20.469 16.359 22.969 1 89.81 222 PRO B O 1
ATOM 6060 N N . ILE B 1 223 ? -21.547 16.234 24.828 1 89.56 223 ILE B N 1
ATOM 6061 C CA . ILE B 1 223 ? -20.406 16.547 25.672 1 89.56 223 ILE B CA 1
ATOM 6062 C C . ILE B 1 223 ? -19.312 15.5 25.484 1 89.56 223 ILE B C 1
ATOM 6064 O O . ILE B 1 223 ? -18.125 15.82 25.531 1 89.56 223 ILE B O 1
ATOM 6068 N N . LYS B 1 224 ? -19.672 14.312 25.25 1 90.25 224 LYS B N 1
ATOM 6069 C CA . LYS B 1 224 ? -18.719 13.227 25.078 1 90.25 224 LYS B CA 1
ATOM 6070 C C . LYS B 1 224 ? -17.812 13.492 23.875 1 90.25 224 LYS B C 1
ATOM 6072 O O . LYS B 1 224 ? -16.656 13.055 23.859 1 90.25 224 LYS B O 1
ATOM 6077 N N . LEU B 1 225 ? -18.344 14.195 22.938 1 92.38 225 LEU B N 1
ATOM 6078 C CA . LEU B 1 225 ? -17.594 14.461 21.703 1 92.38 225 LEU B CA 1
ATOM 6079 C C . LEU B 1 225 ? -16.438 15.422 21.969 1 92.38 225 LEU B C 1
ATOM 6081 O O . LEU B 1 225 ? -15.461 15.445 21.219 1 92.38 225 LEU B O 1
ATOM 6085 N N . LEU B 1 226 ? -16.562 16.188 23.016 1 91.06 226 LEU B N 1
ATOM 6086 C CA . LEU B 1 226 ? -15.547 17.172 23.344 1 91.06 226 LEU B CA 1
ATOM 6087 C C . LEU B 1 226 ? -14.25 16.5 23.781 1 91.06 226 LEU B C 1
ATOM 6089 O O . LEU B 1 226 ? -13.18 17.125 23.719 1 91.06 226 LEU B O 1
ATOM 6093 N N . ALA B 1 227 ? -14.344 15.25 24.125 1 90.81 227 ALA B N 1
ATOM 6094 C CA . ALA B 1 227 ? -13.172 14.5 24.547 1 90.81 227 ALA B CA 1
ATOM 6095 C C . ALA B 1 227 ? -12.453 13.867 23.359 1 90.81 227 ALA B C 1
ATOM 6097 O O . ALA B 1 227 ? -11.398 13.25 23.516 1 90.81 227 ALA B O 1
ATOM 6098 N N . ASN B 1 228 ? -13.008 14.094 22.234 1 94.12 228 ASN B N 1
ATOM 6099 C CA . ASN B 1 228 ? -12.398 13.531 21.031 1 94.12 228 ASN B CA 1
ATOM 6100 C C . ASN B 1 228 ? -10.977 14.055 20.828 1 94.12 228 ASN B C 1
ATOM 6102 O O . ASN B 1 228 ? -10.711 15.234 21.062 1 94.12 228 ASN B O 1
ATOM 6106 N N . PRO B 1 229 ? -10.094 13.227 20.375 1 92.56 229 PRO B N 1
ATOM 6107 C CA . PRO B 1 229 ? -8.688 13.609 20.219 1 92.56 229 PRO B CA 1
ATOM 6108 C C . PRO B 1 229 ? -8.492 14.781 19.266 1 92.56 229 PRO B C 1
ATOM 6110 O O . PRO B 1 229 ? -7.648 15.648 19.5 1 92.56 229 PRO B O 1
ATOM 6113 N N . ASP B 1 230 ? -9.258 14.828 18.234 1 92.88 230 ASP B N 1
ATOM 6114 C CA . ASP B 1 230 ? -9.109 15.922 17.266 1 92.88 230 ASP B CA 1
ATOM 6115 C C . ASP B 1 230 ? -9.469 17.266 17.906 1 92.88 230 ASP B C 1
ATOM 6117 O O . ASP B 1 230 ? -8.812 18.266 17.641 1 92.88 230 ASP B O 1
ATOM 6121 N N . ILE B 1 231 ? -10.523 17.219 18.625 1 93.25 231 ILE B N 1
ATOM 6122 C CA . ILE B 1 231 ? -10.961 18.422 19.297 1 93.25 231 ILE B CA 1
ATOM 6123 C C . ILE B 1 231 ? -9.93 18.844 20.344 1 93.25 231 ILE B C 1
ATOM 6125 O O . ILE B 1 231 ? -9.602 20.016 20.484 1 93.25 231 ILE B O 1
ATOM 6129 N N . GLN B 1 232 ? -9.414 17.891 21.016 1 94.5 232 GLN B N 1
ATOM 6130 C CA . GLN B 1 232 ? -8.398 18.156 22.031 1 94.5 232 GLN B CA 1
ATOM 6131 C C . GLN B 1 232 ? -7.117 18.703 21.406 1 94.5 232 GLN B C 1
ATOM 6133 O O . GLN B 1 232 ? -6.48 19.594 21.953 1 94.5 232 GLN B O 1
ATOM 6138 N N . VAL B 1 233 ? -6.777 18.141 20.312 1 94.69 233 VAL B N 1
ATOM 6139 C CA . VAL B 1 233 ? -5.574 18.594 19.625 1 94.69 233 VAL B CA 1
ATOM 6140 C C . VAL B 1 233 ? -5.762 20.031 19.156 1 94.69 233 VAL B C 1
ATOM 6142 O O . VAL B 1 233 ? -4.836 20.844 19.234 1 94.69 233 VAL B O 1
ATOM 6145 N N . SER B 1 234 ? -6.918 20.328 18.609 1 93.31 234 SER B N 1
ATOM 6146 C CA . SER B 1 234 ? -7.199 21.688 18.203 1 93.31 234 SER B CA 1
ATOM 6147 C C . SER B 1 234 ? -7.113 22.656 19.375 1 93.31 234 SER B C 1
ATOM 6149 O O . SER B 1 234 ? -6.598 23.766 19.234 1 93.31 234 SER B O 1
ATOM 6151 N N . ARG B 1 235 ? -7.59 22.203 20.453 1 93.19 235 ARG B N 1
ATOM 6152 C CA . ARG B 1 235 ? -7.504 23.031 21.656 1 93.19 235 ARG B CA 1
ATOM 6153 C C . ARG B 1 235 ? -6.055 23.219 22.094 1 93.19 235 ARG B C 1
ATOM 6155 O O . ARG B 1 235 ? -5.648 24.312 22.469 1 93.19 235 ARG B O 1
ATOM 6162 N N . ALA B 1 236 ? -5.336 22.172 22.062 1 94.75 236 ALA B N 1
ATOM 6163 C CA . ALA B 1 236 ? -3.922 22.25 22.422 1 94.75 236 ALA B CA 1
ATOM 6164 C C . ALA B 1 236 ? -3.17 23.203 21.5 1 94.75 236 ALA B C 1
ATOM 6166 O O . ALA B 1 236 ? -2.285 23.938 21.938 1 94.75 236 ALA B O 1
ATOM 6167 N N . ALA B 1 237 ? -3.51 23.125 20.25 1 92.62 237 ALA B N 1
ATOM 6168 C CA . ALA B 1 237 ? -2.889 24.016 19.266 1 92.62 237 ALA B CA 1
ATOM 6169 C C . ALA B 1 237 ? -3.193 25.469 19.578 1 92.62 237 ALA B C 1
ATOM 6171 O O . ALA B 1 237 ? -2.314 26.328 19.484 1 92.62 237 ALA B O 1
ATOM 6172 N N . GLN B 1 238 ? -4.41 25.75 19.906 1 90.44 238 GLN B N 1
ATOM 6173 C CA . GLN B 1 238 ? -4.801 27.109 20.281 1 90.44 238 GLN B CA 1
ATOM 6174 C C . GLN B 1 238 ? -4.027 27.594 21.5 1 90.44 238 GLN B C 1
ATOM 6176 O O . GLN B 1 238 ? -3.531 28.719 21.516 1 90.44 238 GLN B O 1
ATOM 6181 N N . LEU B 1 239 ? -3.943 26.703 22.438 1 91.31 239 LEU B N 1
ATOM 6182 C CA . LEU B 1 239 ? -3.223 27.047 23.656 1 91.31 239 LEU B CA 1
ATOM 6183 C C . LEU B 1 239 ? -1.742 27.266 23.375 1 91.31 239 LEU B C 1
ATOM 6185 O O . LEU B 1 239 ? -1.128 28.172 23.938 1 91.31 239 LEU B O 1
ATOM 6189 N N . PHE B 1 240 ? -1.191 26.516 22.562 1 91.88 240 PHE B N 1
ATOM 6190 C CA . PHE B 1 240 ? 0.205 26.688 22.188 1 91.88 240 PHE B CA 1
ATOM 6191 C C . PHE B 1 240 ? 0.429 28.047 21.531 1 91.88 240 PHE B C 1
ATOM 6193 O O . PHE B 1 240 ? 1.388 28.75 21.859 1 91.88 240 PHE B O 1
ATOM 6200 N N . ASN B 1 241 ? -0.426 28.344 20.594 1 87.06 241 ASN B N 1
ATOM 6201 C CA . ASN B 1 241 ? -0.305 29.609 19.891 1 87.06 241 ASN B CA 1
ATOM 6202 C C . ASN B 1 241 ? -0.484 30.797 20.844 1 87.06 241 ASN B C 1
ATOM 6204 O O . ASN B 1 241 ? 0.053 31.875 20.594 1 87.06 241 ASN B O 1
ATOM 6208 N N . GLN B 1 242 ? -1.197 30.531 21.922 1 85.44 242 GLN B N 1
ATOM 6209 C CA . GLN B 1 242 ? -1.403 31.562 22.938 1 85.44 242 GLN B CA 1
ATOM 6210 C C . GLN B 1 242 ? -0.203 31.656 23.875 1 85.44 242 GLN B C 1
ATOM 6212 O O . GLN B 1 242 ? -0.124 32.562 24.703 1 85.44 242 GLN B O 1
ATOM 6217 N N . GLY B 1 243 ? 0.677 30.734 23.766 1 86.06 243 GLY B N 1
ATOM 6218 C CA . GLY B 1 243 ? 1.858 30.719 24.609 1 86.06 243 GLY B CA 1
ATOM 6219 C C . GLY B 1 243 ? 1.659 29.953 25.906 1 86.06 243 GLY B C 1
ATOM 6220 O O . GLY B 1 243 ? 2.512 30 26.797 1 86.06 243 GLY B O 1
ATOM 6221 N N . GLN B 1 244 ? 0.497 29.375 26.016 1 89.56 244 GLN B N 1
ATOM 6222 C CA . GLN B 1 244 ? 0.235 28.547 27.188 1 89.56 244 GLN B CA 1
ATOM 6223 C C . GLN B 1 244 ? 0.753 27.125 26.969 1 89.56 244 GLN B C 1
ATOM 6225 O O . GLN B 1 244 ? -0.032 26.188 26.875 1 89.56 244 GLN B O 1
ATOM 6230 N N . PHE B 1 245 ? 2.014 26.969 27.062 1 93.44 245 PHE B N 1
ATOM 6231 C CA . PHE B 1 245 ? 2.701 25.75 26.672 1 93.44 245 PHE B CA 1
ATOM 6232 C C . PHE B 1 245 ? 2.436 24.625 27.672 1 93.44 245 PHE B C 1
ATOM 6234 O O . PHE B 1 245 ? 2.311 23.453 27.281 1 93.44 245 PHE B O 1
ATOM 6241 N N . GLU B 1 246 ? 2.324 24.953 28.922 1 94.25 246 GLU B N 1
ATOM 6242 C CA . GLU B 1 246 ? 2.115 23.938 29.938 1 94.25 246 GLU B CA 1
ATOM 6243 C C . GLU B 1 246 ? 0.761 23.25 29.766 1 94.25 246 GLU B C 1
ATOM 6245 O O . GLU B 1 246 ? 0.669 22.016 29.812 1 94.25 246 GLU B O 1
ATOM 6250 N N . GLU B 1 247 ? -0.231 24.078 29.609 1 94.5 247 GLU B N 1
ATOM 6251 C CA . GLU B 1 247 ? -1.565 23.531 29.422 1 94.5 247 GLU B CA 1
ATOM 6252 C C . GLU B 1 247 ? -1.642 22.734 28.109 1 94.5 247 GLU B C 1
ATOM 6254 O O . GLU B 1 247 ? -2.262 21.656 28.078 1 94.5 247 GLU B O 1
ATOM 6259 N N . SER B 1 248 ? -1.099 23.297 27.078 1 95.88 248 SER B N 1
ATOM 6260 C CA . SER B 1 248 ? -1.045 22.594 25.797 1 95.88 248 SER B CA 1
ATOM 6261 C C . SER B 1 248 ? -0.339 21.25 25.953 1 95.88 248 SER B C 1
ATOM 6263 O O . SER B 1 248 ? -0.813 20.234 25.438 1 95.88 248 SER B O 1
ATOM 6265 N N . PHE B 1 249 ? 0.769 21.234 26.672 1 97.06 249 PHE B N 1
ATOM 6266 C CA . PHE B 1 249 ? 1.554 20.031 26.891 1 97.06 249 PHE B CA 1
ATOM 6267 C C . PHE B 1 249 ? 0.744 18.984 27.641 1 97.06 249 PHE B C 1
ATOM 6269 O O . PHE B 1 249 ? 0.82 17.781 27.344 1 97.06 249 PHE B O 1
ATOM 6276 N N . THR B 1 250 ? -0.015 19.422 28.578 1 97.25 250 THR B N 1
ATOM 6277 C CA . THR B 1 250 ? -0.848 18.516 29.359 1 97.25 250 THR B CA 1
ATOM 6278 C C . THR B 1 250 ? -1.887 17.828 28.469 1 97.25 250 THR B C 1
ATOM 6280 O O . THR B 1 250 ? -2.092 16.625 28.562 1 97.25 250 THR B O 1
ATOM 6283 N N . ILE B 1 251 ? -2.529 18.594 27.656 1 96.94 251 ILE B N 1
ATOM 6284 C CA . ILE B 1 251 ? -3.557 18.047 26.766 1 96.94 251 ILE B CA 1
ATOM 6285 C C . ILE B 1 251 ? -2.926 17.078 25.766 1 96.94 251 ILE B C 1
ATOM 6287 O O . ILE B 1 251 ? -3.441 15.984 25.547 1 96.94 251 ILE B O 1
ATOM 6291 N N . THR B 1 252 ? -1.812 17.484 25.141 1 97.19 252 THR B N 1
ATOM 6292 C CA . THR B 1 252 ? -1.17 16.641 24.141 1 97.19 252 THR B CA 1
ATOM 6293 C C . THR B 1 252 ? -0.653 15.359 24.781 1 97.19 252 THR B C 1
ATOM 6295 O O . THR B 1 252 ? -0.675 14.297 24.141 1 97.19 252 THR B O 1
ATOM 6298 N N . THR B 1 253 ? -0.165 15.445 26 1 96.69 253 THR B N 1
ATOM 6299 C CA . THR B 1 253 ? 0.285 14.25 26.703 1 96.69 253 THR B CA 1
ATOM 6300 C C . THR B 1 253 ? -0.871 13.273 26.906 1 96.69 253 THR B C 1
ATOM 6302 O O . THR B 1 253 ? -0.717 12.07 26.703 1 96.69 253 THR B O 1
ATOM 6305 N N . LYS B 1 254 ? -1.98 13.805 27.266 1 95.75 254 LYS B N 1
ATOM 6306 C CA . LYS B 1 254 ? -3.16 12.961 27.469 1 95.75 254 LYS B CA 1
ATOM 6307 C C . LYS B 1 254 ? -3.586 12.297 26.156 1 95.75 254 LYS B C 1
ATOM 6309 O O . LYS B 1 254 ? -3.939 11.117 26.141 1 95.75 254 LYS B O 1
ATOM 6314 N N . VAL B 1 255 ? -3.58 13.039 25.109 1 94.69 255 VAL B N 1
ATOM 6315 C CA . VAL B 1 255 ? -3.969 12.516 23.812 1 94.69 255 VAL B CA 1
ATOM 6316 C C . VAL B 1 255 ? -3.008 11.406 23.391 1 94.69 255 VAL B C 1
ATOM 6318 O O . VAL B 1 255 ? -3.436 10.352 22.922 1 94.69 255 VAL B O 1
ATOM 6321 N N . LEU B 1 256 ? -1.707 11.578 23.594 1 93.44 256 LEU B N 1
ATOM 6322 C CA . LEU B 1 256 ? -0.696 10.633 23.141 1 93.44 256 LEU B CA 1
ATOM 6323 C C . LEU B 1 256 ? -0.652 9.406 24.031 1 93.44 256 LEU B C 1
ATOM 6325 O O . LEU B 1 256 ? -0.205 8.336 23.625 1 93.44 256 LEU B O 1
ATOM 6329 N N . ASP B 1 257 ? -1.115 9.555 25.25 1 91.06 257 ASP B N 1
ATOM 6330 C CA . ASP B 1 257 ? -1.231 8.398 26.125 1 91.06 257 ASP B CA 1
ATOM 6331 C C . ASP B 1 257 ? -2.266 7.41 25.609 1 91.06 257 ASP B C 1
ATOM 6333 O O . ASP B 1 257 ? -2.125 6.199 25.781 1 91.06 257 ASP B O 1
ATOM 6337 N N . ASN B 1 258 ? -3.264 7.977 24.969 1 87.12 258 ASN B N 1
ATOM 6338 C CA . ASN B 1 258 ? -4.336 7.141 24.422 1 87.12 258 ASN B CA 1
ATOM 6339 C C . ASN B 1 258 ? -4.039 6.703 23 1 87.12 258 ASN B C 1
ATOM 6341 O O . ASN B 1 258 ? -4.582 5.699 22.531 1 87.12 258 ASN B O 1
ATOM 6345 N N . ASP B 1 259 ? -3.365 7.566 22.328 1 86.56 259 ASP B N 1
ATOM 6346 C CA . ASP B 1 259 ? -2.969 7.305 20.953 1 86.56 259 ASP B CA 1
ATOM 6347 C C . ASP B 1 259 ? -1.543 7.781 20.688 1 86.56 259 ASP B C 1
ATOM 6349 O O . ASP B 1 259 ? -1.338 8.875 20.156 1 86.56 259 ASP B O 1
ATOM 6353 N N . LYS B 1 260 ? -0.628 6.914 20.859 1 84.25 260 LYS B N 1
ATOM 6354 C CA . LYS B 1 260 ? 0.787 7.27 20.906 1 84.25 260 LYS B CA 1
ATOM 6355 C C . LYS B 1 260 ? 1.265 7.816 19.578 1 84.25 260 LYS B C 1
ATOM 6357 O O . LYS B 1 260 ? 2.186 8.633 19.516 1 84.25 260 LYS B O 1
ATOM 6362 N N . PHE B 1 261 ? 0.657 7.469 18.547 1 83.88 261 PHE B N 1
ATOM 6363 C CA . PHE B 1 261 ? 1.195 7.84 17.25 1 83.88 261 PHE B CA 1
ATOM 6364 C C . PHE B 1 261 ? 0.208 8.711 16.484 1 83.88 261 PHE B C 1
ATOM 6366 O O . PHE B 1 261 ? 0.089 8.594 15.258 1 83.88 261 PHE B O 1
ATOM 6373 N N . ASN B 1 262 ? -0.469 9.539 17.266 1 89.75 262 ASN B N 1
ATOM 6374 C CA . ASN B 1 262 ? -1.334 10.523 16.625 1 89.75 262 ASN B CA 1
ATOM 6375 C C . ASN B 1 262 ? -0.525 11.578 15.883 1 89.75 262 ASN B C 1
ATOM 6377 O O . ASN B 1 262 ? 0.065 12.469 16.5 1 89.75 262 ASN B O 1
ATOM 6381 N N . GLU B 1 263 ? -0.56 11.617 14.664 1 89.12 263 GLU B N 1
ATOM 6382 C CA . GLU B 1 263 ? 0.312 12.438 13.828 1 89.12 263 GLU B CA 1
ATOM 6383 C C . GLU B 1 263 ? -0.076 13.914 13.906 1 89.12 263 GLU B C 1
ATOM 6385 O O . GLU B 1 263 ? 0.765 14.789 13.711 1 89.12 263 GLU B O 1
ATOM 6390 N N . ALA B 1 264 ? -1.311 14.211 14.211 1 90.69 264 ALA B N 1
ATOM 6391 C CA . ALA B 1 264 ? -1.768 15.594 14.305 1 90.69 264 ALA B CA 1
ATOM 6392 C C . ALA B 1 264 ? -1.316 16.234 15.609 1 90.69 264 ALA B C 1
ATOM 6394 O O . ALA B 1 264 ? -1.083 17.438 15.672 1 90.69 264 ALA B O 1
ATOM 6395 N N . CYS B 1 265 ? -1.12 15.43 16.609 1 94.75 265 CYS B N 1
ATOM 6396 C CA . CYS B 1 265 ? -0.808 15.914 17.953 1 94.75 265 CYS B CA 1
ATOM 6397 C C . CYS B 1 265 ? 0.699 16.031 18.141 1 94.75 265 CYS B C 1
ATOM 6399 O O . CYS B 1 265 ? 1.167 16.938 18.844 1 94.75 265 CYS B O 1
ATOM 6401 N N . LEU B 1 266 ? 1.463 15.258 17.484 1 95.56 266 LEU B N 1
ATOM 6402 C CA . LEU B 1 266 ? 2.889 15.078 17.75 1 95.56 266 LEU B CA 1
ATOM 6403 C C . LEU B 1 266 ? 3.648 16.391 17.516 1 95.56 266 LEU B C 1
ATOM 6405 O O . LEU B 1 266 ? 4.488 16.766 18.328 1 95.56 266 LEU B O 1
ATOM 6409 N N . PRO B 1 267 ? 3.332 17.078 16.453 1 95.31 267 PRO B N 1
ATOM 6410 C CA . PRO B 1 267 ? 4.094 18.312 16.219 1 95.31 267 PRO B CA 1
ATOM 6411 C C . PRO B 1 267 ? 3.938 19.328 17.359 1 95.31 267 PRO B C 1
ATOM 6413 O O . PRO B 1 267 ? 4.918 19.953 17.766 1 95.31 267 PRO B O 1
ATOM 6416 N N . PHE B 1 268 ? 2.762 19.422 17.875 1 95.38 268 PHE B N 1
ATOM 6417 C CA . PHE B 1 268 ? 2.514 20.359 18.969 1 95.38 268 PHE B CA 1
ATOM 6418 C C . PHE B 1 268 ? 3.152 19.859 20.266 1 95.38 268 PHE B C 1
ATOM 6420 O O . PHE B 1 268 ? 3.691 20.656 21.031 1 95.38 268 PHE B O 1
ATOM 6427 N N . HIS B 1 269 ? 3.076 18.609 20.453 1 97.38 269 HIS B N 1
ATOM 6428 C CA . HIS B 1 269 ? 3.693 18.016 21.641 1 97.38 269 HIS B CA 1
ATOM 6429 C C . HIS B 1 269 ? 5.203 18.25 21.641 1 97.38 269 HIS B C 1
ATOM 6431 O O . HIS B 1 269 ? 5.773 18.641 22.672 1 97.38 269 HIS B O 1
ATOM 6437 N N . ILE B 1 270 ? 5.809 18.047 20.531 1 97.75 270 ILE B N 1
ATOM 6438 C CA . ILE B 1 270 ? 7.25 18.219 20.375 1 97.75 270 ILE B CA 1
ATOM 6439 C C . ILE B 1 270 ? 7.613 19.688 20.578 1 97.75 270 ILE B C 1
ATOM 6441 O O . ILE B 1 270 ? 8.57 20 21.297 1 97.75 270 ILE B O 1
ATOM 6445 N N . ALA B 1 271 ? 6.844 20.547 19.969 1 96 271 ALA B N 1
ATOM 6446 C CA . ALA B 1 271 ? 7.086 21.984 20.109 1 96 271 ALA B CA 1
ATOM 6447 C C . ALA B 1 271 ? 6.965 22.422 21.562 1 96 271 ALA B C 1
ATOM 6449 O O . ALA B 1 271 ? 7.742 23.25 22.047 1 96 271 ALA B O 1
ATOM 6450 N N . CYS B 1 272 ? 5.988 21.828 22.219 1 96.62 272 CYS B N 1
ATOM 6451 C CA . CYS B 1 272 ? 5.816 22.141 23.625 1 96.62 272 CYS B CA 1
ATOM 6452 C C . CYS B 1 272 ? 7.02 21.672 24.438 1 96.62 272 CYS B C 1
ATOM 6454 O O . CYS B 1 272 ? 7.473 22.375 25.344 1 96.62 272 CYS B O 1
ATOM 6456 N N . GLN B 1 273 ? 7.512 20.516 24.109 1 97.19 273 GLN B N 1
ATOM 6457 C CA . GLN B 1 273 ? 8.672 19.984 24.828 1 97.19 273 GLN B CA 1
ATOM 6458 C C . GLN B 1 273 ? 9.898 20.875 24.625 1 97.19 273 GLN B C 1
ATOM 6460 O O . GLN B 1 273 ? 10.695 21.047 25.547 1 97.19 273 GLN B O 1
ATOM 6465 N N . VAL B 1 274 ? 10.055 21.438 23.5 1 96.06 274 VAL B N 1
ATOM 6466 C CA . VAL B 1 274 ? 11.164 22.344 23.219 1 96.06 274 VAL B CA 1
ATOM 6467 C C . VAL B 1 274 ? 11.008 23.625 24.047 1 96.06 274 VAL B C 1
ATOM 6469 O O . VAL B 1 274 ? 11.961 24.078 24.688 1 96.06 274 VAL B O 1
ATOM 6472 N N . GLU B 1 275 ? 9.805 24.203 24.031 1 92.69 275 GLU B N 1
ATOM 6473 C CA . GLU B 1 275 ? 9.539 25.453 24.719 1 92.69 275 GLU B CA 1
ATOM 6474 C C . GLU B 1 275 ? 9.664 25.297 26.234 1 92.69 275 GLU B C 1
ATOM 6476 O O . GLU B 1 275 ? 10.109 26.203 26.922 1 92.69 275 GLU B O 1
ATOM 6481 N N . LEU B 1 276 ? 9.258 24.125 26.688 1 94.88 276 LEU B N 1
ATOM 6482 C CA . LEU B 1 276 ? 9.281 23.859 28.125 1 94.88 276 LEU B CA 1
ATOM 6483 C C . LEU B 1 276 ? 10.609 23.234 28.547 1 94.88 276 LEU B C 1
ATOM 6485 O O . LEU B 1 276 ? 10.82 22.953 29.719 1 94.88 276 LEU B O 1
ATOM 6489 N N . LYS B 1 277 ? 11.484 22.984 27.609 1 94.5 277 LYS B N 1
ATOM 6490 C CA . LYS B 1 277 ? 12.82 22.438 27.828 1 94.5 277 LYS B CA 1
ATOM 6491 C C . LYS B 1 277 ? 12.75 21.047 28.453 1 94.5 277 LYS B C 1
ATOM 6493 O O . LYS B 1 277 ? 13.523 20.734 29.359 1 94.5 277 LYS B O 1
ATOM 6498 N N . GLU B 1 278 ? 11.781 20.359 28.062 1 96 278 GLU B N 1
ATOM 6499 C CA . GLU B 1 278 ? 11.695 18.969 28.453 1 96 278 GLU B CA 1
ATOM 6500 C C . GLU B 1 278 ? 12.57 18.078 27.578 1 96 278 GLU B C 1
ATOM 6502 O O . GLU B 1 278 ? 12.062 17.25 26.828 1 96 278 GLU B O 1
ATOM 6507 N N . ILE B 1 279 ? 13.805 18.094 27.781 1 96.44 279 ILE B N 1
ATOM 6508 C CA . ILE B 1 279 ? 14.797 17.516 26.875 1 96.44 279 ILE B CA 1
ATOM 6509 C C . ILE B 1 279 ? 14.766 15.992 26.969 1 96.44 279 ILE B C 1
ATOM 6511 O O . ILE B 1 279 ? 14.812 15.305 25.953 1 96.44 279 ILE B O 1
ATOM 6515 N N . ASN B 1 280 ? 14.672 15.477 28.172 1 96.62 280 ASN B N 1
ATOM 6516 C CA . ASN B 1 280 ? 14.703 14.023 28.359 1 96.62 280 ASN B CA 1
ATOM 6517 C C . ASN B 1 280 ? 13.492 13.352 27.734 1 96.62 280 ASN B C 1
ATOM 6519 O O . ASN B 1 280 ? 13.617 12.328 27.062 1 96.62 280 ASN B O 1
ATOM 6523 N N . SER B 1 281 ? 12.43 13.93 27.984 1 96.25 281 SER B N 1
ATOM 6524 C CA . SER B 1 281 ? 11.203 13.375 27.422 1 96.25 281 SER B CA 1
ATOM 6525 C C . SER B 1 281 ? 11.211 13.453 25.906 1 96.25 281 SER B C 1
ATOM 6527 O O . SER B 1 281 ? 10.695 12.562 25.219 1 96.25 281 SER B O 1
ATOM 6529 N N . LEU B 1 282 ? 11.695 14.531 25.375 1 97.44 282 LEU B N 1
ATOM 6530 C CA . LEU B 1 282 ? 11.805 14.688 23.922 1 97.44 282 LEU B CA 1
ATOM 6531 C C . LEU B 1 282 ? 12.75 13.648 23.328 1 97.44 282 LEU B C 1
ATOM 6533 O O . LEU B 1 282 ? 12.484 13.109 22.266 1 97.44 282 LEU B O 1
ATOM 6537 N N . PHE B 1 283 ? 13.836 13.398 24.078 1 97.12 283 PHE B N 1
ATOM 6538 C CA . PHE B 1 283 ? 14.789 12.383 23.641 1 97.12 283 PHE B CA 1
ATOM 6539 C C . PHE B 1 283 ? 14.125 11.016 23.547 1 97.12 283 PHE B C 1
ATOM 6541 O O . PHE B 1 283 ? 14.266 10.32 22.547 1 97.12 283 PHE B O 1
ATOM 6548 N N . TYR B 1 284 ? 13.422 10.719 24.547 1 96.31 284 TYR B N 1
ATOM 6549 C CA . TYR B 1 284 ? 12.75 9.422 24.609 1 96.31 284 TYR B CA 1
ATOM 6550 C C . TYR B 1 284 ? 11.719 9.305 23.5 1 96.31 284 TYR B C 1
ATOM 6552 O O . TYR B 1 284 ? 11.641 8.266 22.828 1 96.31 284 TYR B O 1
ATOM 6560 N N . LEU B 1 285 ? 10.938 10.305 23.312 1 96.25 285 LEU B N 1
ATOM 6561 C CA . LEU B 1 285 ? 9.914 10.297 22.266 1 96.25 285 LEU B CA 1
ATOM 6562 C C . LEU B 1 285 ? 10.555 10.148 20.891 1 96.25 285 LEU B C 1
ATOM 6564 O O . LEU B 1 285 ? 10.07 9.367 20.062 1 96.25 285 LEU B O 1
ATOM 6568 N N . ALA B 1 286 ? 11.594 10.906 20.594 1 97.06 286 ALA B N 1
ATOM 6569 C CA . ALA B 1 286 ? 12.273 10.852 19.312 1 97.06 286 ALA B CA 1
ATOM 6570 C C . ALA B 1 286 ? 12.789 9.445 19.016 1 97.06 286 ALA B C 1
ATOM 6572 O O . ALA B 1 286 ? 12.68 8.953 17.891 1 97.06 286 ALA B O 1
ATOM 6573 N N . HIS B 1 287 ? 13.305 8.844 20.016 1 95.88 287 HIS B N 1
ATOM 6574 C CA . HIS B 1 287 ? 13.82 7.488 19.859 1 95.88 287 HIS B CA 1
ATOM 6575 C C . HIS B 1 287 ? 12.695 6.508 19.531 1 95.88 287 HIS B C 1
ATOM 6577 O O . HIS B 1 287 ? 12.867 5.621 18.688 1 95.88 287 HIS B O 1
ATOM 6583 N N . GLN B 1 288 ? 11.648 6.613 20.203 1 93.12 288 GLN B N 1
ATOM 6584 C CA . GLN B 1 288 ? 10.5 5.754 19.938 1 93.12 288 GLN B CA 1
ATOM 6585 C C . GLN B 1 288 ? 9.969 5.941 18.516 1 93.12 288 GLN B C 1
ATOM 6587 O O . GLN B 1 288 ? 9.578 4.977 17.859 1 93.12 288 GLN B O 1
ATOM 6592 N N . LEU B 1 289 ? 9.914 7.148 18.078 1 94.62 289 LEU B N 1
ATOM 6593 C CA . LEU B 1 289 ? 9.406 7.441 16.734 1 94.62 289 LEU B CA 1
ATOM 6594 C C . LEU B 1 289 ? 10.336 6.875 15.664 1 94.62 289 LEU B C 1
ATOM 6596 O O . LEU B 1 289 ? 9.875 6.367 14.641 1 94.62 289 LEU B O 1
ATOM 6600 N N . VAL B 1 290 ? 11.648 6.93 15.875 1 94.81 290 VAL B N 1
ATOM 6601 C CA . VAL B 1 290 ? 12.625 6.398 14.93 1 94.81 290 VAL B CA 1
ATOM 6602 C C . VAL B 1 290 ? 12.453 4.883 14.812 1 94.81 290 VAL B C 1
ATOM 6604 O O . VAL B 1 290 ? 12.539 4.328 13.719 1 94.81 290 VAL B O 1
ATOM 6607 N N . ASP B 1 291 ? 12.078 4.27 15.883 1 90.44 291 ASP B N 1
ATOM 6608 C CA . ASP B 1 291 ? 11.945 2.816 15.906 1 90.44 291 ASP B CA 1
ATOM 6609 C C . ASP B 1 291 ? 10.641 2.377 15.258 1 90.44 291 ASP B C 1
ATOM 6611 O O . ASP B 1 291 ? 10.57 1.31 14.641 1 90.44 291 ASP B O 1
ATOM 6615 N N . ASN B 1 292 ? 9.688 3.205 15.305 1 83.88 292 ASN B N 1
ATOM 6616 C CA . ASN B 1 292 ? 8.359 2.74 14.93 1 83.88 292 ASN B CA 1
ATOM 6617 C C . ASN B 1 292 ? 7.898 3.354 13.609 1 83.88 292 ASN B C 1
ATOM 6619 O O . ASN B 1 292 ? 7.141 2.734 12.867 1 83.88 292 ASN B O 1
ATOM 6623 N N . MET B 1 293 ? 8.312 4.598 13.383 1 88.94 293 MET B N 1
ATOM 6624 C CA . MET B 1 293 ? 7.82 5.27 12.18 1 88.94 293 MET B CA 1
ATOM 6625 C C . MET B 1 293 ? 8.938 6.047 11.5 1 88.94 293 MET B C 1
ATOM 6627 O O . MET B 1 293 ? 8.82 7.254 11.281 1 88.94 293 MET B O 1
ATOM 6631 N N . PRO B 1 294 ? 9.969 5.406 11.07 1 92.25 294 PRO B N 1
ATOM 6632 C CA . PRO B 1 294 ? 11.109 6.105 10.477 1 92.25 294 PRO B CA 1
ATOM 6633 C C . PRO B 1 294 ? 10.781 6.742 9.133 1 92.25 294 PRO B C 1
ATOM 6635 O O . PRO B 1 294 ? 11.516 7.613 8.664 1 92.25 294 PRO B O 1
ATOM 6638 N N . GLN B 1 295 ? 9.664 6.469 8.562 1 90.88 295 GLN B N 1
ATOM 6639 C CA . GLN B 1 295 ? 9.336 6.973 7.234 1 90.88 295 GLN B CA 1
ATOM 6640 C C . GLN B 1 295 ? 8.555 8.281 7.324 1 90.88 295 GLN B C 1
ATOM 6642 O O . GLN B 1 295 ? 8.352 8.961 6.316 1 90.88 295 GLN B O 1
ATOM 6647 N N . LYS B 1 296 ? 8.227 8.734 8.508 1 92.69 296 LYS B N 1
ATOM 6648 C CA . LYS B 1 296 ? 7.395 9.922 8.688 1 92.69 296 LYS B CA 1
ATOM 6649 C C . LYS B 1 296 ? 8.242 11.156 8.969 1 92.69 296 LYS B C 1
ATOM 6651 O O . LYS B 1 296 ? 9.258 11.078 9.664 1 92.69 296 LYS B O 1
ATOM 6656 N N . ALA B 1 297 ? 7.879 12.25 8.453 1 95.69 297 ALA B N 1
ATOM 6657 C CA . ALA B 1 297 ? 8.602 13.508 8.617 1 95.69 297 ALA B CA 1
ATOM 6658 C C . ALA B 1 297 ? 8.633 13.938 10.086 1 95.69 297 ALA B C 1
ATOM 6660 O O . ALA B 1 297 ? 9.625 14.508 10.547 1 95.69 297 ALA B O 1
ATOM 6661 N N . VAL B 1 298 ? 7.598 13.656 10.852 1 96.44 298 VAL B N 1
ATOM 6662 C CA . VAL B 1 298 ? 7.469 14.102 12.234 1 96.44 298 VAL B CA 1
ATOM 6663 C C . VAL B 1 298 ? 8.562 13.461 13.094 1 96.44 298 VAL B C 1
ATOM 6665 O O . VAL B 1 298 ? 9.031 14.062 14.062 1 96.44 298 VAL B O 1
ATOM 6668 N N . THR B 1 299 ? 9.016 12.273 12.695 1 97.12 299 THR B N 1
ATOM 6669 C CA . THR B 1 299 ? 10.078 11.578 13.422 1 97.12 299 THR B CA 1
ATOM 6670 C C . THR B 1 299 ? 11.375 12.375 13.367 1 97.12 299 THR B C 1
ATOM 6672 O O . THR B 1 299 ? 12 12.625 14.406 1 97.12 299 THR B O 1
ATOM 6675 N N . TRP B 1 300 ? 11.672 12.82 12.227 1 98 300 TRP B N 1
ATOM 6676 C CA . TRP B 1 300 ? 12.922 13.539 12.039 1 98 300 TRP B CA 1
ATOM 6677 C C . TRP B 1 300 ? 12.797 14.984 12.523 1 98 300 TRP B C 1
ATOM 6679 O O . TRP B 1 300 ? 13.789 15.602 12.914 1 98 300 TRP B O 1
ATOM 6689 N N . PHE B 1 301 ? 11.617 15.477 12.539 1 97.88 301 PHE B N 1
ATOM 6690 C CA . PHE B 1 301 ? 11.336 16.75 13.195 1 97.88 301 PHE B CA 1
ATOM 6691 C C . PHE B 1 301 ? 11.609 16.656 14.688 1 97.88 301 PHE B C 1
ATOM 6693 O O . PHE B 1 301 ? 12.188 17.578 15.273 1 97.88 301 PHE B O 1
ATOM 6700 N N . ALA B 1 302 ? 11.234 15.547 15.266 1 98.38 302 ALA B N 1
ATOM 6701 C CA . ALA B 1 302 ? 11.477 15.344 16.688 1 98.38 302 ALA B CA 1
ATOM 6702 C C . ALA B 1 302 ? 12.969 15.273 16.984 1 98.38 302 ALA B C 1
ATOM 6704 O O . ALA B 1 302 ? 13.453 15.883 17.938 1 98.38 302 ALA B O 1
ATOM 6705 N N . VAL B 1 303 ? 13.734 14.578 16.188 1 98.38 303 VAL B N 1
ATOM 6706 C CA . VAL B 1 303 ? 15.172 14.453 16.375 1 98.38 303 VAL B CA 1
ATOM 6707 C C . VAL B 1 303 ? 15.836 15.82 16.188 1 98.38 303 VAL B C 1
ATOM 6709 O O . VAL B 1 303 ? 16.688 16.219 16.984 1 98.38 303 VAL B O 1
ATOM 6712 N N . GLY B 1 304 ? 15.43 16.469 15.133 1 98.38 304 GLY B N 1
ATOM 6713 C CA . GLY B 1 304 ? 15.953 17.812 14.922 1 98.38 304 GLY B CA 1
ATOM 6714 C C . GLY B 1 304 ? 15.648 18.766 16.062 1 98.38 304 GLY B C 1
ATOM 6715 O O . GLY B 1 304 ? 16.5 19.562 16.453 1 98.38 304 GLY B O 1
ATOM 6716 N N . SER B 1 305 ? 14.461 18.719 16.578 1 98.44 305 SER B N 1
ATOM 6717 C CA . SER B 1 305 ? 14.047 19.562 17.688 1 98.44 305 SER B CA 1
ATOM 6718 C C . SER B 1 305 ? 14.867 19.281 18.938 1 98.44 305 SER B C 1
ATOM 6720 O O . SER B 1 305 ? 15.164 20.188 19.719 1 98.44 305 SER B O 1
ATOM 6722 N N . TYR B 1 306 ? 15.156 18 19.141 1 98 306 TYR B N 1
ATOM 6723 C CA . TYR B 1 306 ? 16.016 17.641 20.266 1 98 306 TYR B CA 1
ATOM 6724 C C . TYR B 1 306 ? 17.375 18.312 20.156 1 98 306 TYR B C 1
ATOM 6726 O O . TYR B 1 306 ? 17.844 18.922 21.109 1 98 306 TYR B O 1
ATOM 6734 N N . TYR B 1 307 ? 18.016 18.172 19 1 97.88 307 TYR B N 1
ATOM 6735 C CA . TYR B 1 307 ? 19.328 18.766 18.812 1 97.88 307 TYR B CA 1
ATOM 6736 C C . TYR B 1 307 ? 19.266 20.297 18.844 1 97.88 307 TYR B C 1
ATOM 6738 O O . TYR B 1 307 ? 20.203 20.953 19.297 1 97.88 307 TYR B O 1
ATOM 6746 N N . PHE B 1 308 ? 18.188 20.844 18.422 1 97.62 308 PHE B N 1
ATOM 6747 C CA . PHE B 1 308 ? 17.984 22.281 18.516 1 97.62 308 PHE B CA 1
ATOM 6748 C C . PHE B 1 308 ? 17.922 22.719 19.984 1 97.62 308 PHE B C 1
ATOM 6750 O O . PHE B 1 308 ? 18.547 23.703 20.375 1 97.62 308 PHE B O 1
ATOM 6757 N N . ALA B 1 309 ? 17.125 21.984 20.719 1 96.88 309 ALA B N 1
ATOM 6758 C CA . ALA B 1 309 ? 16.922 22.312 22.125 1 96.88 309 ALA B CA 1
ATOM 6759 C C . ALA B 1 309 ? 18.219 22.172 22.906 1 96.88 309 ALA B C 1
ATOM 6761 O O . ALA B 1 309 ? 18.453 22.891 23.891 1 96.88 309 ALA B O 1
ATOM 6762 N N . THR B 1 310 ? 19.094 21.281 22.453 1 97.06 310 THR B N 1
ATOM 6763 C CA . THR B 1 310 ? 20.375 21.062 23.109 1 97.06 310 THR B CA 1
ATOM 6764 C C . THR B 1 310 ? 21.453 21.938 22.484 1 97.06 310 THR B C 1
ATOM 6766 O O . THR B 1 310 ? 22.641 21.766 22.781 1 97.06 310 THR B O 1
ATOM 6769 N N . LYS B 1 311 ? 21.141 22.766 21.531 1 96.06 311 LYS B N 1
ATOM 6770 C CA . LYS B 1 311 ? 21.969 23.828 20.953 1 96.06 311 LYS B CA 1
ATOM 6771 C C . LYS B 1 311 ? 23 23.25 19.984 1 96.06 311 LYS B C 1
ATOM 6773 O O . LYS B 1 311 ? 24.047 23.844 19.766 1 96.06 311 LYS B O 1
ATOM 6778 N N . PHE B 1 312 ? 22.734 22.047 19.547 1 96.94 312 PHE B N 1
ATOM 6779 C CA . PHE B 1 312 ? 23.484 21.516 18.422 1 96.94 312 PHE B CA 1
ATOM 6780 C C . PHE B 1 312 ? 22.797 21.844 17.109 1 96.94 312 PHE B C 1
ATOM 6782 O O . PHE B 1 312 ? 22.219 20.969 16.469 1 96.94 312 PHE B O 1
ATOM 6789 N N . TYR B 1 313 ? 23 23 16.641 1 97.25 313 TYR B N 1
ATOM 6790 C CA . TYR B 1 313 ? 22.188 23.562 15.562 1 97.25 313 TYR B CA 1
ATOM 6791 C C . TYR B 1 313 ? 22.562 22.969 14.219 1 97.25 313 TYR B C 1
ATOM 6793 O O . TYR B 1 313 ? 21.703 22.766 13.352 1 97.25 313 TYR B O 1
ATOM 6801 N N . GLU B 1 314 ? 23.797 22.688 14.023 1 97 314 GLU B N 1
ATOM 6802 C CA . GLU B 1 314 ? 24.219 22.094 12.758 1 97 314 GLU B CA 1
ATOM 6803 C C . GLU B 1 314 ? 23.609 20.719 12.555 1 97 314 GLU B C 1
ATOM 6805 O O . GLU B 1 314 ? 23.141 20.391 11.461 1 97 314 GLU B O 1
ATOM 6810 N N . VAL B 1 315 ? 23.672 19.984 13.633 1 97.88 315 VAL B N 1
ATOM 6811 C CA . VAL B 1 315 ? 23.094 18.641 13.578 1 97.88 315 VAL B CA 1
ATOM 6812 C C . VAL B 1 315 ? 21.578 18.75 13.398 1 97.88 315 VAL B C 1
ATOM 6814 O O . VAL B 1 315 ? 20.969 17.969 12.664 1 97.88 315 VAL B O 1
ATOM 6817 N N . ALA B 1 316 ? 20.953 19.719 14.102 1 98.06 316 ALA B N 1
ATOM 6818 C CA . ALA B 1 316 ? 19.516 19.938 13.977 1 98.06 316 ALA B CA 1
ATOM 6819 C C . ALA B 1 316 ? 19.141 20.219 12.523 1 98.06 316 ALA B C 1
ATOM 6821 O O . ALA B 1 316 ? 18.125 19.719 12.039 1 98.06 316 ALA B O 1
ATOM 6822 N N . ARG B 1 317 ? 19.922 20.984 11.82 1 97.62 317 ARG B N 1
ATOM 6823 C CA . ARG B 1 317 ? 19.656 21.328 10.43 1 97.62 317 ARG B CA 1
ATOM 6824 C C . ARG B 1 317 ? 19.625 20.094 9.547 1 97.62 317 ARG B C 1
ATOM 6826 O O . ARG B 1 317 ? 18.781 19.984 8.648 1 97.62 317 ARG B O 1
ATOM 6833 N N . THR B 1 318 ? 20.516 19.219 9.836 1 97.94 318 THR B N 1
ATOM 6834 C CA . THR B 1 318 ? 20.578 17.984 9.062 1 97.94 318 THR B CA 1
ATOM 6835 C C . THR B 1 318 ? 19.281 17.203 9.195 1 97.94 318 THR B C 1
ATOM 6837 O O . THR B 1 318 ? 18.766 16.688 8.203 1 97.94 318 THR B O 1
ATOM 6840 N N . TYR B 1 319 ? 18.797 17.141 10.359 1 98.25 319 TYR B N 1
ATOM 6841 C CA . TYR B 1 319 ? 17.609 16.328 10.594 1 98.25 319 TYR B CA 1
ATOM 6842 C C . TYR B 1 319 ? 16.344 17.078 10.164 1 98.25 319 TYR B C 1
ATOM 6844 O O . TYR B 1 319 ? 15.383 16.453 9.703 1 98.25 319 TYR B O 1
ATOM 6852 N N . PHE B 1 320 ? 16.297 18.406 10.312 1 98.06 320 PHE B N 1
ATOM 6853 C CA . PHE B 1 320 ? 15.172 19.156 9.758 1 98.06 320 PHE B CA 1
ATOM 6854 C C . PHE B 1 320 ? 15.125 19.016 8.242 1 98.06 320 PHE B C 1
ATOM 6856 O O . PHE B 1 320 ? 14.047 18.906 7.66 1 98.06 320 PHE B O 1
ATOM 6863 N N . SER B 1 321 ? 16.281 19.031 7.672 1 97.19 321 SER B N 1
ATOM 6864 C CA . SER B 1 321 ? 16.375 18.812 6.234 1 97.19 321 SER B CA 1
ATOM 6865 C C . SER B 1 321 ? 15.852 17.422 5.852 1 97.19 321 SER B C 1
ATOM 6867 O O . SER B 1 321 ? 15.133 17.281 4.863 1 97.19 321 SER B O 1
ATOM 6869 N N . LYS B 1 322 ? 16.266 16.453 6.625 1 97.44 322 LYS B N 1
ATOM 6870 C CA . LYS B 1 322 ? 15.773 15.094 6.406 1 97.44 322 LYS B CA 1
ATOM 6871 C C . LYS B 1 322 ? 14.25 15.039 6.512 1 97.44 322 LYS B C 1
ATOM 6873 O O . LYS B 1 322 ? 13.594 14.352 5.734 1 97.44 322 LYS B O 1
ATOM 6878 N N . ALA B 1 323 ? 13.672 15.742 7.441 1 96.94 323 ALA B N 1
ATOM 6879 C CA . ALA B 1 323 ? 12.227 15.797 7.621 1 96.94 323 ALA B CA 1
ATOM 6880 C C . ALA B 1 323 ? 11.539 16.391 6.398 1 96.94 323 ALA B C 1
ATOM 6882 O O . ALA B 1 323 ? 10.523 15.883 5.934 1 96.94 323 ALA B O 1
ATOM 6883 N N . THR B 1 324 ? 12.094 17.484 5.789 1 94.56 324 THR B N 1
ATOM 6884 C CA . THR B 1 324 ? 11.492 18.141 4.645 1 94.56 324 THR B CA 1
ATOM 6885 C C . THR B 1 324 ? 11.641 17.297 3.383 1 94.56 324 THR B C 1
ATOM 6887 O O . THR B 1 324 ? 10.828 17.406 2.461 1 94.56 324 THR B O 1
ATOM 6890 N N . THR B 1 325 ? 12.648 16.406 3.381 1 94.38 325 THR B N 1
ATOM 6891 C CA . THR B 1 325 ? 12.82 15.5 2.254 1 94.38 325 THR B CA 1
ATOM 6892 C C . THR B 1 325 ? 11.781 14.383 2.289 1 94.38 325 THR B C 1
ATOM 6894 O O . THR B 1 325 ? 11.305 13.93 1.242 1 94.38 325 THR B O 1
ATOM 6897 N N . LYS B 1 326 ? 11.422 13.969 3.482 1 93.62 326 LYS B N 1
ATOM 6898 C CA . LYS B 1 326 ? 10.406 12.938 3.641 1 93.62 326 LYS B CA 1
ATOM 6899 C C . LYS B 1 326 ? 9.023 13.461 3.273 1 93.62 326 LYS B C 1
ATOM 6901 O O . LYS B 1 326 ? 8.203 12.734 2.697 1 93.62 326 LYS B O 1
ATOM 6906 N N . ASP B 1 327 ? 8.805 14.688 3.617 1 91.31 327 ASP B N 1
ATOM 6907 C CA . ASP B 1 327 ? 7.559 15.375 3.299 1 91.31 327 ASP B CA 1
ATOM 6908 C C . ASP B 1 327 ? 7.793 16.859 3.08 1 91.31 327 ASP B C 1
ATOM 6910 O O . ASP B 1 327 ? 7.926 17.625 4.043 1 91.31 327 ASP B O 1
ATOM 6914 N N . VAL B 1 328 ? 7.707 17.234 1.921 1 88.62 328 VAL B N 1
ATOM 6915 C CA . VAL B 1 328 ? 8.039 18.609 1.537 1 88.62 328 VAL B CA 1
ATOM 6916 C C . VAL B 1 328 ? 7 19.562 2.105 1 88.62 328 VAL B C 1
ATOM 6918 O O . VAL B 1 328 ? 7.301 20.734 2.354 1 88.62 328 VAL B O 1
ATOM 6921 N N . SER B 1 329 ? 5.875 19.125 2.461 1 86.69 329 SER B N 1
ATOM 6922 C CA . SER B 1 329 ? 4.785 19.984 2.902 1 86.69 329 SER B CA 1
ATOM 6923 C C . SER B 1 329 ? 4.73 20.078 4.422 1 86.69 329 SER B C 1
ATOM 6925 O O . SER B 1 329 ? 3.865 20.75 4.98 1 86.69 329 SER B O 1
ATOM 6927 N N . PHE B 1 330 ? 5.699 19.438 5.098 1 91.56 330 PHE B N 1
ATOM 6928 C CA . PHE B 1 330 ? 5.711 19.422 6.555 1 91.56 330 PHE B CA 1
ATOM 6929 C C . PHE B 1 330 ? 6.215 20.766 7.098 1 91.56 330 PHE B C 1
ATOM 6931 O O . PHE B 1 330 ? 7.414 20.922 7.328 1 91.56 330 PHE B O 1
ATOM 6938 N N . GLY B 1 331 ? 5.445 21.688 7.484 1 90.25 331 GLY B N 1
ATOM 6939 C CA . GLY B 1 331 ? 5.707 23.078 7.828 1 90.25 331 GLY B CA 1
ATOM 6940 C C . GLY B 1 331 ? 6.625 23.234 9.023 1 90.25 331 GLY B C 1
ATOM 6941 O O . GLY B 1 331 ? 7.621 23.953 8.953 1 90.25 331 GLY B O 1
ATOM 6942 N N . PRO B 1 332 ? 6.312 22.547 10.086 1 92.75 332 PRO B N 1
ATOM 6943 C CA . PRO B 1 332 ? 7.113 22.719 11.297 1 92.75 332 PRO B CA 1
ATOM 6944 C C . PRO B 1 332 ? 8.602 22.469 11.055 1 92.75 332 PRO B C 1
ATOM 6946 O O . PRO B 1 332 ? 9.445 23.156 11.641 1 92.75 332 PRO B O 1
ATOM 6949 N N . ALA B 1 333 ? 8.938 21.609 10.164 1 95.75 333 ALA B N 1
ATOM 6950 C CA . ALA B 1 333 ? 10.344 21.297 9.891 1 95.75 333 ALA B CA 1
ATOM 6951 C C . ALA B 1 333 ? 11.023 22.453 9.156 1 95.75 333 ALA B C 1
ATOM 6953 O O . ALA B 1 333 ? 12.203 22.734 9.383 1 95.75 333 ALA B O 1
ATOM 6954 N N . TRP B 1 334 ? 10.336 23.109 8.297 1 94.25 334 TRP B N 1
ATOM 6955 C CA . TRP B 1 334 ? 10.891 24.25 7.586 1 94.25 334 TRP B CA 1
ATOM 6956 C C . TRP B 1 334 ? 11.172 25.406 8.539 1 94.25 334 TRP B C 1
ATOM 6958 O O . TRP B 1 334 ? 12.203 26.078 8.43 1 94.25 334 TRP B O 1
ATOM 6968 N N . ILE B 1 335 ? 10.281 25.609 9.43 1 95 335 ILE B N 1
ATOM 6969 C CA . ILE B 1 335 ? 10.453 26.656 10.422 1 95 335 ILE B CA 1
ATOM 6970 C C . ILE B 1 335 ? 11.641 26.328 11.328 1 95 335 ILE B C 1
ATOM 6972 O O . ILE B 1 335 ? 12.484 27.188 11.586 1 95 335 ILE B O 1
ATOM 6976 N N . GLY B 1 336 ? 11.648 25.078 11.766 1 96.5 336 GLY B N 1
ATOM 6977 C CA . GLY B 1 336 ? 12.781 24.656 12.57 1 96.5 336 GLY B CA 1
ATOM 6978 C C . GLY B 1 336 ? 14.109 24.797 11.844 1 96.5 336 GLY B C 1
ATOM 6979 O O . GLY B 1 336 ? 15.102 25.219 12.438 1 96.5 336 GLY B O 1
ATOM 6980 N N . PHE B 1 337 ? 14.117 24.469 10.602 1 97.06 337 PHE B N 1
ATOM 6981 C CA . PHE B 1 337 ? 15.297 24.562 9.758 1 97.06 337 PHE B CA 1
ATOM 6982 C C . PHE B 1 337 ? 15.797 26 9.672 1 97.06 337 PHE B C 1
ATOM 6984 O O . PHE B 1 337 ? 16.984 26.266 9.867 1 97.06 337 PHE B O 1
ATOM 6991 N N . ALA B 1 338 ? 14.945 26.906 9.484 1 96.88 338 ALA B N 1
ATOM 6992 C CA . ALA B 1 338 ? 15.266 28.312 9.383 1 96.88 338 ALA B CA 1
ATOM 6993 C C . ALA B 1 338 ? 15.75 28.875 10.719 1 96.88 338 ALA B C 1
ATOM 6995 O O . ALA B 1 338 ? 16.734 29.625 10.773 1 96.88 338 ALA B O 1
ATOM 6996 N N . HIS B 1 339 ? 15.086 28.5 11.742 1 96.56 339 HIS B N 1
ATOM 6997 C CA . HIS B 1 339 ? 15.477 28.938 13.078 1 96.56 339 HIS B CA 1
ATOM 6998 C C . HIS B 1 339 ? 16.891 28.5 13.414 1 96.56 339 HIS B C 1
ATOM 7000 O O . HIS B 1 339 ? 17.641 29.234 14.055 1 96.56 339 HIS B O 1
ATOM 7006 N N . ALA B 1 340 ? 17.172 27.297 13 1 97.19 340 ALA B N 1
ATOM 7007 C CA . ALA B 1 340 ? 18.484 26.75 13.305 1 97.19 340 ALA B CA 1
ATOM 7008 C C . ALA B 1 340 ? 19.594 27.562 12.641 1 97.19 340 ALA B C 1
ATOM 7010 O O . ALA B 1 340 ? 20.688 27.703 13.188 1 97.19 340 ALA B O 1
ATOM 7011 N N . PHE B 1 341 ? 19.359 28.188 11.523 1 96.81 341 PHE B N 1
ATOM 7012 C CA . PHE B 1 341 ? 20.297 29.094 10.867 1 96.81 341 PHE B CA 1
ATOM 7013 C C . PHE B 1 341 ? 20.312 30.453 11.562 1 96.81 341 PHE B C 1
ATOM 7015 O O . PHE B 1 341 ? 21.375 31.016 11.828 1 96.81 341 PHE B O 1
ATOM 7022 N N . ALA B 1 342 ? 19.141 30.906 11.836 1 95.5 342 ALA B N 1
ATOM 7023 C CA . ALA B 1 342 ? 18.969 32.25 12.367 1 95.5 342 ALA B CA 1
ATOM 7024 C C . ALA B 1 342 ? 19.672 32.406 13.711 1 95.5 342 ALA B C 1
ATOM 7026 O O . ALA B 1 342 ? 20.312 33.438 13.969 1 95.5 342 ALA B O 1
ATOM 7027 N N . VAL B 1 343 ? 19.547 31.422 14.547 1 94.62 343 VAL B N 1
ATOM 7028 C CA . VAL B 1 343 ? 20.109 31.5 15.891 1 94.62 343 VAL B CA 1
ATOM 7029 C C . VAL B 1 343 ? 21.625 31.547 15.812 1 94.62 343 VAL B C 1
ATOM 7031 O O . VAL B 1 343 ? 22.281 32.156 16.672 1 94.62 343 VAL B O 1
ATOM 7034 N N . GLU B 1 344 ? 22.188 31.031 14.742 1 94.62 344 GLU B N 1
ATOM 7035 C CA . GLU B 1 344 ? 23.625 31.031 14.57 1 94.62 344 GLU B CA 1
ATOM 7036 C C . GLU B 1 344 ? 24.094 32.219 13.742 1 94.62 344 GLU B C 1
ATOM 7038 O O . GLU B 1 344 ? 25.281 32.312 13.406 1 94.62 344 GLU B O 1
ATOM 7043 N N . GLY B 1 345 ? 23.188 33.031 13.352 1 93.06 345 GLY B N 1
ATOM 7044 C CA . GLY B 1 345 ? 23.531 34.25 12.641 1 93.06 345 GLY B CA 1
ATOM 7045 C C . GLY B 1 345 ? 23.75 34.031 11.156 1 93.06 345 GLY B C 1
ATOM 7046 O O . GLY B 1 345 ? 24.312 34.906 10.477 1 93.06 345 GLY B O 1
ATOM 7047 N N . GLU B 1 346 ? 23.469 32.875 10.695 1 94.88 346 GLU B N 1
ATOM 7048 C CA . GLU B 1 346 ? 23.516 32.625 9.258 1 94.88 346 GLU B CA 1
ATOM 7049 C C . GLU B 1 346 ? 22.281 33.188 8.555 1 94.88 346 GLU B C 1
ATOM 7051 O O . GLU B 1 346 ? 21.438 32.438 8.086 1 94.88 346 GLU B O 1
ATOM 7056 N N . HIS B 1 347 ? 22.25 34.438 8.352 1 93.81 347 HIS B N 1
ATOM 7057 C CA . HIS B 1 347 ? 21.047 35.188 7.969 1 93.81 347 HIS B CA 1
ATOM 7058 C C . HIS B 1 347 ? 20.625 34.812 6.543 1 93.81 347 HIS B C 1
ATOM 7060 O O . HIS B 1 347 ? 19.438 34.656 6.266 1 93.81 347 HIS B O 1
ATOM 7066 N N . ASP B 1 348 ? 21.562 34.688 5.652 1 94.25 348 ASP B N 1
ATOM 7067 C CA . ASP B 1 348 ? 21.234 34.375 4.266 1 94.25 348 ASP B CA 1
ATOM 7068 C C . ASP B 1 348 ? 20.562 33 4.145 1 94.25 348 ASP B C 1
ATOM 7070 O O . ASP B 1 348 ? 19.562 32.875 3.447 1 94.25 348 ASP B O 1
ATOM 7074 N N . GLN B 1 349 ? 21.172 32.094 4.859 1 94.94 349 GLN B N 1
ATOM 7075 C CA . GLN B 1 349 ? 20.641 30.75 4.828 1 94.94 349 GLN B CA 1
ATOM 7076 C C . GLN B 1 349 ? 19.281 30.688 5.527 1 94.94 349 GLN B C 1
ATOM 7078 O O . GLN B 1 349 ? 18.375 29.984 5.074 1 94.94 349 GLN B O 1
ATOM 7083 N N . ALA B 1 350 ? 19.109 31.391 6.605 1 95.88 350 ALA B N 1
ATOM 7084 C CA . ALA B 1 350 ? 17.844 31.469 7.309 1 95.88 350 ALA B CA 1
ATOM 7085 C C . ALA B 1 350 ? 16.75 32.031 6.402 1 95.88 350 ALA B C 1
ATOM 7087 O O . ALA B 1 350 ? 15.641 31.484 6.348 1 95.88 350 ALA B O 1
ATOM 7088 N N . MET B 1 351 ? 17.109 33.031 5.656 1 95.44 351 MET B N 1
ATOM 7089 C CA . MET B 1 351 ? 16.156 33.688 4.773 1 95.44 351 MET B CA 1
ATOM 7090 C C . MET B 1 351 ? 15.719 32.75 3.654 1 95.44 351 MET B C 1
ATOM 7092 O O . MET B 1 351 ? 14.539 32.719 3.289 1 95.44 351 MET B O 1
ATOM 7096 N N . ALA B 1 352 ? 16.672 32.031 3.211 1 94.94 352 ALA B N 1
ATOM 7097 C CA . ALA B 1 352 ? 16.344 31.062 2.176 1 94.94 352 ALA B CA 1
ATOM 7098 C C . ALA B 1 352 ? 15.352 30.031 2.693 1 94.94 352 ALA B C 1
ATOM 7100 O O . ALA B 1 352 ? 14.398 29.672 2.002 1 94.94 352 ALA B O 1
ATOM 7101 N N . ALA B 1 353 ? 15.57 29.562 3.867 1 94.75 353 ALA B N 1
ATOM 7102 C CA . ALA B 1 353 ? 14.703 28.562 4.477 1 94.75 353 ALA B CA 1
ATOM 7103 C C . ALA B 1 353 ? 13.32 29.156 4.777 1 94.75 353 ALA B C 1
ATOM 7105 O O . ALA B 1 353 ? 12.305 28.5 4.547 1 94.75 353 ALA B O 1
ATOM 7106 N N . TYR B 1 354 ? 13.273 30.359 5.281 1 96.12 354 TYR B N 1
ATOM 7107 C CA . TYR B 1 354 ? 12.008 31.016 5.535 1 96.12 354 TYR B CA 1
ATOM 7108 C C . TYR B 1 354 ? 11.234 31.25 4.238 1 96.12 354 TYR B C 1
ATOM 7110 O O . TYR B 1 354 ? 10.008 31.125 4.207 1 96.12 354 TYR B O 1
ATOM 7118 N N . SER B 1 355 ? 11.945 31.562 3.215 1 95.38 355 SER B N 1
ATOM 7119 C CA . SER B 1 355 ? 11.312 31.766 1.92 1 95.38 355 SER B CA 1
ATOM 7120 C C . SER B 1 355 ? 10.633 30.5 1.423 1 95.38 355 SER B C 1
ATOM 7122 O O . SER B 1 355 ? 9.547 30.547 0.848 1 95.38 355 SER B O 1
ATOM 7124 N N . ASN B 1 356 ? 11.336 29.422 1.617 1 93.12 356 ASN B N 1
ATOM 7125 C CA . ASN B 1 356 ? 10.719 28.141 1.28 1 93.12 356 ASN B CA 1
ATOM 7126 C C . ASN B 1 356 ? 9.484 27.875 2.133 1 93.12 356 ASN B C 1
ATOM 7128 O O . ASN B 1 356 ? 8.484 27.375 1.633 1 93.12 356 ASN B O 1
ATOM 7132 N N . ALA B 1 357 ? 9.578 28.25 3.385 1 93.75 357 ALA B N 1
ATOM 7133 C CA . ALA B 1 357 ? 8.438 28.062 4.285 1 93.75 357 ALA B CA 1
ATOM 7134 C C . ALA B 1 357 ? 7.25 28.906 3.834 1 93.75 357 ALA B C 1
ATOM 7136 O O . ALA B 1 357 ? 6.098 28.484 3.943 1 93.75 357 ALA B O 1
ATOM 7137 N N . VAL B 1 358 ? 7.52 30.078 3.348 1 93.38 358 VAL B N 1
ATOM 7138 C CA . VAL B 1 358 ? 6.465 30.969 2.865 1 93.38 358 VAL B CA 1
ATOM 7139 C C . VAL B 1 358 ? 5.754 30.328 1.676 1 93.38 358 VAL B C 1
ATOM 7141 O O . VAL B 1 358 ? 4.527 30.406 1.567 1 93.38 358 VAL B O 1
ATOM 7144 N N . ARG B 1 359 ? 6.488 29.703 0.847 1 89.12 359 ARG B N 1
ATOM 7145 C CA . ARG B 1 359 ? 5.926 29.062 -0.337 1 89.12 359 ARG B CA 1
ATOM 7146 C C . ARG B 1 359 ? 5.07 27.859 0.048 1 89.12 359 ARG B C 1
ATOM 7148 O O . ARG B 1 359 ? 3.979 27.672 -0.49 1 89.12 359 ARG B O 1
ATOM 7155 N N . ILE B 1 360 ? 5.523 27.141 0.978 1 86.75 360 ILE B N 1
ATOM 7156 C CA . ILE B 1 360 ? 4.883 25.891 1.358 1 86.75 360 ILE B CA 1
ATOM 7157 C C . ILE B 1 360 ? 3.676 26.172 2.25 1 86.75 360 ILE B C 1
ATOM 7159 O O . ILE B 1 360 ? 2.631 25.531 2.115 1 86.75 360 ILE B O 1
ATOM 7163 N N . LEU B 1 361 ? 3.887 27.094 3.197 1 89.19 361 LEU B N 1
ATOM 7164 C CA . LEU B 1 361 ? 2.84 27.484 4.129 1 89.19 361 LEU B CA 1
ATOM 7165 C C . LEU B 1 361 ? 2.227 28.828 3.723 1 89.19 361 LEU B C 1
ATOM 7167 O O . LEU B 1 361 ? 2.24 29.781 4.5 1 89.19 361 LEU B O 1
ATOM 7171 N N . SER B 1 362 ? 1.681 28.828 2.609 1 86.81 362 SER B N 1
ATOM 7172 C CA . SER B 1 362 ? 1.288 30.094 1.98 1 86.81 362 SER B CA 1
ATOM 7173 C C . SER B 1 362 ? 0.174 30.781 2.764 1 86.81 362 SER B C 1
ATOM 7175 O O . SER B 1 362 ? 0.04 32 2.719 1 86.81 362 SER B O 1
ATOM 7177 N N . GLY B 1 363 ? -0.554 30.109 3.502 1 88.31 363 GLY B N 1
ATOM 7178 C CA . GLY B 1 363 ? -1.643 30.703 4.27 1 88.31 363 GLY B CA 1
ATOM 7179 C C . GLY B 1 363 ? -1.263 31 5.707 1 88.31 363 GLY B C 1
ATOM 7180 O O . GLY B 1 363 ? -2.092 31.484 6.484 1 88.31 363 GLY B O 1
ATOM 7181 N N . SER B 1 364 ? -0.066 30.812 6.039 1 90.06 364 SER B N 1
ATOM 7182 C CA . SER B 1 364 ? 0.419 31.094 7.387 1 90.06 364 SER B CA 1
ATOM 7183 C C . SER B 1 364 ? 1.173 32.406 7.434 1 90.06 364 SER B C 1
ATOM 7185 O O . SER B 1 364 ? 1.945 32.719 6.527 1 90.06 364 SER B O 1
ATOM 7187 N N . HIS B 1 365 ? 0.952 33.156 8.453 1 93.25 365 HIS B N 1
ATOM 7188 C CA . HIS B 1 365 ? 1.62 34.469 8.609 1 93.25 365 HIS B CA 1
ATOM 7189 C C . HIS B 1 365 ? 2.982 34.281 9.273 1 93.25 365 HIS B C 1
ATOM 7191 O O . HIS B 1 365 ? 3.816 35.188 9.219 1 93.25 365 HIS B O 1
ATOM 7197 N N . LEU B 1 366 ? 3.279 33.188 9.781 1 92.62 366 LEU B N 1
ATOM 7198 C CA . LEU B 1 366 ? 4.422 33 10.672 1 92.62 366 LEU B CA 1
ATOM 7199 C C . LEU B 1 366 ? 5.734 33.125 9.906 1 92.62 366 LEU B C 1
ATOM 7201 O O . LEU B 1 366 ? 6.648 33.812 10.32 1 92.62 366 LEU B O 1
ATOM 7205 N N . PRO B 1 367 ? 5.82 32.406 8.789 1 95 367 PRO B N 1
ATOM 7206 C CA . PRO B 1 367 ? 7.09 32.531 8.07 1 95 367 PRO B CA 1
ATOM 7207 C C . PRO B 1 367 ? 7.387 34 7.684 1 95 367 PRO B C 1
ATOM 7209 O O . PRO B 1 367 ? 8.539 34.438 7.762 1 95 367 PRO B O 1
ATOM 7212 N N . LEU B 1 368 ? 6.41 34.75 7.316 1 96.44 368 LEU B N 1
ATOM 7213 C CA . LEU B 1 368 ? 6.578 36.156 6.965 1 96.44 368 LEU B CA 1
ATOM 7214 C C . LEU B 1 368 ? 6.996 36.969 8.18 1 96.44 368 LEU B C 1
ATOM 7216 O O . LEU B 1 368 ? 7.859 37.844 8.078 1 96.44 368 LEU B O 1
ATOM 7220 N N . LEU B 1 369 ? 6.348 36.688 9.227 1 96.31 369 LEU B N 1
ATOM 7221 C CA . LEU B 1 369 ? 6.719 37.344 10.477 1 96.31 369 LEU B CA 1
ATOM 7222 C C . LEU B 1 369 ? 8.188 37.094 10.805 1 96.31 369 LEU B C 1
ATOM 7224 O O . LEU B 1 369 ? 8.914 38.031 11.148 1 96.31 369 LEU B O 1
ATOM 7228 N N . TYR B 1 370 ? 8.656 35.906 10.648 1 96.12 370 TYR B N 1
ATOM 7229 C CA . TYR B 1 370 ? 10.031 35.531 10.969 1 96.12 370 TYR B CA 1
ATOM 7230 C C . TYR B 1 370 ? 11.008 36.188 9.984 1 96.12 370 TYR B C 1
ATOM 7232 O O . TYR B 1 370 ? 12.117 36.562 10.359 1 96.12 370 TYR B O 1
ATOM 7240 N N . MET B 1 371 ? 10.602 36.25 8.773 1 96.88 371 MET B N 1
ATOM 7241 C CA . MET B 1 371 ? 11.422 36.969 7.789 1 96.88 371 MET B CA 1
ATOM 7242 C C . MET B 1 371 ? 11.578 38.438 8.156 1 96.88 371 MET B C 1
ATOM 7244 O O . MET B 1 371 ? 12.672 39 8.055 1 96.88 371 MET B O 1
ATOM 7248 N N . GLY B 1 372 ? 10.477 39.031 8.523 1 97.19 372 GLY B N 1
ATOM 7249 C CA . GLY B 1 372 ? 10.555 40.406 9 1 97.19 372 GLY B CA 1
ATOM 7250 C C . GLY B 1 372 ? 11.5 40.562 10.18 1 97.19 372 GLY B C 1
ATOM 7251 O O . GLY B 1 372 ? 12.289 41.5 10.211 1 97.19 372 GLY B O 1
ATOM 7252 N N . MET B 1 373 ? 11.453 39.656 11.062 1 95.38 373 MET B N 1
ATOM 7253 C CA . MET B 1 373 ? 12.32 39.688 12.234 1 95.38 373 MET B CA 1
ATOM 7254 C C . MET B 1 373 ? 13.781 39.562 11.828 1 95.38 373 MET B C 1
ATOM 7256 O O . MET B 1 373 ? 14.648 40.219 12.398 1 95.38 373 MET B O 1
ATOM 7260 N N . GLU B 1 374 ? 14.055 38.719 10.883 1 94.88 374 GLU B N 1
ATOM 7261 C CA . GLU B 1 374 ? 15.414 38.531 10.391 1 94.88 374 GLU B CA 1
ATOM 7262 C C . GLU B 1 374 ? 15.945 39.812 9.75 1 94.88 374 GLU B C 1
ATOM 7264 O O . GLU B 1 374 ? 17.109 40.188 9.953 1 94.88 374 GLU B O 1
ATOM 7269 N N . TYR B 1 375 ? 15.141 40.469 9.023 1 95.12 375 TYR B N 1
ATOM 7270 C CA . TYR B 1 375 ? 15.547 41.719 8.367 1 95.12 375 TYR B CA 1
ATOM 7271 C C . TYR B 1 375 ? 15.727 42.844 9.391 1 95.12 375 TYR B C 1
ATOM 7273 O O . TYR B 1 375 ? 16.594 43.688 9.234 1 95.12 375 TYR B O 1
ATOM 7281 N N . ALA B 1 376 ? 14.867 42.781 10.344 1 94.38 376 ALA B N 1
ATOM 7282 C CA . ALA B 1 376 ? 15.016 43.781 11.414 1 94.38 376 ALA B CA 1
ATOM 7283 C C . ALA B 1 376 ? 16.344 43.594 12.133 1 94.38 376 ALA B C 1
ATOM 7285 O O . ALA B 1 376 ? 17 44.594 12.477 1 94.38 376 ALA B O 1
ATOM 7286 N N . GLN B 1 377 ? 16.75 42.406 12.32 1 91.19 377 GLN B N 1
ATOM 7287 C CA . GLN B 1 377 ? 18 42.094 13 1 91.19 377 GLN B CA 1
ATOM 7288 C C . GLN B 1 377 ? 19.203 42.531 12.164 1 91.19 377 GLN B C 1
ATOM 7290 O O . GLN B 1 377 ? 20.25 42.875 12.703 1 91.19 377 GLN B O 1
ATOM 7295 N N . THR B 1 378 ? 19.062 42.5 10.891 1 90.25 378 THR B N 1
ATOM 7296 C CA . THR B 1 378 ? 20.141 42.906 10 1 90.25 378 THR B CA 1
ATOM 7297 C C . THR B 1 378 ? 20.016 44.406 9.641 1 90.25 378 THR B C 1
ATOM 7299 O O . THR B 1 378 ? 20.625 44.844 8.672 1 90.25 378 THR B O 1
ATOM 7302 N N . ASN B 1 379 ? 19.109 45.125 10.242 1 90.06 379 ASN B N 1
ATOM 7303 C CA . ASN B 1 379 ? 18.906 46.562 10.195 1 90.06 379 ASN B CA 1
ATOM 7304 C C . ASN B 1 379 ? 18.359 47 8.844 1 90.06 379 ASN B C 1
ATOM 7306 O O . ASN B 1 379 ? 18.672 48.094 8.359 1 90.06 379 ASN B O 1
ATOM 7310 N N . ASN B 1 380 ? 17.734 46.094 8.227 1 93.56 380 ASN B N 1
ATOM 7311 C CA . ASN B 1 380 ? 16.953 46.469 7.047 1 93.56 380 ASN B CA 1
ATOM 7312 C C . ASN B 1 380 ? 15.5 46.75 7.406 1 93.56 380 ASN B C 1
ATOM 7314 O O . ASN B 1 380 ? 14.617 45.969 7.074 1 93.56 380 ASN B O 1
ATOM 7318 N N . ARG B 1 381 ? 15.18 47.875 7.918 1 94.38 381 ARG B N 1
ATOM 7319 C CA . ARG B 1 381 ? 13.922 48.188 8.578 1 94.38 381 ARG B CA 1
ATOM 7320 C C . ARG B 1 381 ? 12.789 48.344 7.566 1 94.38 381 ARG B C 1
ATOM 7322 O O . ARG B 1 381 ? 11.688 47.844 7.773 1 94.38 381 ARG B O 1
ATOM 7329 N N . PRO B 1 382 ? 13.07 48.938 6.402 1 95.12 382 PRO B N 1
ATOM 7330 C CA . PRO B 1 382 ? 11.977 49.062 5.445 1 95.12 382 PRO B CA 1
ATOM 7331 C C . PRO B 1 382 ? 11.484 47.719 4.91 1 95.12 382 PRO B C 1
ATOM 7333 O O . PRO B 1 382 ? 10.273 47.531 4.766 1 95.12 382 PRO B O 1
ATOM 7336 N N . ILE B 1 383 ? 12.414 46.906 4.66 1 96.38 383 ILE B N 1
ATOM 7337 C CA . ILE B 1 383 ? 12.055 45.562 4.152 1 96.38 383 ILE B CA 1
ATOM 7338 C C . ILE B 1 383 ? 11.344 44.781 5.242 1 96.38 383 ILE B C 1
ATOM 7340 O O . ILE B 1 383 ? 10.383 44.062 4.965 1 96.38 383 ILE B O 1
ATOM 7344 N N . ALA B 1 384 ? 11.805 44.844 6.465 1 97.56 384 ALA B N 1
ATOM 7345 C CA . ALA B 1 384 ? 11.156 44.188 7.598 1 97.56 384 ALA B CA 1
ATOM 7346 C C . ALA B 1 384 ? 9.695 44.625 7.723 1 97.56 384 ALA B C 1
ATOM 7348 O O . ALA B 1 384 ? 8.812 43.781 7.898 1 97.56 384 ALA B O 1
ATOM 7349 N N . MET B 1 385 ? 9.477 45.875 7.582 1 97.25 385 MET B N 1
ATOM 7350 C CA . MET B 1 385 ? 8.125 46.406 7.703 1 97.25 385 MET B CA 1
ATOM 7351 C C . MET B 1 385 ? 7.211 45.844 6.617 1 97.25 385 MET B C 1
ATOM 7353 O O . MET B 1 385 ? 6.043 45.562 6.875 1 97.25 385 MET B O 1
ATOM 7357 N N . ARG B 1 386 ? 7.75 45.719 5.465 1 97.56 386 ARG B N 1
ATOM 7358 C CA . ARG B 1 386 ? 6.977 45.156 4.363 1 97.56 386 ARG B CA 1
ATOM 7359 C C . ARG B 1 386 ? 6.512 43.75 4.691 1 97.56 386 ARG B C 1
ATOM 7361 O O . ARG B 1 386 ? 5.355 43.375 4.453 1 97.56 386 ARG B O 1
ATOM 7368 N N . TYR B 1 387 ? 7.367 42.969 5.246 1 97.62 387 TYR B N 1
ATOM 7369 C CA . TYR B 1 387 ? 7.031 41.594 5.586 1 97.62 387 TYR B CA 1
ATOM 7370 C C . TYR B 1 387 ? 6.035 41.562 6.742 1 97.62 387 TYR B C 1
ATOM 7372 O O . TYR B 1 387 ? 5.141 40.719 6.762 1 97.62 387 TYR B O 1
ATOM 7380 N N . TYR B 1 388 ? 6.188 42.438 7.727 1 97.75 388 TYR B N 1
ATOM 7381 C CA . TYR B 1 388 ? 5.215 42.5 8.812 1 97.75 388 TYR B CA 1
ATOM 7382 C C . TYR B 1 388 ? 3.828 42.844 8.281 1 97.75 388 TYR B C 1
ATOM 7384 O O . TYR B 1 388 ? 2.83 42.25 8.727 1 97.75 388 TYR B O 1
ATOM 7392 N N . ARG B 1 389 ? 3.799 43.719 7.348 1 97.25 389 ARG B N 1
ATOM 7393 C CA . ARG B 1 389 ? 2.523 44.094 6.75 1 97.25 389 ARG B CA 1
ATOM 7394 C C . ARG B 1 389 ? 1.904 42.938 5.984 1 97.25 389 ARG B C 1
ATOM 7396 O O . ARG B 1 389 ? 0.689 42.719 6.031 1 97.25 389 ARG B O 1
ATOM 7403 N N . GLN B 1 390 ? 2.74 42.281 5.285 1 96.31 390 GLN B N 1
ATOM 7404 C CA . GLN B 1 390 ? 2.26 41.094 4.57 1 96.31 390 GLN B CA 1
ATOM 7405 C C . GLN B 1 390 ? 1.73 40.031 5.539 1 96.31 390 GLN B C 1
ATOM 7407 O O . GLN B 1 390 ? 0.716 39.375 5.266 1 96.31 390 GLN B O 1
ATOM 7412 N N . ALA B 1 391 ? 2.438 39.812 6.633 1 96.44 391 ALA B N 1
ATOM 7413 C CA . ALA B 1 391 ? 1.986 38.875 7.66 1 96.44 391 ALA B CA 1
ATOM 7414 C C . ALA B 1 391 ? 0.631 39.281 8.227 1 96.44 391 ALA B C 1
ATOM 7416 O O . ALA B 1 391 ? -0.251 38.438 8.422 1 96.44 391 ALA B O 1
ATOM 7417 N N . ALA B 1 392 ? 0.46 40.531 8.469 1 95.06 392 ALA B N 1
ATOM 7418 C CA . ALA B 1 392 ? -0.788 41.062 9.008 1 95.06 392 ALA B CA 1
ATOM 7419 C C . ALA B 1 392 ? -1.934 40.906 8.016 1 95.06 392 ALA B C 1
ATOM 7421 O O . ALA B 1 392 ? -3.086 40.719 8.414 1 95.06 392 ALA B O 1
ATOM 7422 N N . ASP B 1 393 ? -1.627 40.906 6.723 1 93.88 393 ASP B N 1
ATOM 7423 C CA . ASP B 1 393 ? -2.627 40.719 5.68 1 93.88 393 ASP B CA 1
ATOM 7424 C C . ASP B 1 393 ? -3.174 39.281 5.727 1 93.88 393 ASP B C 1
ATOM 7426 O O . ASP B 1 393 ? -4.332 39.031 5.371 1 93.88 393 ASP B O 1
ATOM 7430 N N . ILE B 1 394 ? -2.334 38.375 6.109 1 91.81 394 ILE B N 1
ATOM 7431 C CA . ILE B 1 394 ? -2.729 36.969 6.203 1 91.81 394 ILE B CA 1
ATOM 7432 C C . ILE B 1 394 ? -3.521 36.75 7.488 1 91.81 394 ILE B C 1
ATOM 7434 O O . ILE B 1 394 ? -4.566 36.094 7.473 1 91.81 394 ILE B O 1
ATOM 7438 N N . TYR B 1 395 ? -2.992 37.344 8.586 1 90.5 395 TYR B N 1
ATOM 7439 C CA . TYR B 1 395 ? -3.629 37.188 9.883 1 90.5 395 TYR B CA 1
ATOM 7440 C C . TYR B 1 395 ? -3.412 38.438 10.75 1 90.5 395 TYR B C 1
ATOM 7442 O O . TYR B 1 395 ? -2.316 38.656 11.266 1 90.5 395 TYR B O 1
ATOM 7450 N N . ASP B 1 396 ? -4.367 39.094 11.039 1 89 396 ASP B N 1
ATOM 7451 C CA . ASP B 1 396 ? -4.215 40.406 11.688 1 89 396 ASP B CA 1
ATOM 7452 C C . ASP B 1 396 ? -4.527 40.312 13.18 1 89 396 ASP B C 1
ATOM 7454 O O . ASP B 1 396 ? -4.75 41.312 13.836 1 89 396 ASP B O 1
ATOM 7458 N N . ALA B 1 397 ? -4.543 39.125 13.672 1 86.81 397 ALA B N 1
ATOM 7459 C CA . ALA B 1 397 ? -4.891 39 15.086 1 86.81 397 ALA B CA 1
ATOM 7460 C C . ALA B 1 397 ? -3.705 38.5 15.898 1 86.81 397 ALA B C 1
ATOM 7462 O O . ALA B 1 397 ? -3.842 38.219 17.094 1 86.81 397 ALA B O 1
ATOM 7463 N N . ASP B 1 398 ? -2.574 38.469 15.32 1 89.69 398 ASP B N 1
ATOM 7464 C CA . ASP B 1 398 ? -1.367 38.094 16.047 1 89.69 398 ASP B CA 1
ATOM 7465 C C . ASP B 1 398 ? -0.686 39.344 16.641 1 89.69 398 ASP B C 1
ATOM 7467 O O . ASP B 1 398 ? -0.139 40.156 15.914 1 89.69 398 ASP B O 1
ATOM 7471 N N . PRO B 1 399 ? -0.667 39.375 17.906 1 92.75 399 PRO B N 1
ATOM 7472 C CA . PRO B 1 399 ? -0.093 40.562 18.531 1 92.75 399 PRO B CA 1
ATOM 7473 C C . PRO B 1 399 ? 1.402 40.719 18.266 1 92.75 399 PRO B C 1
ATOM 7475 O O . PRO B 1 399 ? 1.929 41.844 18.281 1 92.75 399 PRO B O 1
ATOM 7478 N N . ALA B 1 400 ? 2.074 39.688 17.984 1 92.44 400 ALA B N 1
ATOM 7479 C CA . ALA B 1 400 ? 3.512 39.719 17.734 1 92.44 400 ALA B CA 1
ATOM 7480 C C . ALA B 1 400 ? 3.828 40.594 16.516 1 92.44 400 ALA B C 1
ATOM 7482 O O . ALA B 1 400 ? 4.859 41.25 16.484 1 92.44 400 ALA B O 1
ATOM 7483 N N . ILE B 1 401 ? 2.977 40.594 15.562 1 96 401 ILE B N 1
ATOM 7484 C CA . ILE B 1 401 ? 3.174 41.375 14.352 1 96 401 ILE B CA 1
ATOM 7485 C C . ILE B 1 401 ? 3.197 42.844 14.703 1 96 401 ILE B C 1
ATOM 7487 O O . ILE B 1 401 ? 4.125 43.562 14.32 1 96 401 ILE B O 1
ATOM 7491 N N . PHE B 1 402 ? 2.283 43.25 15.477 1 96.88 402 PHE B N 1
ATOM 7492 C CA . PHE B 1 402 ? 2.143 44.656 15.82 1 96.88 402 PHE B CA 1
ATOM 7493 C C . PHE B 1 402 ? 3.207 45.094 16.828 1 96.88 402 PHE B C 1
ATOM 7495 O O . PHE B 1 402 ? 3.672 46.219 16.797 1 96.88 402 PHE B O 1
ATOM 7502 N N . HIS B 1 403 ? 3.545 44.188 17.656 1 96.12 403 HIS B N 1
ATOM 7503 C CA . HIS B 1 403 ? 4.66 44.438 18.562 1 96.12 403 HIS B CA 1
ATOM 7504 C C . HIS B 1 403 ? 5.938 44.75 17.781 1 96.12 403 HIS B C 1
ATOM 7506 O O . HIS B 1 403 ? 6.617 45.719 18.047 1 96.12 403 HIS B O 1
ATOM 7512 N N . GLU B 1 404 ? 6.234 43.938 16.844 1 96.81 404 GLU B N 1
ATOM 7513 C CA . GLU B 1 404 ? 7.449 44.094 16.047 1 96.81 404 GLU B CA 1
ATOM 7514 C C . GLU B 1 404 ? 7.387 45.375 15.211 1 96.81 404 GLU B C 1
ATOM 7516 O O . GLU B 1 404 ? 8.398 46.062 15.031 1 96.81 404 GLU B O 1
ATOM 7521 N N . MET B 1 405 ? 6.238 45.688 14.688 1 97.75 405 MET B N 1
ATOM 7522 C CA . MET B 1 405 ? 6.07 46.906 13.938 1 97.75 405 MET B CA 1
ATOM 7523 C C . MET B 1 405 ? 6.316 48.125 14.836 1 97.75 405 MET B C 1
ATOM 7525 O O . MET B 1 405 ? 6.93 49.125 14.406 1 97.75 405 MET B O 1
ATOM 7529 N N . GLY B 1 406 ? 5.797 48.031 16.047 1 97.56 406 GLY B N 1
ATOM 7530 C CA . GLY B 1 406 ? 6.031 49.094 17.016 1 97.56 406 GLY B CA 1
ATOM 7531 C C . GLY B 1 406 ? 7.504 49.344 17.297 1 97.56 406 GLY B C 1
ATOM 7532 O O . GLY B 1 406 ? 7.953 50.469 17.391 1 97.56 406 GLY B O 1
ATOM 7533 N N . VAL B 1 407 ? 8.219 48.281 17.438 1 96.62 407 VAL B N 1
ATOM 7534 C CA . VAL B 1 407 ? 9.656 48.344 17.688 1 96.62 407 VAL B CA 1
ATOM 7535 C C . VAL B 1 407 ? 10.352 49.062 16.531 1 96.62 407 VAL B C 1
ATOM 7537 O O . VAL B 1 407 ? 11.219 49.906 16.734 1 96.62 407 VAL B O 1
ATOM 7540 N N . LEU B 1 408 ? 10.016 48.75 15.359 1 96.75 408 LEU B N 1
ATOM 7541 C CA . LEU B 1 408 ? 10.609 49.375 14.18 1 96.75 408 LEU B CA 1
ATOM 7542 C C . LEU B 1 408 ? 10.297 50.875 14.133 1 96.75 408 LEU B C 1
ATOM 7544 O O . LEU B 1 408 ? 11.188 51.688 13.852 1 96.75 408 LEU B O 1
ATOM 7548 N N . HIS B 1 409 ? 9.047 51.219 14.367 1 97 409 HIS B N 1
ATOM 7549 C CA . HIS B 1 409 ? 8.641 52.625 14.375 1 97 409 HIS B CA 1
ATOM 7550 C C . HIS B 1 409 ? 9.406 53.406 15.43 1 97 409 HIS B C 1
ATOM 7552 O O . HIS B 1 409 ? 9.797 54.562 15.188 1 97 409 HIS B O 1
ATOM 7558 N N . TYR B 1 410 ? 9.586 52.781 16.516 1 95.88 410 TYR B N 1
ATOM 7559 C CA . TYR B 1 410 ? 10.344 53.438 17.594 1 95.88 410 TYR B CA 1
ATOM 7560 C C . TYR B 1 410 ? 11.766 53.75 17.141 1 95.88 410 TYR B C 1
ATOM 7562 O O . TYR B 1 410 ? 12.25 54.875 17.344 1 95.88 410 TYR B O 1
ATOM 7570 N N . HIS B 1 411 ? 12.414 52.812 16.5 1 93.5 411 HIS B N 1
ATOM 7571 C CA . HIS B 1 411 ? 13.789 52.969 16.062 1 93.5 411 HIS B CA 1
ATOM 7572 C C . HIS B 1 411 ? 13.875 54 14.938 1 93.5 411 HIS B C 1
ATOM 7574 O O . HIS B 1 411 ? 14.914 54.656 14.75 1 93.5 411 HIS B O 1
ATOM 7580 N N . GLU B 1 412 ? 12.836 54.281 14.281 1 92.94 412 GLU B N 1
ATOM 7581 C CA . GLU B 1 412 ? 12.789 55.25 13.195 1 92.94 412 GLU B CA 1
ATOM 7582 C C . GLU B 1 412 ? 12.406 56.625 13.719 1 92.94 412 GLU B C 1
ATOM 7584 O O . GLU B 1 412 ? 12.344 57.594 12.953 1 92.94 412 GLU B O 1
ATOM 7589 N N . GLY B 1 413 ? 12.055 56.719 14.984 1 93.81 413 GLY B N 1
ATOM 7590 C CA . GLY B 1 413 ? 11.68 57.969 15.586 1 93.81 413 GLY B CA 1
ATOM 7591 C C . GLY B 1 413 ? 10.219 58.312 15.391 1 93.81 413 GLY B C 1
ATOM 7592 O O . GLY B 1 413 ? 9.781 59.406 15.742 1 93.81 413 GLY B O 1
ATOM 7593 N N . ARG B 1 414 ? 9.516 57.438 14.82 1 96.38 414 ARG B N 1
ATOM 7594 C CA . ARG B 1 414 ? 8.078 57.656 14.633 1 96.38 414 ARG B CA 1
ATOM 7595 C C . ARG B 1 414 ? 7.301 57.188 15.867 1 96.38 414 ARG B C 1
ATOM 7597 O O . ARG B 1 414 ? 6.617 56.156 15.828 1 96.38 414 ARG B O 1
ATOM 7604 N N . HIS B 1 415 ? 7.285 57.938 16.891 1 97 415 HIS B N 1
ATOM 7605 C CA . HIS B 1 415 ? 6.805 57.562 18.203 1 97 415 HIS B CA 1
ATOM 7606 C C . HIS B 1 415 ? 5.289 57.406 18.219 1 97 415 HIS B C 1
ATOM 7608 O O . HIS B 1 415 ? 4.762 56.5 18.891 1 97 415 HIS B O 1
ATOM 7614 N N . ASP B 1 416 ? 4.57 58.188 17.438 1 96.75 416 ASP B N 1
ATOM 7615 C CA . ASP B 1 416 ? 3.113 58.062 17.406 1 96.75 416 ASP B CA 1
ATOM 7616 C C . ASP B 1 416 ? 2.674 56.75 16.797 1 96.75 416 ASP B C 1
ATOM 7618 O O . ASP B 1 416 ? 1.763 56.094 17.312 1 96.75 416 ASP B O 1
ATOM 7622 N N . ASP B 1 417 ? 3.33 56.406 15.711 1 97.25 417 ASP B N 1
ATOM 7623 C CA . ASP B 1 417 ? 3.035 55.125 15.07 1 97.25 417 ASP B CA 1
ATOM 7624 C C . ASP B 1 417 ? 3.406 53.969 15.977 1 97.25 417 ASP B C 1
ATOM 7626 O O . ASP B 1 417 ? 2.711 52.938 15.992 1 97.25 417 ASP B O 1
ATOM 7630 N N . ALA B 1 418 ? 4.496 54.062 16.656 1 97.94 418 ALA B N 1
ATOM 7631 C CA . ALA B 1 418 ? 4.914 53.031 17.609 1 97.94 418 ALA B CA 1
ATOM 7632 C C . ALA B 1 418 ? 3.855 52.812 18.688 1 97.94 418 ALA B C 1
ATOM 7634 O O . ALA B 1 418 ? 3.508 51.656 19 1 97.94 418 ALA B O 1
ATOM 7635 N N . ILE B 1 419 ? 3.377 53.906 19.219 1 97.56 419 ILE B N 1
ATOM 7636 C CA . ILE B 1 419 ? 2.371 53.875 20.281 1 97.56 419 ILE B CA 1
ATOM 7637 C C . ILE B 1 419 ? 1.114 53.156 19.75 1 97.56 419 ILE B C 1
ATOM 7639 O O . ILE B 1 419 ? 0.531 52.312 20.438 1 97.56 419 ILE B O 1
ATOM 7643 N N . LYS B 1 420 ? 0.726 53.531 18.547 1 97.75 420 LYS B N 1
ATOM 7644 C CA . LYS B 1 420 ? -0.445 52.906 17.938 1 97.75 420 LYS B CA 1
ATOM 7645 C C . LYS B 1 420 ? -0.261 51.406 17.812 1 97.75 420 LYS B C 1
ATOM 7647 O O . LYS B 1 420 ? -1.165 50.625 18.141 1 97.75 420 LYS B O 1
ATOM 7652 N N . CYS B 1 421 ? 0.871 51 17.359 1 97.75 421 CYS B N 1
ATOM 7653 C CA . CYS B 1 421 ? 1.165 49.562 17.156 1 97.75 421 CYS B CA 1
ATOM 7654 C C . CYS B 1 421 ? 1.226 48.844 18.5 1 97.75 421 CYS B C 1
ATOM 7656 O O . CYS B 1 421 ? 0.639 47.75 18.641 1 97.75 421 CYS B O 1
ATOM 7658 N N . PHE B 1 422 ? 1.902 49.375 19.469 1 97.69 422 PHE B N 1
ATOM 7659 C CA . PHE B 1 422 ? 2.018 48.719 20.766 1 97.69 422 PHE B CA 1
ATOM 7660 C C . PHE B 1 422 ? 0.658 48.625 21.453 1 97.69 422 PHE B C 1
ATOM 7662 O O . PHE B 1 422 ? 0.367 47.656 22.141 1 97.69 422 PHE B O 1
ATOM 7669 N N . ASN B 1 423 ? -0.12 49.625 21.281 1 96.94 423 ASN B N 1
ATOM 7670 C CA . ASN B 1 423 ? -1.461 49.594 21.844 1 96.94 423 ASN B CA 1
ATOM 7671 C C . ASN B 1 423 ? -2.314 48.5 21.203 1 96.94 423 ASN B C 1
ATOM 7673 O O . ASN B 1 423 ? -3.09 47.844 21.875 1 96.94 423 ASN B O 1
ATOM 7677 N N . LYS B 1 424 ? -2.225 48.469 19.938 1 96.38 424 LYS B N 1
ATOM 7678 C CA . LYS B 1 424 ? -2.928 47.406 19.25 1 96.38 424 LYS B CA 1
ATOM 7679 C C . LYS B 1 424 ? -2.453 46.031 19.734 1 96.38 424 LYS B C 1
ATOM 7681 O O . LYS B 1 424 ? -3.268 45.156 19.984 1 96.38 424 LYS B O 1
ATOM 7686 N N . ALA B 1 425 ? -1.174 45.812 19.844 1 96.12 425 ALA B N 1
ATOM 7687 C CA . ALA B 1 425 ? -0.616 44.594 20.359 1 96.12 425 ALA B CA 1
ATOM 7688 C C . ALA B 1 425 ? -1.13 44.281 21.766 1 96.12 425 ALA B C 1
ATOM 7690 O O . ALA B 1 425 ? -1.529 43.156 22.078 1 96.12 425 ALA B O 1
ATOM 7691 N N . ARG B 1 426 ? -1.106 45.312 22.594 1 94.56 426 ARG B N 1
ATOM 7692 C CA . ARG B 1 426 ? -1.572 45.188 23.969 1 94.56 426 ARG B CA 1
ATOM 7693 C C . ARG B 1 426 ? -3.021 44.719 24.016 1 94.56 426 ARG B C 1
ATOM 7695 O O . ARG B 1 426 ? -3.365 43.844 24.797 1 94.56 426 ARG B O 1
ATOM 7702 N N . LYS B 1 427 ? -3.838 45.281 23.25 1 94.06 427 LYS B N 1
ATOM 7703 C CA . LYS B 1 427 ? -5.25 44.938 23.188 1 94.06 427 LYS B CA 1
ATOM 7704 C C . LYS B 1 427 ? -5.426 43.469 22.75 1 94.06 427 LYS B C 1
ATOM 7706 O O . LYS B 1 427 ? -6.238 42.75 23.328 1 94.06 427 LYS B O 1
ATOM 7711 N N . LEU B 1 428 ? -4.707 43.094 21.781 1 91.56 428 LEU B N 1
ATOM 7712 C CA . LEU B 1 428 ? -4.789 41.75 21.266 1 91.56 428 LEU B CA 1
ATOM 7713 C C . LEU B 1 428 ? -4.273 40.719 22.281 1 91.56 428 LEU B C 1
ATOM 7715 O O . LEU B 1 428 ? -4.844 39.656 22.438 1 91.56 428 LEU B O 1
ATOM 7719 N N . PHE B 1 429 ? -3.164 41.062 22.953 1 89.88 429 PHE B N 1
ATOM 7720 C CA . PHE B 1 429 ? -2.609 40.188 23.969 1 89.88 429 PHE B CA 1
ATOM 7721 C C . PHE B 1 429 ? -3.631 39.938 25.078 1 89.88 429 PHE B C 1
ATOM 7723 O O . PHE B 1 429 ? -3.768 38.812 25.547 1 89.88 429 PHE B O 1
ATOM 7730 N N . ARG B 1 430 ? -4.387 40.875 25.438 1 86.94 430 ARG B N 1
ATOM 7731 C CA . ARG B 1 430 ? -5.391 40.781 26.484 1 86.94 430 ARG B CA 1
ATOM 7732 C C . ARG B 1 430 ? -6.594 39.969 26.016 1 86.94 430 ARG B C 1
ATOM 7734 O O . ARG B 1 430 ? -7.156 39.156 26.766 1 86.94 430 ARG B O 1
ATOM 7741 N N . ARG B 1 431 ? -6.949 40.281 24.844 1 85.88 431 ARG B N 1
ATOM 7742 C CA . ARG B 1 431 ? -8.109 39.594 24.266 1 85.88 431 ARG B CA 1
ATOM 7743 C C . ARG B 1 431 ? -7.844 38.094 24.141 1 85.88 431 ARG B C 1
ATOM 7745 O O . ARG B 1 431 ? -8.727 37.281 24.406 1 85.88 431 ARG B O 1
ATOM 7752 N N . LEU B 1 432 ? -6.59 37.812 23.781 1 84.19 432 LEU B N 1
ATOM 7753 C CA . LEU B 1 432 ? -6.254 36.406 23.469 1 84.19 432 LEU B CA 1
ATOM 7754 C C . LEU B 1 432 ? -5.68 35.719 24.703 1 84.19 432 LEU B C 1
ATOM 7756 O O . LEU B 1 432 ? -5.336 34.531 24.641 1 84.19 432 LEU B O 1
ATOM 7760 N N . ARG B 1 433 ? -5.59 36.344 25.797 1 78.06 433 ARG B N 1
ATOM 7761 C CA . ARG B 1 433 ? -5.066 35.781 27.031 1 78.06 433 ARG B CA 1
ATOM 7762 C C . ARG B 1 433 ? -3.707 35.125 26.812 1 78.06 433 ARG B C 1
ATOM 7764 O O . ARG B 1 433 ? -3.498 33.969 27.203 1 78.06 433 ARG B O 1
ATOM 7771 N N . LEU B 1 434 ? -2.879 35.844 26.094 1 81.44 434 LEU B N 1
ATOM 7772 C CA . LEU B 1 434 ? -1.562 35.312 25.75 1 81.44 434 LEU B CA 1
ATOM 7773 C C . LEU B 1 434 ? -0.654 35.312 26.984 1 81.44 434 LEU B C 1
ATOM 7775 O O . LEU B 1 434 ? -1.013 35.844 28.031 1 81.44 434 LEU B O 1
ATOM 7779 N N . ALA B 1 435 ? 0.483 34.688 26.906 1 79.88 435 ALA B N 1
ATOM 7780 C CA . ALA B 1 435 ? 1.452 34.531 27.984 1 79.88 435 ALA B CA 1
ATOM 7781 C C . ALA B 1 435 ? 1.882 35.906 28.516 1 79.88 435 ALA B C 1
ATOM 7783 O O . ALA B 1 435 ? 2.125 36.844 27.719 1 79.88 435 ALA B O 1
ATOM 7784 N N . PRO B 1 436 ? 2.02 36 29.766 1 83.94 436 PRO B N 1
ATOM 7785 C CA . PRO B 1 436 ? 2.344 37.281 30.391 1 83.94 436 PRO B CA 1
ATOM 7786 C C . PRO B 1 436 ? 3.695 37.844 29.938 1 83.94 436 PRO B C 1
ATOM 7788 O O . PRO B 1 436 ? 3.859 39.062 29.828 1 83.94 436 PRO B O 1
ATOM 7791 N N . ALA B 1 437 ? 4.566 36.969 29.641 1 83.25 437 ALA B N 1
ATOM 7792 C CA . ALA B 1 437 ? 5.902 37.438 29.25 1 83.25 437 ALA B CA 1
ATOM 7793 C C . ALA B 1 437 ? 5.852 38.25 27.969 1 83.25 437 ALA B C 1
ATOM 7795 O O . ALA B 1 437 ? 6.598 39.219 27.812 1 83.25 437 ALA B O 1
ATOM 7796 N N . ARG B 1 438 ? 5.055 37.906 27.094 1 85.94 438 ARG B N 1
ATOM 7797 C CA . ARG B 1 438 ? 4.957 38.625 25.828 1 85.94 438 ARG B CA 1
ATOM 7798 C C . ARG B 1 438 ? 4.285 39.969 26 1 85.94 438 ARG B C 1
ATOM 7800 O O . ARG B 1 438 ? 4.711 40.969 25.406 1 85.94 438 ARG B O 1
ATOM 7807 N N . LEU B 1 439 ? 3.279 39.969 26.797 1 90.94 439 LEU B N 1
ATOM 7808 C CA . LEU B 1 439 ? 2.613 41.25 27.109 1 90.94 439 LEU B CA 1
ATOM 7809 C C . LEU B 1 439 ? 3.551 42.188 27.844 1 90.94 439 LEU B C 1
ATOM 7811 O O . LEU B 1 439 ? 3.533 43.406 27.625 1 90.94 439 LEU B O 1
ATOM 7815 N N . HIS B 1 440 ? 4.352 41.594 28.719 1 94.38 440 HIS B N 1
ATOM 7816 C CA . HIS B 1 440 ? 5.348 42.375 29.453 1 94.38 440 HIS B CA 1
ATOM 7817 C C . HIS B 1 440 ? 6.258 43.156 28.516 1 94.38 440 HIS B C 1
ATOM 7819 O O . HIS B 1 440 ? 6.469 44.344 28.688 1 94.38 440 HIS B O 1
ATOM 7825 N N . SER B 1 441 ? 6.75 42.469 27.531 1 93.38 441 SER B N 1
ATOM 7826 C CA . SER B 1 441 ? 7.66 43.094 26.578 1 93.38 441 SER B CA 1
ATOM 7827 C C . SER B 1 441 ? 6.984 44.25 25.859 1 93.38 441 SER B C 1
ATOM 7829 O O . SER B 1 441 ? 7.598 45.312 25.641 1 93.38 441 SER B O 1
ATOM 7831 N N . THR B 1 442 ? 5.785 44.094 25.484 1 96.06 442 THR B N 1
ATOM 7832 C CA . THR B 1 442 ? 5.035 45.125 24.797 1 96.06 442 THR B CA 1
ATOM 7833 C C . THR B 1 442 ? 4.797 46.312 25.703 1 96.06 442 THR B C 1
ATOM 7835 O O . THR B 1 442 ? 4.941 47.469 25.281 1 96.06 442 THR B O 1
ATOM 7838 N N . LEU B 1 443 ? 4.484 46.062 26.953 1 96.81 443 LEU B N 1
ATOM 7839 C CA . LEU B 1 443 ? 4.227 47.125 27.922 1 96.81 443 LEU B CA 1
ATOM 7840 C C . LEU B 1 443 ? 5.492 47.938 28.188 1 96.81 443 LEU B C 1
ATOM 7842 O O . LEU B 1 443 ? 5.449 49.156 28.266 1 96.81 443 LEU B O 1
ATOM 7846 N N . VAL B 1 444 ? 6.555 47.25 28.328 1 96.75 444 VAL B N 1
ATOM 7847 C CA . VAL B 1 444 ? 7.832 47.906 28.609 1 96.75 444 VAL B CA 1
ATOM 7848 C C . VAL B 1 444 ? 8.219 48.812 27.422 1 96.75 444 VAL B C 1
ATOM 7850 O O . VAL B 1 444 ? 8.656 49.938 27.625 1 96.75 444 VAL B O 1
ATOM 7853 N N . ASN B 1 445 ? 8.031 48.344 26.266 1 96.69 445 ASN B N 1
ATOM 7854 C CA . ASN B 1 445 ? 8.367 49.125 25.078 1 96.69 445 ASN B CA 1
ATOM 7855 C C . ASN B 1 445 ? 7.445 50.312 24.922 1 96.69 445 ASN B C 1
ATOM 7857 O O . ASN B 1 445 ? 7.891 51.406 24.531 1 96.69 445 ASN B O 1
ATOM 7861 N N . LEU B 1 446 ? 6.203 50.094 25.188 1 97.62 446 LEU B N 1
ATOM 7862 C CA . LEU B 1 446 ? 5.254 51.188 25.156 1 97.62 446 LEU B CA 1
ATOM 7863 C C . LEU B 1 446 ? 5.625 52.25 26.188 1 97.62 446 LEU B C 1
ATOM 7865 O O . LEU B 1 446 ? 5.562 53.469 25.891 1 97.62 446 LEU B O 1
ATOM 78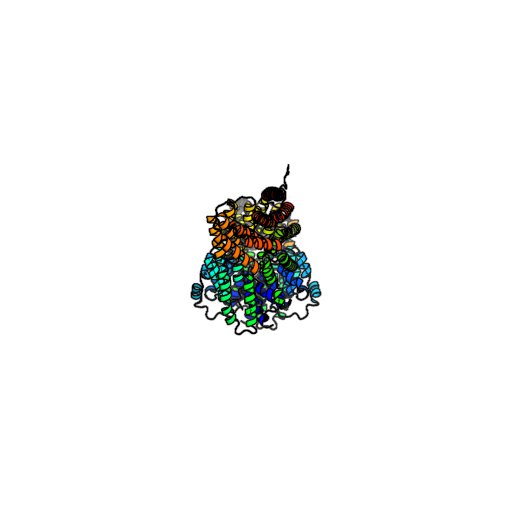69 N N . ALA B 1 447 ? 6.035 51.812 27.344 1 97.44 447 ALA B N 1
ATOM 7870 C CA . ALA B 1 447 ? 6.465 52.719 28.391 1 97.44 447 ALA B CA 1
ATOM 7871 C C . ALA B 1 447 ? 7.691 53.531 27.969 1 97.44 447 ALA B C 1
ATOM 7873 O O . ALA B 1 447 ? 7.797 54.719 28.25 1 97.44 447 ALA B O 1
ATOM 7874 N N . ARG B 1 448 ? 8.555 52.875 27.328 1 95.94 448 ARG B N 1
ATOM 7875 C CA . ARG B 1 448 ? 9.766 53.5 26.844 1 95.94 448 ARG B CA 1
ATOM 7876 C C . ARG B 1 448 ? 9.43 54.625 25.859 1 95.94 448 ARG B C 1
ATOM 7878 O O . ARG B 1 448 ? 10.055 55.688 25.891 1 95.94 448 ARG B O 1
ATOM 7885 N N . VAL B 1 449 ? 8.539 54.375 25 1 97.31 449 VAL B N 1
ATOM 7886 C CA . VAL B 1 449 ? 8.148 55.375 24.016 1 97.31 449 VAL B CA 1
ATOM 7887 C C . VAL B 1 449 ? 7.492 56.562 24.719 1 97.31 449 VAL B C 1
ATOM 7889 O O . VAL B 1 449 ? 7.766 57.719 24.391 1 97.31 449 VAL B O 1
ATOM 7892 N N . ARG B 1 450 ? 6.656 56.312 25.703 1 96.81 450 ARG B N 1
ATOM 7893 C CA . ARG B 1 450 ? 5.988 57.375 26.453 1 96.81 450 ARG B CA 1
ATOM 7894 C C . ARG B 1 450 ? 6.992 58.188 27.266 1 96.81 450 ARG B C 1
ATOM 7896 O O . ARG B 1 450 ? 6.848 59.406 27.391 1 96.81 450 ARG B O 1
ATOM 7903 N N . LEU B 1 451 ? 7.941 57.5 27.75 1 95.44 451 LEU B N 1
ATOM 7904 C CA . LEU B 1 451 ? 9.016 58.188 28.453 1 95.44 451 LEU B CA 1
ATOM 7905 C C . LEU B 1 451 ? 9.766 59.125 27.531 1 95.44 451 LEU B C 1
ATOM 7907 O O . LEU B 1 451 ? 10.07 60.25 27.922 1 95.44 451 LEU B O 1
ATOM 7911 N N . ARG B 1 452 ? 10.039 58.688 26.328 1 94.06 452 ARG B N 1
ATOM 7912 C CA . ARG B 1 452 ? 10.727 59.5 25.344 1 94.06 452 ARG B CA 1
ATOM 7913 C C . ARG B 1 452 ? 9.906 60.75 25 1 94.06 452 ARG B C 1
ATOM 7915 O O . ARG B 1 452 ? 10.469 61.781 24.688 1 94.06 452 ARG B O 1
ATOM 7922 N N . LEU B 1 453 ? 8.68 60.688 25.156 1 95.56 453 LEU B N 1
ATOM 7923 C CA . LEU B 1 453 ? 7.773 61.781 24.859 1 95.56 453 LEU B CA 1
ATOM 7924 C C . LEU B 1 453 ? 7.473 62.594 26.094 1 95.56 453 LEU B C 1
ATOM 7926 O O . LEU B 1 453 ? 6.625 63.5 26.062 1 95.56 453 LEU B O 1
ATOM 7930 N N . GLU B 1 454 ? 8.078 62.219 27.234 1 94.69 454 GLU B N 1
ATOM 7931 C CA . GLU B 1 454 ? 7.98 62.906 28.516 1 94.69 454 GLU B CA 1
ATOM 7932 C C . GLU B 1 454 ? 6.574 62.781 29.109 1 94.69 454 GLU B C 1
ATOM 7934 O O . GLU B 1 454 ? 6.098 63.688 29.766 1 94.69 454 GLU B O 1
ATOM 7939 N N . GLU B 1 455 ? 5.941 61.844 28.672 1 96 455 GLU B N 1
ATOM 7940 C CA . GLU B 1 455 ? 4.676 61.469 29.297 1 96 455 GLU B CA 1
ATOM 7941 C C . GLU B 1 455 ? 4.895 60.562 30.5 1 96 455 GLU B C 1
ATOM 7943 O O . GLU B 1 455 ? 4.531 59.375 30.438 1 96 455 GLU B O 1
ATOM 7948 N N . TYR B 1 456 ? 5.344 61.062 31.547 1 95.25 456 TYR B N 1
ATOM 7949 C CA . TYR B 1 456 ? 5.902 60.344 32.656 1 95.25 456 TYR B CA 1
ATOM 7950 C C . TYR B 1 456 ? 4.816 59.562 33.406 1 95.25 456 TYR B C 1
ATOM 7952 O O . TYR B 1 456 ? 5.027 58.406 33.812 1 95.25 456 TYR B O 1
ATOM 7960 N N . GLU B 1 457 ? 3.654 60.156 33.562 1 95.69 457 GLU B N 1
ATOM 7961 C CA . GLU B 1 457 ? 2.586 59.5 34.312 1 95.69 457 GLU B CA 1
ATOM 7962 C C . GLU B 1 457 ? 2.133 58.219 33.594 1 95.69 457 GLU B C 1
ATOM 7964 O O . GLU B 1 457 ? 1.957 57.188 34.25 1 95.69 457 GLU B O 1
ATOM 7969 N N . GLU B 1 458 ? 1.938 58.344 32.312 1 96.62 458 GLU B N 1
ATOM 7970 C CA . GLU B 1 458 ? 1.545 57.188 31.516 1 96.62 458 GLU B CA 1
ATOM 7971 C C . GLU B 1 458 ? 2.629 56.125 31.547 1 96.62 458 GLU B C 1
ATOM 7973 O O . GLU B 1 458 ? 2.326 54.938 31.641 1 96.62 458 GLU B O 1
ATOM 7978 N N . ALA B 1 459 ? 3.848 56.438 31.422 1 97.38 459 ALA B N 1
ATOM 7979 C CA . ALA B 1 459 ? 4.973 55.5 31.438 1 97.38 459 ALA B CA 1
ATOM 7980 C C . ALA B 1 459 ? 5.035 54.75 32.75 1 97.38 459 ALA B C 1
ATOM 7982 O O . ALA B 1 459 ? 5.289 53.562 32.781 1 97.38 459 ALA B O 1
ATOM 7983 N N . VAL B 1 460 ? 4.828 55.531 33.844 1 96.94 460 VAL B N 1
ATOM 7984 C CA . VAL B 1 460 ? 4.855 54.906 35.156 1 96.94 460 VAL B CA 1
ATOM 7985 C C . VAL B 1 460 ? 3.766 53.844 35.281 1 96.94 460 VAL B C 1
ATOM 7987 O O . VAL B 1 460 ? 4.016 52.75 35.75 1 96.94 460 VAL B O 1
ATOM 7990 N N . GLN B 1 461 ? 2.617 54.188 34.844 1 97.31 461 GLN B N 1
ATOM 7991 C CA . GLN B 1 461 ? 1.505 53.25 34.875 1 97.31 461 GLN B CA 1
ATOM 7992 C C . GLN B 1 461 ? 1.82 51.969 34.062 1 97.31 461 GLN B C 1
ATOM 7994 O O . GLN B 1 461 ? 1.504 50.875 34.5 1 97.31 461 GLN B O 1
ATOM 7999 N N . LEU B 1 462 ? 2.391 52.125 32.969 1 97.69 462 LEU B N 1
ATOM 8000 C CA . LEU B 1 462 ? 2.73 51 32.094 1 97.69 462 LEU B CA 1
ATOM 8001 C C . LEU B 1 462 ? 3.811 50.125 32.719 1 97.69 462 LEU B C 1
ATOM 8003 O O . LEU B 1 462 ? 3.723 48.906 32.688 1 97.69 462 LEU B O 1
ATOM 8007 N N . TYR B 1 463 ? 4.863 50.719 33.25 1 97.12 463 TYR B N 1
ATOM 8008 C CA . TYR B 1 463 ? 5.906 49.938 33.906 1 97.12 463 TYR B CA 1
ATOM 8009 C C . TYR B 1 463 ? 5.34 49.188 35.125 1 97.12 463 TYR B C 1
ATOM 8011 O O . TYR B 1 463 ? 5.73 48.062 35.375 1 97.12 463 TYR B O 1
ATOM 8019 N N . GLU B 1 464 ? 4.434 49.844 35.812 1 96.81 464 GLU B N 1
ATOM 8020 C CA . GLU B 1 464 ? 3.801 49.188 36.938 1 96.81 464 GLU B CA 1
ATOM 8021 C C . GLU B 1 464 ? 2.961 48 36.5 1 96.81 464 GLU B C 1
ATOM 8023 O O . GLU B 1 464 ? 2.955 46.938 37.156 1 96.81 464 GLU B O 1
ATOM 8028 N N . GLU B 1 465 ? 2.242 48.188 35.469 1 96.25 465 GLU B N 1
ATOM 8029 C CA . GLU B 1 465 ? 1.491 47.062 34.906 1 96.25 465 GLU B CA 1
ATOM 8030 C C . GLU B 1 465 ? 2.42 45.938 34.5 1 96.25 465 GLU B C 1
ATOM 8032 O O . GLU B 1 465 ? 2.109 44.75 34.688 1 96.25 465 GLU B O 1
ATOM 8037 N N . ALA B 1 466 ? 3.521 46.25 33.812 1 96.69 466 ALA B N 1
ATOM 8038 C CA . ALA B 1 466 ? 4.508 45.25 33.406 1 96.69 466 ALA B CA 1
ATOM 8039 C C . ALA B 1 466 ? 5.047 44.469 34.594 1 96.69 466 ALA B C 1
ATOM 8041 O O . ALA B 1 466 ? 5.227 43.25 34.531 1 96.69 466 ALA B O 1
ATOM 8042 N N . LEU B 1 467 ? 5.293 45.188 35.688 1 95.31 467 LEU B N 1
ATOM 8043 C CA . LEU B 1 467 ? 5.832 44.562 36.906 1 95.31 467 LEU B CA 1
ATOM 8044 C C . LEU B 1 467 ? 4.793 43.688 37.562 1 95.31 467 LEU B C 1
ATOM 8046 O O . LEU B 1 467 ? 5.141 42.719 38.25 1 95.31 467 LEU B O 1
ATOM 8050 N N . SER B 1 468 ? 3.551 44 37.406 1 95.44 468 SER B N 1
ATOM 8051 C CA . SER B 1 468 ? 2.492 43.156 37.938 1 95.44 468 SER B CA 1
ATOM 8052 C C . SER B 1 468 ? 2.473 41.812 37.219 1 95.44 468 SER B C 1
ATOM 8054 O O . SER B 1 468 ? 2.088 40.781 37.812 1 95.44 468 SER B O 1
ATOM 8056 N N . LEU B 1 469 ? 2.885 41.812 35.938 1 92.94 469 LEU B N 1
ATOM 8057 C CA . LEU B 1 469 ? 2.941 40.594 35.156 1 92.94 469 LEU B CA 1
ATOM 8058 C C . LEU B 1 469 ? 4.23 39.812 35.438 1 92.94 469 LEU B C 1
ATOM 8060 O O . LEU B 1 469 ? 4.215 38.594 35.562 1 92.94 469 LEU B O 1
ATOM 8064 N N . VAL B 1 470 ? 5.301 40.594 35.438 1 94.06 470 VAL B N 1
ATOM 8065 C CA . VAL B 1 470 ? 6.625 40.031 35.719 1 94.06 470 VAL B CA 1
ATOM 8066 C C . VAL B 1 470 ? 7.328 40.875 36.781 1 94.06 470 VAL B C 1
ATOM 8068 O O . VAL B 1 470 ? 8.07 41.812 36.469 1 94.06 470 VAL B O 1
ATOM 8071 N N . PRO B 1 471 ? 7.211 40.438 37.906 1 93.06 471 PRO B N 1
ATOM 8072 C CA . PRO B 1 471 ? 7.742 41.25 39 1 93.06 471 PRO B CA 1
ATOM 8073 C C . PRO B 1 471 ? 9.266 41.344 39 1 93.06 471 PRO B C 1
ATOM 8075 O O . PRO B 1 471 ? 9.828 42.312 39.469 1 93.06 471 PRO B O 1
ATOM 8078 N N . ASP B 1 472 ? 9.906 40.375 38.406 1 93.06 472 ASP B N 1
ATOM 8079 C CA . ASP B 1 472 ? 11.367 40.344 38.406 1 93.06 472 ASP B CA 1
ATOM 8080 C C . ASP B 1 472 ? 11.914 40.906 37.094 1 93.06 472 ASP B C 1
ATOM 8082 O O . ASP B 1 472 ? 12.867 40.375 36.531 1 93.06 472 ASP B O 1
ATOM 8086 N N . SER B 1 473 ? 11.266 41.938 36.625 1 94.19 473 SER B N 1
ATOM 8087 C CA . SER B 1 473 ? 11.719 42.594 35.406 1 94.19 473 SER B CA 1
ATOM 8088 C C . SER B 1 473 ? 12.711 43.719 35.688 1 94.19 473 SER B C 1
ATOM 8090 O O . SER B 1 473 ? 12.32 44.781 36.156 1 94.19 473 SER B O 1
ATOM 8092 N N . GLY B 1 474 ? 13.945 43.5 35.406 1 92.62 474 GLY B N 1
ATOM 8093 C CA . GLY B 1 474 ? 14.969 44.5 35.594 1 92.62 474 GLY B CA 1
ATOM 8094 C C . GLY B 1 474 ? 14.734 45.75 34.75 1 92.62 474 GLY B C 1
ATOM 8095 O O . GLY B 1 474 ? 14.953 46.875 35.219 1 92.62 474 GLY B O 1
ATOM 8096 N N . VAL B 1 475 ? 14.219 45.5 33.625 1 93.06 475 VAL B N 1
ATOM 8097 C CA . VAL B 1 475 ? 14.031 46.594 32.688 1 93.06 475 VAL B CA 1
ATOM 8098 C C . VAL B 1 475 ? 12.914 47.5 33.156 1 93.06 475 VAL B C 1
ATOM 8100 O O . VAL B 1 475 ? 13.008 48.719 33.031 1 93.06 475 VAL B O 1
ATOM 8103 N N . ALA B 1 476 ? 11.859 47 33.688 1 95.69 476 ALA B N 1
ATOM 8104 C CA . ALA B 1 476 ? 10.75 47.812 34.188 1 95.69 476 ALA B CA 1
ATOM 8105 C C . ALA B 1 476 ? 11.148 48.594 35.406 1 95.69 476 ALA B C 1
ATOM 8107 O O . ALA B 1 476 ? 10.789 49.781 35.562 1 95.69 476 ALA B O 1
ATOM 8108 N N . HIS B 1 477 ? 11.922 47.969 36.25 1 96.19 477 HIS B N 1
ATOM 8109 C CA . HIS B 1 477 ? 12.422 48.688 37.406 1 96.19 477 HIS B CA 1
ATOM 8110 C C . HIS B 1 477 ? 13.344 49.844 37.031 1 96.19 477 HIS B C 1
ATOM 8112 O O . HIS B 1 477 ? 13.281 50.906 37.594 1 96.19 477 HIS B O 1
ATOM 8118 N N . ALA B 1 478 ? 14.148 49.562 36.094 1 95.38 478 ALA B N 1
ATOM 8119 C CA . ALA B 1 478 ? 15.062 50.594 35.625 1 95.38 478 ALA B CA 1
ATOM 8120 C C . ALA B 1 478 ? 14.281 51.75 35.031 1 95.38 478 ALA B C 1
ATOM 8122 O O . ALA B 1 478 ? 14.664 52.906 35.219 1 95.38 478 ALA B O 1
ATOM 8123 N N . GLY B 1 479 ? 13.266 51.438 34.312 1 95.5 479 GLY B N 1
ATOM 8124 C CA . GLY B 1 479 ? 12.438 52.469 33.75 1 95.5 479 GLY B CA 1
ATOM 8125 C C . GLY B 1 479 ? 11.773 53.344 34.781 1 95.5 479 GLY B C 1
ATOM 8126 O O . GLY B 1 479 ? 11.766 54.594 34.656 1 95.5 479 GLY B O 1
ATOM 8127 N N . LEU B 1 480 ? 11.25 52.781 35.812 1 96.69 480 LEU B N 1
ATOM 8128 C CA . LEU B 1 480 ? 10.633 53.531 36.906 1 96.69 480 LEU B CA 1
ATOM 8129 C C . LEU B 1 480 ? 11.672 54.375 37.625 1 96.69 480 LEU B C 1
ATOM 8131 O O . LEU B 1 480 ? 11.406 55.531 37.969 1 96.69 480 LEU B O 1
ATOM 8135 N N . ALA B 1 481 ? 12.805 53.781 37.812 1 96.12 481 ALA B N 1
ATOM 8136 C CA . ALA B 1 481 ? 13.883 54.5 38.5 1 96.12 481 ALA B CA 1
ATOM 8137 C C . ALA B 1 481 ? 14.25 55.75 37.719 1 96.12 481 ALA B C 1
ATOM 8139 O O . ALA B 1 481 ? 14.414 56.812 38.312 1 96.12 481 ALA B O 1
ATOM 8140 N N . PHE B 1 482 ? 14.352 55.656 36.562 1 95.44 482 PHE B N 1
ATOM 8141 C CA . PHE B 1 482 ? 14.75 56.75 35.719 1 95.44 482 PHE B CA 1
ATOM 8142 C C . PHE B 1 482 ? 13.695 57.875 35.75 1 95.44 482 PHE B C 1
ATOM 8144 O O . PHE B 1 482 ? 14.031 59.062 35.781 1 95.44 482 PHE B O 1
ATOM 8151 N N . ILE B 1 483 ? 12.477 57.531 35.719 1 96.38 483 ILE B N 1
ATOM 8152 C CA . ILE B 1 483 ? 11.391 58.5 35.719 1 96.38 483 ILE B CA 1
ATOM 8153 C C . ILE B 1 483 ? 11.398 59.25 37.062 1 96.38 483 ILE B C 1
ATOM 8155 O O . ILE B 1 483 ? 11.289 60.469 37.094 1 96.38 483 ILE B O 1
ATOM 8159 N N . TYR B 1 484 ? 11.562 58.562 38.094 1 95.5 484 TYR B N 1
ATOM 8160 C CA . TYR B 1 484 ? 11.609 59.219 39.406 1 95.5 484 TYR B CA 1
ATOM 8161 C C . TYR B 1 484 ? 12.852 60.094 39.531 1 95.5 484 TYR B C 1
ATOM 8163 O O . TYR B 1 484 ? 12.812 61.125 40.188 1 95.5 484 TYR B O 1
ATOM 8171 N N . HIS B 1 485 ? 13.859 59.594 38.906 1 94.31 485 HIS B N 1
ATOM 8172 C CA . HIS B 1 485 ? 15.078 60.406 38.875 1 94.31 485 HIS B CA 1
ATOM 8173 C C . HIS B 1 485 ? 14.836 61.719 38.156 1 94.31 485 HIS B C 1
ATOM 8175 O O . HIS B 1 485 ? 15.258 62.781 38.625 1 94.31 485 HIS B O 1
ATOM 8181 N N . LEU B 1 486 ? 14.133 61.688 37.094 1 93.25 486 LEU B N 1
ATOM 8182 C CA . LEU B 1 486 ? 13.828 62.875 36.312 1 93.25 486 LEU B CA 1
ATOM 8183 C C . LEU B 1 486 ? 12.891 63.812 37.062 1 93.25 486 LEU B C 1
ATOM 8185 O O . LEU B 1 486 ? 12.922 65 36.875 1 93.25 486 LEU B O 1
ATOM 8189 N N . ARG B 1 487 ? 12.141 63.219 37.906 1 92.38 487 ARG B N 1
ATOM 8190 C CA . ARG B 1 487 ? 11.195 64 38.688 1 92.38 487 ARG B CA 1
ATOM 8191 C C . ARG B 1 487 ? 11.812 64.438 40.031 1 92.38 487 ARG B C 1
ATOM 8193 O O . ARG B 1 487 ? 11.102 64.938 40.906 1 92.38 487 ARG B O 1
ATOM 8200 N N . ASP B 1 488 ? 13.039 64.188 40.25 1 91.44 488 ASP B N 1
ATOM 8201 C CA . ASP B 1 488 ? 13.844 64.625 41.406 1 91.44 488 ASP B CA 1
ATOM 8202 C C . ASP B 1 488 ? 13.383 63.938 42.656 1 91.44 488 ASP B C 1
ATOM 8204 O O . ASP B 1 488 ? 13.508 64.5 43.75 1 91.44 488 ASP B O 1
ATOM 8208 N N . ASP B 1 489 ? 12.695 62.938 42.438 1 93.31 489 ASP B N 1
ATOM 8209 C CA . ASP B 1 489 ? 12.422 62.031 43.562 1 93.31 489 ASP B CA 1
ATOM 8210 C C . ASP B 1 489 ? 13.531 61 43.719 1 93.31 489 ASP B C 1
ATOM 8212 O O . ASP B 1 489 ? 13.352 59.812 43.375 1 93.31 489 ASP B O 1
ATOM 8216 N N . PHE B 1 490 ? 14.609 61.375 44.312 1 93.19 490 PHE B N 1
ATOM 8217 C CA . PHE B 1 490 ? 15.844 60.594 44.344 1 93.19 490 PHE B CA 1
ATOM 8218 C C . PHE B 1 490 ? 15.719 59.375 45.25 1 93.19 490 PHE B C 1
ATOM 8220 O O . PHE B 1 490 ? 16.297 58.344 45 1 93.19 490 PHE B O 1
ATOM 8227 N N . GLU B 1 491 ? 14.906 59.562 46.281 1 92.56 491 GLU B N 1
ATOM 8228 C CA . GLU B 1 491 ? 14.727 58.438 47.188 1 92.56 491 GLU B CA 1
ATOM 8229 C C . GLU B 1 491 ? 14.133 57.219 46.5 1 92.56 491 GLU B C 1
ATOM 8231 O O . GLU B 1 491 ? 14.664 56.125 46.594 1 92.56 491 GLU B O 1
ATOM 8236 N N . ARG B 1 492 ? 13.078 57.438 45.844 1 95.12 492 ARG B N 1
ATOM 8237 C CA . ARG B 1 492 ? 12.422 56.344 45.125 1 95.12 492 ARG B CA 1
ATOM 8238 C C . ARG B 1 492 ? 13.289 55.844 43.969 1 95.12 492 ARG B C 1
ATOM 8240 O O . ARG B 1 492 ? 13.328 54.656 43.688 1 95.12 492 ARG B O 1
ATOM 8247 N N . ALA B 1 493 ? 13.852 56.719 43.219 1 95.94 493 ALA B N 1
ATOM 8248 C CA . ALA B 1 493 ? 14.734 56.375 42.094 1 95.94 493 ALA B CA 1
ATOM 8249 C C . ALA B 1 493 ? 15.82 55.406 42.562 1 95.94 493 ALA B C 1
ATOM 8251 O O . ALA B 1 493 ? 16.078 54.375 41.906 1 95.94 493 ALA B O 1
ATOM 8252 N N . ILE B 1 494 ? 16.453 55.781 43.719 1 94.5 494 ILE B N 1
ATOM 8253 C CA . ILE B 1 494 ? 17.547 55 44.25 1 94.5 494 ILE B CA 1
ATOM 8254 C C . ILE B 1 494 ? 17.031 53.594 44.594 1 94.5 494 ILE B C 1
ATOM 8256 O O . ILE B 1 494 ? 17.703 52.594 44.344 1 94.5 494 ILE B O 1
ATOM 8260 N N . GLN B 1 495 ? 15.883 53.531 45.188 1 95.31 495 GLN B N 1
ATOM 8261 C CA . GLN B 1 495 ? 15.289 52.25 45.531 1 95.31 495 GLN B CA 1
ATOM 8262 C C . GLN B 1 495 ? 15.078 51.375 44.312 1 95.31 495 GLN B C 1
ATOM 8264 O O . GLN B 1 495 ? 15.414 50.188 44.312 1 95.31 495 GLN B O 1
ATOM 8269 N N . TYR B 1 496 ? 14.555 51.906 43.281 1 95.75 496 TYR B N 1
ATOM 8270 C CA . TYR B 1 496 ? 14.266 51.156 42.062 1 95.75 496 TYR B CA 1
ATOM 8271 C C . TYR B 1 496 ? 15.555 50.812 41.312 1 95.75 496 TYR B C 1
ATOM 8273 O O . TYR B 1 496 ? 15.648 49.75 40.688 1 95.75 496 TYR B O 1
ATOM 8281 N N . TYR B 1 497 ? 16.516 51.688 41.25 1 95.25 497 TYR B N 1
ATOM 8282 C CA . TYR B 1 497 ? 17.797 51.375 40.656 1 95.25 497 TYR B CA 1
ATOM 8283 C C . TYR B 1 497 ? 18.438 50.156 41.375 1 95.25 497 TYR B C 1
ATOM 8285 O O . TYR B 1 497 ? 19.031 49.312 40.719 1 95.25 497 TYR B O 1
ATOM 8293 N N . HIS B 1 498 ? 18.25 50.094 42.656 1 94.75 498 HIS B N 1
ATOM 8294 C CA . HIS B 1 498 ? 18.781 48.938 43.406 1 94.75 498 HIS B CA 1
ATOM 8295 C C . HIS B 1 498 ? 18.078 47.656 43 1 94.75 498 HIS B C 1
ATOM 8297 O O . HIS B 1 498 ? 18.719 46.594 42.875 1 94.75 498 HIS B O 1
ATOM 8303 N N . LYS B 1 499 ? 16.875 47.719 42.969 1 95.31 499 LYS B N 1
ATOM 8304 C CA . LYS B 1 499 ? 16.109 46.531 42.562 1 95.31 499 LYS B CA 1
ATOM 8305 C C . LYS B 1 499 ? 16.5 46.094 41.156 1 95.31 499 LYS B C 1
ATOM 8307 O O . LYS B 1 499 ? 16.656 44.875 40.906 1 95.31 499 LYS B O 1
ATOM 8312 N N . ALA B 1 500 ? 16.578 46.969 40.188 1 95.38 500 ALA B N 1
ATOM 8313 C CA . ALA B 1 500 ? 16.984 46.656 38.812 1 95.38 500 ALA B CA 1
ATOM 8314 C C . ALA B 1 500 ? 18.359 46 38.781 1 95.38 500 ALA B C 1
ATOM 8316 O O . ALA B 1 500 ? 18.562 45.031 38.062 1 95.38 500 ALA B O 1
ATOM 8317 N N . LEU B 1 501 ? 19.312 46.531 39.562 1 92.88 501 LEU B N 1
ATOM 8318 C CA . LEU B 1 501 ? 20.688 46.031 39.594 1 92.88 501 LEU B CA 1
ATOM 8319 C C . LEU B 1 501 ? 20.766 44.688 40.312 1 92.88 501 LEU B C 1
ATOM 8321 O O . LEU B 1 501 ? 21.656 43.875 40.031 1 92.88 501 LEU B O 1
ATOM 8325 N N . ALA B 1 502 ? 19.906 44.5 41.25 1 93.81 502 ALA B N 1
ATOM 8326 C CA . ALA B 1 502 ? 19.828 43.188 41.906 1 93.81 502 ALA B CA 1
ATOM 8327 C C . ALA B 1 502 ? 19.453 42.094 40.938 1 93.81 502 ALA B C 1
ATOM 8329 O O . ALA B 1 502 ? 19.922 40.969 41.062 1 93.81 502 ALA B O 1
ATOM 8330 N N . LEU B 1 503 ? 18.656 42.469 40.031 1 93.25 503 LEU B N 1
ATOM 8331 C CA . LEU B 1 503 ? 18.188 41.5 39.062 1 93.25 503 LEU B CA 1
ATOM 8332 C C . LEU B 1 503 ? 19.188 41.375 37.906 1 93.25 503 LEU B C 1
ATOM 8334 O O . LEU B 1 503 ? 19.344 40.281 37.344 1 93.25 503 LEU B O 1
ATOM 8338 N N . ASN B 1 504 ? 19.781 42.469 37.5 1 92.06 504 ASN B N 1
ATOM 8339 C CA . ASN B 1 504 ? 20.828 42.5 36.469 1 92.06 504 ASN B CA 1
ATOM 8340 C C . ASN B 1 504 ? 22.031 43.312 36.906 1 92.06 504 ASN B C 1
ATOM 8342 O O . ASN B 1 504 ? 22.172 44.469 36.5 1 92.06 504 ASN B O 1
ATOM 8346 N N . PRO B 1 505 ? 22.922 42.688 37.469 1 90 505 PRO B N 1
ATOM 8347 C CA . PRO B 1 505 ? 24.047 43.406 38.062 1 90 505 PRO B CA 1
ATOM 8348 C C . PRO B 1 505 ? 24.953 44.062 37 1 90 505 PRO B C 1
ATOM 8350 O O . PRO B 1 505 ? 25.656 45.031 37.312 1 90 505 PRO B O 1
ATOM 8353 N N . SER B 1 506 ? 24.812 43.625 35.812 1 90.62 506 SER B N 1
ATOM 8354 C CA . SER B 1 506 ? 25.719 44.125 34.781 1 90.62 506 SER B CA 1
ATOM 8355 C C . SER B 1 506 ? 25.094 45.25 34 1 90.62 506 SER B C 1
ATOM 8357 O O . SER B 1 506 ? 25.609 45.656 32.938 1 90.62 506 SER B O 1
ATOM 8359 N N . ASP B 1 507 ? 24.109 45.812 34.531 1 90.88 507 ASP B N 1
ATOM 8360 C CA . ASP B 1 507 ? 23.469 46.938 33.844 1 90.88 507 ASP B CA 1
ATOM 8361 C C . ASP B 1 507 ? 24.219 48.25 34.062 1 90.88 507 ASP B C 1
ATOM 8363 O O . ASP B 1 507 ? 24.062 48.875 35.094 1 90.88 507 ASP B O 1
ATOM 8367 N N . ALA B 1 508 ? 24.922 48.719 33.062 1 89.56 508 ALA B N 1
ATOM 8368 C CA . ALA B 1 508 ? 25.781 49.875 33.156 1 89.56 508 ALA B CA 1
ATOM 8369 C C . ALA B 1 508 ? 24.969 51.156 33.344 1 89.56 508 ALA B C 1
ATOM 8371 O O . ALA B 1 508 ? 25.391 52.062 34.062 1 89.56 508 ALA B O 1
ATOM 8372 N N . PHE B 1 509 ? 23.938 51.156 32.781 1 90.06 509 PHE B N 1
ATOM 8373 C CA . PHE B 1 509 ? 23.094 52.344 32.875 1 90.06 509 PHE B CA 1
ATOM 8374 C C . PHE B 1 509 ? 22.609 52.562 34.281 1 90.06 509 PHE B C 1
ATOM 8376 O O . PHE B 1 509 ? 22.719 53.656 34.812 1 90.06 509 PHE B O 1
ATOM 8383 N N . CYS B 1 510 ? 22.062 51.594 34.875 1 91.12 510 CYS B N 1
ATOM 8384 C CA . CYS B 1 510 ? 21.516 51.688 36.219 1 91.12 510 CYS B CA 1
ATOM 8385 C C . CYS B 1 510 ? 22.609 52 37.219 1 91.12 510 CYS B C 1
ATOM 8387 O O . CYS B 1 510 ? 22.375 52.75 38.188 1 91.12 510 CYS B O 1
ATOM 8389 N N . GLU B 1 511 ? 23.719 51.438 36.906 1 92.5 511 GLU B N 1
ATOM 8390 C CA . GLU B 1 511 ? 24.828 51.719 37.812 1 92.5 511 GLU B CA 1
ATOM 8391 C C . GLU B 1 511 ? 25.219 53.188 37.75 1 92.5 511 GLU B C 1
ATOM 8393 O O . GLU B 1 511 ? 25.438 53.812 38.812 1 92.5 511 GLU B O 1
ATOM 8398 N N . GLN B 1 512 ? 25.328 53.688 36.625 1 93.81 512 GLN B N 1
ATOM 8399 C CA . GLN B 1 512 ? 25.703 55.094 36.438 1 93.81 512 GLN B CA 1
ATOM 8400 C C . GLN B 1 512 ? 24.641 56.031 37.031 1 93.81 512 GLN B C 1
ATOM 8402 O O . GLN B 1 512 ? 24.984 57 37.688 1 93.81 512 GLN B O 1
ATOM 8407 N N . MET B 1 513 ? 23.484 55.75 36.781 1 92.56 513 MET B N 1
ATOM 8408 C CA . MET B 1 513 ? 22.391 56.625 37.188 1 92.56 513 MET B CA 1
ATOM 8409 C C . MET B 1 513 ? 22.203 56.594 38.719 1 92.56 513 MET B C 1
ATOM 8411 O O . MET B 1 513 ? 21.812 57.562 39.344 1 92.56 513 MET B O 1
ATOM 8415 N N . LEU B 1 514 ? 22.438 55.406 39.219 1 92.38 514 LEU B N 1
ATOM 8416 C CA . LEU B 1 514 ? 22.375 55.281 40.688 1 92.38 514 LEU B CA 1
ATOM 8417 C C . LEU B 1 514 ? 23.422 56.156 41.344 1 92.38 514 LEU B C 1
ATOM 8419 O O . LEU B 1 514 ? 23.109 56.844 42.344 1 92.38 514 LEU B O 1
ATOM 8423 N N . ALA B 1 515 ? 24.578 56.125 40.781 1 91.75 515 ALA B N 1
ATOM 8424 C CA . ALA B 1 515 ? 25.641 56.969 41.312 1 91.75 515 ALA B CA 1
ATOM 8425 C C . ALA B 1 515 ? 25.266 58.438 41.219 1 91.75 515 ALA B C 1
ATOM 8427 O O . ALA B 1 515 ? 25.516 59.188 42.156 1 91.75 515 ALA B O 1
ATOM 8428 N N . LYS B 1 516 ? 24.703 58.75 40.188 1 93.06 516 LYS B N 1
ATOM 8429 C CA . LYS B 1 516 ? 24.266 60.125 40 1 93.06 516 LYS B CA 1
ATOM 8430 C C . LYS B 1 516 ? 23.156 60.5 40.969 1 93.06 516 LYS B C 1
ATOM 8432 O O . LYS B 1 516 ? 23.141 61.625 41.5 1 93.06 516 LYS B O 1
ATOM 8437 N N . ALA B 1 517 ? 22.25 59.688 41.156 1 91.12 517 ALA B N 1
ATOM 8438 C CA . ALA B 1 517 ? 21.125 59.938 42.062 1 91.12 517 ALA B CA 1
ATOM 8439 C C . ALA B 1 517 ? 21.609 60.062 43.5 1 91.12 517 ALA B C 1
ATOM 8441 O O . ALA B 1 517 ? 21.094 60.906 44.25 1 91.12 517 ALA B O 1
ATOM 8442 N N . LEU B 1 518 ? 22.531 59.281 43.812 1 89.62 518 LEU B N 1
ATOM 8443 C CA . LEU B 1 518 ? 23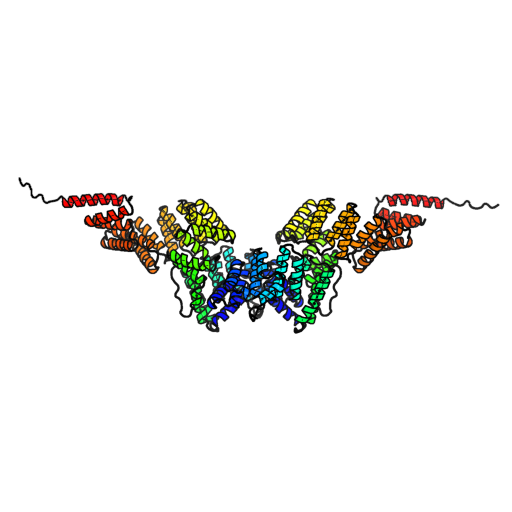.094 59.312 45.156 1 89.62 518 LEU B CA 1
ATOM 8444 C C . LEU B 1 518 ? 23.812 60.656 45.375 1 89.62 518 LEU B C 1
ATOM 8446 O O . LEU B 1 518 ? 23.688 61.25 46.438 1 89.62 518 LEU B O 1
ATOM 8450 N N . ALA B 1 519 ? 24.516 61.125 44.375 1 87.81 519 ALA B N 1
ATOM 8451 C CA . ALA B 1 519 ? 25.234 62.375 44.438 1 87.81 519 ALA B CA 1
ATOM 8452 C C . ALA B 1 519 ? 24.266 63.562 44.562 1 87.81 519 ALA B C 1
ATOM 8454 O O . ALA B 1 519 ? 24.516 64.5 45.312 1 87.81 519 ALA B O 1
ATOM 8455 N N . GLU B 1 520 ? 23.297 63.438 43.906 1 87.94 520 GLU B N 1
ATOM 8456 C CA . GLU B 1 520 ? 22.312 64.562 43.875 1 87.94 520 GLU B CA 1
ATOM 8457 C C . GLU B 1 520 ? 21.484 64.562 45.156 1 87.94 520 GLU B C 1
ATOM 8459 O O . GLU B 1 520 ? 21.078 65.625 45.625 1 87.94 520 GLU B O 1
ATOM 8464 N N . GLN B 1 521 ? 21.312 63.531 45.719 1 83.12 521 GLN B N 1
ATOM 8465 C CA . GLN B 1 521 ? 20.578 63.438 47 1 83.12 521 GLN B CA 1
ATOM 8466 C C . GLN B 1 521 ? 21.375 64.062 48.125 1 83.12 521 GLN B C 1
ATOM 8468 O O . GLN B 1 521 ? 20.812 64.75 48.969 1 83.12 521 GLN B O 1
ATOM 8473 N N . VAL B 1 522 ? 22.703 63.906 48.094 1 75.06 522 VAL B N 1
ATOM 8474 C CA . VAL B 1 522 ? 23.578 64.5 49.125 1 75.06 522 VAL B CA 1
ATOM 8475 C C . VAL B 1 522 ? 23.641 66 48.938 1 75.06 522 VAL B C 1
ATOM 8477 O O . VAL B 1 522 ? 23.625 66.75 49.938 1 75.06 522 VAL B O 1
ATOM 8480 N N . GLN B 1 523 ? 23.688 66.438 47.75 1 66.75 523 GLN B N 1
ATOM 8481 C CA . GLN B 1 523 ? 23.719 67.875 47.5 1 66.75 523 GLN B CA 1
ATOM 8482 C C . GLN B 1 523 ? 22.422 68.562 47.969 1 66.75 523 GLN B C 1
ATOM 8484 O O . GLN B 1 523 ? 22.438 69.688 48.469 1 66.75 523 GLN B O 1
ATOM 8489 N N . ASP B 1 524 ? 21.438 67.938 47.781 1 60.06 524 ASP B N 1
ATOM 8490 C CA . ASP B 1 524 ? 20.156 68.5 48.25 1 60.06 524 ASP B CA 1
ATOM 8491 C C . ASP B 1 524 ? 20.078 68.562 49.75 1 60.06 524 ASP B C 1
ATOM 8493 O O . ASP B 1 524 ? 19.438 69.438 50.312 1 60.06 524 ASP B O 1
ATOM 8497 N N . PHE B 1 525 ? 20.734 67.688 50.406 1 54.69 525 PHE B N 1
ATOM 8498 C CA . PHE B 1 525 ? 20.781 67.75 51.875 1 54.69 525 PHE B CA 1
ATOM 8499 C C . PHE B 1 525 ? 21.75 68.812 52.375 1 54.69 525 PHE B C 1
ATOM 8501 O O . PHE B 1 525 ? 21.531 69.375 53.438 1 54.69 525 PHE B O 1
ATOM 8508 N N . ASP B 1 526 ? 22.828 69 51.688 1 48.06 526 ASP B N 1
ATOM 8509 C CA . ASP B 1 526 ? 23.812 70 52.188 1 48.06 526 ASP B CA 1
ATOM 8510 C C . ASP B 1 526 ? 23.328 71.438 52.031 1 48.06 526 ASP B C 1
ATOM 8512 O O . ASP B 1 526 ? 24.047 72.375 52.344 1 48.06 526 ASP B O 1
ATOM 8516 N N . LEU B 1 527 ? 22.422 71.75 51.156 1 43.88 527 LEU B N 1
ATOM 8517 C CA . LEU B 1 527 ? 22.125 73.188 51.125 1 43.88 527 LEU B CA 1
ATOM 8518 C C . LEU B 1 527 ? 21.359 73.625 52.375 1 43.88 527 LEU B C 1
ATOM 8520 O O . LEU B 1 527 ? 20.141 73.438 52.438 1 43.88 527 LEU B O 1
ATOM 8524 N N . PRO B 1 528 ? 21.906 73.312 53.438 1 39.66 528 PRO B N 1
ATOM 8525 C CA . PRO B 1 528 ? 21.25 74.062 54.5 1 39.66 528 PRO B CA 1
ATOM 8526 C C . PRO B 1 528 ? 21.141 75.562 54.219 1 39.66 528 PRO B C 1
ATOM 8528 O O . PRO B 1 528 ? 22.109 76.188 53.781 1 39.66 528 PRO B O 1
ATOM 8531 N N . ALA B 1 529 ? 20.125 76.062 53.625 1 39.16 529 ALA B N 1
ATOM 8532 C CA . ALA B 1 529 ? 20.109 77.5 53.688 1 39.16 529 ALA B CA 1
ATOM 8533 C C . ALA B 1 529 ? 20.625 77.938 55.062 1 39.16 529 ALA B C 1
ATOM 8535 O O . ALA B 1 529 ? 20.281 77.375 56.094 1 39.16 529 ALA B O 1
ATOM 8536 N N . PRO B 1 530 ? 21.766 78.625 55 1 36.5 530 PRO B N 1
ATOM 8537 C CA . PRO B 1 530 ? 22.062 79.312 56.281 1 36.5 530 PRO B CA 1
ATOM 8538 C C . PRO B 1 530 ? 20.828 80 56.875 1 36.5 530 PRO B C 1
ATOM 8540 O O . PRO B 1 530 ? 19.969 80.438 56.125 1 36.5 530 PRO B O 1
ATOM 8543 N N . ASP B 1 531 ? 20.359 79.375 57.906 1 29.11 531 ASP B N 1
ATOM 8544 C CA . ASP B 1 531 ? 19.453 80.188 58.719 1 29.11 531 ASP B CA 1
ATOM 8545 C C . ASP B 1 531 ? 19.812 81.688 58.688 1 29.11 531 ASP B C 1
ATOM 8547 O O . ASP B 1 531 ? 20.969 82 58.469 1 29.11 531 ASP B O 1
ATOM 8551 N N . ALA B 1 532 ? 18.953 82.625 58.812 1 26.56 532 ALA B N 1
ATOM 8552 C CA . ALA B 1 532 ? 18.734 84 59.375 1 26.56 532 ALA B CA 1
ATOM 8553 C C . ALA B 1 532 ? 19.625 84.188 60.594 1 26.56 532 ALA B C 1
ATOM 8555 O O . ALA B 1 532 ? 19.562 83.438 61.562 1 26.56 532 ALA B O 1
ATOM 8556 N N . ALA B 1 533 ? 20.578 84.688 60.594 1 28.22 533 ALA B N 1
ATOM 8557 C CA . ALA B 1 533 ? 20.656 85.75 61.656 1 28.22 533 ALA B CA 1
ATOM 8558 C C . ALA B 1 533 ? 19.531 86.75 61.5 1 28.22 533 ALA B C 1
ATOM 8560 O O . ALA B 1 533 ? 19.234 87.188 60.375 1 28.22 533 ALA B O 1
ATOM 8561 N N . PRO B 1 534 ? 18.922 87.125 62.469 1 22.67 534 PRO B N 1
ATOM 8562 C CA . PRO B 1 534 ? 18.703 87.938 63.688 1 22.67 534 PRO B CA 1
ATOM 8563 C C . PRO B 1 534 ? 19.578 89.188 63.719 1 22.67 534 PRO B C 1
ATOM 8565 O O . PRO B 1 534 ? 20.797 89.125 63.844 1 22.67 534 PRO B O 1
ATOM 8568 N N . GLU B 1 535 ? 19.641 89.875 62.781 1 22.94 535 GLU B N 1
ATOM 8569 C CA . GLU B 1 535 ? 19.547 91.375 62.938 1 22.94 535 GLU B CA 1
ATOM 8570 C C . GLU B 1 535 ? 18.125 91.75 63.281 1 22.94 535 GLU B C 1
ATOM 8572 O O . GLU B 1 535 ? 17.172 91.25 62.75 1 22.94 535 GLU B O 1
#

Radius of gyration: 42.31 Å; Cα contacts (8 Å, |Δi|>4): 1555; chains: 2; bounding box: 73×169×133 Å